Protein AF-0000000078818912 (afdb_homodimer)

Secondary structure (DSSP, 8-state):
---SS--HHHHHHHHHHHHHIIIIIS---HHHHHHHHHHHHHHHTT-HHHHHHHHHHHHHHHHHHHHHHHHHHHHHHHHHHHHTHHHHHHHHHHHH-SSHHHHHHHHHHHHHTTTT-HHHHHHHHHHHHHHHHHHHT--HHHHHHHHHHHHHHHHHHSTTSHHHHHHHHHTT--HHHHHHHHHHHHHHHHHHHHHHHHHHHHHHHHHHHHHHH--------------------------------------------------S-----------SS----HHHHHHHHHHHHHHHHHHHH-SS--HHHHHHHSHHHHHHHHHHHHHHHGGGG-HHHHHHHHHHHHHHHHHHHHHHHHHHHHHHHHHHHTHHHHHHHHHHHTT--TTHHHHHHHHHHHHHH--HHHHHHHHHHHHGGGHHHHT--HHHHHHHHHHHTTTT--TTSHHHHHHHHHHT--HHHHIIIIIHHHHHHHHHHHHHHHHHHHHH-/---SS--HHHHHHHHHHHHHIIIIIS---HHHHHHHHHHHHHHHTT-HHHHHHHHHHHHHHHHHHHHHHHHHHHHHHHHHHHHTHHHHHHHHHHHH-SSHHHHHHHHHHHHHTTTT-HHHHHHHHHHHHHHHHHHHT--HHHHHHHHHHHHHHHHHHSTTSHHHHHHHHHTT--HHHHHHHHHHHHHHHHHHHHHHHHHHHHHHHHHHHHHHH--------------------------------------------------S-----------SS----HHHHHHHHHHHHHHHHHHHH-SS--HHHHHHHSHHHHHHHHHHHHHHHGGGG-HHHHHHHHHHHHHHHHHHHHHHHHHHHHHHHHHHHTHHHHHHHHHHHTT--TTHHHHHHHHHHHHHH--HHHHHHHHHHHHGGGHHHHT--HHHHHHHHHHHTTS---TTSHHHHHHHHHHT--HHHHIIIIIHHHHHHHHHHHHHHHHHHHHH-

Radius of gyration: 31.24 Å; Cα contacts (8 Å, |Δi|>4): 1522; chains: 2; bounding box: 73×110×70 Å

pLDDT: mean 78.27, std 23.04, range [18.28, 98.12]

Organism: Methanosarcina acetivorans (strain ATCC 35395 / DSM 2834 / JCM 12185 / C2A) (NCBI:txid188937)

InterPro domains:
  IPR003474 Gluconate transporter [PF02447] (10-207)
  IPR003474 Gluconate transporter [PF02447] (292-481)
  IPR003474 Gluconate transporter [PTHR30354] (4-488)

Structure (mmCIF, N/CA/C/O backbone):
data_AF-0000000078818912-model_v1
#
loop_
_entity.id
_entity.type
_entity.pdbx_description
1 polymer 'High-affinity gluconate transporter (Gluconate permease)'
#
loop_
_atom_site.group_PDB
_atom_site.id
_atom_site.type_symbol
_atom_site.label_atom_id
_atom_site.label_alt_id
_atom_site.label_comp_id
_atom_site.label_asym_id
_atom_site.label_entity_id
_atom_site.label_seq_id
_atom_site.pdbx_PDB_ins_code
_atom_site.Cartn_x
_atom_site.Cartn_y
_atom_site.Cartn_z
_atom_site.occupancy
_atom_site.B_iso_or_equiv
_atom_site.auth_seq_id
_atom_site.auth_comp_id
_atom_site.auth_asym_id
_atom_site.auth_atom_id
_atom_site.pdbx_PDB_model_num
ATOM 1 N N . MET A 1 1 ? 27.953 19.562 -25.141 1 25.42 1 MET A N 1
ATOM 2 C CA . MET A 1 1 ? 26.984 19.031 -26.078 1 25.42 1 MET A CA 1
ATOM 3 C C . MET A 1 1 ? 25.578 19.016 -25.453 1 25.42 1 MET A C 1
ATOM 5 O O . MET A 1 1 ? 25.359 18.391 -24.422 1 25.42 1 MET A O 1
ATOM 9 N N . GLU A 1 2 ? 24.812 20.047 -25.438 1 39.47 2 GLU A N 1
ATOM 10 C CA . GLU A 1 2 ? 23.547 20.531 -24.859 1 39.47 2 GLU A CA 1
ATOM 11 C C . GLU A 1 2 ? 22.422 19.516 -25.094 1 39.47 2 GLU A C 1
ATOM 13 O O . GLU A 1 2 ? 21.969 19.328 -26.219 1 39.47 2 GLU A O 1
ATOM 18 N N . SER A 1 3 ? 22.422 18.234 -24.75 1 43.75 3 SER A N 1
ATOM 19 C CA . SER A 1 3 ? 21.688 17.062 -25.188 1 43.75 3 SER A CA 1
ATOM 20 C C . SER A 1 3 ? 20.203 17.359 -25.344 1 43.75 3 SER A C 1
ATOM 22 O O . SER A 1 3 ? 19.688 18.297 -24.75 1 43.75 3 SER A O 1
ATOM 24 N N . GLY A 1 4 ? 19.594 17.141 -26.625 1 53.41 4 GLY A N 1
ATOM 25 C CA . GLY A 1 4 ? 18.297 17.266 -27.25 1 53.41 4 GLY A CA 1
ATOM 26 C C . GLY A 1 4 ? 17.141 17.062 -26.281 1 53.41 4 GLY A C 1
ATOM 27 O O . GLY A 1 4 ? 15.977 17 -26.688 1 53.41 4 GLY A O 1
ATOM 28 N N . TYR A 1 5 ? 17.453 16.766 -25.094 1 64.75 5 TYR A N 1
ATOM 29 C CA . TYR A 1 5 ? 16.297 16.484 -24.25 1 64.75 5 TYR A CA 1
ATOM 30 C C . TYR A 1 5 ? 15.75 17.781 -23.641 1 64.75 5 TYR A C 1
ATOM 32 O O . TYR A 1 5 ? 16.438 18.797 -23.625 1 64.75 5 TYR A O 1
ATOM 40 N N . MET A 1 6 ? 14.461 17.938 -23.5 1 69.06 6 MET A N 1
ATOM 41 C CA . MET A 1 6 ? 13.68 19.047 -22.969 1 69.06 6 MET A CA 1
ATOM 42 C C . MET A 1 6 ? 14.344 19.625 -21.719 1 69.06 6 MET A C 1
ATOM 44 O O . MET A 1 6 ? 14.945 18.891 -20.938 1 69.06 6 MET A O 1
ATOM 48 N N . HIS A 1 7 ? 14.531 20.969 -21.672 1 81.81 7 HIS A N 1
ATOM 49 C CA . HIS A 1 7 ? 15.031 21.656 -20.5 1 81.81 7 HIS A CA 1
ATOM 50 C C . HIS A 1 7 ? 14.328 21.172 -19.234 1 81.81 7 HIS A C 1
ATOM 52 O O . HIS A 1 7 ? 13.109 21 -19.234 1 81.81 7 HIS A O 1
ATOM 58 N N . PRO A 1 8 ? 15.094 20.891 -18.188 1 81.94 8 PRO A N 1
ATOM 59 C CA . PRO A 1 8 ? 14.523 20.312 -16.969 1 81.94 8 PRO A CA 1
ATOM 60 C C . PRO A 1 8 ? 13.391 21.156 -16.391 1 81.94 8 PRO A C 1
ATOM 62 O O . PRO A 1 8 ? 12.43 20.609 -15.844 1 81.94 8 PRO A O 1
ATOM 65 N N . ALA A 1 9 ? 13.469 22.438 -16.531 1 81 9 ALA A N 1
ATOM 66 C CA . ALA A 1 9 ? 12.398 23.297 -16.047 1 81 9 ALA A CA 1
ATOM 67 C C . ALA A 1 9 ? 11.109 23.062 -16.844 1 81 9 ALA A C 1
ATOM 69 O O . ALA A 1 9 ? 10.016 23.125 -16.281 1 81 9 ALA A O 1
ATOM 70 N N . LEU A 1 10 ? 11.242 22.812 -18.094 1 85.62 10 LEU A N 1
ATOM 71 C CA . LEU A 1 10 ? 10.094 22.531 -18.938 1 85.62 10 LEU A CA 1
ATOM 72 C C . LEU A 1 10 ? 9.492 21.172 -18.594 1 85.62 10 LEU A C 1
ATOM 74 O 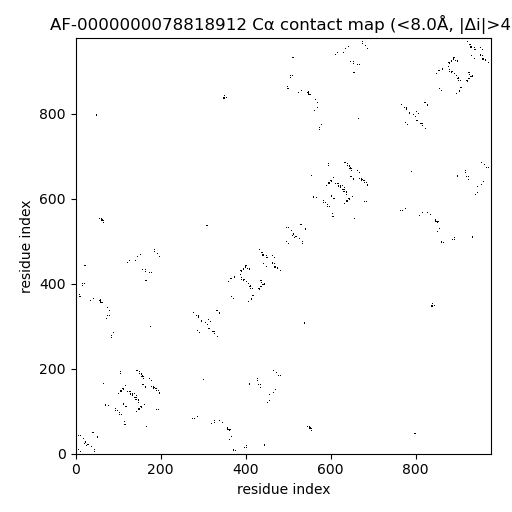O . LEU A 1 10 ? 8.273 20.984 -18.688 1 85.62 10 LEU A O 1
ATOM 78 N N . ILE A 1 11 ? 10.406 20.328 -18.266 1 86.38 11 ILE A N 1
ATOM 79 C CA . ILE A 1 11 ? 9.945 19 -17.859 1 86.38 11 ILE A CA 1
ATOM 80 C C . ILE A 1 11 ? 9.125 19.094 -16.578 1 86.38 11 ILE A C 1
ATOM 82 O O . ILE A 1 11 ? 8.102 18.406 -16.438 1 86.38 11 ILE A O 1
ATOM 86 N N . PHE A 1 12 ? 9.625 19.953 -15.742 1 84.44 12 PHE A N 1
ATOM 87 C CA . PHE A 1 12 ? 8.914 20.172 -14.492 1 84.44 12 PHE A CA 1
ATOM 88 C C . PHE A 1 12 ? 7.523 20.734 -14.75 1 84.44 12 PHE A C 1
ATOM 90 O O . PHE A 1 12 ? 6.531 20.25 -14.203 1 84.44 12 PHE A O 1
ATOM 97 N N . LEU A 1 13 ? 7.449 21.719 -15.539 1 85.94 13 LEU A N 1
ATOM 98 C CA . LEU A 1 13 ? 6.176 22.328 -15.875 1 85.94 13 LEU A CA 1
ATOM 99 C C . LEU A 1 13 ? 5.254 21.344 -16.578 1 85.94 13 LEU A C 1
ATOM 101 O O . LEU A 1 13 ? 4.051 21.312 -16.312 1 85.94 13 LEU A O 1
ATOM 105 N N . PHE A 1 14 ? 5.801 20.594 -17.453 1 88.44 14 PHE A N 1
ATOM 106 C CA . PHE A 1 14 ? 5.043 19.547 -18.141 1 88.44 14 PHE A CA 1
ATOM 107 C C . PHE A 1 14 ? 4.441 18.562 -17.141 1 88.44 14 PHE A C 1
ATOM 109 O O . PHE A 1 14 ? 3.275 18.188 -17.266 1 88.44 14 PHE A O 1
ATOM 116 N N . ALA A 1 15 ? 5.281 18.156 -16.219 1 88.81 15 ALA A N 1
ATOM 117 C CA . ALA A 1 15 ? 4.812 17.203 -15.219 1 88.81 15 ALA A CA 1
ATOM 118 C C . ALA A 1 15 ? 3.643 17.766 -14.422 1 88.81 15 ALA A C 1
ATOM 120 O O . ALA A 1 15 ? 2.637 17.078 -14.219 1 88.81 15 ALA A O 1
ATOM 121 N N . LEU A 1 16 ? 3.773 19 -14.039 1 84.88 16 LEU A N 1
ATOM 122 C CA . LEU A 1 16 ? 2.74 19.641 -13.227 1 84.88 16 LEU A CA 1
ATOM 123 C C . LEU A 1 16 ? 1.445 19.781 -14.023 1 84.88 16 LEU A C 1
ATOM 125 O O . LEU A 1 16 ? 0.364 19.484 -13.508 1 84.88 16 LEU A O 1
ATOM 129 N N . ILE A 1 17 ? 1.537 20.203 -15.195 1 89.19 17 ILE A N 1
ATOM 130 C CA . ILE A 1 17 ? 0.368 20.422 -16.047 1 89.19 17 ILE A CA 1
ATOM 131 C C . ILE A 1 17 ? -0.291 19.078 -16.375 1 89.19 17 ILE A C 1
ATOM 133 O O . ILE A 1 17 ? -1.52 18.969 -16.391 1 89.19 17 ILE A O 1
ATOM 137 N N . SER A 1 18 ? 0.55 18.125 -16.625 1 91.12 18 SER A N 1
ATOM 138 C CA . SER A 1 18 ? 0.023 16.812 -16.953 1 91.12 18 SER A CA 1
ATOM 139 C C . SER A 1 18 ? -0.76 16.219 -15.789 1 91.12 18 SER A C 1
ATOM 141 O O . SER A 1 18 ? -1.815 15.617 -15.984 1 91.12 18 SER A O 1
ATOM 143 N N . ILE A 1 19 ? -0.259 16.391 -14.602 1 86.44 19 ILE A N 1
ATOM 144 C CA . ILE A 1 19 ? -0.957 15.883 -13.422 1 86.44 19 ILE A CA 1
ATOM 145 C C . ILE A 1 19 ? -2.301 16.594 -13.273 1 86.44 19 ILE A C 1
ATOM 147 O O . ILE A 1 19 ? -3.32 15.953 -13.008 1 86.44 19 ILE A O 1
ATOM 151 N N . LEU A 1 20 ? -2.277 17.875 -13.438 1 83.81 20 LEU A N 1
ATOM 152 C CA . LEU A 1 20 ? -3.498 18.656 -13.32 1 83.81 20 LEU A CA 1
ATOM 153 C C . LEU A 1 20 ? -4.523 18.219 -14.367 1 83.81 20 LEU A C 1
ATOM 155 O O . LEU A 1 20 ? -5.703 18.062 -14.047 1 83.81 20 LEU A O 1
ATOM 159 N N . LEU A 1 21 ? -4.078 18 -15.57 1 87.94 21 LEU A N 1
ATOM 160 C CA . LEU A 1 21 ? -4.969 17.625 -16.656 1 87.94 21 LEU A CA 1
ATOM 161 C C . LEU A 1 21 ? -5.543 16.219 -16.422 1 87.94 21 LEU A C 1
ATOM 163 O O . LEU A 1 21 ? -6.742 16 -16.609 1 87.94 21 LEU A O 1
ATOM 167 N N . LEU A 1 22 ? -4.711 15.336 -16.031 1 87.19 22 LEU A N 1
ATOM 168 C CA . LEU A 1 22 ? -5.145 13.953 -15.867 1 87.19 22 LEU A CA 1
ATOM 169 C C . LEU A 1 22 ? -6.086 13.812 -14.68 1 87.19 22 LEU A C 1
ATOM 171 O O . LEU A 1 22 ? -7.039 13.031 -14.719 1 87.19 22 LEU A O 1
ATOM 175 N N . THR A 1 23 ? -5.836 14.555 -13.656 1 79.81 23 THR A N 1
ATOM 176 C CA . THR A 1 23 ? -6.633 14.406 -12.445 1 79.81 23 THR A CA 1
ATOM 177 C C . THR A 1 23 ? -7.887 15.281 -12.508 1 79.81 23 THR A C 1
ATOM 179 O O . THR A 1 23 ? -8.969 14.852 -12.102 1 79.81 23 THR A O 1
ATOM 182 N N . ALA A 1 24 ? -7.766 16.453 -12.992 1 77.5 24 ALA A N 1
ATOM 183 C CA . ALA A 1 24 ? -8.883 17.406 -12.969 1 77.5 24 ALA A CA 1
ATOM 184 C C . ALA A 1 24 ? -9.758 17.25 -14.211 1 77.5 24 ALA A C 1
ATOM 186 O O . ALA A 1 24 ? -10.984 17.25 -14.109 1 77.5 24 ALA A O 1
ATOM 187 N N . LYS A 1 25 ? -9.195 17.141 -15.359 1 80.81 25 LYS A N 1
ATOM 188 C CA . LYS A 1 25 ? -9.961 17.094 -16.609 1 80.81 25 LYS A CA 1
ATOM 189 C C . LYS A 1 25 ? -10.414 15.672 -16.922 1 80.81 25 LYS A C 1
ATOM 191 O O . LYS A 1 25 ? -11.609 15.422 -17.125 1 80.81 25 LYS A O 1
ATOM 196 N N . PHE A 1 26 ? -9.461 14.773 -16.828 1 83.81 26 PHE A N 1
ATOM 197 C CA . PHE A 1 26 ? -9.781 13.406 -17.203 1 83.81 26 PHE A CA 1
ATOM 198 C C . PHE A 1 26 ? -10.219 12.594 -16 1 83.81 26 PHE A C 1
ATOM 200 O O . PHE A 1 26 ? -10.734 11.484 -16.141 1 83.81 26 PHE A O 1
ATOM 207 N N . ARG A 1 27 ? -9.984 13.086 -14.789 1 82.38 27 ARG A N 1
ATOM 208 C CA . ARG A 1 27 ? -10.414 12.492 -13.531 1 82.38 27 ARG A CA 1
ATOM 209 C C . ARG A 1 27 ? -9.859 11.078 -13.375 1 82.38 27 ARG A C 1
ATOM 211 O O . ARG A 1 27 ? -10.578 10.172 -12.953 1 82.38 27 ARG A O 1
ATOM 218 N N . LEU A 1 28 ? -8.727 10.922 -13.875 1 86.88 28 LEU A N 1
ATOM 219 C CA . LEU A 1 28 ? -8.016 9.672 -13.648 1 86.88 28 LEU A CA 1
ATOM 220 C C . LEU A 1 28 ? -7.605 9.539 -12.188 1 86.88 28 LEU A C 1
ATOM 222 O O . LEU A 1 28 ? -7.355 10.547 -11.516 1 86.88 28 LEU A O 1
ATOM 226 N N . HIS A 1 29 ? -7.605 8.336 -11.742 1 87.94 29 HIS A N 1
ATOM 227 C CA . HIS A 1 29 ? -7.191 8.094 -10.367 1 87.94 29 HIS A CA 1
ATOM 228 C C . HIS A 1 29 ? -5.812 8.68 -10.094 1 87.94 29 HIS A C 1
ATOM 230 O O . HIS A 1 29 ? -4.914 8.594 -10.93 1 87.94 29 HIS A O 1
ATOM 236 N N . PRO A 1 30 ? -5.637 9.289 -8.93 1 84.5 30 PRO A N 1
ATOM 237 C CA . PRO A 1 30 ? -4.391 9.992 -8.617 1 84.5 30 PRO A CA 1
ATOM 238 C C . PRO A 1 30 ? -3.164 9.086 -8.719 1 84.5 30 PRO A C 1
ATOM 240 O O . PRO A 1 30 ? -2.129 9.492 -9.25 1 84.5 30 PRO A O 1
ATOM 243 N N . PHE A 1 31 ? -3.25 7.863 -8.219 1 91.5 31 PHE A N 1
ATOM 244 C CA . PHE A 1 31 ? -2.107 6.957 -8.266 1 91.5 31 PHE A CA 1
ATOM 245 C C . PHE A 1 31 ? -1.676 6.699 -9.703 1 91.5 31 PHE A C 1
ATOM 247 O O . PHE A 1 31 ? -0.488 6.77 -10.023 1 91.5 31 PHE A O 1
ATOM 254 N N . LEU A 1 32 ? -2.58 6.414 -10.57 1 92.44 32 LEU A N 1
ATOM 255 C CA . LEU A 1 32 ? -2.285 6.156 -11.969 1 92.44 32 LEU A CA 1
ATOM 256 C C . LEU A 1 32 ? -1.706 7.398 -12.641 1 92.44 32 LEU A C 1
ATOM 258 O O . LEU A 1 32 ? -0.75 7.301 -13.414 1 92.44 32 LEU A O 1
ATOM 262 N N . SER A 1 33 ? -2.314 8.523 -12.375 1 91.44 33 SER A N 1
ATOM 263 C CA . SER A 1 33 ? -1.855 9.781 -12.953 1 91.44 33 SER A CA 1
ATOM 264 C C . SER A 1 33 ? -0.411 10.078 -12.562 1 91.44 33 SER A C 1
ATOM 266 O O . SER A 1 33 ? 0.404 10.445 -13.414 1 91.44 33 SER A O 1
ATOM 268 N N . LEU A 1 34 ? -0.089 9.859 -11.312 1 89.81 34 LEU A N 1
ATOM 269 C CA . LEU A 1 34 ? 1.242 10.172 -10.805 1 89.81 34 LEU A CA 1
ATOM 270 C C . LEU A 1 34 ? 2.283 9.219 -11.391 1 89.81 34 LEU A C 1
ATOM 272 O O . LEU A 1 34 ? 3.363 9.656 -11.797 1 89.81 34 LEU A O 1
ATOM 276 N N . VAL A 1 35 ? 1.958 7.969 -11.477 1 94.12 35 VAL A N 1
ATOM 277 C CA . VAL A 1 35 ? 2.887 6.977 -12 1 94.12 35 VAL A CA 1
ATOM 278 C C . VAL A 1 35 ? 3.084 7.199 -13.5 1 94.12 35 VAL A C 1
ATOM 280 O O . VAL A 1 35 ? 4.215 7.184 -13.992 1 94.12 35 VAL A O 1
ATOM 283 N N . LEU A 1 36 ? 2.025 7.43 -14.203 1 94.75 36 LEU A N 1
ATOM 284 C CA . LEU A 1 36 ? 2.094 7.641 -15.641 1 94.75 36 LEU A CA 1
ATOM 285 C C . LEU A 1 36 ? 2.906 8.891 -15.969 1 94.75 36 LEU A C 1
ATOM 287 O O . LEU A 1 36 ? 3.771 8.859 -16.844 1 94.75 36 LEU A O 1
ATOM 291 N N . VAL A 1 37 ? 2.627 9.961 -15.297 1 93.06 37 VAL A N 1
ATOM 292 C CA . VAL A 1 37 ? 3.336 11.211 -15.539 1 93.06 37 VAL A CA 1
ATOM 293 C C . VAL A 1 37 ? 4.812 11.047 -15.18 1 93.06 37 VAL A C 1
ATOM 295 O O . VAL A 1 37 ? 5.684 11.602 -15.852 1 93.06 37 VAL A O 1
ATOM 298 N N . SER A 1 38 ? 5.07 10.281 -14.117 1 93.5 38 SER A N 1
ATOM 299 C CA . SER A 1 38 ? 6.453 10.023 -13.727 1 93.5 38 SER A CA 1
ATOM 300 C C . SER A 1 38 ? 7.207 9.297 -14.836 1 93.5 38 SER A C 1
ATOM 302 O O . SER A 1 38 ? 8.336 9.664 -15.172 1 93.5 38 SER A O 1
ATOM 304 N N . LEU A 1 39 ? 6.59 8.312 -15.391 1 94.38 39 LEU A N 1
ATOM 305 C CA . LEU A 1 39 ? 7.227 7.555 -16.453 1 94.38 39 LEU A CA 1
ATOM 306 C C . LEU A 1 39 ? 7.418 8.422 -17.703 1 94.38 39 LEU A C 1
ATOM 308 O O . LEU A 1 39 ? 8.477 8.391 -18.328 1 94.38 39 LEU A O 1
ATOM 312 N N . LEU A 1 40 ? 6.438 9.172 -18.031 1 93.19 40 LEU A N 1
ATOM 313 C CA . LEU A 1 40 ? 6.516 10.047 -19.203 1 93.19 40 LEU A CA 1
ATOM 314 C C . LEU A 1 40 ? 7.598 11.109 -19 1 93.19 40 LEU A C 1
ATOM 316 O O . LEU A 1 40 ? 8.297 11.461 -19.953 1 93.19 40 LEU A O 1
ATOM 320 N N . THR A 1 41 ? 7.656 11.602 -17.828 1 91.12 41 THR A N 1
ATOM 321 C CA . THR A 1 41 ? 8.68 12.586 -17.5 1 91.12 41 THR A CA 1
ATOM 322 C C . THR A 1 41 ? 10.078 12 -17.703 1 91.12 41 THR A C 1
ATOM 324 O O . THR A 1 41 ? 10.969 12.672 -18.234 1 91.12 41 THR A O 1
ATOM 327 N N . GLY A 1 42 ? 10.266 10.805 -17.281 1 90.62 42 GLY A N 1
ATOM 328 C CA . GLY A 1 42 ? 11.547 10.141 -17.469 1 90.62 42 GLY A CA 1
ATOM 329 C C . GLY A 1 42 ? 11.867 9.891 -18.922 1 90.62 42 GLY A C 1
ATOM 330 O O . GLY A 1 42 ? 13.023 10.016 -19.344 1 90.62 42 GLY A O 1
ATOM 331 N N . VAL A 1 43 ? 10.883 9.578 -19.719 1 90.81 43 VAL A N 1
ATOM 332 C CA . VAL A 1 43 ? 11.07 9.352 -21.141 1 90.81 43 VAL A CA 1
ATOM 333 C C . VAL A 1 43 ? 11.445 10.664 -21.828 1 90.81 43 VAL A C 1
ATOM 335 O O . VAL A 1 43 ? 12.336 10.688 -22.688 1 90.81 43 VAL A O 1
ATOM 338 N N . LEU A 1 44 ? 10.828 11.727 -21.438 1 90.31 44 LEU A N 1
ATOM 339 C CA . LEU A 1 44 ? 11.109 13.031 -22.031 1 90.31 44 LEU A CA 1
ATOM 340 C C . LEU A 1 44 ? 12.508 13.5 -21.656 1 90.31 44 LEU A C 1
ATOM 342 O O . LEU A 1 44 ? 13.133 14.258 -22.406 1 90.31 44 LEU A O 1
ATOM 346 N N . ALA A 1 45 ? 12.984 13.023 -20.516 1 90 45 ALA A N 1
ATOM 347 C CA . ALA A 1 45 ? 14.336 13.367 -20.078 1 90 45 ALA A CA 1
ATOM 348 C C . ALA A 1 45 ? 15.375 12.484 -20.766 1 90 45 ALA A C 1
ATOM 350 O O . ALA A 1 45 ? 16.578 12.68 -20.578 1 90 45 ALA A O 1
ATOM 351 N N . GLY A 1 46 ? 14.914 11.477 -21.516 1 87.56 46 GLY A N 1
ATOM 352 C CA . GLY A 1 46 ? 15.812 10.617 -22.281 1 87.56 46 GLY A CA 1
ATOM 353 C C . GLY A 1 46 ? 16.281 9.406 -21.5 1 87.56 46 GLY A C 1
ATOM 354 O O . GLY A 1 46 ? 17.266 8.773 -21.859 1 87.56 46 GLY A O 1
ATOM 355 N N . GLU A 1 47 ? 15.648 9.141 -20.406 1 90.44 47 GLU A N 1
ATOM 356 C CA . GLU A 1 47 ? 16.047 8.023 -19.562 1 90.44 47 GLU A CA 1
ATOM 357 C C . GLU A 1 47 ? 14.867 7.113 -19.25 1 90.44 47 GLU A C 1
ATOM 359 O O . GLU A 1 47 ? 14.469 6.984 -18.094 1 90.44 47 GLU A O 1
ATOM 364 N N . PRO A 1 48 ? 14.477 6.383 -20.219 1 90.19 48 PRO A N 1
ATOM 365 C CA . PRO A 1 48 ? 13.289 5.551 -19.984 1 90.19 48 PRO A CA 1
ATOM 366 C C . PRO A 1 48 ? 13.516 4.465 -18.938 1 90.19 48 PRO A C 1
ATOM 368 O O . PRO A 1 48 ? 12.664 4.238 -18.078 1 90.19 48 PRO A O 1
ATOM 371 N N . ILE A 1 49 ? 14.648 3.809 -19.016 1 88.44 49 ILE A N 1
ATOM 372 C CA . ILE A 1 49 ? 14.93 2.748 -18.047 1 88.44 49 ILE A CA 1
ATOM 373 C C . ILE A 1 49 ? 15.156 3.355 -16.672 1 88.44 49 ILE A C 1
ATOM 375 O O . ILE A 1 49 ? 14.695 2.818 -15.656 1 88.44 49 ILE A O 1
ATOM 379 N N . GLY A 1 50 ? 15.852 4.461 -16.641 1 91.5 50 GLY A N 1
ATOM 380 C CA . GLY A 1 50 ? 16.047 5.184 -15.391 1 91.5 50 GLY A CA 1
ATOM 381 C C . GLY A 1 50 ? 14.75 5.641 -14.758 1 91.5 50 GLY A C 1
ATOM 382 O O . GLY A 1 50 ? 14.641 5.707 -13.531 1 91.5 50 GLY A O 1
ATOM 383 N N . ALA A 1 51 ? 13.812 5.883 -15.633 1 92.75 51 ALA A N 1
ATOM 384 C CA . ALA A 1 51 ? 12.508 6.328 -15.148 1 92.75 51 ALA A CA 1
ATOM 385 C C . ALA A 1 51 ? 11.805 5.223 -14.367 1 92.75 51 ALA A C 1
ATOM 387 O O . ALA A 1 51 ? 11.211 5.48 -13.312 1 92.75 51 ALA A O 1
ATOM 388 N N . VAL A 1 52 ? 11.883 4.047 -14.867 1 92.69 52 VAL A N 1
ATOM 389 C CA . VAL A 1 52 ? 11.234 2.922 -14.195 1 92.69 52 VAL A CA 1
ATOM 390 C C . VAL A 1 52 ? 11.891 2.691 -12.836 1 92.69 52 VAL A C 1
ATOM 392 O O . VAL A 1 52 ? 11.203 2.461 -11.836 1 92.69 52 VAL A O 1
ATOM 395 N N . GLU A 1 53 ? 13.172 2.805 -12.828 1 90.94 53 GLU A N 1
ATOM 396 C CA . GLU A 1 53 ? 13.914 2.615 -11.586 1 90.94 53 GLU A CA 1
ATOM 397 C C . GLU A 1 53 ? 13.594 3.719 -10.578 1 90.94 53 GLU A C 1
ATOM 399 O O . GLU A 1 53 ? 13.422 3.447 -9.391 1 90.94 53 GLU A O 1
ATOM 404 N N . ALA A 1 54 ? 13.539 4.902 -11.07 1 91.5 54 ALA A N 1
ATOM 405 C CA . ALA A 1 54 ? 13.219 6.031 -10.203 1 91.5 54 ALA A CA 1
ATOM 406 C C . ALA A 1 54 ? 11.812 5.898 -9.625 1 91.5 54 ALA A C 1
ATOM 408 O O . ALA A 1 54 ? 11.594 6.148 -8.438 1 91.5 54 ALA A O 1
ATOM 409 N N . VAL A 1 55 ? 10.93 5.512 -10.43 1 94.25 55 VAL A N 1
ATOM 410 C CA . VAL A 1 55 ? 9.531 5.363 -10.023 1 94.25 55 VAL A CA 1
ATOM 411 C C . VAL A 1 55 ? 9.422 4.285 -8.945 1 94.25 55 VAL A C 1
ATOM 413 O O . VAL A 1 55 ? 8.82 4.516 -7.895 1 94.25 55 VAL A O 1
ATOM 416 N N . THR A 1 56 ? 9.984 3.188 -9.172 1 92.31 56 THR A N 1
ATOM 417 C CA . THR A 1 56 ? 9.859 2.08 -8.234 1 92.31 56 THR A CA 1
ATOM 418 C C . THR A 1 56 ? 10.602 2.389 -6.934 1 92.31 56 THR A C 1
ATOM 420 O O . THR A 1 56 ? 10.125 2.045 -5.848 1 92.31 56 THR A O 1
ATOM 423 N N . ARG A 1 57 ? 11.742 3.004 -7.043 1 89.5 57 ARG A N 1
ATOM 424 C CA . ARG A 1 57 ? 12.484 3.412 -5.855 1 89.5 57 ARG A CA 1
ATOM 425 C C . ARG A 1 57 ? 11.688 4.426 -5.035 1 89.5 57 ARG A C 1
ATOM 427 O O . ARG A 1 57 ? 11.648 4.344 -3.807 1 89.5 57 ARG A O 1
ATOM 434 N N . GLY A 1 58 ? 11.133 5.371 -5.746 1 90.31 58 GLY A N 1
ATOM 435 C CA . GLY A 1 58 ? 10.305 6.359 -5.07 1 90.31 58 GLY A CA 1
ATOM 436 C C . GLY A 1 58 ? 9.094 5.754 -4.379 1 90.31 58 GLY A C 1
ATOM 437 O O . GLY A 1 58 ? 8.781 6.109 -3.24 1 90.31 58 GLY A O 1
ATOM 438 N N . LEU A 1 59 ? 8.453 4.828 -5.074 1 92.75 59 LEU A N 1
ATOM 439 C CA . LEU A 1 59 ? 7.312 4.121 -4.496 1 92.75 59 LEU A CA 1
ATOM 440 C C . LEU A 1 59 ? 7.719 3.393 -3.219 1 92.75 59 LEU A C 1
ATOM 442 O O . LEU A 1 59 ? 7.066 3.537 -2.184 1 92.75 59 LEU A O 1
ATOM 446 N N . GLY A 1 60 ? 8.727 2.691 -3.268 1 91.69 60 GLY A N 1
ATOM 447 C CA . GLY A 1 60 ? 9.18 1.886 -2.145 1 91.69 60 GLY A CA 1
ATOM 448 C C . GLY A 1 60 ? 9.633 2.717 -0.96 1 91.69 60 GLY A C 1
ATOM 449 O O . GLY A 1 60 ? 9.359 2.369 0.19 1 91.69 60 GLY A O 1
ATOM 450 N N . SER A 1 61 ? 10.359 3.752 -1.244 1 88.75 61 SER A N 1
ATOM 451 C CA . SER A 1 61 ? 10.891 4.598 -0.179 1 88.75 61 SER A CA 1
ATOM 452 C C . SER A 1 61 ? 9.766 5.207 0.652 1 88.75 61 SER A C 1
ATOM 454 O O . SER A 1 61 ? 9.844 5.238 1.882 1 88.75 61 SER A O 1
ATOM 456 N N . VAL A 1 62 ? 8.781 5.691 -0.02 1 86.56 62 VAL A N 1
ATOM 457 C CA . VAL A 1 62 ? 7.664 6.316 0.675 1 86.56 62 VAL A CA 1
ATOM 458 C C . VAL A 1 62 ? 6.879 5.262 1.452 1 86.56 62 VAL A C 1
ATOM 460 O O . VAL A 1 62 ? 6.469 5.496 2.59 1 86.56 62 VAL A O 1
ATOM 463 N N . PHE A 1 63 ? 6.684 4.137 0.862 1 91.56 63 PHE A N 1
ATOM 464 C CA . PHE A 1 63 ? 5.938 3.084 1.539 1 91.56 63 PHE A CA 1
ATOM 465 C C . PHE A 1 63 ? 6.672 2.623 2.795 1 91.56 63 PHE A C 1
ATOM 467 O O . PHE A 1 63 ? 6.043 2.363 3.824 1 91.56 63 PHE A O 1
ATOM 474 N N . SER A 1 64 ? 7.941 2.486 2.719 1 89.88 64 SER A N 1
ATOM 475 C CA . SER A 1 64 ? 8.758 2.076 3.857 1 89.88 64 SER A CA 1
ATOM 476 C C . SER A 1 64 ? 8.562 3.012 5.043 1 89.88 64 SER A C 1
ATOM 478 O O . SER A 1 64 ? 8.523 2.566 6.191 1 89.88 64 SER A O 1
ATOM 480 N N . ARG A 1 65 ? 8.336 4.234 4.762 1 83.44 65 ARG A N 1
ATOM 481 C CA . ARG A 1 65 ? 8.281 5.254 5.801 1 83.44 65 ARG A CA 1
ATOM 482 C C . ARG A 1 65 ? 6.879 5.363 6.387 1 83.44 65 ARG A C 1
ATOM 484 O O . ARG A 1 65 ? 6.715 5.66 7.574 1 83.44 65 ARG A O 1
ATOM 491 N N . PHE A 1 66 ? 5.879 5.016 5.543 1 88.44 66 PHE A N 1
ATOM 492 C CA . PHE A 1 66 ? 4.555 5.473 5.949 1 88.44 66 PHE A CA 1
ATOM 493 C C . PHE A 1 66 ? 3.605 4.297 6.137 1 88.44 66 PHE A C 1
ATOM 495 O O . PHE A 1 66 ? 2.533 4.441 6.723 1 88.44 66 PHE A O 1
ATOM 502 N N . ALA A 1 67 ? 3.967 3.164 5.68 1 91.69 67 ALA A N 1
ATOM 503 C CA . ALA A 1 67 ? 3.031 2.041 5.652 1 91.69 67 ALA A CA 1
ATOM 504 C C . ALA A 1 67 ? 2.461 1.771 7.039 1 91.69 67 ALA A C 1
ATOM 506 O O . ALA A 1 67 ? 1.241 1.705 7.215 1 91.69 67 ALA A O 1
ATOM 507 N N . ILE A 1 68 ? 3.332 1.65 8.039 1 91.81 68 ILE A N 1
ATOM 508 C CA . ILE A 1 68 ? 2.9 1.308 9.391 1 91.81 68 ILE A CA 1
ATOM 509 C C . ILE A 1 68 ? 2.18 2.498 10.023 1 91.81 68 ILE A C 1
ATOM 511 O O . ILE A 1 68 ? 1.085 2.35 10.57 1 91.81 68 ILE A O 1
ATOM 515 N N . ILE A 1 69 ? 2.721 3.67 9.852 1 87.69 69 ILE A N 1
ATOM 516 C CA . ILE A 1 69 ? 2.225 4.871 10.508 1 87.69 69 ILE A CA 1
ATOM 517 C C . ILE A 1 69 ? 0.814 5.188 10.016 1 87.69 69 ILE A C 1
ATOM 519 O O . ILE A 1 69 ? -0.092 5.426 10.812 1 87.69 69 ILE A O 1
ATOM 523 N N . ILE A 1 70 ? 0.596 5.168 8.727 1 87 70 ILE A N 1
ATOM 524 C CA . ILE A 1 70 ? -0.692 5.527 8.148 1 87 70 ILE A CA 1
ATOM 525 C C . ILE A 1 70 ? -1.727 4.457 8.484 1 87 70 ILE A C 1
ATOM 527 O O . ILE A 1 70 ? -2.873 4.77 8.812 1 87 70 ILE A O 1
ATOM 531 N N . THR A 1 71 ? -1.352 3.203 8.359 1 91 71 THR A N 1
ATOM 532 C CA . THR A 1 71 ? -2.273 2.113 8.664 1 91 71 THR A CA 1
ATOM 533 C C . THR A 1 71 ? -2.686 2.143 10.133 1 91 71 THR A C 1
ATOM 535 O O . THR A 1 71 ? -3.865 1.991 10.453 1 91 71 THR A O 1
ATOM 538 N N . CYS A 1 72 ? -1.737 2.334 11.023 1 91.5 72 CYS A N 1
ATOM 539 C CA . CYS A 1 72 ? -2.025 2.396 12.453 1 91.5 72 CYS A CA 1
ATOM 540 C C . CYS A 1 72 ? -2.922 3.586 12.773 1 91.5 72 CYS A C 1
ATOM 542 O O . CYS A 1 72 ? -3.867 3.463 13.555 1 91.5 72 CYS A O 1
ATOM 544 N N . GLY A 1 73 ? -2.594 4.727 12.195 1 86.38 73 GLY A N 1
ATOM 545 C CA . GLY A 1 73 ? -3.439 5.887 12.406 1 86.38 73 GLY A CA 1
ATOM 546 C C . GLY A 1 73 ? -4.887 5.652 12.016 1 86.38 73 GLY A C 1
ATOM 547 O O . GLY A 1 73 ? -5.801 6.078 12.727 1 86.38 73 GLY A O 1
ATOM 548 N N . SER A 1 74 ? -5.051 4.992 10.898 1 87.81 74 SER A N 1
ATOM 549 C CA . SER A 1 74 ? -6.398 4.699 10.414 1 87.81 74 SER A CA 1
ATOM 550 C C . SER A 1 74 ? -7.133 3.76 11.367 1 87.81 74 SER A C 1
ATOM 552 O O . SER A 1 74 ? -8.32 3.945 11.633 1 87.81 74 SER A O 1
ATOM 554 N N . ILE A 1 75 ? -6.465 2.77 11.891 1 91.06 75 ILE A N 1
ATOM 555 C CA . ILE A 1 75 ? -7.066 1.797 12.797 1 91.06 75 ILE A CA 1
ATOM 556 C C . ILE A 1 75 ? -7.434 2.477 14.109 1 91.06 75 ILE A C 1
ATOM 558 O O . ILE A 1 75 ? -8.547 2.307 14.617 1 91.06 75 ILE A O 1
ATOM 562 N N . ILE A 1 76 ? -6.492 3.238 14.648 1 89.38 76 ILE A N 1
ATOM 563 C CA . ILE A 1 76 ? -6.742 3.955 15.898 1 89.38 76 ILE A CA 1
ATOM 564 C C . ILE A 1 76 ? -7.953 4.867 15.734 1 89.38 76 ILE A C 1
ATOM 566 O O . ILE A 1 76 ? -8.852 4.875 16.578 1 89.38 76 ILE A O 1
ATOM 570 N N . GLY A 1 77 ? -8.016 5.594 14.641 1 84.12 77 GLY A N 1
ATOM 571 C CA . GLY A 1 77 ? -9.102 6.527 14.398 1 84.12 77 GLY A CA 1
ATOM 572 C C . GLY A 1 77 ? -10.461 5.855 14.352 1 84.12 77 GLY A C 1
ATOM 573 O O . GLY A 1 77 ? -11.398 6.297 15.023 1 84.12 77 GLY A O 1
ATOM 574 N N . ILE A 1 78 ? -10.523 4.777 13.617 1 86.5 78 ILE A N 1
ATOM 575 C CA . ILE A 1 78 ? -11.812 4.141 13.406 1 86.5 78 ILE A CA 1
ATOM 576 C C . ILE A 1 78 ? -12.266 3.443 14.688 1 86.5 78 ILE A C 1
ATOM 578 O O . ILE A 1 78 ? -13.453 3.436 15.016 1 86.5 78 ILE A O 1
ATOM 582 N N . LEU A 1 79 ? -11.391 2.814 15.414 1 89.81 79 LEU A N 1
ATOM 583 C CA . LEU A 1 79 ? -11.758 2.129 16.656 1 89.81 79 LEU A CA 1
ATOM 584 C C . LEU A 1 79 ? -12.164 3.129 17.734 1 89.81 79 LEU A C 1
ATOM 586 O O . LEU A 1 79 ? -13.125 2.896 18.469 1 89.81 79 LEU A O 1
ATOM 590 N N . LEU A 1 80 ? -11.461 4.168 17.844 1 86.38 80 LEU A N 1
ATOM 591 C CA . LEU A 1 80 ? -11.805 5.195 18.812 1 86.38 80 LEU A CA 1
ATOM 592 C C . LEU A 1 80 ? -13.164 5.816 18.5 1 86.38 80 LEU A C 1
ATOM 594 O O . LEU A 1 80 ? -13.898 6.195 19.406 1 86.38 80 LEU A O 1
ATOM 598 N N . GLN A 1 81 ? -13.414 5.965 17.266 1 83.25 81 GLN A N 1
ATOM 599 C CA . GLN A 1 81 ? -14.703 6.5 16.828 1 83.25 81 GLN A CA 1
ATOM 600 C C . GLN A 1 81 ? -15.844 5.566 17.219 1 83.25 81 GLN A C 1
ATOM 602 O O . GLN A 1 81 ? -16.844 6.004 17.781 1 83.25 81 GLN A O 1
ATOM 607 N N . LYS A 1 82 ? -15.648 4.32 17.016 1 85.62 82 LYS A N 1
ATOM 608 C CA . LYS A 1 82 ? -16.719 3.355 17.219 1 85.62 82 LYS A CA 1
ATOM 609 C C . LYS A 1 82 ? -16.891 3.023 18.703 1 85.62 82 LYS A C 1
ATOM 611 O O . LYS A 1 82 ? -17.984 2.691 19.141 1 85.62 82 LYS A O 1
ATOM 616 N N . THR A 1 83 ? -15.844 3.139 19.516 1 88.5 83 THR A N 1
ATOM 617 C CA . THR A 1 83 ? -15.906 2.857 20.953 1 88.5 83 THR A CA 1
ATOM 618 C C . THR A 1 83 ? -16.5 4.047 21.703 1 88.5 83 THR A C 1
ATOM 620 O O . THR A 1 83 ? -16.844 3.928 22.875 1 88.5 83 THR A O 1
ATOM 623 N N . GLY A 1 84 ? -16.547 5.168 21.016 1 85.06 84 GLY A N 1
ATOM 624 C CA . GLY A 1 84 ? -17.016 6.379 21.656 1 85.06 84 GLY A CA 1
ATOM 625 C C . GLY A 1 84 ? -15.906 7.176 22.312 1 85.06 84 GLY A C 1
ATOM 626 O O . GLY A 1 84 ? -16.156 8.188 22.969 1 85.06 84 GLY A O 1
ATOM 627 N N . GLY A 1 85 ? -14.75 6.68 22.203 1 83.81 85 GLY A N 1
ATOM 628 C CA . GLY A 1 85 ? -13.609 7.375 22.781 1 83.81 85 GLY A CA 1
ATOM 629 C C . GLY A 1 85 ? -13.43 8.781 22.234 1 83.81 85 GLY A C 1
ATOM 630 O O . GLY A 1 85 ? -13.094 9.703 22.984 1 83.81 85 GLY A O 1
ATOM 631 N N . MET A 1 86 ? -13.656 9 21.031 1 80.19 86 MET A N 1
ATOM 632 C CA . MET A 1 86 ? -13.508 10.312 20.406 1 80.19 86 MET A CA 1
ATOM 633 C C . MET A 1 86 ? -14.508 11.305 20.984 1 80.19 86 MET A C 1
ATOM 635 O O . MET A 1 86 ? -14.172 12.469 21.203 1 80.19 86 MET A O 1
ATOM 639 N N . SER A 1 87 ? -15.695 10.859 21.141 1 80.62 87 SER A N 1
ATOM 640 C CA . SER A 1 87 ? -16.734 11.711 21.688 1 80.62 87 SER A CA 1
ATOM 641 C C . SER A 1 87 ? -16.438 12.109 23.141 1 80.62 87 SER A C 1
ATOM 643 O O . SER A 1 87 ? -16.703 13.234 23.547 1 80.62 87 SER A O 1
ATOM 645 N N . LEU A 1 88 ? -15.906 11.172 23.812 1 85 88 LEU A N 1
ATOM 646 C CA . LEU A 1 88 ? -15.523 11.453 25.188 1 85 88 LEU A CA 1
ATOM 647 C C . LEU A 1 88 ? -14.43 12.508 25.25 1 85 88 LEU A C 1
ATOM 649 O O . LEU A 1 88 ? -14.516 13.453 26.047 1 85 88 LEU A O 1
ATOM 653 N N . ILE A 1 89 ? -13.453 12.398 24.5 1 83.38 89 ILE A N 1
ATOM 654 C CA . ILE A 1 89 ? -12.352 13.344 24.484 1 83.38 89 ILE A CA 1
ATOM 655 C C . ILE A 1 89 ? -12.852 14.711 24.016 1 83.38 89 ILE A C 1
ATOM 657 O O . ILE A 1 89 ? -12.469 15.742 24.578 1 83.38 89 ILE A O 1
ATOM 661 N N . ALA A 1 90 ? -13.688 14.719 23.047 1 80.69 90 ALA A N 1
ATOM 662 C CA . ALA A 1 90 ? -14.266 15.969 22.547 1 80.69 90 ALA A CA 1
ATOM 663 C C . ALA A 1 90 ? -15.047 16.688 23.641 1 80.69 90 ALA A C 1
ATOM 665 O O . ALA A 1 90 ? -14.953 17.906 23.781 1 80.69 90 ALA A O 1
ATOM 666 N N . SER A 1 91 ? -15.781 15.891 24.375 1 82.06 91 SER A N 1
ATOM 667 C CA . SER A 1 91 ? -16.562 16.453 25.469 1 82.06 91 SER A CA 1
ATOM 668 C C . SER A 1 91 ? -15.648 17.062 26.531 1 82.06 91 SER A C 1
ATOM 670 O O . SER A 1 91 ? -15.953 18.109 27.109 1 82.06 91 SER A O 1
ATOM 672 N N . ASP A 1 92 ? -14.602 16.375 26.797 1 85.19 92 ASP A N 1
ATOM 673 C CA . ASP A 1 92 ? -13.641 16.891 27.766 1 85.19 92 ASP A CA 1
ATOM 674 C C . ASP A 1 92 ? -13.031 18.203 27.312 1 85.19 92 ASP A C 1
ATOM 676 O O . ASP A 1 92 ? -12.867 19.141 28.094 1 85.19 92 ASP A O 1
ATOM 680 N N . ILE A 1 93 ? -12.727 18.312 26.062 1 83.06 93 ILE A N 1
ATOM 681 C CA . ILE A 1 93 ? -12.102 19.516 25.516 1 83.06 93 ILE A CA 1
ATOM 682 C C . ILE A 1 93 ? -13.102 20.672 25.547 1 83.06 93 ILE A C 1
ATOM 684 O O . ILE A 1 93 ? -12.734 21.812 25.844 1 83.06 93 ILE A O 1
ATOM 688 N N . MET A 1 94 ? -14.281 20.344 25.297 1 81.38 94 MET A N 1
ATOM 689 C CA . MET A 1 94 ? -15.328 21.375 25.297 1 81.38 94 MET A CA 1
ATOM 690 C C . MET A 1 94 ? -15.57 21.906 26.703 1 81.38 94 MET A C 1
ATOM 692 O O . MET A 1 94 ? -15.914 23.078 26.875 1 81.38 94 MET A O 1
ATOM 696 N N . HIS A 1 95 ? -15.367 21 27.594 1 82.44 95 HIS A N 1
ATOM 697 C CA . HIS A 1 95 ? -15.547 21.406 28.984 1 82.44 95 HIS A CA 1
ATOM 698 C C . HIS A 1 95 ? -14.398 22.312 29.453 1 82.44 95 HIS A C 1
ATOM 700 O O . HIS A 1 95 ? -14.609 23.234 30.234 1 82.44 95 HIS A O 1
ATOM 706 N N . PHE A 1 96 ? -13.297 21.969 28.984 1 80 96 PHE A N 1
ATOM 707 C CA . PHE A 1 96 ? -12.109 22.719 29.375 1 80 96 PHE A CA 1
ATOM 708 C C . PHE A 1 96 ? -12.086 24.094 28.703 1 80 96 PHE A C 1
ATOM 710 O O . PHE A 1 96 ? -11.578 25.062 29.266 1 80 96 PHE A O 1
ATOM 717 N N . SER A 1 97 ? -12.57 24.094 27.438 1 79.12 97 SER A N 1
ATOM 718 C CA . SER A 1 97 ? -12.547 25.344 26.688 1 79.12 97 SER A CA 1
ATOM 719 C C . SER A 1 97 ? -13.914 26.031 26.719 1 79.12 97 SER A C 1
ATOM 721 O O . SER A 1 97 ? -14.922 25.422 26.359 1 79.12 97 SER A O 1
ATOM 723 N N . ARG A 1 98 ? -13.984 27.203 27.219 1 77.25 98 ARG A N 1
ATOM 724 C CA . ARG A 1 98 ? -15.234 27.938 27.328 1 77.25 98 ARG A CA 1
ATOM 725 C C . ARG A 1 98 ? -15.664 28.469 25.953 1 77.25 98 ARG A C 1
ATOM 727 O O . ARG A 1 98 ? -16.844 28.797 25.75 1 77.25 98 ARG A O 1
ATOM 734 N N . ASN A 1 99 ? -14.688 28.641 25.062 1 87.25 99 ASN A N 1
ATOM 735 C CA . ASN A 1 99 ? -14.977 29.125 23.719 1 87.25 99 ASN A CA 1
ATOM 736 C C . ASN A 1 99 ? -15.07 27.969 22.719 1 87.25 99 ASN A C 1
ATOM 738 O O . ASN A 1 99 ? -14.094 27.25 22.5 1 87.25 99 ASN A O 1
ATOM 742 N N . PRO A 1 100 ? -16.234 27.875 22.125 1 85.81 100 PRO A N 1
ATOM 743 C CA . PRO A 1 100 ? -16.453 26.734 21.234 1 85.81 100 PRO A CA 1
ATOM 744 C C . PRO A 1 100 ? -15.492 26.719 20.047 1 85.81 100 PRO A C 1
ATOM 746 O O . PRO A 1 100 ? -15.023 25.656 19.656 1 85.81 100 PRO A O 1
ATOM 749 N N . LEU A 1 101 ? -15.25 27.859 19.484 1 91.69 101 LEU A N 1
ATOM 750 C CA . LEU A 1 101 ? -14.344 27.922 18.344 1 91.69 101 LEU A CA 1
ATOM 751 C C . LEU A 1 101 ? -12.938 27.484 18.766 1 91.69 101 LEU A C 1
ATOM 753 O O . LEU A 1 101 ? -12.242 26.812 18 1 91.69 101 LEU A O 1
ATOM 757 N N . LEU A 1 102 ? -12.547 27.922 19.922 1 92.12 102 LEU A N 1
ATOM 758 C CA . LEU A 1 102 ? -11.242 27.516 20.438 1 92.12 102 LEU A CA 1
ATOM 759 C C . LEU A 1 102 ? -11.203 26.016 20.703 1 92.12 102 LEU A C 1
ATOM 761 O O . LEU A 1 102 ? -10.188 25.359 20.438 1 92.12 102 LEU A O 1
ATOM 765 N N . ALA A 1 103 ? -12.258 25.547 21.188 1 90.69 103 ALA A N 1
ATOM 766 C CA . ALA A 1 103 ? -12.336 24.109 21.453 1 90.69 103 ALA A CA 1
ATOM 767 C C . ALA A 1 103 ? -12.195 23.312 20.172 1 90.69 103 ALA A C 1
ATOM 769 O O . ALA A 1 103 ? -11.516 22.281 20.141 1 90.69 103 ALA A O 1
ATOM 770 N N . LEU A 1 104 ? -12.812 23.797 19.188 1 91.25 104 LEU A N 1
ATOM 771 C CA . LEU A 1 104 ? -12.828 23.078 17.922 1 91.25 104 LEU A CA 1
ATOM 772 C C . LEU A 1 104 ? -11.453 23.125 17.25 1 91.25 104 LEU A C 1
ATOM 774 O O . LEU A 1 104 ? -11.016 22.141 16.656 1 91.25 104 LEU A O 1
ATOM 778 N N . ILE A 1 105 ? -10.852 24.25 17.281 1 93.88 105 ILE A N 1
ATOM 779 C CA . ILE A 1 105 ? -9.523 24.344 16.672 1 93.88 105 ILE A CA 1
ATOM 780 C C . ILE A 1 105 ? -8.547 23.453 17.438 1 93.88 105 ILE A C 1
ATOM 782 O O . ILE A 1 105 ? -7.656 22.844 16.828 1 93.88 105 ILE A O 1
ATOM 786 N N . ILE A 1 106 ? -8.703 23.375 18.719 1 92.81 106 ILE A N 1
ATOM 787 C CA . ILE A 1 106 ? -7.859 22.516 19.547 1 92.81 106 ILE A CA 1
ATOM 788 C C . ILE A 1 106 ? -8.141 21.047 19.219 1 92.81 106 ILE A C 1
ATOM 790 O O . ILE A 1 106 ? -7.215 20.234 19.125 1 92.81 106 ILE A O 1
ATOM 794 N N . LEU A 1 107 ? -9.352 20.781 19.062 1 89 107 LEU A N 1
ATOM 795 C CA . LEU A 1 107 ? -9.766 19.438 18.734 1 89 107 LEU A CA 1
ATOM 796 C C . LEU A 1 107 ? -9.133 18.984 17.422 1 89 107 LEU A C 1
ATOM 798 O O . LEU A 1 107 ? -8.555 17.891 17.344 1 89 107 LEU A O 1
ATOM 802 N N . GLY A 1 108 ? -9.273 19.781 16.422 1 91.25 108 GLY A N 1
ATOM 803 C CA . GLY A 1 108 ? -8.633 19.484 15.156 1 91.25 108 GLY A CA 1
ATOM 804 C C . GLY A 1 108 ? -7.125 19.375 15.258 1 91.25 108 GLY A C 1
ATOM 805 O O . GLY A 1 108 ? -6.523 18.453 14.719 1 91.25 108 GLY A O 1
ATOM 806 N N . PHE A 1 109 ? -6.598 20.312 15.977 1 93.44 109 PHE A N 1
ATOM 807 C CA . PHE A 1 109 ? -5.152 20.375 16.156 1 93.44 109 PHE A CA 1
ATOM 808 C C . PHE A 1 109 ? -4.637 19.109 16.828 1 93.44 109 PHE A C 1
ATOM 810 O O . PHE A 1 109 ? -3.611 18.547 16.438 1 93.44 109 PHE A O 1
ATOM 817 N N . LEU A 1 110 ? -5.316 18.641 17.703 1 88.19 110 LEU A N 1
ATOM 818 C CA . LEU A 1 110 ? -4.863 17.547 18.562 1 88.19 110 LEU A CA 1
ATOM 819 C C . LEU A 1 110 ? -4.984 16.203 17.828 1 88.19 110 LEU A C 1
ATOM 821 O O . LEU A 1 110 ? -4.117 15.336 17.969 1 88.19 110 LEU A O 1
ATOM 825 N N . PHE A 1 111 ? -5.934 16.031 17 1 86.81 111 PHE A N 1
ATOM 826 C CA . PHE A 1 111 ? -6.258 14.68 16.531 1 86.81 111 PHE A CA 1
ATOM 827 C C . PHE A 1 111 ? -5.707 14.445 15.133 1 86.81 111 PHE A C 1
ATOM 829 O O . PHE A 1 111 ? -5.613 13.305 14.68 1 86.81 111 PHE A O 1
ATOM 836 N N . SER A 1 112 ? -5.355 15.477 14.508 1 89.62 112 SER A N 1
ATOM 837 C CA . SER A 1 112 ? -4.902 15.32 13.125 1 89.62 112 SER A CA 1
ATOM 838 C C . SER A 1 112 ? -3.621 14.5 13.055 1 89.62 112 SER A C 1
ATOM 840 O O . SER A 1 112 ? -3.463 13.664 12.156 1 89.62 112 SER A O 1
ATOM 842 N N . VAL A 1 113 ? -2.771 14.688 13.977 1 87.44 113 VAL A N 1
ATOM 843 C CA . VAL A 1 113 ? -1.462 14.039 13.93 1 87.44 113 VAL A CA 1
ATOM 844 C C . VAL A 1 113 ? -1.588 12.578 14.359 1 87.44 113 VAL A C 1
ATOM 846 O O . VAL A 1 113 ? -1.171 11.68 13.633 1 87.44 113 VAL A O 1
ATOM 849 N N . PRO A 1 114 ? -2.277 12.336 15.469 1 75.25 114 PRO A N 1
ATOM 850 C CA . PRO A 1 114 ? -2.412 10.938 15.875 1 75.25 114 PRO A CA 1
ATOM 851 C C . PRO A 1 114 ? -3.158 10.094 14.844 1 75.25 114 PRO A C 1
ATOM 853 O O . PRO A 1 114 ? -2.879 8.898 14.695 1 75.25 114 PRO A O 1
ATOM 856 N N . MET A 1 115 ? -4.012 10.695 14.141 1 75.06 115 MET A N 1
ATOM 857 C CA . MET A 1 115 ? -4.793 9.969 13.141 1 75.06 115 MET A CA 1
ATOM 858 C C . MET A 1 115 ? -4.047 9.891 11.812 1 75.06 115 MET A C 1
ATOM 860 O O . MET A 1 115 ? -4.469 9.18 10.898 1 75.06 115 MET A O 1
ATOM 864 N N . MET A 1 116 ? -2.994 10.578 11.758 1 82.88 116 MET A N 1
ATOM 865 C CA . MET A 1 116 ? -2.121 10.617 10.586 1 82.88 116 MET A CA 1
ATOM 866 C C . MET A 1 116 ? -2.895 11.039 9.344 1 82.88 116 MET A C 1
ATOM 868 O O . MET A 1 116 ? -2.537 10.664 8.227 1 82.88 116 MET A O 1
ATOM 872 N N . CYS A 1 117 ? -3.986 11.711 9.57 1 80.12 117 CYS A N 1
ATOM 873 C CA . CYS A 1 117 ? -4.828 12.211 8.492 1 80.12 117 CYS A CA 1
ATOM 874 C C . CYS A 1 117 ? -5.727 13.344 8.984 1 80.12 117 CYS A C 1
ATOM 876 O O . CYS A 1 117 ? -6.648 13.109 9.766 1 80.12 117 CYS A O 1
ATOM 878 N N . TYR A 1 118 ? -5.492 14.484 8.414 1 89.38 118 TYR A N 1
ATOM 879 C CA . TYR A 1 118 ? -6.289 15.617 8.875 1 89.38 118 TYR A CA 1
ATOM 880 C C . TYR A 1 118 ? -7.707 15.547 8.32 1 89.38 118 TYR A C 1
ATOM 882 O O . TYR A 1 118 ? -8.648 16.047 8.938 1 89.38 118 TYR A O 1
ATOM 890 N N . ILE A 1 119 ? -7.91 14.953 7.164 1 85.56 119 ILE A N 1
ATOM 891 C CA . ILE A 1 119 ? -9.227 14.805 6.562 1 85.56 119 ILE A CA 1
ATOM 892 C C . ILE A 1 119 ? -10.102 13.922 7.449 1 85.56 119 ILE A C 1
ATOM 894 O O . ILE A 1 119 ? -11.266 14.242 7.707 1 85.56 119 ILE A O 1
ATOM 898 N N . LEU A 1 120 ? -9.477 12.875 7.887 1 77.62 120 LEU A N 1
ATOM 899 C CA . LEU A 1 120 ? -10.219 11.969 8.758 1 77.62 120 LEU A CA 1
ATOM 900 C C . LEU A 1 120 ? -10.609 12.664 10.055 1 77.62 120 LEU A C 1
ATOM 902 O O . LEU A 1 120 ? -11.719 12.477 10.555 1 77.62 120 LEU A O 1
ATOM 906 N N . ALA A 1 121 ? -9.719 13.391 10.594 1 85.38 121 ALA A N 1
ATOM 907 C CA . ALA A 1 121 ? -10.031 14.156 11.805 1 85.38 121 ALA A CA 1
ATOM 908 C C . ALA A 1 121 ? -11.211 15.086 11.578 1 85.38 121 ALA A C 1
ATOM 910 O O . ALA A 1 121 ? -12.133 15.148 12.406 1 85.38 121 ALA A O 1
ATOM 911 N N . TYR A 1 122 ? -11.297 15.75 10.469 1 89.88 122 TYR A N 1
ATOM 912 C CA . TYR A 1 122 ? -12.383 16.656 10.125 1 89.88 122 TYR A CA 1
ATOM 913 C C . TYR A 1 122 ? -13.695 15.891 9.969 1 89.88 122 TYR A C 1
ATOM 915 O O . TYR A 1 122 ? -14.727 16.297 10.5 1 89.88 122 TYR A O 1
ATOM 923 N N . VAL A 1 123 ? -13.672 14.844 9.281 1 80.44 123 VAL A N 1
ATOM 924 C CA . VAL A 1 123 ? -14.867 14.07 8.961 1 80.44 123 VAL A CA 1
ATOM 925 C C . VAL A 1 123 ? -15.492 13.539 10.25 1 80.44 123 VAL A C 1
ATOM 927 O O . VAL A 1 123 ? -16.719 13.523 10.391 1 80.44 123 VAL A O 1
ATOM 930 N N . ILE A 1 124 ? -14.672 13.188 11.125 1 75.38 124 ILE A N 1
ATOM 931 C CA . ILE A 1 124 ? -15.148 12.578 12.367 1 75.38 124 ILE A CA 1
ATOM 932 C C . ILE A 1 124 ? -15.758 13.656 13.266 1 75.38 124 ILE A C 1
ATOM 934 O O . ILE A 1 124 ? -16.797 13.43 13.883 1 75.38 124 ILE A O 1
ATOM 938 N N . PHE A 1 125 ? -15.195 14.82 13.258 1 85.31 125 PHE A N 1
ATOM 939 C CA . PHE A 1 125 ? -15.578 15.789 14.281 1 85.31 125 PHE A CA 1
ATOM 940 C C . PHE A 1 125 ? -16.516 16.844 13.703 1 85.31 125 PHE A C 1
ATOM 942 O O . PHE A 1 125 ? -16.984 17.719 14.43 1 85.31 125 PHE A O 1
ATOM 949 N N . ILE A 1 126 ? -16.812 16.719 12.445 1 86.12 126 ILE A N 1
ATOM 950 C CA . ILE A 1 126 ? -17.688 17.734 11.828 1 86.12 126 ILE A CA 1
ATOM 951 C C . ILE A 1 126 ? -19.078 17.672 12.461 1 86.12 126 ILE A C 1
ATOM 953 O O . ILE A 1 126 ? -19.75 18.688 12.57 1 86.12 126 ILE A O 1
ATOM 957 N N . SER A 1 127 ? -19.547 16.562 12.852 1 76.75 127 SER A N 1
ATOM 958 C CA . SER A 1 127 ? -20.844 16.438 13.508 1 76.75 127 SER A CA 1
ATOM 959 C C . SER A 1 127 ? -20.891 17.203 14.82 1 76.75 127 SER A C 1
ATOM 961 O O . SER A 1 127 ? -21.922 17.781 15.172 1 76.75 127 SER A O 1
ATOM 963 N N . ILE A 1 128 ? -19.766 17.125 15.484 1 78.94 128 ILE A N 1
ATOM 964 C CA . ILE A 1 128 ? -19.672 17.875 16.734 1 78.94 128 ILE A CA 1
ATOM 965 C C . ILE A 1 128 ? -19.688 19.375 16.438 1 78.94 128 ILE A C 1
ATOM 967 O O . ILE A 1 128 ? -20.328 20.141 17.172 1 78.94 128 ILE A O 1
ATOM 971 N N . ALA A 1 129 ? -18.984 19.734 15.43 1 87.12 129 ALA A N 1
ATOM 972 C CA . ALA A 1 129 ? -18.969 21.125 15.031 1 87.12 129 ALA A CA 1
ATOM 973 C C . ALA A 1 129 ? -20.375 21.609 14.68 1 87.12 129 ALA A C 1
ATOM 975 O O . ALA A 1 129 ? -20.766 22.734 15.016 1 87.12 129 ALA A O 1
ATOM 976 N N . LYS A 1 130 ? -21.125 20.828 14.039 1 81.38 130 LYS A N 1
ATOM 977 C CA . LYS A 1 130 ? -22.484 21.172 13.664 1 81.38 130 LYS A CA 1
ATOM 978 C C . LYS A 1 130 ? -23.391 21.297 14.891 1 81.38 130 LYS A C 1
ATOM 980 O O . LYS A 1 130 ? -24.203 22.219 14.977 1 81.38 130 LYS A O 1
ATOM 985 N N . GLU A 1 131 ? -23.234 20.406 15.711 1 75.81 131 GLU A N 1
ATOM 986 C CA . GLU A 1 131 ? -24.031 20.422 16.938 1 75.81 131 GLU A CA 1
ATOM 987 C C . GLU A 1 131 ? -23.734 21.672 17.766 1 75.81 131 GLU A C 1
ATOM 989 O O . GLU A 1 131 ? -24.656 22.297 18.312 1 75.81 131 GLU A O 1
ATOM 994 N N . LEU A 1 132 ? -22.547 21.922 17.859 1 79.56 132 LEU A N 1
ATOM 995 C CA . LEU A 1 132 ? -22.156 23.109 18.625 1 79.56 132 LEU A CA 1
ATOM 996 C C . LEU A 1 132 ? -22.672 24.375 17.969 1 79.56 132 LEU A C 1
ATOM 998 O O . LEU A 1 132 ? -23.062 25.312 18.656 1 79.56 132 LEU A O 1
ATOM 1002 N N . ALA A 1 133 ? -22.578 24.375 16.703 1 83.88 133 ALA A N 1
ATOM 1003 C CA . ALA A 1 133 ? -23.094 25.531 15.961 1 83.88 133 ALA A CA 1
ATOM 1004 C C . ALA A 1 133 ? -24.578 25.719 16.234 1 83.88 133 ALA A C 1
ATOM 1006 O O . ALA A 1 133 ? -25.047 26.844 16.438 1 83.88 133 ALA A O 1
ATOM 1007 N N . ALA A 1 134 ? -25.281 24.703 16.234 1 78.75 134 ALA A N 1
ATOM 1008 C CA . ALA A 1 134 ? -26.719 24.75 16.453 1 78.75 134 ALA A CA 1
ATOM 1009 C C . ALA A 1 134 ? -27.062 25.141 17.891 1 78.75 134 ALA A C 1
ATOM 1011 O O . ALA A 1 134 ? -27.953 25.953 18.125 1 78.75 134 ALA A O 1
ATOM 1012 N N . LYS A 1 135 ? -26.344 24.641 18.75 1 75.25 135 LYS A N 1
ATOM 1013 C CA . LYS A 1 135 ? -26.641 24.828 20.172 1 75.25 135 LYS A CA 1
ATOM 1014 C C . LYS A 1 135 ? -26.281 26.234 20.625 1 75.25 135 LYS A C 1
ATOM 1016 O O . LYS A 1 135 ? -26.938 26.797 21.516 1 75.25 135 LYS A O 1
ATOM 1021 N N . LEU A 1 136 ? -25.203 26.719 20.109 1 79.06 136 LEU A N 1
ATOM 1022 C CA . LEU A 1 136 ? -24.703 27.984 20.594 1 79.06 136 LEU A CA 1
ATOM 1023 C C . LEU A 1 136 ? -25.016 29.109 19.625 1 79.06 136 LEU A C 1
ATOM 1025 O O . LEU A 1 136 ? -24.609 30.25 19.828 1 79.06 136 LEU A O 1
ATOM 1029 N N . ASN A 1 137 ? -25.672 28.781 18.594 1 79.19 137 ASN A N 1
ATOM 1030 C CA . ASN A 1 137 ? -26.094 29.734 17.578 1 79.19 137 ASN A CA 1
ATOM 1031 C C . ASN A 1 137 ? -24.891 30.391 16.891 1 79.19 137 ASN A C 1
ATOM 1033 O O . ASN A 1 137 ? -24.828 31.609 16.781 1 79.19 137 ASN A O 1
ATOM 1037 N N . TYR A 1 138 ? -23.922 29.672 16.594 1 82.38 138 TYR A N 1
ATOM 1038 C CA . TYR A 1 138 ? -22.781 30.078 15.773 1 82.38 138 TYR A CA 1
ATOM 1039 C C . TYR A 1 138 ? -23.016 29.719 14.312 1 82.38 138 TYR A C 1
ATOM 1041 O O . TYR A 1 138 ? -23.734 28.766 14.008 1 82.38 138 TYR A O 1
ATOM 1049 N N . PRO A 1 139 ? -22.516 30.625 13.492 1 87.38 139 PRO A N 1
ATOM 1050 C CA . PRO A 1 139 ? -22.562 30.188 12.094 1 87.38 139 PRO A CA 1
ATOM 1051 C C . PRO A 1 139 ? -21.781 28.906 11.852 1 87.38 139 PRO A C 1
ATOM 1053 O O . PRO A 1 139 ? -20.656 28.75 12.328 1 87.38 139 PRO A O 1
ATOM 1056 N N . PHE A 1 140 ? -22.375 28.109 11.164 1 88 140 PHE A N 1
ATOM 1057 C CA . PHE A 1 140 ? -21.812 26.797 10.922 1 88 140 PHE A CA 1
ATOM 1058 C C . PHE A 1 140 ? -20.5 26.906 10.156 1 88 140 PHE A C 1
ATOM 1060 O O . PHE A 1 140 ? -19.578 26.125 10.383 1 88 140 PHE A O 1
ATOM 1067 N N . ILE A 1 141 ? -20.422 27.859 9.281 1 91.75 141 ILE A N 1
ATOM 1068 C CA . ILE A 1 141 ? -19.219 28.047 8.484 1 91.75 141 ILE A CA 1
ATOM 1069 C C . ILE A 1 141 ? -18.031 28.344 9.398 1 91.75 141 ILE A C 1
ATOM 1071 O O . ILE A 1 141 ? -16.906 27.906 9.141 1 91.75 141 ILE A O 1
ATOM 1075 N N . SER A 1 142 ? -18.281 28.969 10.469 1 93.69 142 SER A N 1
ATOM 1076 C CA . SER A 1 142 ? -17.219 29.344 11.398 1 93.69 142 SER A CA 1
ATOM 1077 C C . SER A 1 142 ? -16.75 28.141 12.203 1 93.69 142 SER A C 1
ATOM 1079 O O . SER A 1 142 ? -15.539 27.953 12.391 1 93.69 142 SER A O 1
ATOM 1081 N N . THR A 1 143 ? -17.703 27.391 12.633 1 91.44 143 THR A N 1
ATOM 1082 C CA . THR A 1 143 ? -17.344 26.219 13.438 1 91.44 143 THR A CA 1
ATOM 1083 C C . THR A 1 143 ? -16.641 25.172 12.586 1 91.44 143 THR A C 1
ATOM 1085 O O . THR A 1 143 ? -15.641 24.578 13.016 1 91.44 143 THR A O 1
ATOM 1088 N N . ALA A 1 144 ? -17.094 24.922 11.438 1 92.88 144 ALA A N 1
ATOM 1089 C CA . ALA A 1 144 ? -16.469 23.969 10.516 1 92.88 144 ALA A CA 1
ATOM 1090 C C . ALA A 1 144 ? -15.062 24.422 10.133 1 92.88 144 ALA A C 1
ATOM 1092 O O . ALA A 1 144 ? -14.148 23.594 10.055 1 92.88 144 ALA A O 1
ATOM 1093 N N . THR A 1 145 ? -14.945 25.672 9.922 1 95.5 145 THR A N 1
ATOM 1094 C CA . THR A 1 145 ? -13.656 26.234 9.516 1 95.5 145 THR A CA 1
ATOM 1095 C C . THR A 1 145 ? -12.648 26.141 10.656 1 95.5 145 THR A C 1
ATOM 1097 O O . THR A 1 145 ? -11.484 25.797 10.43 1 95.5 145 THR A O 1
ATOM 1100 N N . SER A 1 146 ? -13.094 26.438 11.797 1 94.94 146 SER A N 1
ATOM 1101 C CA . SER A 1 146 ? -12.211 26.359 12.961 1 94.94 146 SER A CA 1
ATOM 1102 C C . SER A 1 146 ? -11.656 24.953 13.141 1 94.94 146 SER A C 1
ATOM 1104 O O . SER A 1 146 ? -10.453 24.781 13.375 1 94.94 146 SER A O 1
ATOM 1106 N N . LEU A 1 147 ? -12.492 24.031 13.023 1 93.38 147 LEU A N 1
ATOM 1107 C CA . LEU A 1 147 ? -12.086 22.625 13.125 1 93.38 147 LEU A CA 1
ATOM 1108 C C . LEU A 1 147 ? -11.102 22.266 12.023 1 93.38 147 LEU A C 1
ATOM 1110 O O . LEU A 1 147 ? -10.062 21.656 12.297 1 93.38 147 LEU A O 1
ATOM 1114 N N . ALA A 1 148 ? -11.367 22.625 10.844 1 95.69 148 ALA A N 1
ATOM 1115 C CA . ALA A 1 148 ? -10.547 22.281 9.688 1 95.69 148 ALA A CA 1
ATOM 1116 C C . ALA A 1 148 ? -9.172 22.938 9.781 1 95.69 148 ALA A C 1
ATOM 1118 O O . ALA A 1 148 ? -8.156 22.281 9.531 1 95.69 148 ALA A O 1
ATOM 1119 N N . LEU A 1 149 ? -9.203 24.219 10.086 1 96.69 149 LEU A N 1
ATOM 1120 C CA . LEU A 1 149 ? -7.941 24.953 10.117 1 96.69 149 LEU A CA 1
ATOM 1121 C C . LEU A 1 149 ? -7.043 24.453 11.242 1 96.69 149 LEU A C 1
ATOM 1123 O O . LEU A 1 149 ? -5.82 24.422 11.094 1 96.69 149 LEU A O 1
ATOM 1127 N N . GLY A 1 150 ? -7.629 24.109 12.359 1 95.94 150 GLY A N 1
ATOM 1128 C CA . GLY A 1 150 ? -6.848 23.484 13.414 1 95.94 150 GLY A CA 1
ATOM 1129 C C . GLY A 1 150 ? -6.215 22.172 12.992 1 95.94 150 GLY A C 1
ATOM 1130 O O . GLY A 1 150 ? -5.047 21.922 13.289 1 95.94 150 GLY A O 1
ATOM 1131 N N . ALA A 1 151 ? -6.984 21.422 12.312 1 93.94 151 ALA A N 1
ATOM 1132 C CA . ALA A 1 151 ? -6.508 20.125 11.844 1 93.94 151 ALA A CA 1
ATOM 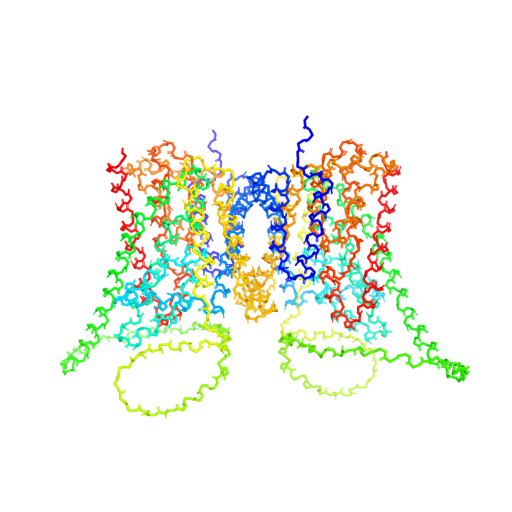1133 C C . ALA A 1 151 ? -5.363 20.281 10.844 1 93.94 151 ALA A C 1
ATOM 1135 O O . ALA A 1 151 ? -4.355 19.578 10.93 1 93.94 151 ALA A O 1
ATOM 1136 N N . VAL A 1 152 ? -5.465 21.219 9.992 1 95.94 152 VAL A N 1
ATOM 1137 C CA . VAL A 1 152 ? -4.461 21.422 8.953 1 95.94 152 VAL A CA 1
ATOM 1138 C C . VAL A 1 152 ? -3.182 21.984 9.57 1 95.94 152 VAL A C 1
ATOM 1140 O O . VAL A 1 152 ? -2.076 21.625 9.148 1 95.94 152 VAL A O 1
ATOM 1143 N N . ALA A 1 153 ? -3.348 22.844 10.539 1 96.69 153 ALA A N 1
ATOM 1144 C CA . ALA A 1 153 ? -2.191 23.484 11.156 1 96.69 153 ALA A CA 1
ATOM 1145 C C . ALA A 1 153 ? -1.245 22.453 11.766 1 96.69 153 ALA A C 1
ATOM 1147 O O . ALA A 1 153 ? -0.038 22.484 11.508 1 96.69 153 ALA A O 1
ATOM 1148 N N . SER A 1 154 ? -1.799 21.609 12.539 1 95 154 SER A N 1
ATOM 1149 C CA . SER A 1 154 ? -0.958 20.594 13.172 1 95 154 SER A CA 1
ATOM 1150 C C . SER A 1 154 ? -0.462 19.578 12.156 1 95 154 SER A C 1
ATOM 1152 O O . SER A 1 154 ? 0.688 19.125 12.219 1 95 154 SER A O 1
ATOM 1154 N N . PHE A 1 155 ? -1.215 19.219 11.227 1 93.81 155 PHE A N 1
ATOM 1155 C CA . PHE A 1 155 ? -0.856 18.219 10.219 1 93.81 155 PHE A CA 1
ATOM 1156 C C . PHE A 1 155 ? 0.302 18.719 9.359 1 93.81 155 PHE A C 1
ATOM 1158 O O . PHE A 1 155 ? 1.164 17.922 8.961 1 93.81 155 PHE A O 1
ATOM 1165 N N . ASN A 1 156 ? 0.306 19.984 9.102 1 95.88 156 ASN A N 1
ATOM 1166 C CA . ASN A 1 156 ? 1.299 20.531 8.188 1 95.88 156 ASN A CA 1
ATOM 1167 C C . ASN A 1 156 ? 2.602 20.875 8.906 1 95.88 156 ASN A C 1
ATOM 1169 O O . ASN A 1 156 ? 3.656 20.969 8.281 1 95.88 156 ASN A O 1
ATOM 1173 N N . LEU A 1 157 ? 2.49 21.062 10.258 1 96.81 157 LEU A N 1
ATOM 1174 C CA . LEU A 1 157 ? 3.656 21.703 10.859 1 96.81 157 LEU A CA 1
ATOM 1175 C C . LEU A 1 157 ? 4.219 20.844 11.984 1 96.81 157 LEU A C 1
ATOM 1177 O O . LEU A 1 157 ? 5.363 21.047 12.406 1 96.81 157 LEU A O 1
ATOM 1181 N N . VAL A 1 158 ? 3.48 19.891 12.453 1 93.81 158 VAL A N 1
ATOM 1182 C CA . VAL A 1 158 ? 3.891 19.219 13.68 1 93.81 158 VAL A CA 1
ATOM 1183 C C . VAL A 1 158 ? 4.398 17.812 13.367 1 93.81 158 VAL A C 1
ATOM 1185 O O . VAL A 1 158 ? 3.721 17.047 12.688 1 93.81 158 VAL A O 1
ATOM 1188 N N . TYR A 1 159 ? 5.578 17.484 13.828 1 90.88 159 TYR A N 1
ATOM 1189 C CA . TYR A 1 159 ? 6.105 16.125 13.805 1 90.88 159 TYR A CA 1
ATOM 1190 C C . TYR A 1 159 ? 5.414 15.258 14.852 1 90.88 159 TYR A C 1
ATOM 1192 O O . TYR A 1 159 ? 5.137 15.719 15.961 1 90.88 159 TYR A O 1
ATOM 1200 N N . PRO A 1 160 ? 4.926 14.062 14.578 1 88.69 160 PRO A N 1
ATOM 1201 C CA . PRO A 1 160 ? 5.316 13.242 13.43 1 88.69 160 PRO A CA 1
ATOM 1202 C C . PRO A 1 160 ? 4.199 13.109 12.391 1 88.69 160 PRO A C 1
ATOM 1204 O O . PRO A 1 160 ? 3.914 12 11.922 1 88.69 160 PRO A O 1
ATOM 1207 N N . SER A 1 161 ? 3.656 14.234 11.93 1 90.06 161 SER A N 1
ATOM 1208 C CA . SER A 1 161 ? 2.684 14.164 10.844 1 90.06 161 SER A CA 1
ATOM 1209 C C . SER A 1 161 ? 3.324 13.656 9.555 1 90.06 161 SER A C 1
ATOM 1211 O O . SER A 1 161 ? 4.527 13.82 9.344 1 90.06 161 SER A O 1
ATOM 1213 N N . PRO A 1 162 ? 2.547 13.047 8.75 1 88.44 162 PRO A N 1
ATOM 1214 C CA . PRO A 1 162 ? 3.082 12.562 7.473 1 88.44 162 PRO A CA 1
ATOM 1215 C C . PRO A 1 162 ? 3.715 13.68 6.641 1 88.44 162 PRO A C 1
ATOM 1217 O O . PRO A 1 162 ? 4.691 13.438 5.926 1 88.44 162 PRO A O 1
ATOM 1220 N N . VAL A 1 163 ? 3.219 14.836 6.738 1 91.94 163 VAL A N 1
ATOM 1221 C CA . VAL A 1 163 ? 3.756 15.977 6 1 91.94 163 VAL A CA 1
ATOM 1222 C C . VAL A 1 163 ? 5.191 16.25 6.449 1 91.94 163 VAL A C 1
ATOM 1224 O O . VAL A 1 163 ? 6.086 16.406 5.617 1 91.94 163 VAL A O 1
ATOM 1227 N N . ILE A 1 164 ? 5.395 16.203 7.676 1 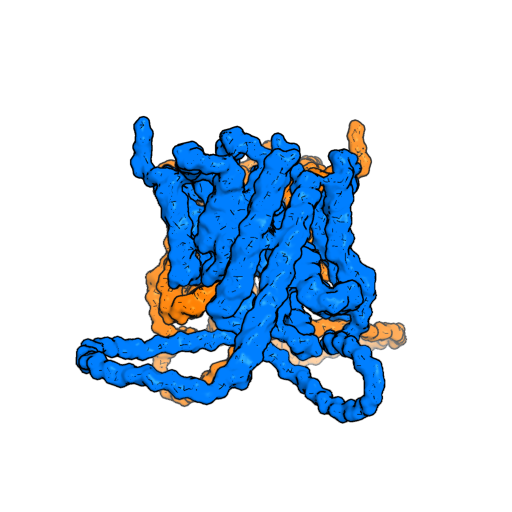92.31 164 ILE A N 1
ATOM 1228 C CA . ILE A 1 164 ? 6.691 16.578 8.227 1 92.31 164 ILE A CA 1
ATOM 1229 C C . ILE A 1 164 ? 7.641 15.391 8.172 1 92.31 164 ILE A C 1
ATOM 1231 O O . ILE A 1 164 ? 8.828 15.547 7.855 1 92.31 164 ILE A O 1
ATOM 1235 N N . ILE A 1 165 ? 7.137 14.203 8.43 1 88.88 165 ILE A N 1
ATOM 1236 C CA . ILE A 1 165 ? 7.961 13 8.391 1 88.88 165 ILE A CA 1
ATOM 1237 C C . ILE A 1 165 ? 8.539 12.812 6.992 1 88.88 165 ILE A C 1
ATOM 1239 O O . ILE A 1 165 ? 9.688 12.391 6.84 1 88.88 165 ILE A O 1
ATOM 1243 N N . SER A 1 166 ? 7.805 13.125 5.984 1 88.38 166 SER A N 1
ATOM 1244 C CA . SER A 1 166 ? 8.219 12.938 4.598 1 88.38 166 SER A CA 1
ATOM 1245 C C . SER A 1 166 ? 9.492 13.711 4.293 1 88.38 166 SER A C 1
ATOM 1247 O O . SER A 1 166 ? 10.445 13.156 3.74 1 88.38 166 SER A O 1
ATOM 1249 N N . ALA A 1 167 ? 9.461 14.93 4.715 1 90.88 167 ALA A N 1
ATOM 1250 C CA . ALA A 1 167 ? 10.602 15.789 4.43 1 90.88 167 ALA A CA 1
ATOM 1251 C C . ALA A 1 167 ? 11.75 15.523 5.395 1 90.88 167 ALA A C 1
ATOM 1253 O O . ALA A 1 167 ? 12.922 15.602 5.016 1 90.88 167 ALA A O 1
ATOM 1254 N N . ALA A 1 168 ? 11.406 15.234 6.629 1 90.69 168 ALA A N 1
ATOM 1255 C CA . ALA A 1 168 ? 12.43 15.008 7.656 1 90.69 168 ALA A CA 1
ATOM 1256 C C . ALA A 1 168 ? 13.312 13.82 7.297 1 90.69 168 ALA A C 1
ATOM 1258 O O . ALA A 1 168 ? 14.531 13.875 7.473 1 90.69 168 ALA A O 1
ATOM 1259 N N . GLU A 1 169 ? 12.727 12.812 6.832 1 83.25 169 GLU A N 1
ATOM 1260 C CA . GLU A 1 169 ? 13.469 11.617 6.457 1 83.25 169 GLU A CA 1
ATOM 1261 C C . GLU A 1 169 ? 14.297 11.844 5.199 1 83.25 169 GLU A C 1
ATOM 1263 O O . GLU A 1 169 ? 15.438 11.391 5.105 1 83.25 169 GLU A O 1
ATOM 1268 N N . GLU A 1 170 ? 13.711 12.531 4.262 1 82.62 170 GLU A N 1
ATOM 1269 C CA . GLU A 1 170 ? 14.391 12.781 2.994 1 82.62 170 GLU A CA 1
ATOM 1270 C C . GLU A 1 170 ? 15.617 13.672 3.191 1 82.62 170 GLU A C 1
ATOM 1272 O O . GLU A 1 170 ? 16.656 13.461 2.549 1 82.62 170 GLU A O 1
ATOM 1277 N N . LEU A 1 171 ? 15.539 14.609 4.117 1 89.81 171 LEU A N 1
ATOM 1278 C CA . LEU A 1 171 ? 16.594 15.594 4.285 1 89.81 171 LEU A CA 1
ATOM 1279 C C . LEU A 1 171 ? 17.422 15.297 5.531 1 89.81 171 LEU A C 1
ATOM 1281 O O . LEU A 1 171 ? 18.312 16.078 5.902 1 89.81 171 LEU A O 1
ATOM 1285 N N . SER A 1 172 ? 17.156 14.156 6.188 1 87.75 172 SER A N 1
ATOM 1286 C CA . SER A 1 172 ? 17.859 13.727 7.391 1 87.75 172 SER A CA 1
ATOM 1287 C C . SER A 1 172 ? 17.891 14.828 8.445 1 87.75 172 SER A C 1
ATOM 1289 O O . SER A 1 172 ? 18.953 15.188 8.953 1 87.75 172 SER A O 1
ATOM 1291 N N . ALA A 1 173 ? 16.766 15.336 8.703 1 90.5 173 ALA A N 1
ATOM 1292 C CA . ALA A 1 173 ? 16.641 16.438 9.648 1 90.5 173 ALA A CA 1
ATOM 1293 C C . ALA A 1 173 ? 16.688 15.945 11.086 1 90.5 173 ALA A C 1
ATOM 1295 O O . ALA A 1 173 ? 16.5 14.75 11.344 1 90.5 173 ALA A O 1
ATOM 1296 N N . ASN A 1 174 ? 17.062 16.844 11.953 1 89.31 174 ASN A N 1
ATOM 1297 C CA . ASN A 1 174 ? 17 16.562 13.383 1 89.31 174 ASN A CA 1
ATOM 1298 C C . ASN A 1 174 ? 15.57 16.578 13.898 1 89.31 174 ASN A C 1
ATOM 1300 O O . ASN A 1 174 ? 14.953 17.641 13.977 1 89.31 174 ASN A O 1
ATOM 1304 N N . THR A 1 175 ? 15.141 15.531 14.328 1 87.38 175 THR A N 1
ATOM 1305 C CA . THR A 1 175 ? 13.742 15.359 14.695 1 87.38 175 THR A CA 1
ATOM 1306 C C . THR A 1 175 ? 13.406 16.141 15.953 1 87.38 175 THR A C 1
ATOM 1308 O O . THR A 1 175 ? 12.305 16.672 16.094 1 87.38 175 THR A O 1
ATOM 1311 N N . ASP A 1 176 ? 14.367 16.203 16.891 1 86.94 176 ASP A N 1
ATOM 1312 C CA . ASP A 1 176 ? 14.125 16.938 18.125 1 86.94 176 ASP A CA 1
ATOM 1313 C C . ASP A 1 176 ? 13.844 18.422 17.844 1 86.94 176 ASP A C 1
ATOM 1315 O O . ASP A 1 176 ? 12.883 18.984 18.359 1 86.94 176 ASP A O 1
ATOM 1319 N N . THR A 1 177 ? 14.703 18.969 17.016 1 89.69 177 THR A N 1
ATOM 1320 C CA . THR A 1 177 ? 14.547 20.375 16.672 1 89.69 177 THR A CA 1
ATOM 1321 C C . THR A 1 177 ? 13.258 20.594 15.883 1 89.69 177 THR A C 1
ATOM 1323 O O . THR A 1 177 ? 12.578 21.609 16.062 1 89.69 177 THR A O 1
ATOM 1326 N N . LEU A 1 178 ? 12.906 19.672 15.109 1 92.38 178 LEU A N 1
ATOM 1327 C CA . LEU A 1 178 ? 11.719 19.797 14.281 1 92.38 178 LEU A CA 1
ATOM 1328 C C . LEU A 1 178 ? 10.453 19.719 15.133 1 92.38 178 LEU A C 1
ATOM 1330 O O . LEU A 1 178 ? 9.461 20.406 14.836 1 92.38 178 LEU A O 1
ATOM 1334 N N . ILE A 1 179 ? 10.453 18.875 16.109 1 90.38 179 ILE A N 1
ATOM 1335 C CA . ILE A 1 179 ? 9.305 18.766 17 1 90.38 179 ILE A CA 1
ATOM 1336 C C . ILE A 1 179 ? 9.086 20.078 17.734 1 90.38 179 ILE A C 1
ATOM 1338 O O . ILE A 1 179 ? 7.969 20.594 17.766 1 90.38 179 ILE A O 1
ATOM 1342 N N . LEU A 1 180 ? 10.125 20.625 18.281 1 91.19 180 LEU A N 1
ATOM 1343 C CA . LEU A 1 180 ? 10.023 21.844 19.078 1 91.19 180 LEU A CA 1
ATOM 1344 C C . LEU A 1 180 ? 9.656 23.031 18.203 1 91.19 180 LEU A C 1
ATOM 1346 O O . LEU A 1 180 ? 8.703 23.75 18.5 1 91.19 180 LEU A O 1
ATOM 1350 N N . LEU A 1 181 ? 10.414 23.219 17.109 1 94 181 LEU A N 1
ATOM 1351 C CA . LEU A 1 181 ? 10.156 24.344 16.219 1 94 181 LEU A CA 1
ATOM 1352 C C . LEU A 1 181 ? 8.797 24.203 15.539 1 94 181 LEU A C 1
ATOM 1354 O O . LEU A 1 181 ? 8.102 25.203 15.336 1 94 181 LEU A O 1
ATOM 1358 N N . GLY A 1 182 ? 8.477 22.969 15.133 1 95.25 182 GLY A N 1
ATOM 1359 C CA . GLY A 1 182 ? 7.184 22.734 14.508 1 95.25 182 GLY A CA 1
ATOM 1360 C C . GLY A 1 182 ? 6.012 23.109 15.391 1 95.25 182 GLY A C 1
ATOM 1361 O O . GLY A 1 182 ? 5.07 23.766 14.938 1 95.25 182 GLY A O 1
ATOM 1362 N N . PHE A 1 183 ? 6.117 22.703 16.609 1 93.94 183 PHE A N 1
ATOM 1363 C CA . PHE A 1 183 ? 5.059 23.016 17.562 1 93.94 183 PHE A CA 1
ATOM 1364 C C . PHE A 1 183 ? 5.012 24.516 17.828 1 93.94 183 PHE A C 1
ATOM 1366 O O . PHE A 1 183 ? 3.932 25.094 17.953 1 93.94 183 PHE A O 1
ATOM 1373 N N . PHE A 1 184 ? 6.137 25.109 17.953 1 95.62 184 PHE A N 1
ATOM 1374 C CA . PHE A 1 184 ? 6.242 26.531 18.234 1 95.62 184 PHE A CA 1
ATOM 1375 C C . PHE A 1 184 ? 5.609 27.359 17.109 1 95.62 184 PHE A C 1
ATOM 1377 O O . PHE A 1 184 ? 5.027 28.422 17.359 1 95.62 184 PHE A O 1
ATOM 1384 N N . ILE A 1 185 ? 5.707 26.922 15.93 1 97.12 185 ILE A N 1
ATOM 1385 C CA . ILE A 1 185 ? 5.16 27.641 14.789 1 97.12 185 ILE A CA 1
ATOM 1386 C C . ILE A 1 185 ? 3.688 27.281 14.602 1 97.12 185 ILE A C 1
ATOM 1388 O O . ILE A 1 185 ? 2.869 28.125 14.242 1 97.12 185 ILE A O 1
ATOM 1392 N N . ALA A 1 186 ? 3.373 26.016 14.891 1 97.44 186 ALA A N 1
ATOM 1393 C CA . ALA A 1 186 ? 2.037 25.484 14.625 1 97.44 186 ALA A CA 1
ATOM 1394 C C . ALA A 1 186 ? 0.997 26.156 15.516 1 97.44 186 ALA A C 1
ATOM 1396 O O . ALA A 1 186 ? -0.121 26.438 15.078 1 97.44 186 ALA A O 1
ATOM 1397 N N . VAL A 1 187 ? 1.315 26.406 16.75 1 96.5 187 VAL A N 1
ATOM 1398 C CA . VAL A 1 187 ? 0.359 26.938 17.719 1 96.5 187 VAL A CA 1
ATOM 1399 C C . VAL A 1 187 ? -0.048 28.359 17.312 1 96.5 187 VAL A C 1
ATOM 1401 O O . VAL A 1 187 ? -1.236 28.641 17.141 1 96.5 187 VAL A O 1
ATOM 1404 N N . PRO A 1 188 ? 0.91 29.25 17.078 1 97 188 PRO A N 1
ATOM 1405 C CA . PRO A 1 188 ? 0.5 30.594 16.625 1 97 188 PRO A CA 1
ATOM 1406 C C . PRO A 1 188 ? -0.204 30.562 15.281 1 97 188 PRO A C 1
ATOM 1408 O O . PRO A 1 188 ? -1.093 31.375 15.023 1 97 188 PRO A O 1
ATOM 1411 N N . THR A 1 189 ? 0.256 29.703 14.398 1 97.69 189 THR A N 1
ATOM 1412 C CA . THR A 1 189 ? -0.404 29.578 13.109 1 97.69 189 THR A CA 1
ATOM 1413 C C . THR A 1 189 ? -1.862 29.156 13.281 1 97.69 189 THR A C 1
ATOM 1415 O O . THR A 1 189 ? -2.752 29.703 12.625 1 97.69 189 THR A O 1
ATOM 1418 N N . SER A 1 190 ? -2.068 28.219 14.18 1 96.94 190 SER A N 1
ATOM 1419 C CA . SER A 1 190 ? -3.43 27.766 14.453 1 96.94 190 SER A CA 1
ATOM 1420 C C . SER A 1 190 ? -4.258 28.875 15.086 1 96.94 190 SER A C 1
ATOM 1422 O O . SER A 1 190 ? -5.473 28.953 14.875 1 96.94 190 SER A O 1
ATOM 1424 N N . THR A 1 191 ? -3.637 29.703 15.875 1 96.38 191 THR A N 1
ATOM 1425 C CA . THR A 1 191 ? -4.324 30.844 16.469 1 96.38 191 THR A CA 1
ATOM 1426 C C . THR A 1 191 ? -4.793 31.828 15.406 1 96.38 191 THR A C 1
ATOM 1428 O O . THR A 1 191 ? -5.867 32.406 15.523 1 96.38 191 THR A O 1
ATOM 1431 N N . ALA A 1 192 ? -3.965 32 14.414 1 96.94 192 ALA A N 1
ATOM 1432 C CA . ALA A 1 192 ? -4.391 32.812 13.281 1 96.94 192 ALA A CA 1
ATOM 1433 C C . ALA A 1 192 ? -5.617 32.219 12.602 1 96.94 192 ALA A C 1
ATOM 1435 O O . ALA A 1 192 ? -6.508 32.938 12.156 1 96.94 192 ALA A O 1
ATOM 1436 N N . GLY A 1 193 ? -5.582 30.891 12.508 1 96.12 193 GLY A N 1
ATOM 1437 C CA . GLY A 1 193 ? -6.75 30.219 11.969 1 96.12 193 GLY A CA 1
ATOM 1438 C C . GLY A 1 193 ? -8 30.422 12.812 1 96.12 193 GLY A C 1
ATOM 1439 O O . GLY A 1 193 ? -9.094 30.578 12.273 1 96.12 193 GLY A O 1
ATOM 1440 N N . TYR A 1 194 ? -7.82 30.406 14.102 1 94.56 194 TYR A N 1
ATOM 1441 C CA . TYR A 1 194 ? -8.914 30.672 15.031 1 94.56 194 TYR A CA 1
ATOM 1442 C C . TYR A 1 194 ? -9.516 32.062 14.797 1 94.56 194 TYR A C 1
ATOM 1444 O O . TYR A 1 194 ? -10.734 32.188 14.711 1 94.56 194 TYR A O 1
ATOM 1452 N N . PHE A 1 195 ? -8.688 33.062 14.664 1 95.75 195 PHE A N 1
ATOM 1453 C CA . PHE A 1 195 ? -9.164 34.406 14.461 1 95.75 195 PHE A CA 1
ATOM 1454 C C . PHE A 1 195 ? -9.844 34.562 13.102 1 95.75 195 PHE A C 1
ATOM 1456 O O . PHE A 1 195 ? -10.805 35.312 12.953 1 95.75 195 PHE A O 1
ATOM 1463 N N . TYR A 1 196 ? -9.305 33.812 12.164 1 96.31 196 TYR A N 1
ATOM 1464 C CA . TYR A 1 196 ? -9.938 33.844 10.852 1 96.31 196 TYR A CA 1
ATOM 1465 C C . TYR A 1 196 ? -11.336 33.219 10.906 1 96.31 196 TYR A C 1
ATOM 1467 O O . TYR A 1 196 ? -12.289 33.781 10.367 1 96.31 196 TYR A O 1
ATOM 1475 N N . ALA A 1 197 ? -11.422 32.094 11.555 1 94.94 197 ALA A N 1
ATOM 1476 C CA . ALA A 1 197 ? -12.711 31.438 11.695 1 94.94 197 ALA A CA 1
ATOM 1477 C C . ALA A 1 197 ? -13.711 32.312 12.445 1 94.94 197 ALA A C 1
ATOM 1479 O O . ALA A 1 197 ? -14.898 32.344 12.109 1 94.94 197 ALA A O 1
ATOM 1480 N N . ARG A 1 198 ? -13.234 33 13.422 1 92 198 ARG A N 1
ATOM 1481 C CA . ARG A 1 198 ? -14.07 33.906 14.195 1 92 198 ARG A CA 1
ATOM 1482 C C . ARG A 1 198 ? -14.562 35.062 13.344 1 92 198 ARG A C 1
ATOM 1484 O O . ARG A 1 198 ? -15.703 35.531 13.477 1 92 198 ARG A O 1
ATOM 1491 N N . SER A 1 199 ? -13.766 35.531 12.461 1 93.5 199 SER A N 1
ATOM 1492 C CA . SER A 1 199 ? -14.109 36.656 11.602 1 93.5 199 SER A CA 1
ATOM 1493 C C . SER A 1 199 ? -15.188 36.25 10.594 1 93.5 199 SER A C 1
ATOM 1495 O O . SER A 1 199 ? -15.984 37.094 10.172 1 93.5 199 SER A O 1
ATOM 1497 N N . LEU A 1 200 ? -15.203 35.031 10.227 1 91 200 LEU A N 1
ATOM 1498 C CA . LEU A 1 200 ? -16.219 34.562 9.297 1 91 200 LEU A CA 1
ATOM 1499 C C . LEU A 1 200 ? -17.594 34.562 9.945 1 91 200 LEU A C 1
ATOM 1501 O O . LEU A 1 200 ? -18.609 34.75 9.258 1 91 200 LEU A O 1
ATOM 1505 N N . GLY A 1 201 ? -17.656 34.25 11.188 1 79.19 201 GLY A N 1
ATOM 1506 C CA . GLY A 1 201 ? -18.906 34.281 11.914 1 79.19 201 GLY A CA 1
ATOM 1507 C C . GLY A 1 201 ? -19.484 35.656 12.062 1 79.19 201 GLY A C 1
ATOM 1508 O O . GLY A 1 201 ? -20.703 35.844 11.977 1 79.19 201 GLY A O 1
ATOM 1509 N N . LYS A 1 202 ? -18.703 36.594 12.203 1 73.12 202 LYS A N 1
ATOM 1510 C CA . LYS A 1 202 ? -19.141 37.969 12.375 1 73.12 202 LYS A CA 1
ATOM 1511 C C . LYS A 1 202 ? -19.688 38.562 11.062 1 73.12 202 LYS A C 1
ATOM 1513 O O . LYS A 1 202 ? -20.672 39.281 11.07 1 73.12 202 LYS A O 1
ATOM 1518 N N . THR A 1 203 ? -19.016 38.125 10.023 1 63.59 203 THR A N 1
ATOM 1519 C CA . THR A 1 203 ? -19.438 38.625 8.719 1 63.59 203 THR A CA 1
ATOM 1520 C C . THR A 1 203 ? -20.797 38.062 8.336 1 63.59 203 THR A C 1
ATOM 1522 O O . THR A 1 203 ? -21.641 38.781 7.777 1 63.59 203 THR A O 1
ATOM 1525 N N . GLU A 1 204 ? -21.031 36.875 8.695 1 60.31 204 GLU A N 1
ATOM 1526 C CA . GLU A 1 204 ? -22.312 36.25 8.344 1 60.31 204 GLU A CA 1
ATOM 1527 C C . GLU A 1 204 ? -23.438 36.781 9.219 1 60.31 204 GLU A C 1
ATOM 1529 O O . GLU A 1 204 ? -24.562 37 8.742 1 60.31 204 GLU A O 1
ATOM 1534 N N . THR A 1 205 ? -23.141 37.031 10.469 1 51.25 205 THR A N 1
ATOM 1535 C CA . THR A 1 205 ? -24.141 37.625 11.344 1 51.25 205 THR A CA 1
ATOM 1536 C C . THR A 1 205 ? -24.438 39.062 10.93 1 51.25 205 THR A C 1
ATOM 1538 O O . THR A 1 205 ? -25.562 39.531 11.031 1 51.25 205 THR A O 1
ATOM 1541 N N . SER A 1 206 ? -23.375 39.719 10.477 1 47 206 SER A N 1
ATOM 1542 C CA . SER A 1 206 ? -23.594 41.094 10.023 1 47 206 SER A CA 1
ATOM 1543 C C . SER A 1 206 ? -24.422 41.125 8.742 1 47 206 SER A C 1
ATOM 1545 O O . SER A 1 206 ? -25.234 42.031 8.547 1 47 206 SER A O 1
ATOM 1547 N N . ILE A 1 207 ? -24.125 40.188 7.934 1 46.66 207 ILE A N 1
ATOM 1548 C CA . ILE A 1 207 ? -24.891 40.125 6.688 1 46.66 207 ILE A CA 1
ATOM 1549 C C . ILE A 1 207 ? -26.344 39.781 6.98 1 46.66 207 ILE A C 1
ATOM 1551 O O . ILE A 1 207 ? -27.266 40.344 6.414 1 46.66 207 ILE A O 1
ATOM 1555 N N . SER A 1 208 ? -26.484 38.875 7.895 1 45.66 208 SER A N 1
ATOM 1556 C CA . SER A 1 208 ? -27.859 38.531 8.242 1 45.66 208 SER A CA 1
ATOM 1557 C C . SER A 1 208 ? -28.562 39.656 8.977 1 45.66 208 SER A C 1
ATOM 1559 O O . SER A 1 208 ? -29.766 39.844 8.797 1 45.66 208 SER A O 1
ATOM 1561 N N . SER A 1 209 ? -27.844 40.406 9.82 1 42.53 209 SER A N 1
ATOM 1562 C CA . SER A 1 209 ? -28.469 41.562 10.5 1 42.53 209 SER A CA 1
ATOM 1563 C C . SER A 1 209 ? -28.703 42.719 9.539 1 42.53 209 SER A C 1
ATOM 1565 O O . SER A 1 209 ? -29.656 43.469 9.711 1 42.53 209 SER A O 1
ATOM 1567 N N . GLU A 1 210 ? -27.781 43 8.633 1 39.22 210 GLU A N 1
ATOM 1568 C CA . GLU A 1 210 ? -28 44.094 7.684 1 39.22 210 GLU A CA 1
ATOM 1569 C C . GLU A 1 210 ? -29.125 43.781 6.715 1 39.22 210 GLU A C 1
ATOM 1571 O O . GLU A 1 210 ? -29.828 44.688 6.238 1 39.22 210 GLU A O 1
ATOM 1576 N N . ASN A 1 211 ? -29.25 42.5 6.336 1 39.03 211 ASN A N 1
ATOM 1577 C CA . ASN A 1 211 ? -30.375 42.156 5.48 1 39.03 211 ASN A CA 1
ATOM 1578 C C . ASN A 1 211 ? -31.703 42.344 6.211 1 39.03 211 ASN A C 1
ATOM 1580 O O . ASN A 1 211 ? -32.781 42.312 5.594 1 39.03 211 ASN A O 1
ATOM 1584 N N . ASP A 1 212 ? -31.719 42.312 7.551 1 35.12 212 ASP A N 1
ATOM 1585 C CA . ASP A 1 212 ? -33 42.688 8.188 1 35.12 212 ASP A CA 1
ATOM 1586 C C . ASP A 1 212 ? -33.25 44.188 8.117 1 35.12 212 ASP A C 1
ATOM 1588 O O . ASP A 1 212 ? -34.406 44.625 8.125 1 35.12 212 ASP A O 1
ATOM 1592 N N . ASN A 1 213 ? -32.312 45.094 8.281 1 33.59 213 ASN A N 1
ATOM 1593 C CA . ASN A 1 213 ? -32.625 46.5 8.297 1 33.59 213 ASN A CA 1
ATOM 1594 C C . ASN A 1 213 ? -32.781 47.062 6.879 1 33.59 213 ASN A C 1
ATOM 1596 O O . ASN A 1 213 ? -33.031 48.25 6.699 1 33.59 213 ASN A O 1
ATOM 1600 N N . LEU A 1 214 ? -32.125 46.625 5.785 1 31.28 214 LEU A N 1
ATOM 1601 C CA . LEU A 1 214 ? -32.312 47.219 4.461 1 31.28 214 LEU A CA 1
ATOM 1602 C C . LEU A 1 214 ? -33.656 46.781 3.863 1 31.28 214 LEU A C 1
ATOM 1604 O O . LEU A 1 214 ? -33.781 45.688 3.322 1 31.28 214 LEU A O 1
ATOM 1608 N N . GLY A 1 215 ? -34.875 47.031 4.512 1 27.08 215 GLY A N 1
ATOM 1609 C CA . GLY A 1 215 ? -36.156 47.062 3.852 1 27.08 215 GLY A CA 1
ATOM 1610 C C . GLY A 1 215 ? -36.156 47.875 2.564 1 27.08 215 GLY A C 1
ATOM 1611 O O . GLY A 1 215 ? -36.531 47.375 1.509 1 27.08 215 GLY A O 1
ATOM 1612 N N . GLN A 1 216 ? -36.594 49.375 2.518 1 25.64 216 GLN A N 1
ATOM 1613 C CA . GLN A 1 216 ? -37.406 50.125 1.567 1 25.64 216 GLN A CA 1
ATOM 1614 C C . GLN A 1 216 ? -36.562 50.719 0.449 1 25.64 216 GLN A C 1
ATOM 1616 O O . GLN A 1 216 ? -37.062 51.438 -0.404 1 25.64 216 GLN A O 1
ATOM 1621 N N . VAL A 1 217 ? -35.281 51 0.425 1 25.44 217 VAL A N 1
ATOM 1622 C CA . VAL A 1 217 ? -34.875 51.969 -0.585 1 25.44 217 VAL A CA 1
ATOM 1623 C C . VAL A 1 217 ? -35 51.375 -1.977 1 25.44 217 VAL A C 1
ATOM 1625 O O . VAL A 1 217 ? -34.531 50.25 -2.229 1 25.44 217 VAL A O 1
ATOM 1628 N N . GLN A 1 218 ? -36.062 51.938 -2.912 1 24.59 218 GLN A N 1
ATOM 1629 C CA . GLN A 1 218 ? -36.5 51.875 -4.293 1 24.59 218 GLN A CA 1
ATOM 1630 C C . GLN A 1 218 ? -35.344 52.062 -5.273 1 24.59 218 GLN A C 1
ATOM 1632 O O . GLN A 1 218 ? -34.812 53.156 -5.398 1 24.59 218 GLN A O 1
ATOM 1637 N N . LEU A 1 219 ? -34.281 51.375 -5.301 1 20.66 219 LEU A N 1
ATOM 1638 C CA . LEU A 1 219 ? -33.281 51.594 -6.336 1 20.66 219 LEU A CA 1
ATOM 1639 C C . LEU A 1 219 ? -33.938 51.594 -7.719 1 20.66 219 LEU A C 1
ATOM 1641 O O . LEU A 1 219 ? -34.469 50.594 -8.172 1 20.66 219 LEU A O 1
ATOM 1645 N N . GLY A 1 220 ? -34.5 52.719 -8.32 1 21.64 220 GLY A N 1
ATOM 1646 C CA . GLY A 1 220 ? -34.938 53.156 -9.625 1 21.64 220 GLY A CA 1
ATOM 1647 C C . GLY A 1 220 ? -33.938 52.938 -10.727 1 21.64 220 GLY A C 1
ATOM 1648 O O . GLY A 1 220 ? -33.125 53.812 -11.023 1 21.64 220 GLY A O 1
ATOM 1649 N N . PHE A 1 221 ? -33.094 51.844 -10.773 1 19.77 221 PHE A N 1
ATOM 1650 C CA . PHE A 1 221 ? -32.219 51.688 -11.938 1 19.77 221 PHE A CA 1
ATOM 1651 C C . PHE A 1 221 ? -33.031 51.719 -13.227 1 19.77 221 PHE A C 1
ATOM 1653 O O . PHE A 1 221 ? -34.062 51.031 -13.352 1 19.77 221 PHE A O 1
ATOM 1660 N N . ALA A 1 222 ? -32.906 52.781 -14.07 1 20.56 222 ALA A N 1
ATOM 1661 C CA . ALA A 1 222 ? -33.312 53.156 -15.414 1 20.56 222 ALA A CA 1
ATOM 1662 C C . ALA A 1 222 ? -33.062 52.031 -16.406 1 20.56 222 ALA A C 1
ATOM 1664 O O . ALA A 1 222 ? -32.062 51.344 -16.344 1 20.56 222 ALA A O 1
ATOM 1665 N N . GLN A 1 223 ? -34.094 51.531 -17.297 1 20.55 223 GLN A N 1
ATOM 1666 C CA . GLN A 1 223 ? -34.438 50.688 -18.438 1 20.55 223 GLN A CA 1
ATOM 1667 C C . GLN A 1 223 ? -33.5 50.969 -19.609 1 20.55 223 GLN A C 1
ATOM 1669 O O . GLN A 1 223 ? -33.844 51.781 -20.484 1 20.55 223 GLN A O 1
ATOM 1674 N N . ALA A 1 224 ? -32.188 51.344 -19.484 1 21.38 224 ALA A N 1
ATOM 1675 C CA . ALA A 1 224 ? -31.719 51.688 -20.828 1 21.38 224 ALA A CA 1
ATOM 1676 C C . ALA A 1 224 ? -31.953 50.531 -21.797 1 21.38 224 ALA A C 1
ATOM 1678 O O . ALA A 1 224 ? -31.891 49.344 -21.406 1 21.38 224 ALA A O 1
ATOM 1679 N N . GLU A 1 225 ? -32.438 50.719 -23.031 1 20.31 225 GLU A N 1
ATOM 1680 C CA . GLU A 1 225 ? -32.906 50.062 -24.266 1 20.31 225 GLU A CA 1
ATOM 1681 C C . GLU A 1 225 ? -31.797 49.156 -24.844 1 20.31 225 GLU A C 1
ATOM 1683 O O . GLU A 1 225 ? -30.891 49.656 -25.516 1 20.31 225 GLU A O 1
ATOM 1688 N N . VAL A 1 226 ? -30.969 48.438 -24.031 1 20.53 226 VAL A N 1
ATOM 1689 C CA . VAL A 1 226 ? -29.969 47.781 -24.859 1 20.53 226 VAL A CA 1
ATOM 1690 C C . VAL A 1 226 ? -30.641 46.875 -25.891 1 20.53 226 VAL A C 1
ATOM 1692 O O . VAL A 1 226 ? -31.578 46.156 -25.562 1 20.53 226 VAL A O 1
ATOM 1695 N N . SER A 1 227 ? -30.469 47.062 -27.141 1 20.97 227 SER A N 1
ATOM 1696 C CA . SER A 1 227 ? -30.859 46.5 -28.422 1 20.97 227 SER A CA 1
ATOM 1697 C C . SER A 1 227 ? -30.656 44.969 -28.453 1 20.97 227 SER A C 1
ATOM 1699 O O . SER A 1 227 ? -29.828 44.438 -27.703 1 20.97 227 SER A O 1
ATOM 1701 N N . GLU A 1 228 ? -31.484 44.125 -29.172 1 19.7 228 GLU A N 1
ATOM 1702 C CA . GLU A 1 228 ? -31.984 42.781 -29.469 1 19.7 228 GLU A CA 1
ATOM 1703 C C . GLU A 1 228 ? -30.891 41.906 -30.031 1 19.7 228 GLU A C 1
ATOM 1705 O O . GLU A 1 228 ? -31.016 41.375 -31.141 1 19.7 228 GLU A O 1
ATOM 1710 N N . ILE A 1 229 ? -29.547 42.156 -29.891 1 21.05 229 ILE A N 1
ATOM 1711 C CA . ILE A 1 229 ? -28.891 41.344 -30.906 1 21.05 229 ILE A CA 1
ATOM 1712 C C . ILE A 1 229 ? -29.172 39.875 -30.656 1 21.05 229 ILE A C 1
ATOM 1714 O O . ILE A 1 229 ? -29.094 39.406 -29.531 1 21.05 229 ILE A O 1
ATOM 1718 N N . GLU A 1 230 ? -29.797 39.062 -31.594 1 19.53 230 GLU A N 1
ATOM 1719 C CA . GLU A 1 230 ? -30.422 37.812 -31.984 1 19.53 230 GLU A CA 1
ATOM 1720 C C . GLU A 1 230 ? -29.484 36.625 -31.766 1 19.53 230 GLU A C 1
ATOM 1722 O O . GLU A 1 230 ? -29.844 35.469 -32 1 19.53 230 GLU A O 1
ATOM 1727 N N . GLU A 1 231 ? -28.141 36.812 -31.391 1 21.83 231 GLU A N 1
ATOM 1728 C CA . GLU A 1 231 ? -27.438 35.656 -31.969 1 21.83 231 GLU A CA 1
ATOM 1729 C C . GLU A 1 231 ? -27.906 34.344 -31.328 1 21.83 231 GLU A C 1
ATOM 1731 O O . GLU A 1 231 ? -28.172 34.281 -30.125 1 21.83 231 GLU A O 1
ATOM 1736 N N . PRO A 1 232 ? -28.219 33.25 -32.031 1 19.8 232 PRO A N 1
ATOM 1737 C CA . PRO A 1 232 ? -28.906 31.969 -31.891 1 19.8 232 PRO A CA 1
ATOM 1738 C C . PRO A 1 232 ? -28.172 31.016 -30.953 1 19.8 232 PRO A C 1
ATOM 1740 O O . PRO A 1 232 ? -27.078 30.562 -31.266 1 19.8 232 PRO A O 1
ATOM 1743 N N . LEU A 1 233 ? -27.812 31.406 -29.703 1 18.62 233 LEU A N 1
ATOM 1744 C CA . LEU A 1 233 ? -26.969 30.516 -28.922 1 18.62 233 LEU A CA 1
ATOM 1745 C C . LEU A 1 233 ? -27.656 29.172 -28.688 1 18.62 233 LEU A C 1
ATOM 1747 O O . LEU A 1 233 ? -28.734 29.109 -28.109 1 18.62 233 LEU A O 1
ATOM 1751 N N . GLN A 1 234 ? -27.531 28.219 -29.609 1 18.78 234 GLN A N 1
ATOM 1752 C CA . GLN A 1 234 ? -28.078 26.875 -29.547 1 18.78 234 GLN A CA 1
ATOM 1753 C C . GLN A 1 234 ? -27.75 26.203 -28.219 1 18.78 234 GLN A C 1
ATOM 1755 O O . GLN A 1 234 ? -26.594 26.141 -27.828 1 18.78 234 GLN A O 1
ATOM 1760 N N . LYS A 1 235 ? -28.641 25.969 -27.281 1 20.25 235 LYS A N 1
ATOM 1761 C CA . LYS A 1 235 ? -28.922 25.562 -25.906 1 20.25 235 LYS A CA 1
ATOM 1762 C C . LYS A 1 235 ? -28.531 24.094 -25.672 1 20.25 235 LYS A C 1
ATOM 1764 O O . LYS A 1 235 ? -29.219 23.375 -24.953 1 20.25 235 LYS A O 1
ATOM 1769 N N . GLY A 1 236 ? -27.422 23.594 -26.281 1 19.27 236 GLY A N 1
ATOM 1770 C CA . GLY A 1 236 ? -27.453 22.141 -26.219 1 19.27 236 GLY A CA 1
ATOM 1771 C C . GLY A 1 236 ? -27.531 21.609 -24.797 1 19.27 236 GLY A C 1
ATOM 1772 O O . GLY A 1 236 ? -26.953 22.188 -23.875 1 19.27 236 GLY A O 1
ATOM 1773 N N . GLU A 1 237 ? -28.5 20.688 -24.359 1 18.41 237 GLU A N 1
ATOM 1774 C CA . GLU A 1 237 ? -29.312 20.125 -23.281 1 18.41 237 GLU A CA 1
ATOM 1775 C C . GLU A 1 237 ? -28.438 19.406 -22.25 1 18.41 237 GLU A C 1
ATOM 1777 O O . GLU A 1 237 ? -28.625 19.578 -21.047 1 18.41 237 GLU A O 1
ATOM 1782 N N . THR A 1 238 ? -27.641 18.328 -22.453 1 19.72 238 THR A N 1
ATOM 1783 C CA . THR A 1 238 ? -28 17.078 -21.797 1 19.72 238 THR A CA 1
ATOM 1784 C C . THR A 1 238 ? -27.281 16.953 -20.453 1 19.72 238 THR A C 1
ATOM 1786 O O . THR A 1 238 ? -26.047 16.844 -20.406 1 19.72 238 THR A O 1
ATOM 1789 N N . GLY A 1 239 ? -27.562 17.641 -19.422 1 18.28 239 GLY A N 1
ATOM 1790 C CA . GLY A 1 239 ? -26.812 17.734 -18.188 1 18.28 239 GLY A CA 1
ATOM 1791 C C . GLY A 1 239 ? -26.906 16.469 -17.344 1 18.28 239 GLY A C 1
ATOM 1792 O O . GLY A 1 239 ? -27.969 16.172 -16.781 1 18.28 239 GLY A O 1
ATOM 1793 N N . VAL A 1 240 ? -26.422 15.266 -17.656 1 20.03 240 VAL A N 1
ATOM 1794 C CA . VAL A 1 240 ? -26.672 13.984 -17 1 20.03 240 VAL A CA 1
ATOM 1795 C C . VAL A 1 240 ? -26.156 14.031 -15.562 1 20.03 240 VAL A C 1
ATOM 1797 O O . VAL A 1 240 ? -24.969 14.289 -15.328 1 20.03 240 VAL A O 1
ATOM 1800 N N . VAL A 1 241 ? -26.953 14.297 -14.484 1 19.98 241 VAL A N 1
ATOM 1801 C CA . VAL A 1 241 ? -26.797 14.445 -13.039 1 19.98 241 VAL A CA 1
ATOM 1802 C C . VAL A 1 241 ? -26.516 13.078 -12.406 1 19.98 241 VAL A C 1
ATOM 1804 O O . VAL A 1 241 ? -27.359 12.18 -12.453 1 19.98 241 VAL A O 1
ATOM 1807 N N . GLN A 1 242 ? -25.406 12.391 -12.516 1 21.09 242 GLN A N 1
ATOM 1808 C CA . GLN A 1 242 ? -25.172 11.023 -12.078 1 21.09 242 GLN A CA 1
ATOM 1809 C C . GLN A 1 242 ? -25.188 10.922 -10.562 1 21.09 242 GLN A C 1
ATOM 1811 O O . GLN A 1 242 ? -24.516 11.688 -9.867 1 21.09 242 GLN A O 1
ATOM 1816 N N . GLU A 1 243 ? -26.203 10.227 -9.914 1 21.62 243 GLU A N 1
ATOM 1817 C CA . GLU A 1 243 ? -26.719 9.914 -8.586 1 21.62 243 GLU A CA 1
ATOM 1818 C C . GLU A 1 243 ? -25.672 9.188 -7.742 1 21.62 243 GLU A C 1
ATOM 1820 O O . GLU A 1 243 ? -25.219 8.102 -8.102 1 21.62 243 GLU A O 1
ATOM 1825 N N . LYS A 1 244 ? -24.812 9.836 -7.012 1 26.02 244 LYS A N 1
ATOM 1826 C CA . LYS A 1 244 ? -23.797 9.383 -6.07 1 26.02 244 LYS A CA 1
ATOM 1827 C C . LYS A 1 244 ? -24.438 8.664 -4.883 1 26.02 244 LYS A C 1
ATOM 1829 O O . LYS A 1 244 ? -25.281 9.234 -4.184 1 26.02 244 LYS A O 1
ATOM 1834 N N . ASP A 1 245 ? -24.797 7.309 -4.82 1 23.84 245 ASP A N 1
ATOM 1835 C CA . ASP A 1 245 ? -25.359 6.367 -3.857 1 23.84 245 ASP A CA 1
ATOM 1836 C C . ASP A 1 245 ? -24.719 6.543 -2.482 1 23.84 245 ASP A C 1
ATOM 1838 O O . ASP A 1 245 ? -23.562 6.172 -2.281 1 23.84 245 ASP A O 1
ATOM 1842 N N . ILE A 1 246 ? -25.094 7.59 -1.741 1 22.61 246 ILE A N 1
ATOM 1843 C CA . ILE A 1 246 ? -24.891 7.914 -0.333 1 22.61 246 ILE A CA 1
ATOM 1844 C C . ILE A 1 246 ? -25.625 6.902 0.54 1 22.61 246 ILE A C 1
ATOM 1846 O O . ILE A 1 246 ? -26.859 6.891 0.586 1 22.61 246 ILE A O 1
ATOM 1850 N N . GLY A 1 247 ? -25.281 5.629 0.725 1 23.38 247 GLY A N 1
ATOM 1851 C CA . GLY A 1 247 ? -25.969 4.629 1.523 1 23.38 247 GLY A CA 1
ATOM 1852 C C . GLY A 1 247 ? -26.062 4.996 2.992 1 23.38 247 GLY A C 1
ATOM 1853 O O . GLY A 1 247 ? -25.094 4.828 3.74 1 23.38 247 GLY A O 1
ATOM 1854 N N . VAL A 1 248 ? -26.609 6.109 3.48 1 21.77 248 VAL A N 1
ATOM 1855 C CA . VAL A 1 248 ? -26.906 6.32 4.895 1 21.77 248 VAL A CA 1
ATOM 1856 C C . VAL A 1 248 ? -28.047 5.406 5.328 1 21.77 248 VAL A C 1
ATOM 1858 O O . VAL A 1 248 ? -29.172 5.543 4.855 1 21.77 248 VAL A O 1
ATOM 1861 N N . LYS A 1 249 ? -27.984 4.207 5.91 1 23.91 249 LYS A N 1
ATOM 1862 C CA . LYS A 1 249 ? -29.016 3.408 6.578 1 23.91 249 LYS A CA 1
ATOM 1863 C C . LYS A 1 249 ? -29.547 4.129 7.809 1 23.91 249 LYS A C 1
ATOM 1865 O O . LYS A 1 249 ? -28.844 4.277 8.812 1 23.91 249 LYS A O 1
ATOM 1870 N N . GLU A 1 250 ? -30.5 5.07 7.789 1 19.41 250 GLU A N 1
ATOM 1871 C CA . GLU A 1 250 ? -31.188 5.746 8.875 1 19.41 250 GLU A CA 1
ATOM 1872 C C . GLU A 1 250 ? -32.188 4.809 9.57 1 19.41 250 GLU A C 1
ATOM 1874 O O . GLU A 1 250 ? -33.344 4.715 9.164 1 19.41 250 GLU A O 1
ATOM 1879 N N . LYS A 1 251 ? -32.031 3.492 9.828 1 24.25 251 LYS A N 1
ATOM 1880 C CA . LYS A 1 251 ? -33.219 2.844 10.367 1 24.25 251 LYS A CA 1
ATOM 1881 C C . LYS A 1 251 ? -33.625 3.465 11.695 1 24.25 251 LYS A C 1
ATOM 1883 O O . LYS A 1 251 ? -34.719 3.197 12.203 1 24.25 251 LYS A O 1
ATOM 1888 N N . ASP A 1 252 ? -32.688 3.869 12.633 1 23.61 252 ASP A N 1
ATOM 1889 C CA . ASP A 1 252 ? -33.125 3.734 14.016 1 23.61 252 ASP A CA 1
ATOM 1890 C C . ASP A 1 252 ? -34.125 4.82 14.383 1 23.61 252 ASP A C 1
ATOM 1892 O O . ASP A 1 252 ? -33.906 6 14.102 1 23.61 252 ASP A O 1
ATOM 1896 N N . GLY A 1 253 ? -35.406 4.566 14.336 1 24.31 253 GLY A N 1
ATOM 1897 C CA . GLY A 1 253 ? -36.625 5.27 14.734 1 24.31 253 GLY A CA 1
ATOM 1898 C C . GLY A 1 253 ? -36.5 5.91 16.109 1 24.31 253 GLY A C 1
ATOM 1899 O O . GLY A 1 253 ? -36.344 5.215 17.109 1 24.31 253 GLY A O 1
ATOM 1900 N N . VAL A 1 254 ? -35.75 7 16.203 1 24.36 254 VAL A N 1
ATOM 1901 C CA . VAL A 1 254 ? -35.812 7.816 17.406 1 24.36 254 VAL A CA 1
ATOM 1902 C C . VAL A 1 254 ? -37.25 8.195 17.719 1 24.36 254 VAL A C 1
ATOM 1904 O O . VAL A 1 254 ? -37.906 8.875 16.938 1 24.36 254 VAL A O 1
ATOM 1907 N N . HIS A 1 255 ? -38 7.246 18.203 1 25.02 255 HIS A N 1
ATOM 1908 C CA . HIS A 1 255 ? -39.25 7.707 18.797 1 25.02 255 HIS A CA 1
ATOM 1909 C C . HIS A 1 255 ? -38.969 8.75 19.891 1 25.02 255 HIS A C 1
ATOM 1911 O O . HIS A 1 255 ? -38.281 8.484 20.859 1 25.02 255 HIS A O 1
ATOM 1917 N N . ARG A 1 256 ? -38.938 9.992 19.516 1 23.73 256 ARG A N 1
ATOM 1918 C CA . ARG A 1 256 ? -38.906 11.18 20.359 1 23.73 256 ARG A CA 1
ATOM 1919 C C . ARG A 1 256 ? -40.062 11.188 21.344 1 23.73 256 ARG A C 1
ATOM 1921 O O . ARG A 1 256 ? -41.219 11.422 20.938 1 23.73 256 ARG A O 1
ATOM 1928 N N . GLU A 1 257 ? -40.156 10.25 22.297 1 25.97 257 GLU A N 1
ATOM 1929 C CA . GLU A 1 257 ? -41.188 10.617 23.25 1 25.97 257 GLU A CA 1
ATOM 1930 C C . GLU A 1 257 ? -40.844 11.914 23.984 1 25.97 257 GLU A C 1
ATOM 1932 O O . GLU A 1 257 ? -39.719 12.07 24.469 1 25.97 257 GLU A O 1
ATOM 1937 N N . GLU A 1 258 ? -41.469 13 23.672 1 23.91 258 GLU A N 1
ATOM 1938 C CA . GLU A 1 258 ? -41.5 14.375 24.156 1 23.91 258 GLU A CA 1
ATOM 1939 C C . GLU A 1 258 ? -41.781 14.422 25.656 1 23.91 258 GLU A C 1
ATOM 1941 O O . GLU A 1 258 ? -42.906 14.266 26.109 1 23.91 258 GLU A O 1
ATOM 1946 N N . VAL A 1 259 ? -41.094 13.695 26.547 1 27.17 259 VAL A N 1
ATOM 1947 C CA . VAL A 1 259 ? -41.594 13.984 27.891 1 27.17 259 VAL A CA 1
ATOM 1948 C C . VAL A 1 259 ? -41.219 15.406 28.297 1 27.17 259 VAL A C 1
ATOM 1950 O O . VAL A 1 259 ? -40.031 15.75 28.281 1 27.17 259 VAL A O 1
ATOM 1953 N N . VAL A 1 260 ? -42.031 16.391 28.297 1 24.7 260 VAL A N 1
ATOM 1954 C CA . VAL A 1 260 ? -42.094 17.828 28.609 1 24.7 260 VAL A CA 1
ATOM 1955 C C . VAL A 1 260 ? -41.594 18.078 30.016 1 24.7 260 VAL A C 1
ATOM 1957 O O . VAL A 1 260 ? -41.812 19.156 30.578 1 24.7 260 VAL A O 1
ATOM 1960 N N . GLN A 1 261 ? -40.719 17.312 30.703 1 26.11 261 GLN A N 1
ATOM 1961 C CA . GLN A 1 261 ? -40.75 17.797 32.062 1 26.11 261 GLN A CA 1
ATOM 1962 C C . GLN A 1 261 ? -40.125 19.188 32.188 1 26.11 261 GLN A C 1
ATOM 1964 O O . GLN A 1 261 ? -39.25 19.547 31.375 1 26.11 261 GLN A O 1
ATOM 1969 N N . ARG A 1 262 ? -40.344 20.125 33.125 1 25.58 262 ARG A N 1
ATOM 1970 C CA . ARG A 1 262 ? -40.281 21.531 33.531 1 25.58 262 ARG A CA 1
ATOM 1971 C C . ARG A 1 262 ? -38.844 22.016 33.594 1 25.58 262 ARG A C 1
ATOM 1973 O O . ARG A 1 262 ? -38.5 23.047 33 1 25.58 262 ARG A O 1
ATOM 1980 N N . LYS A 1 263 ? -38.25 22.422 34.781 1 27.48 263 LYS A N 1
ATOM 1981 C CA . LYS A 1 263 ? -37.594 23.641 35.25 1 27.48 263 LYS A CA 1
ATOM 1982 C C . LYS A 1 263 ? -36.156 23.734 34.75 1 27.48 263 LYS A C 1
ATOM 1984 O O . LYS A 1 263 ? -35.75 24.75 34.188 1 27.48 263 LYS A O 1
ATOM 1989 N N . GLY A 1 264 ? -35.062 23.641 35.688 1 24.94 264 GLY A N 1
ATOM 1990 C CA . GLY A 1 264 ? -33.844 24.406 35.906 1 24.94 264 GLY A CA 1
ATOM 1991 C C . GLY A 1 264 ? -32.75 24.078 34.906 1 24.94 264 GLY A C 1
ATOM 1992 O O . GLY A 1 264 ? -33 23.609 33.812 1 24.94 264 GLY A O 1
ATOM 1993 N N . GLU A 1 265 ? -31.406 23.781 35.438 1 26.75 265 GLU A N 1
ATOM 1994 C CA . GLU A 1 265 ? -30.031 23.828 34.969 1 26.75 265 GLU A CA 1
ATOM 1995 C C . GLU A 1 265 ? -29.812 22.875 33.812 1 26.75 265 GLU A C 1
ATOM 1997 O O . GLU A 1 265 ? -30.016 21.672 33.938 1 26.75 265 GLU A O 1
ATOM 2002 N N . VAL A 1 266 ? -30.109 23.312 32.625 1 26.41 266 VAL A N 1
ATOM 2003 C CA . VAL A 1 266 ? -30.094 22.453 31.453 1 26.41 266 VAL A CA 1
ATOM 2004 C C . VAL A 1 266 ? -28.703 21.875 31.25 1 26.41 266 VAL A C 1
ATOM 2006 O O . VAL A 1 266 ? -27.766 22.609 30.906 1 26.41 266 VAL A O 1
ATOM 2009 N N . LYS A 1 267 ? -28.141 21.062 32.219 1 28.36 267 LYS A N 1
ATOM 2010 C CA . LYS A 1 267 ? -26.953 20.297 31.891 1 28.36 267 LYS A CA 1
ATOM 2011 C C . LYS A 1 267 ? -27.062 19.672 30.5 1 28.36 267 LYS A C 1
ATOM 2013 O O . LYS A 1 267 ? -27.922 18.812 30.266 1 28.36 267 LYS A O 1
ATOM 2018 N N . VAL A 1 268 ? -26.797 20.469 29.562 1 28.19 268 VAL A N 1
ATOM 2019 C CA . VAL A 1 268 ? -26.75 19.953 28.188 1 28.19 268 VAL A CA 1
ATOM 2020 C C . VAL A 1 268 ? -25.922 18.672 28.141 1 28.19 268 VAL A C 1
ATOM 2022 O O . VAL A 1 268 ? -24.703 18.703 28.297 1 28.19 268 VAL A O 1
ATOM 2025 N N . ARG A 1 269 ? -26.391 17.656 28.844 1 29.05 269 ARG A N 1
ATOM 2026 C CA . ARG A 1 269 ? -25.797 16.344 28.562 1 29.05 269 ARG A CA 1
ATOM 2027 C C . ARG A 1 269 ? -25.859 16.031 27.078 1 29.05 269 ARG A C 1
ATOM 2029 O O . ARG A 1 269 ? -26.938 15.781 26.531 1 29.05 269 ARG A O 1
ATOM 2036 N N . CYS A 1 270 ? -25.125 16.703 26.344 1 28.52 270 CYS A N 1
ATOM 2037 C CA . CYS A 1 270 ? -25.016 16.219 24.969 1 28.52 270 CYS A CA 1
ATOM 2038 C C . CYS A 1 270 ? -24.875 14.703 24.938 1 28.52 270 CYS A C 1
ATOM 2040 O O . CYS A 1 270 ? -23.812 14.164 25.234 1 28.52 270 CYS A O 1
ATOM 2042 N N . ARG A 1 271 ? -25.891 13.977 25.359 1 29.8 271 ARG A N 1
ATOM 2043 C CA . ARG A 1 271 ? -25.938 12.531 25.172 1 29.8 271 ARG A CA 1
ATOM 2044 C C . ARG A 1 271 ? -25.734 12.172 23.703 1 29.8 271 ARG A C 1
ATOM 2046 O O . ARG A 1 271 ? -26.672 12.297 22.891 1 29.8 271 ARG A O 1
ATOM 2053 N N . ILE A 1 272 ? -24.703 12.516 23.141 1 32.53 272 ILE A N 1
ATOM 2054 C CA . ILE A 1 272 ? -24.484 11.852 21.859 1 32.53 272 ILE A CA 1
ATOM 2055 C C . ILE A 1 272 ? -24.844 10.375 21.969 1 32.53 272 ILE A C 1
ATOM 2057 O O . ILE A 1 272 ? -24.328 9.672 22.844 1 32.53 272 ILE A O 1
ATOM 2061 N N . HIS A 1 273 ? -26.062 10.039 21.734 1 33.19 273 HIS A N 1
ATOM 2062 C CA . HIS A 1 273 ? -26.641 8.711 21.781 1 33.19 273 HIS A CA 1
ATOM 2063 C C . HIS A 1 273 ? -25.688 7.664 21.219 1 33.19 273 HIS A C 1
ATOM 2065 O O . HIS A 1 273 ? -25.688 7.418 20 1 33.19 273 HIS A O 1
ATOM 2071 N N . GLY A 1 274 ? -24.422 7.68 21.422 1 34.91 274 GLY A N 1
ATOM 2072 C CA . GLY A 1 274 ? -23.734 6.461 21.031 1 34.91 274 GLY A CA 1
ATOM 2073 C C . GLY A 1 274 ? -24.391 5.203 21.562 1 34.91 274 GLY A C 1
ATOM 2074 O O . GLY A 1 274 ? -25.188 5.266 22.5 1 34.91 274 GLY A O 1
ATOM 2075 N N . ASN A 1 275 ? -24.484 4.172 20.719 1 38.56 275 ASN A N 1
ATOM 2076 C CA . ASN A 1 275 ? -24.984 2.861 21.109 1 38.56 275 ASN A CA 1
ATOM 2077 C C . ASN A 1 275 ? -24.609 2.529 22.547 1 38.56 275 ASN A C 1
ATOM 2079 O O . ASN A 1 275 ? -23.688 3.111 23.109 1 38.56 275 ASN A O 1
ATOM 2083 N N . ASP A 1 276 ? -25.578 1.781 23.234 1 41.19 276 ASP A N 1
ATOM 2084 C CA . ASP A 1 276 ? -25.625 1.171 24.562 1 41.19 276 ASP A CA 1
ATOM 2085 C C . ASP A 1 276 ? -24.25 0.669 24.984 1 41.19 276 ASP A C 1
ATOM 2087 O O . ASP A 1 276 ? -24.141 -0.212 25.844 1 41.19 276 ASP A O 1
ATOM 2091 N N . THR A 1 277 ? -23.234 0.847 24.125 1 49.06 277 THR A N 1
ATOM 2092 C CA . THR A 1 277 ? -22.031 0.325 24.781 1 49.06 277 THR A CA 1
ATOM 2093 C C . THR A 1 277 ? -21.609 1.229 25.938 1 49.06 277 THR A C 1
ATOM 2095 O O . THR A 1 277 ? -21.938 2.418 25.953 1 49.06 277 THR A O 1
ATOM 2098 N N . GLY A 1 278 ? -21.484 0.773 27.109 1 53.62 278 GLY A N 1
ATOM 2099 C CA . GLY A 1 278 ? -21.016 1.421 28.328 1 53.62 278 GLY A CA 1
ATOM 2100 C C . GLY A 1 278 ? -20.031 2.549 28.062 1 53.62 278 GLY A C 1
ATOM 2101 O O . GLY A 1 278 ? -19.469 2.639 26.969 1 53.62 278 GLY A O 1
ATOM 2102 N N . GLU A 1 279 ? -20.141 3.717 28.609 1 61.88 279 GLU A N 1
ATOM 2103 C CA . GLU A 1 279 ? -19.219 4.852 28.531 1 61.88 279 GLU A CA 1
ATOM 2104 C C . GLU A 1 279 ? -17.766 4.395 28.594 1 61.88 279 GLU A C 1
ATOM 2106 O O . GLU A 1 279 ? -17.391 3.639 29.484 1 61.88 279 GLU A O 1
ATOM 2111 N N . PRO A 1 280 ? -17.062 4.652 27.438 1 71.31 280 PRO A N 1
ATOM 2112 C CA . PRO A 1 280 ? -15.664 4.207 27.484 1 71.31 280 PRO A CA 1
ATOM 2113 C C . PRO A 1 280 ? -14.898 4.793 28.672 1 71.31 280 PRO A C 1
ATOM 2115 O O . PRO A 1 280 ? -15.258 5.863 29.172 1 71.31 280 PRO A O 1
ATOM 2118 N N . ASN A 1 281 ? -14.133 4.039 29.297 1 85.25 281 ASN A N 1
ATOM 2119 C CA . ASN A 1 281 ? -13.211 4.492 30.328 1 85.25 281 ASN A CA 1
ATOM 2120 C C . ASN A 1 281 ? -12.219 5.512 29.781 1 85.25 281 ASN A C 1
ATOM 2122 O O . ASN A 1 281 ? -11.75 5.387 28.641 1 85.25 281 ASN A O 1
ATOM 2126 N N . ARG A 1 282 ? -12.078 6.641 30.484 1 88.25 282 ARG A N 1
ATOM 2127 C CA . ARG A 1 282 ? -11.219 7.738 30.047 1 88.25 282 ARG A CA 1
ATOM 2128 C C . ARG A 1 282 ? -9.82 7.238 29.719 1 88.25 282 ARG A C 1
ATOM 2130 O O . ARG A 1 282 ? -9.227 7.648 28.719 1 88.25 282 ARG A O 1
ATOM 2137 N N . LEU A 1 283 ? -9.344 6.375 30.469 1 89.06 283 LEU A N 1
ATOM 2138 C CA . LEU A 1 283 ? -8 5.859 30.219 1 89.06 283 LEU A CA 1
ATOM 2139 C C . LEU A 1 283 ? -7.949 5.082 28.906 1 89.06 283 LEU A C 1
ATOM 2141 O O . LEU A 1 283 ? -6.953 5.145 28.188 1 89.06 283 LEU A O 1
ATOM 2145 N N . GLU A 1 284 ? -9 4.438 28.688 1 89.94 284 GLU A N 1
ATOM 2146 C CA . GLU A 1 284 ? -9.047 3.633 27.469 1 89.94 284 GLU A CA 1
ATOM 2147 C C . GLU A 1 284 ? -9.234 4.504 26.234 1 89.94 284 GLU A C 1
ATOM 2149 O O . GLU A 1 284 ? -8.781 4.152 25.141 1 89.94 284 GLU A O 1
ATOM 2154 N N . ALA A 1 285 ? -9.844 5.582 26.453 1 88.06 285 ALA A N 1
ATOM 2155 C CA . ALA A 1 285 ? -10.07 6.504 25.344 1 88.06 285 ALA A CA 1
ATOM 2156 C C . ALA A 1 285 ? -8.812 7.305 25.031 1 88.06 285 ALA A C 1
ATOM 2158 O O . ALA A 1 285 ? -8.477 7.531 23.875 1 88.06 285 ALA A O 1
ATOM 2159 N N . TYR A 1 286 ? -8.102 7.688 26.047 1 89.56 286 TYR A N 1
ATOM 2160 C CA . TYR A 1 286 ? -6.957 8.578 25.891 1 89.56 286 TYR A CA 1
ATOM 2161 C C . TYR A 1 286 ? -5.691 7.785 25.578 1 89.56 286 TYR A C 1
ATOM 2163 O O . TYR A 1 286 ? -4.801 8.281 24.875 1 89.56 286 TYR A O 1
ATOM 2171 N N . ALA A 1 287 ? -5.543 6.645 26 1 92.31 287 ALA A N 1
ATOM 2172 C CA . ALA A 1 287 ? -4.293 5.891 25.984 1 92.31 287 ALA A CA 1
ATOM 2173 C C . ALA A 1 287 ? -3.83 5.625 24.547 1 92.31 287 ALA A C 1
ATOM 2175 O O . ALA A 1 287 ? -2.65 5.793 24.234 1 92.31 287 ALA A O 1
ATOM 2176 N N . PRO A 1 288 ? -4.723 5.215 23.672 1 90.94 288 PRO A N 1
ATOM 2177 C CA . PRO A 1 288 ? -4.27 4.879 22.312 1 90.94 288 PRO A CA 1
ATOM 2178 C C . PRO A 1 288 ? -3.689 6.082 21.578 1 90.94 288 PRO A C 1
ATOM 2180 O O . PRO A 1 288 ? -2.883 5.914 20.656 1 90.94 288 PRO A O 1
ATOM 2183 N N . ILE A 1 289 ? -4.039 7.25 21.953 1 86.38 289 ILE A N 1
ATOM 2184 C CA . ILE A 1 289 ? -3.586 8.453 21.266 1 86.38 289 ILE A CA 1
ATOM 2185 C C . ILE A 1 289 ? -2.402 9.062 22.016 1 86.38 289 ILE A C 1
ATOM 2187 O O . ILE A 1 289 ? -1.368 9.359 21.406 1 86.38 289 ILE A O 1
ATOM 2191 N N . PHE A 1 290 ? -2.463 9.156 23.281 1 88.25 290 PHE A N 1
ATOM 2192 C CA . PHE A 1 290 ? -1.511 9.922 24.078 1 88.25 290 PHE A CA 1
ATOM 2193 C C . PHE A 1 290 ? -0.256 9.102 24.359 1 88.25 290 PHE A C 1
ATOM 2195 O O . PHE A 1 290 ? 0.85 9.648 24.406 1 88.25 290 PHE A O 1
ATOM 2202 N N . LEU A 1 291 ? -0.421 7.867 24.578 1 90.31 291 LEU A N 1
ATOM 2203 C CA . LEU A 1 291 ? 0.749 7.066 24.906 1 90.31 291 LEU A CA 1
ATOM 2204 C C . LEU A 1 291 ? 1.744 7.043 23.766 1 90.31 291 LEU A C 1
ATOM 2206 O O . LEU A 1 291 ? 2.938 7.285 23.953 1 90.31 291 LEU A O 1
ATOM 2210 N N . PRO A 1 292 ? 1.299 6.734 22.578 1 89.31 292 PRO A N 1
ATOM 2211 C CA . PRO A 1 292 ? 2.25 6.785 21.469 1 89.31 292 PRO A CA 1
ATOM 2212 C C . PRO A 1 292 ? 2.918 8.148 21.312 1 89.31 292 PRO A C 1
ATOM 2214 O O . PRO A 1 292 ? 4.125 8.227 21.078 1 89.31 292 PRO A O 1
ATOM 2217 N N . LEU A 1 293 ? 2.141 9.148 21.469 1 83.5 293 LEU A N 1
ATOM 2218 C CA . LEU A 1 293 ? 2.686 10.5 21.359 1 83.5 293 LEU A CA 1
ATOM 2219 C C . LEU A 1 293 ? 3.738 10.75 22.422 1 83.5 293 LEU A C 1
ATOM 2221 O O . LEU A 1 293 ? 4.777 11.359 22.156 1 83.5 293 LEU A O 1
ATOM 2225 N N . LEU A 1 294 ? 3.482 10.328 23.594 1 86.31 294 LEU A N 1
ATOM 2226 C CA . LEU A 1 294 ? 4.422 10.492 24.703 1 86.31 294 LEU A CA 1
ATOM 2227 C C . LEU A 1 294 ? 5.707 9.711 24.438 1 86.31 294 LEU A C 1
ATOM 2229 O O . LEU A 1 294 ? 6.801 10.188 24.734 1 86.31 294 LEU A O 1
ATOM 2233 N N . LEU A 1 295 ? 5.555 8.531 23.953 1 87.81 295 LEU A N 1
ATOM 2234 C CA . LEU A 1 295 ? 6.723 7.707 23.656 1 87.81 295 LEU A CA 1
ATOM 2235 C C . LEU A 1 295 ? 7.609 8.375 22.609 1 87.81 295 LEU A C 1
ATOM 2237 O O . LEU A 1 295 ? 8.836 8.383 22.734 1 87.81 295 LEU A O 1
ATOM 2241 N N . ILE A 1 296 ? 7.008 8.938 21.594 1 81.69 296 ILE A N 1
ATOM 2242 C CA . ILE A 1 296 ? 7.742 9.609 20.531 1 81.69 296 ILE A CA 1
ATOM 2243 C C . ILE A 1 296 ? 8.445 10.844 21.094 1 81.69 296 ILE A C 1
ATOM 2245 O O . ILE A 1 296 ? 9.625 11.078 20.797 1 81.69 296 ILE A O 1
ATOM 2249 N N . LEU A 1 297 ? 7.758 11.562 21.938 1 78.81 297 LEU A N 1
ATOM 2250 C CA . LEU A 1 297 ? 8.305 12.781 22.516 1 78.81 297 LEU A CA 1
ATOM 2251 C C . LEU A 1 297 ? 9.445 12.453 23.484 1 78.81 297 LEU A C 1
ATOM 2253 O O . LEU A 1 297 ? 10.422 13.195 23.562 1 78.81 297 LEU A O 1
ATOM 2257 N N . PHE A 1 298 ? 9.227 11.414 24.203 1 80.88 298 PHE A N 1
ATOM 2258 C CA . PHE A 1 298 ? 10.242 11.023 25.172 1 80.88 298 PHE A CA 1
ATOM 2259 C C . PHE A 1 298 ? 11.531 10.617 24.469 1 80.88 298 PHE A C 1
ATOM 2261 O O . PHE A 1 298 ? 12.625 10.891 24.969 1 80.88 298 PHE A O 1
ATOM 2268 N N . GLN A 1 299 ? 11.375 9.969 23.391 1 78.19 299 GLN A N 1
ATOM 2269 C CA . GLN A 1 299 ? 12.555 9.594 22.625 1 78.19 299 GLN A CA 1
ATOM 2270 C C . GLN A 1 299 ? 13.273 10.828 22.094 1 78.19 299 GLN A C 1
ATOM 2272 O O . GLN A 1 299 ? 14.508 10.875 22.062 1 78.19 299 GLN A O 1
ATOM 2277 N N . ALA A 1 300 ? 12.547 11.789 21.75 1 67.44 300 ALA A N 1
ATOM 2278 C CA . ALA A 1 300 ? 13.109 13.016 21.188 1 67.44 300 ALA A CA 1
ATOM 2279 C C . ALA A 1 300 ? 13.773 13.859 22.266 1 67.44 300 ALA A C 1
ATOM 2281 O O . ALA A 1 300 ? 14.703 14.617 21.984 1 67.44 300 ALA A O 1
ATOM 2282 N N . GLY A 1 301 ? 13.375 13.664 23.438 1 68.25 301 GLY A N 1
ATOM 2283 C CA . GLY A 1 301 ? 13.875 14.492 24.531 1 68.25 301 GLY A CA 1
ATOM 2284 C C . GLY A 1 301 ? 15.234 14.047 25.031 1 68.25 301 GLY A C 1
ATOM 2285 O O . GLY A 1 301 ? 15.969 14.836 25.641 1 68.25 301 GLY A O 1
ATOM 2286 N N . PHE A 1 302 ? 15.516 12.828 24.688 1 69.62 302 PHE A N 1
ATOM 2287 C CA . PHE A 1 302 ? 16.797 12.336 25.188 1 69.62 302 PHE A CA 1
ATOM 2288 C C . PHE A 1 302 ? 17.844 12.328 24.094 1 69.62 302 PHE A C 1
ATOM 2290 O O . PHE A 1 302 ? 17.562 11.883 22.969 1 69.62 302 PHE A O 1
ATOM 2297 N N . GLU A 1 303 ? 18.844 13.055 24.219 1 62.66 303 GLU A N 1
ATOM 2298 C CA . GLU A 1 303 ? 19.922 13.102 23.234 1 62.66 303 GLU A CA 1
ATOM 2299 C C . GLU A 1 303 ? 20.438 11.695 22.906 1 62.66 303 GLU A C 1
ATOM 2301 O O . GLU A 1 303 ? 20.703 11.383 21.75 1 62.66 303 GLU A O 1
ATOM 2306 N N . HIS A 1 304 ? 20.562 10.859 24 1 70.94 304 HIS A N 1
ATOM 2307 C CA . HIS A 1 304 ? 21.016 9.492 23.797 1 70.94 304 HIS A CA 1
ATOM 2308 C C . HIS A 1 304 ? 20.078 8.492 24.469 1 70.94 304 HIS A C 1
ATOM 2310 O O . HIS A 1 304 ? 20.391 7.973 25.547 1 70.94 304 HIS A O 1
ATOM 2316 N N . PRO A 1 305 ? 19.031 8.289 23.844 1 72.94 305 PRO A N 1
ATOM 2317 C CA . PRO A 1 305 ? 18.078 7.387 24.469 1 72.94 305 PRO A CA 1
ATOM 2318 C C . PRO A 1 305 ? 18.562 5.941 24.516 1 72.94 305 PRO A C 1
ATOM 2320 O O . PRO A 1 305 ? 19.344 5.52 23.656 1 72.94 305 PRO A O 1
ATOM 2323 N N . SER A 1 306 ? 18.266 5.254 25.594 1 81.94 306 SER A N 1
ATOM 2324 C CA . SER A 1 306 ? 18.516 3.82 25.672 1 81.94 306 SER A CA 1
ATOM 2325 C C . SER A 1 306 ? 17.891 3.078 24.5 1 81.94 306 SER A C 1
ATOM 2327 O O . SER A 1 306 ? 16.938 3.57 23.891 1 81.94 306 SER A O 1
ATOM 2329 N N . PRO A 1 307 ? 18.469 2.016 24.094 1 81.94 307 PRO A N 1
ATOM 2330 C CA . PRO A 1 307 ? 17.938 1.247 22.969 1 81.94 307 PRO A CA 1
ATOM 2331 C C . PRO A 1 307 ? 16.453 0.909 23.125 1 81.94 307 PRO A C 1
ATOM 2333 O O . PRO A 1 307 ? 15.711 0.896 22.141 1 81.94 307 PRO A O 1
ATOM 2336 N N . LEU A 1 308 ? 16.078 0.754 24.328 1 84.81 308 LEU A N 1
ATOM 2337 C CA . LEU A 1 308 ? 14.672 0.435 24.562 1 84.81 308 LEU A CA 1
ATOM 2338 C C . LEU A 1 308 ? 13.781 1.641 24.281 1 84.81 308 LEU A C 1
ATOM 2340 O O . LEU A 1 308 ? 12.727 1.506 23.656 1 84.81 308 LEU A O 1
ATOM 2344 N N . PHE A 1 309 ? 14.242 2.711 24.766 1 84.31 309 PHE A N 1
ATOM 2345 C CA . PHE A 1 309 ? 13.453 3.918 24.578 1 84.31 309 PHE A CA 1
ATOM 2346 C C . PHE A 1 309 ? 13.469 4.344 23.109 1 84.31 309 PHE A C 1
ATOM 2348 O O . PHE A 1 309 ? 12.484 4.883 22.609 1 84.31 309 PHE A O 1
ATOM 2355 N N . ALA A 1 310 ? 14.617 4.066 22.547 1 84.88 310 ALA A N 1
ATOM 2356 C CA . ALA A 1 310 ? 14.703 4.363 21.109 1 84.88 310 ALA A CA 1
ATOM 2357 C C . ALA A 1 310 ? 13.758 3.475 20.312 1 84.88 310 ALA A C 1
ATOM 2359 O O . ALA A 1 310 ? 13.148 3.924 19.344 1 84.88 310 ALA A O 1
ATOM 2360 N N . PHE A 1 311 ? 13.68 2.254 20.797 1 91.25 311 PHE A N 1
ATOM 2361 C CA . PHE A 1 311 ? 12.805 1.301 20.125 1 91.25 311 PHE A CA 1
ATOM 2362 C C . PHE A 1 311 ? 11.336 1.662 20.359 1 91.25 311 PHE A C 1
ATOM 2364 O O . PHE A 1 311 ? 10.555 1.738 19.406 1 91.25 311 PHE A O 1
ATOM 2371 N N . LEU A 1 312 ? 10.984 1.992 21.516 1 89.88 312 LEU A N 1
ATOM 2372 C CA . LEU A 1 312 ? 9.602 2.297 21.875 1 89.88 312 LEU A CA 1
ATOM 2373 C C . LEU A 1 312 ? 9.195 3.668 21.344 1 89.88 312 LEU A C 1
ATOM 2375 O O . LEU A 1 312 ? 8.016 3.912 21.078 1 89.88 312 LEU A O 1
ATOM 2379 N N . GLY A 1 313 ? 10.141 4.527 21.219 1 85.81 313 GLY A N 1
ATOM 2380 C CA . GLY A 1 313 ? 9.867 5.887 20.766 1 85.81 313 GLY A CA 1
ATOM 2381 C C . GLY A 1 313 ? 9.82 6.023 19.266 1 85.81 313 GLY A C 1
ATOM 2382 O O . GLY A 1 313 ? 9.43 7.07 18.734 1 85.81 313 GLY A O 1
ATOM 2383 N N . ASN A 1 314 ? 10.227 4.957 18.594 1 87.38 314 ASN A N 1
ATOM 2384 C CA . ASN A 1 314 ? 10.07 4.953 17.141 1 87.38 314 ASN A CA 1
ATOM 2385 C C . ASN A 1 314 ? 8.609 5.074 16.734 1 87.38 314 ASN A C 1
ATOM 2387 O O . ASN A 1 314 ? 7.75 4.363 17.25 1 87.38 314 ASN A O 1
ATOM 2391 N N . PRO A 1 315 ? 8.375 6.02 15.875 1 85.31 315 PRO A N 1
ATOM 2392 C CA . PRO A 1 315 ? 6.977 6.258 15.516 1 85.31 315 PRO A CA 1
ATOM 2393 C C . PRO A 1 315 ? 6.258 4.988 15.062 1 85.31 315 PRO A C 1
ATOM 2395 O O . PRO A 1 315 ? 5.07 4.812 15.344 1 85.31 315 PRO A O 1
ATOM 2398 N N . ASN A 1 316 ? 6.914 4.113 14.336 1 90.75 316 ASN A N 1
ATOM 2399 C CA . ASN A 1 316 ? 6.309 2.865 13.891 1 90.75 316 ASN A CA 1
ATOM 2400 C C . ASN A 1 316 ? 5.887 1.995 15.07 1 90.75 316 ASN A C 1
ATOM 2402 O O . ASN A 1 316 ? 4.766 1.48 15.102 1 90.75 316 ASN A O 1
ATOM 2406 N N . VAL A 1 317 ? 6.746 1.873 16.016 1 93.25 317 VAL A N 1
ATOM 2407 C CA . VAL A 1 317 ? 6.492 1.028 17.172 1 93.25 317 VAL A CA 1
ATOM 2408 C C . VAL A 1 317 ? 5.461 1.694 18.094 1 93.25 317 VAL A C 1
ATOM 2410 O O . VAL A 1 317 ? 4.543 1.035 18.578 1 93.25 317 VAL A O 1
ATOM 2413 N N . ALA A 1 318 ? 5.676 2.959 18.297 1 90.62 318 ALA A N 1
ATOM 2414 C CA . ALA A 1 318 ? 4.777 3.705 19.172 1 90.62 318 ALA A CA 1
ATOM 2415 C C . ALA A 1 318 ? 3.332 3.604 18.688 1 90.62 318 ALA A C 1
ATOM 2417 O O . ALA A 1 318 ? 2.42 3.359 19.484 1 90.62 318 ALA A O 1
ATOM 2418 N N . LEU A 1 319 ? 3.145 3.752 17.469 1 89.62 319 LEU A N 1
ATOM 2419 C CA . LEU A 1 319 ? 1.785 3.732 16.938 1 89.62 319 LEU A CA 1
ATOM 2420 C C . LEU A 1 319 ? 1.22 2.316 16.938 1 89.62 319 LEU A C 1
ATOM 2422 O O . LEU A 1 319 ? 0.013 2.125 17.109 1 89.62 319 LEU A O 1
ATOM 2426 N N . LEU A 1 320 ? 2.047 1.351 16.703 1 93.81 320 LEU A N 1
ATOM 2427 C CA . LEU A 1 320 ? 1.595 -0.031 16.828 1 93.81 320 LEU A CA 1
ATOM 2428 C C . LEU A 1 320 ? 1.074 -0.311 18.234 1 93.81 320 LEU A C 1
ATOM 2430 O O . LEU A 1 320 ? 0.087 -1.03 18.406 1 93.81 320 LEU A O 1
ATOM 2434 N N . ILE A 1 321 ? 1.764 0.215 19.203 1 93.75 321 ILE A N 1
ATOM 2435 C CA . ILE A 1 321 ? 1.295 0.106 20.578 1 93.75 321 ILE A CA 1
ATOM 2436 C C . ILE A 1 321 ? -0.073 0.771 20.719 1 93.75 321 ILE A C 1
ATOM 2438 O O . ILE A 1 321 ? -0.963 0.245 21.391 1 93.75 321 ILE A O 1
ATOM 2442 N N . GLY A 1 322 ? -0.189 1.894 20.078 1 92.62 322 GLY A N 1
ATOM 2443 C CA . GLY A 1 322 ? -1.485 2.551 20.062 1 92.62 322 GLY A CA 1
ATOM 2444 C C . GLY A 1 322 ? -2.59 1.677 19.5 1 92.62 322 GLY A C 1
ATOM 2445 O O . GLY A 1 322 ? -3.709 1.672 20.016 1 92.62 322 GLY A O 1
ATOM 2446 N N . VAL A 1 323 ? -2.289 0.943 18.453 1 93.56 323 VAL A N 1
ATOM 2447 C CA . VAL A 1 323 ? -3.258 0.051 17.828 1 93.56 323 VAL A CA 1
ATOM 2448 C C . VAL A 1 323 ? -3.639 -1.063 18.797 1 93.56 323 VAL A C 1
ATOM 2450 O O . VAL A 1 323 ? -4.816 -1.398 18.938 1 93.56 323 VAL A O 1
ATOM 2453 N N . LEU A 1 324 ? -2.682 -1.636 19.453 1 94.5 324 LEU A N 1
ATOM 2454 C CA . LEU A 1 324 ? -2.951 -2.705 20.406 1 94.5 324 LEU A CA 1
ATOM 2455 C C . LEU A 1 324 ? -3.84 -2.209 21.547 1 94.5 324 LEU A C 1
ATOM 2457 O O . LEU A 1 324 ? -4.758 -2.912 21.969 1 94.5 324 LEU A O 1
ATOM 2461 N N . LEU A 1 325 ? -3.572 -1.05 21.984 1 93.5 325 LEU A N 1
ATOM 2462 C CA . LEU A 1 325 ? -4.402 -0.456 23.031 1 93.5 325 LEU A CA 1
ATOM 2463 C C . LEU A 1 325 ? -5.812 -0.191 22.516 1 93.5 325 LEU A C 1
ATOM 2465 O O . LEU A 1 325 ? -6.785 -0.357 23.25 1 93.5 325 LEU A O 1
ATOM 2469 N N . SER A 1 326 ? -5.879 0.253 21.281 1 92.56 326 SER A N 1
ATOM 2470 C CA . SER A 1 326 ? -7.188 0.518 20.688 1 92.56 326 SER A CA 1
ATOM 2471 C C . SER A 1 326 ? -7.992 -0.768 20.531 1 92.56 326 SER A C 1
ATOM 2473 O O . SER A 1 326 ? -9.211 -0.771 20.703 1 92.56 326 SER A O 1
ATOM 2475 N N . ILE A 1 327 ? -7.301 -1.796 20.125 1 92.44 327 ILE A N 1
ATOM 2476 C CA . ILE A 1 327 ? -7.961 -3.088 20 1 92.44 327 ILE A CA 1
ATOM 2477 C C . ILE A 1 327 ? -8.438 -3.562 21.375 1 92.44 327 ILE A C 1
ATOM 2479 O O . ILE A 1 327 ? -9.547 -4.09 21.5 1 92.44 327 ILE A O 1
ATOM 2483 N N . PHE A 1 328 ? -7.59 -3.346 22.328 1 91.75 328 PHE A N 1
ATOM 2484 C CA . PHE A 1 328 ? -7.961 -3.705 23.688 1 91.75 328 PHE A CA 1
ATOM 2485 C C . PHE A 1 328 ? -9.172 -2.906 24.156 1 91.75 328 PHE A C 1
ATOM 2487 O O . PHE A 1 328 ? -10.094 -3.457 24.766 1 91.75 328 PHE A O 1
ATOM 2494 N N . SER A 1 329 ? -9.156 -1.669 23.906 1 89.31 329 SER A N 1
ATOM 2495 C CA . SER A 1 329 ? -10.281 -0.812 24.281 1 89.31 329 SER A CA 1
ATOM 2496 C C . SER A 1 329 ? -11.547 -1.199 23.531 1 89.31 329 SER A C 1
ATOM 2498 O O . SER A 1 329 ? -12.656 -0.996 24.031 1 89.31 329 SER A O 1
ATOM 2500 N N . GLY A 1 330 ? -11.398 -1.686 22.328 1 89.62 330 GLY A N 1
ATOM 2501 C CA . GLY A 1 330 ? -12.523 -2.049 21.484 1 89.62 330 GLY A CA 1
ATOM 2502 C C . GLY A 1 330 ? -13.102 -3.414 21.812 1 89.62 330 GLY A C 1
ATOM 2503 O O . GLY A 1 330 ? -14.055 -3.861 21.172 1 89.62 330 GLY A O 1
ATOM 2504 N N . ARG A 1 331 ? -12.602 -4.043 22.828 1 87 331 ARG A N 1
ATOM 2505 C CA . ARG A 1 331 ? -13.07 -5.371 23.203 1 87 331 ARG A CA 1
ATOM 2506 C C . ARG A 1 331 ? -14.555 -5.348 23.562 1 87 331 ARG A C 1
ATOM 2508 O O . ARG A 1 331 ? -15.25 -6.359 23.422 1 87 331 ARG A O 1
ATOM 2515 N N . THR A 1 332 ? -14.945 -4.219 23.938 1 84 332 THR A N 1
ATOM 2516 C CA . THR A 1 332 ? -16.344 -4.074 24.328 1 84 332 THR A CA 1
ATOM 2517 C C . THR A 1 332 ? -17.266 -4.199 23.109 1 84 332 THR A C 1
ATOM 2519 O O . THR A 1 332 ? -18.453 -4.504 23.266 1 84 332 THR A O 1
ATOM 2522 N N . LEU A 1 333 ? -16.75 -3.998 21.953 1 88.88 333 LEU A N 1
ATOM 2523 C CA . LEU A 1 333 ? -17.516 -4.07 20.719 1 88.88 333 LEU A CA 1
ATOM 2524 C C . LEU A 1 333 ? -17.641 -5.516 20.25 1 88.88 333 LEU A C 1
ATOM 2526 O O . LEU A 1 333 ? -18.516 -5.832 19.438 1 88.88 333 LEU A O 1
ATOM 2530 N N . GLY A 1 334 ? -16.828 -6.41 20.781 1 87.94 334 GLY A N 1
ATOM 2531 C CA . GLY A 1 334 ? -16.75 -7.77 20.266 1 87.94 334 GLY A CA 1
ATOM 2532 C C . GLY A 1 334 ? -15.617 -7.965 19.281 1 87.94 334 GLY A C 1
ATOM 2533 O O . GLY A 1 334 ? -15.312 -7.062 18.5 1 87.94 334 GLY A O 1
ATOM 2534 N N . PHE A 1 335 ? -15.094 -9.078 19.266 1 86.25 335 PHE A N 1
ATOM 2535 C CA . PHE A 1 335 ? -13.914 -9.352 18.453 1 86.25 335 PHE A CA 1
ATOM 2536 C C . PHE A 1 335 ? -14.242 -9.344 16.969 1 86.25 335 PHE A C 1
ATOM 2538 O O . PHE A 1 335 ? -13.43 -8.93 16.156 1 86.25 335 PHE A O 1
ATOM 2545 N N . GLU A 1 336 ? -15.391 -9.711 16.641 1 87.94 336 GLU A N 1
ATOM 2546 C CA . GLU A 1 336 ? -15.789 -9.727 15.234 1 87.94 336 GLU A CA 1
ATOM 2547 C C . GLU A 1 336 ? -15.945 -8.312 14.688 1 87.94 336 GLU A C 1
ATOM 2549 O O . GLU A 1 336 ? -15.547 -8.031 13.555 1 87.94 336 GLU A O 1
ATOM 2554 N N . MET A 1 337 ? -16.516 -7.551 15.5 1 89.44 337 MET A N 1
ATOM 2555 C CA . MET A 1 337 ? -16.688 -6.156 15.102 1 89.44 337 MET A CA 1
ATOM 2556 C C . MET A 1 337 ? -15.344 -5.453 14.984 1 89.44 337 MET A C 1
ATOM 2558 O O . MET A 1 337 ? -15.117 -4.672 14.062 1 89.44 337 MET A O 1
ATOM 2562 N N . VAL A 1 338 ? -14.531 -5.727 15.898 1 92.31 338 VAL A N 1
ATOM 2563 C CA . VAL A 1 338 ? -13.195 -5.133 15.867 1 92.31 338 VAL A CA 1
ATOM 2564 C C . VAL A 1 338 ? -12.477 -5.555 14.586 1 92.31 338 VAL A C 1
ATOM 2566 O O . VAL A 1 338 ? -11.836 -4.73 13.93 1 92.31 338 VAL A O 1
ATOM 2569 N N . ARG A 1 339 ? -12.625 -6.75 14.227 1 90.38 339 ARG A N 1
ATOM 2570 C CA . ARG A 1 339 ? -11.984 -7.258 13.023 1 90.38 339 ARG A CA 1
ATOM 2571 C C . ARG A 1 339 ? -12.516 -6.551 11.781 1 90.38 339 ARG A C 1
ATOM 2573 O O . ARG A 1 339 ? -11.742 -6.164 10.898 1 90.38 339 ARG A O 1
ATOM 2580 N N . THR A 1 340 ? -13.758 -6.375 11.742 1 90.38 340 THR A N 1
ATOM 2581 C CA . THR A 1 340 ? -14.391 -5.715 10.609 1 90.38 340 THR A CA 1
ATOM 2582 C C . THR A 1 340 ? -13.938 -4.262 10.508 1 90.38 340 THR A C 1
ATOM 2584 O O . THR A 1 340 ? -13.688 -3.764 9.406 1 90.38 340 THR A O 1
ATOM 2587 N N . LEU A 1 341 ? -13.859 -3.699 11.641 1 90.88 341 LEU A N 1
ATOM 2588 C CA . LEU A 1 341 ? -13.438 -2.301 11.664 1 90.88 341 LEU A CA 1
ATOM 2589 C C . LEU A 1 341 ? -11.977 -2.164 11.242 1 90.88 341 LEU A C 1
ATOM 2591 O O . LEU A 1 341 ? -11.625 -1.235 10.516 1 90.88 341 LEU A O 1
ATOM 2595 N N . VAL A 1 342 ? -11.227 -3.072 11.703 1 92.5 342 VAL A N 1
ATOM 2596 C CA . VAL A 1 342 ? -9.82 -3.061 11.344 1 92.5 342 VAL A CA 1
ATOM 2597 C C . VAL A 1 342 ? -9.672 -3.277 9.836 1 92.5 342 VAL A C 1
ATOM 2599 O O . VAL A 1 342 ? -8.859 -2.613 9.18 1 92.5 342 VAL A O 1
ATOM 2602 N N . GLU A 1 343 ? -10.398 -4.113 9.289 1 89.69 343 GLU A N 1
ATOM 2603 C CA . GLU A 1 343 ? -10.367 -4.363 7.852 1 89.69 343 GLU A CA 1
ATOM 2604 C C . GLU A 1 343 ? -10.75 -3.109 7.066 1 89.69 343 GLU A C 1
ATOM 2606 O O . GLU A 1 343 ? -10.148 -2.805 6.039 1 89.69 343 GLU A O 1
ATOM 2611 N N . LYS A 1 344 ? -11.75 -2.467 7.543 1 89 344 LYS A N 1
ATOM 2612 C CA . LYS A 1 344 ? -12.18 -1.222 6.914 1 89 344 LYS A CA 1
ATOM 2613 C C . LYS A 1 344 ? -11.07 -0.172 6.957 1 89 344 LYS A C 1
ATOM 2615 O O . LYS A 1 344 ? -10.844 0.541 5.977 1 89 344 LYS A O 1
ATOM 2620 N N . ALA A 1 345 ? -10.445 -0.099 8.086 1 89.25 345 ALA A N 1
ATOM 2621 C CA . ALA A 1 345 ? -9.352 0.858 8.258 1 89.25 345 ALA A CA 1
ATOM 2622 C C . ALA A 1 345 ? -8.18 0.526 7.344 1 89.25 345 ALA A C 1
ATOM 2624 O O . ALA A 1 345 ? -7.551 1.425 6.781 1 89.25 345 ALA A O 1
ATOM 2625 N N . VAL A 1 346 ? -7.926 -0.696 7.207 1 90.12 346 VAL A N 1
ATOM 2626 C CA . VAL A 1 346 ? -6.816 -1.149 6.375 1 90.12 346 VAL A CA 1
ATOM 2627 C C . VAL A 1 346 ? -7.113 -0.847 4.91 1 90.12 346 VAL A C 1
ATOM 2629 O O . VAL A 1 346 ? -6.234 -0.394 4.172 1 90.12 346 VAL A O 1
ATOM 2632 N N . LYS A 1 347 ? -8.312 -1.067 4.484 1 88 347 LYS A N 1
ATOM 2633 C CA . LYS A 1 347 ? -8.719 -0.749 3.119 1 88 347 LYS A CA 1
ATOM 2634 C C . LYS A 1 347 ? -8.531 0.736 2.82 1 88 347 LYS A C 1
ATOM 2636 O O . LYS A 1 347 ? -7.992 1.1 1.774 1 88 347 LYS A O 1
ATOM 2641 N N . ARG A 1 348 ? -8.898 1.502 3.736 1 83.81 348 ARG A N 1
ATOM 2642 C CA . ARG A 1 348 ? -8.758 2.945 3.576 1 83.81 348 ARG A CA 1
ATOM 2643 C C . ARG A 1 348 ? -7.285 3.348 3.504 1 83.81 348 ARG A C 1
ATOM 2645 O O . ARG A 1 348 ? -6.906 4.199 2.697 1 83.81 348 ARG A O 1
ATOM 2652 N N . SER A 1 349 ? -6.547 2.771 4.348 1 89.31 349 SER A N 1
ATOM 2653 C CA . SER A 1 349 ? -5.125 3.094 4.387 1 89.31 349 SER A CA 1
ATOM 2654 C C . SER A 1 349 ? -4.434 2.705 3.084 1 89.31 349 SER A C 1
ATOM 2656 O O . SER A 1 349 ? -3.504 3.385 2.641 1 89.31 349 SER A O 1
ATOM 2658 N N . GLY A 1 350 ? -4.887 1.606 2.523 1 89.56 350 GLY A N 1
ATOM 2659 C CA . GLY A 1 350 ? -4.305 1.168 1.265 1 89.56 350 GLY A CA 1
ATOM 2660 C C . GLY A 1 350 ? -4.406 2.209 0.165 1 89.56 350 GLY A C 1
ATOM 2661 O O . GLY A 1 350 ? -3.436 2.461 -0.551 1 89.56 350 GLY A O 1
ATOM 2662 N N . VAL A 1 351 ? -5.504 2.836 0.046 1 85.31 351 VAL A N 1
ATOM 2663 C CA . VAL A 1 351 ? -5.742 3.842 -0.983 1 85.31 351 VAL A CA 1
ATOM 2664 C C . VAL A 1 351 ? -4.852 5.055 -0.734 1 85.31 351 VAL A C 1
ATOM 2666 O O . VAL A 1 351 ? -4.211 5.566 -1.659 1 85.31 351 VAL A O 1
ATOM 2669 N N . VAL A 1 352 ? -4.809 5.445 0.529 1 82.94 352 VAL A N 1
ATOM 2670 C CA . VAL A 1 352 ? -4.023 6.613 0.911 1 82.94 352 VAL A CA 1
ATOM 2671 C C . VAL A 1 352 ? -2.543 6.355 0.627 1 82.94 352 VAL A C 1
ATOM 2673 O O . VAL A 1 352 ? -1.847 7.223 0.096 1 82.94 352 VAL A O 1
ATOM 2676 N N . LEU A 1 353 ? -2.125 5.203 0.947 1 90.44 353 LEU A N 1
ATOM 2677 C CA . LEU A 1 353 ? -0.718 4.855 0.781 1 90.44 353 LEU A CA 1
ATOM 2678 C C . LEU A 1 353 ? -0.338 4.816 -0.696 1 90.44 353 LEU A C 1
ATOM 2680 O O . LEU A 1 353 ? 0.742 5.273 -1.075 1 90.44 353 LEU A O 1
ATOM 2684 N N . LEU A 1 354 ? -1.173 4.234 -1.503 1 90.31 354 LEU A N 1
ATOM 2685 C CA . LEU A 1 354 ? -0.884 4.188 -2.932 1 90.31 354 LEU A CA 1
ATOM 2686 C C . LEU A 1 354 ? -0.721 5.594 -3.498 1 90.31 354 LEU A C 1
ATOM 2688 O O . LEU A 1 354 ? 0.224 5.863 -4.242 1 90.31 354 LEU A O 1
ATOM 2692 N N . ASP A 1 355 ? -1.528 6.512 -3.098 1 85 355 ASP A N 1
ATOM 2693 C CA . ASP A 1 355 ? -1.452 7.895 -3.566 1 85 355 ASP A CA 1
ATOM 2694 C C . ASP A 1 355 ? -0.164 8.562 -3.094 1 85 355 ASP A C 1
ATOM 2696 O O . ASP A 1 355 ? 0.503 9.25 -3.867 1 85 355 ASP A O 1
ATOM 2700 N N . LEU A 1 356 ? 0.107 8.359 -1.837 1 84.75 356 LEU A N 1
ATOM 2701 C CA . LEU A 1 356 ? 1.321 8.945 -1.28 1 84.75 356 LEU A CA 1
ATOM 2702 C C . LEU A 1 356 ? 2.559 8.422 -2.004 1 84.75 356 LEU A C 1
ATOM 2704 O O . LEU A 1 356 ? 3.479 9.188 -2.301 1 84.75 356 LEU A O 1
ATOM 2708 N N . CYS A 1 357 ? 2.533 7.156 -2.244 1 91.56 357 CYS A N 1
ATOM 2709 C CA . CYS A 1 357 ? 3.674 6.531 -2.906 1 91.56 357 CYS A CA 1
ATOM 2710 C C . CYS A 1 357 ? 3.803 7.02 -4.344 1 91.56 357 CYS A C 1
ATOM 2712 O O . CYS A 1 357 ? 4.91 7.133 -4.871 1 91.56 357 CYS A O 1
ATOM 2714 N N . GLY A 1 358 ? 2.707 7.285 -5.016 1 91.31 358 GLY A N 1
ATOM 2715 C CA . GLY A 1 358 ? 2.766 7.945 -6.312 1 91.31 358 GLY A CA 1
ATOM 2716 C C . GLY A 1 358 ? 3.518 9.258 -6.277 1 91.31 358 GLY A C 1
ATOM 2717 O O . GLY A 1 358 ? 4.246 9.594 -7.215 1 91.31 358 GLY A O 1
ATOM 2718 N N . GLY A 1 359 ? 3.273 10.039 -5.207 1 85.19 359 GLY A N 1
ATOM 2719 C CA . GLY A 1 359 ? 4.039 11.266 -5.023 1 85.19 359 GLY A CA 1
ATOM 2720 C C . GLY A 1 359 ? 5.531 11.031 -4.918 1 85.19 359 GLY A C 1
ATOM 2721 O O . GLY A 1 359 ? 6.328 11.82 -5.422 1 85.19 359 GLY A O 1
ATOM 2722 N N . GLY A 1 360 ? 5.891 9.984 -4.199 1 87.94 360 GLY A N 1
ATOM 2723 C CA . GLY A 1 360 ? 7.289 9.602 -4.121 1 87.94 360 GLY A CA 1
ATOM 2724 C C . GLY A 1 360 ? 7.891 9.258 -5.469 1 87.94 360 GLY A C 1
ATOM 2725 O O . GLY A 1 360 ? 9.047 9.594 -5.746 1 87.94 360 GLY A O 1
ATOM 2726 N N . ALA A 1 361 ? 7.121 8.547 -6.25 1 92.69 361 ALA A N 1
ATOM 2727 C CA . ALA A 1 361 ? 7.559 8.219 -7.605 1 92.69 361 ALA A CA 1
ATOM 2728 C C . ALA A 1 361 ? 7.836 9.484 -8.414 1 92.69 361 ALA A C 1
ATOM 2730 O O . ALA A 1 361 ? 8.859 9.586 -9.094 1 92.69 361 ALA A O 1
ATOM 2731 N N . LEU A 1 362 ? 6.949 10.43 -8.328 1 89.44 362 LEU A N 1
ATOM 2732 C CA . LEU A 1 362 ? 7.109 11.68 -9.062 1 89.44 362 LEU A CA 1
ATOM 2733 C C . LEU A 1 362 ? 8.32 12.453 -8.547 1 89.44 362 LEU A C 1
ATOM 2735 O O . LEU A 1 362 ? 9.117 12.961 -9.344 1 89.44 362 LEU A O 1
ATOM 2739 N N . GLY A 1 363 ? 8.453 12.562 -7.258 1 85.69 363 GLY A N 1
ATOM 2740 C CA . GLY A 1 363 ? 9.594 13.25 -6.676 1 85.69 363 GLY A CA 1
ATOM 2741 C C . GLY A 1 363 ? 10.93 12.656 -7.102 1 85.69 363 GLY A C 1
ATOM 2742 O O . GLY A 1 363 ? 11.852 13.383 -7.473 1 85.69 363 GLY A O 1
ATOM 2743 N N . ALA A 1 364 ? 11.016 11.328 -7.055 1 87.75 364 ALA A N 1
ATOM 2744 C CA . ALA A 1 364 ? 12.25 10.633 -7.43 1 87.75 364 ALA A CA 1
ATOM 2745 C C . ALA A 1 364 ? 12.562 10.828 -8.906 1 87.75 364 ALA A C 1
ATOM 2747 O O . ALA A 1 364 ? 13.727 10.977 -9.289 1 87.75 364 ALA A O 1
ATOM 2748 N N . THR A 1 365 ? 11.531 10.828 -9.734 1 91.31 365 THR A N 1
ATOM 2749 C CA . THR A 1 365 ? 11.742 10.977 -11.172 1 91.31 365 THR A CA 1
ATOM 2750 C C . THR A 1 365 ? 12.148 12.414 -11.508 1 91.31 365 THR A C 1
ATOM 2752 O O . THR A 1 365 ? 13.023 12.633 -12.344 1 91.31 365 THR A O 1
ATOM 2755 N N . LEU A 1 366 ? 11.531 13.344 -10.93 1 86.56 366 LEU A N 1
ATOM 2756 C CA . LEU A 1 366 ? 11.891 14.734 -11.172 1 86.56 366 LEU A CA 1
ATOM 2757 C C . LEU A 1 366 ? 13.312 15.023 -10.711 1 86.56 366 LEU A C 1
ATOM 2759 O O . LEU A 1 366 ? 14.039 15.789 -11.352 1 86.56 366 LEU A O 1
ATOM 2763 N N . ALA A 1 367 ? 13.672 14.43 -9.625 1 83.38 367 ALA A N 1
ATOM 2764 C CA . ALA A 1 367 ? 15.039 14.586 -9.125 1 83.38 367 ALA A CA 1
ATOM 2765 C C . ALA A 1 367 ? 16.047 14.039 -10.125 1 83.38 367 ALA A C 1
ATOM 2767 O O . ALA A 1 367 ? 17.125 14.625 -10.312 1 83.38 367 ALA A O 1
ATOM 2768 N N . MET A 1 368 ? 15.703 12.977 -10.719 1 85.88 368 MET A N 1
ATOM 2769 C CA . MET A 1 368 ? 16.609 12.344 -11.672 1 85.88 368 MET A CA 1
ATOM 2770 C C . MET A 1 368 ? 16.781 13.203 -12.914 1 85.88 368 MET A C 1
ATOM 2772 O O . MET A 1 368 ? 17.797 13.109 -13.602 1 85.88 368 MET A O 1
ATOM 2776 N N . THR A 1 369 ? 15.75 14.023 -13.281 1 87.12 369 THR A N 1
ATOM 2777 C CA . THR A 1 369 ? 15.789 14.828 -14.5 1 87.12 369 THR A CA 1
ATOM 2778 C C . THR A 1 369 ? 16.656 16.078 -14.297 1 87.12 369 THR A C 1
ATOM 2780 O O . THR A 1 369 ? 17.031 16.734 -15.258 1 87.12 369 THR A O 1
ATOM 2783 N N . GLY A 1 370 ? 16.906 16.375 -13.055 1 81 370 GLY A N 1
ATOM 2784 C CA . GLY A 1 370 ? 17.641 17.594 -12.766 1 81 370 GLY A CA 1
ATOM 2785 C C . GLY A 1 370 ? 16.75 18.812 -12.656 1 81 370 GLY A C 1
ATOM 2786 O O . GLY A 1 370 ? 17.219 19.953 -12.68 1 81 370 GLY A O 1
ATOM 2787 N N . ALA A 1 371 ? 15.555 18.609 -12.609 1 80.69 371 ALA A N 1
ATOM 2788 C CA . ALA A 1 371 ? 14.586 19.703 -12.516 1 80.69 371 ALA A CA 1
ATOM 2789 C C . ALA A 1 371 ? 14.875 20.578 -11.297 1 80.69 371 ALA A C 1
ATOM 2791 O O . ALA A 1 371 ? 14.711 21.797 -11.359 1 80.69 371 ALA A O 1
ATOM 2792 N N . GLY A 1 372 ? 15.219 20.016 -10.227 1 75 372 GLY A N 1
ATOM 2793 C CA . GLY A 1 372 ? 15.539 20.766 -9.023 1 75 372 GLY A CA 1
ATOM 2794 C C . GLY A 1 372 ? 16.688 21.734 -9.211 1 75 372 GLY A C 1
ATOM 2795 O O . GLY A 1 372 ? 16.594 22.906 -8.812 1 75 372 GLY A O 1
ATOM 2796 N N . GLU A 1 373 ? 17.688 21.266 -9.781 1 76.94 373 GLU A N 1
ATOM 2797 C CA . GLU A 1 373 ? 18.844 22.109 -10.047 1 76.94 373 GLU A CA 1
ATOM 2798 C C . GLU A 1 373 ? 18.5 23.266 -10.992 1 76.94 373 GLU A C 1
ATOM 2800 O O . GLU A 1 373 ? 18.953 24.391 -10.805 1 76.94 373 GLU A O 1
ATOM 2805 N N . ALA A 1 374 ? 17.703 22.875 -11.984 1 79.06 374 ALA A N 1
ATOM 2806 C CA . ALA A 1 374 ? 17.297 23.891 -12.953 1 79.06 374 ALA A CA 1
ATOM 2807 C C . ALA A 1 374 ? 16.453 24.969 -12.281 1 79.06 374 ALA A C 1
ATOM 2809 O O . ALA A 1 374 ? 16.609 26.156 -12.562 1 79.06 374 ALA A O 1
ATOM 2810 N N . LEU A 1 375 ? 15.594 24.578 -11.414 1 75.19 375 LEU A N 1
ATOM 2811 C CA . LEU A 1 375 ? 14.758 25.516 -10.68 1 75.19 375 LEU A CA 1
ATOM 2812 C C . LEU A 1 375 ? 15.586 26.359 -9.719 1 75.19 375 LEU A C 1
ATOM 2814 O O . LEU A 1 375 ? 15.352 27.547 -9.578 1 75.19 375 LEU A O 1
ATOM 2818 N N . GLY A 1 376 ? 16.438 25.688 -9 1 71.94 376 GLY A N 1
ATOM 2819 C CA . GLY A 1 376 ? 17.328 26.406 -8.109 1 71.94 376 GLY A CA 1
ATOM 2820 C C . GLY A 1 376 ? 18.125 27.5 -8.805 1 71.94 376 GLY A C 1
ATOM 2821 O O . GLY A 1 376 ? 18.219 28.625 -8.297 1 71.94 376 GLY A O 1
ATOM 2822 N N . ARG A 1 377 ? 18.656 27.125 -9.922 1 73.06 377 ARG A N 1
ATOM 2823 C CA . ARG A 1 377 ? 19.438 28.094 -10.695 1 73.06 377 ARG A CA 1
ATOM 2824 C C . ARG A 1 377 ? 18.562 29.266 -11.133 1 73.06 377 ARG A C 1
ATOM 2826 O O . ARG A 1 377 ? 19 30.406 -11.148 1 73.06 377 ARG A O 1
ATOM 2833 N N . PHE A 1 378 ? 17.375 28.891 -11.445 1 76.38 378 PHE A N 1
ATOM 2834 C CA . PHE A 1 378 ? 16.422 29.938 -11.852 1 76.38 378 PHE A CA 1
ATOM 2835 C C . PHE A 1 378 ? 16.172 30.906 -10.711 1 76.38 378 PHE A C 1
ATOM 2837 O O . PHE A 1 378 ? 16.203 32.125 -10.906 1 76.38 378 PHE A O 1
ATOM 2844 N N . PHE A 1 379 ? 15.992 30.422 -9.492 1 75 379 PHE A N 1
ATOM 2845 C CA . PHE A 1 379 ? 15.664 31.25 -8.352 1 75 379 PHE A CA 1
ATOM 2846 C C . PHE A 1 379 ? 16.875 32.031 -7.879 1 75 379 PHE A C 1
ATOM 2848 O O . PHE A 1 379 ? 16.75 33.156 -7.398 1 75 379 PHE A O 1
ATOM 2855 N N . LEU A 1 380 ? 17.984 31.453 -8.008 1 71.06 380 LEU A N 1
ATOM 2856 C CA . LEU A 1 380 ? 19.219 32.156 -7.648 1 71.06 380 LEU A CA 1
ATOM 2857 C C . LEU A 1 380 ? 19.5 33.312 -8.609 1 71.06 380 LEU A C 1
ATOM 2859 O O . LEU A 1 380 ? 20.031 34.344 -8.203 1 71.06 380 LEU A O 1
ATOM 2863 N N . GLN A 1 381 ? 19.078 33.094 -9.742 1 76.44 381 GLN A N 1
ATOM 2864 C CA . GLN A 1 381 ? 19.297 34.125 -10.742 1 76.44 381 GLN A CA 1
ATOM 2865 C C . GLN A 1 381 ? 18.422 35.344 -10.477 1 76.44 381 GLN A C 1
ATOM 2867 O O . GLN A 1 381 ? 18.812 36.469 -10.789 1 76.44 381 GLN A O 1
ATOM 2872 N N . ILE A 1 382 ? 17.281 35.156 -9.844 1 81.19 382 ILE A N 1
ATOM 2873 C CA . ILE A 1 382 ? 16.375 36.281 -9.641 1 81.19 382 ILE A CA 1
ATOM 2874 C C . ILE A 1 382 ? 16.578 36.844 -8.242 1 81.19 382 ILE A C 1
ATOM 2876 O O . ILE A 1 382 ? 15.781 37.656 -7.77 1 81.19 382 ILE A O 1
ATOM 2880 N N . ASN A 1 383 ? 17.547 36.688 -7.559 1 81.81 383 ASN A N 1
ATOM 2881 C CA . ASN A 1 383 ? 17.984 37.219 -6.27 1 81.81 383 ASN A CA 1
ATOM 2882 C C . ASN A 1 383 ? 16.875 37.125 -5.227 1 81.81 383 ASN A C 1
ATOM 2884 O O . ASN A 1 383 ? 16.578 38.094 -4.531 1 81.81 383 ASN A O 1
ATOM 2888 N N . LEU A 1 384 ? 16.188 36.156 -5.133 1 84.19 384 LEU A N 1
ATOM 2889 C CA . LEU A 1 384 ? 15.188 35.906 -4.094 1 84.19 384 LEU A CA 1
ATOM 2890 C C . LEU A 1 384 ? 15.859 35.469 -2.793 1 84.19 384 LEU A C 1
ATOM 2892 O O . LEU A 1 384 ? 16.875 34.781 -2.816 1 84.19 384 LEU A O 1
ATOM 2896 N N . PRO A 1 385 ? 15.25 36.094 -1.677 1 88.19 385 PRO A N 1
ATOM 2897 C CA . PRO A 1 385 ? 15.766 35.531 -0.426 1 88.19 385 PRO A CA 1
ATOM 2898 C C . PRO A 1 385 ? 15.719 34 -0.41 1 88.19 385 PRO A C 1
ATOM 2900 O O . PRO A 1 385 ? 14.727 33.406 -0.842 1 88.19 385 PRO A O 1
ATOM 2903 N N . HIS A 1 386 ? 16.75 33.375 0.039 1 89.81 386 HIS A N 1
ATOM 2904 C CA . HIS A 1 386 ? 16.922 31.938 -0.035 1 89.81 386 HIS A CA 1
ATOM 2905 C C . HIS A 1 386 ? 15.773 31.203 0.652 1 89.81 386 HIS A C 1
ATOM 2907 O O . HIS A 1 386 ? 15.359 30.125 0.207 1 89.81 386 HIS A O 1
ATOM 2913 N N . ILE A 1 387 ? 15.188 31.797 1.689 1 92.94 387 ILE A N 1
ATOM 2914 C CA . ILE A 1 387 ? 14.148 31.125 2.471 1 92.94 387 ILE A CA 1
ATOM 2915 C C . ILE A 1 387 ? 12.852 31.078 1.673 1 92.94 387 ILE A C 1
ATOM 2917 O O . ILE A 1 387 ? 11.977 30.25 1.935 1 92.94 387 ILE A O 1
ATOM 2921 N N . LEU A 1 388 ? 12.727 31.922 0.647 1 92.81 388 LEU A N 1
ATOM 2922 C CA . LEU A 1 388 ? 11.516 31.984 -0.164 1 92.81 388 LEU A CA 1
ATOM 2923 C C . LEU A 1 388 ? 11.469 30.859 -1.183 1 92.81 388 LEU A C 1
ATOM 2925 O O . LEU A 1 388 ? 10.398 30.5 -1.672 1 92.81 388 LEU A O 1
ATOM 2929 N N . VAL A 1 389 ? 12.57 30.328 -1.495 1 89.81 389 VAL A N 1
ATOM 2930 C CA . VAL A 1 389 ? 12.672 29.328 -2.559 1 89.81 389 VAL A CA 1
ATOM 2931 C C . VAL A 1 389 ? 11.906 28.078 -2.16 1 89.81 389 VAL A C 1
ATOM 2933 O O . VAL A 1 389 ? 11.008 27.641 -2.877 1 89.81 389 VAL A O 1
ATOM 2936 N N . PRO A 1 390 ? 12.266 27.453 -0.978 1 92.5 390 PRO A N 1
ATOM 2937 C CA . PRO A 1 390 ? 11.5 26.266 -0.597 1 92.5 390 PRO A CA 1
ATOM 2938 C C . PRO A 1 390 ? 10.016 26.562 -0.407 1 92.5 390 PRO A C 1
ATOM 2940 O O . PRO A 1 390 ? 9.172 25.719 -0.73 1 92.5 390 PRO A O 1
ATOM 2943 N N . PHE A 1 391 ? 9.672 27.703 0.057 1 94.75 391 PHE A N 1
ATOM 2944 C CA . PHE A 1 391 ? 8.281 28.109 0.25 1 94.75 391 PHE A CA 1
ATOM 2945 C C . PHE A 1 391 ? 7.547 28.172 -1.083 1 94.75 391 PHE A C 1
ATOM 2947 O O . PHE A 1 391 ? 6.473 27.578 -1.232 1 94.75 391 PHE A O 1
ATOM 2954 N N . LEU A 1 392 ? 8.117 28.766 -2.072 1 90.56 392 LEU A N 1
ATOM 2955 C CA . LEU A 1 392 ? 7.473 28.984 -3.363 1 90.56 392 LEU A CA 1
ATOM 2956 C C . LEU A 1 392 ? 7.391 27.672 -4.152 1 90.56 392 LEU A C 1
ATOM 2958 O O . LEU A 1 392 ? 6.426 27.453 -4.891 1 90.56 392 LEU A O 1
ATOM 2962 N N . VAL A 1 393 ? 8.43 26.891 -4.035 1 88.06 393 VAL A N 1
ATOM 2963 C CA . VAL A 1 393 ? 8.398 25.594 -4.699 1 88.06 393 VAL A CA 1
ATOM 2964 C C . VAL A 1 393 ? 7.242 24.766 -4.16 1 88.06 393 VAL A C 1
ATOM 2966 O O . VAL A 1 393 ? 6.504 24.141 -4.926 1 88.06 393 VAL A O 1
ATOM 2969 N N . ALA A 1 394 ? 7.098 24.75 -2.848 1 92.62 394 ALA A N 1
ATOM 2970 C CA . ALA A 1 394 ? 6.012 24 -2.221 1 92.62 394 ALA A CA 1
ATOM 2971 C C . ALA A 1 394 ? 4.652 24.578 -2.607 1 92.62 394 ALA A C 1
ATOM 2973 O O . ALA A 1 394 ? 3.695 23.828 -2.836 1 92.62 394 ALA A O 1
ATOM 2974 N N . VAL A 1 395 ? 4.57 25.906 -2.699 1 92.25 395 VAL A N 1
ATOM 2975 C CA . VAL A 1 395 ? 3.326 26.562 -3.098 1 92.25 395 VAL A CA 1
ATOM 2976 C C . VAL A 1 395 ? 2.947 26.125 -4.512 1 92.25 395 VAL A C 1
ATOM 2978 O O . VAL A 1 395 ? 1.789 25.797 -4.777 1 92.25 395 VAL A O 1
ATOM 2981 N N . ALA A 1 396 ? 3.887 26.172 -5.355 1 85.56 396 ALA A N 1
ATOM 2982 C CA . ALA A 1 396 ? 3.643 25.812 -6.75 1 85.56 396 ALA A CA 1
ATOM 2983 C C . ALA A 1 396 ? 3.17 24.359 -6.867 1 85.56 396 ALA A C 1
ATOM 2985 O O . ALA A 1 396 ? 2.201 24.078 -7.57 1 85.56 396 ALA A O 1
ATOM 2986 N N . LEU A 1 397 ? 3.854 23.547 -6.156 1 86.62 397 LEU A N 1
ATOM 2987 C CA . LEU A 1 397 ? 3.516 22.125 -6.203 1 86.62 397 LEU A CA 1
ATOM 2988 C C . LEU A 1 397 ? 2.148 21.875 -5.582 1 86.62 397 LEU A C 1
ATOM 2990 O O . LEU A 1 397 ? 1.339 21.125 -6.133 1 86.62 397 LEU A O 1
ATOM 2994 N N . GLN A 1 398 ? 1.904 22.453 -4.465 1 90.62 398 GLN A N 1
ATOM 2995 C CA . GLN A 1 398 ? 0.646 22.266 -3.748 1 90.62 398 GLN A CA 1
ATOM 2996 C C . GLN A 1 398 ? -0.534 22.781 -4.57 1 90.62 398 GLN A C 1
ATOM 2998 O O . GLN A 1 398 ? -1.604 22.172 -4.582 1 90.62 398 GLN A O 1
ATOM 3003 N N . THR A 1 399 ? -0.395 23.844 -5.211 1 86.19 399 THR A N 1
ATOM 3004 C CA . THR A 1 399 ? -1.461 24.453 -5.996 1 86.19 399 THR A CA 1
ATOM 3005 C C . THR A 1 399 ? -1.86 23.562 -7.16 1 86.19 399 THR A C 1
ATOM 3007 O O . THR A 1 399 ? -3.039 23.469 -7.512 1 86.19 399 THR A O 1
ATOM 3010 N N . VAL A 1 400 ? -0.896 22.891 -7.629 1 79.44 400 VAL A N 1
ATOM 3011 C CA . VAL A 1 400 ? -1.157 22.078 -8.812 1 79.44 400 VAL A CA 1
ATOM 3012 C C . VAL A 1 400 ? -1.575 20.672 -8.398 1 79.44 400 VAL A C 1
ATOM 3014 O O . VAL A 1 400 ? -2.488 20.094 -8.984 1 79.44 400 VAL A O 1
ATOM 3017 N N . GLN A 1 401 ? -0.957 20.172 -7.461 1 78.69 401 GLN A N 1
ATOM 3018 C CA . GLN A 1 401 ? -1.152 18.766 -7.09 1 78.69 401 GLN A CA 1
ATOM 3019 C C . GLN A 1 401 ? -2.332 18.609 -6.137 1 78.69 401 GLN A C 1
ATOM 3021 O O . GLN A 1 401 ? -3.092 17.641 -6.23 1 78.69 401 GLN A O 1
ATOM 3026 N N . GLY A 1 402 ? -2.449 19.547 -5.152 1 81.06 402 GLY A N 1
ATOM 3027 C CA . GLY A 1 402 ? -3.574 19.562 -4.23 1 81.06 402 GLY A CA 1
ATOM 3028 C C . GLY A 1 402 ? -3.436 18.547 -3.111 1 81.06 402 GLY A C 1
ATOM 3029 O O . GLY A 1 402 ? -4.434 18.094 -2.545 1 81.06 402 GLY A O 1
ATOM 3030 N N . SER A 1 403 ? -2.277 18.016 -2.887 1 86.56 403 SER A N 1
ATOM 3031 C CA . SER A 1 403 ? -1.99 17.094 -1.788 1 86.56 403 SER A CA 1
ATOM 3032 C C . SER A 1 403 ? -0.769 17.547 -0.995 1 86.56 403 SER A C 1
ATOM 3034 O O . SER A 1 403 ? 0.347 17.562 -1.519 1 86.56 403 SER A O 1
ATOM 3036 N N . ARG A 1 404 ? -0.992 17.859 0.234 1 91.31 404 ARG A N 1
ATOM 3037 C CA . ARG A 1 404 ? 0.053 18.406 1.096 1 91.31 404 ARG A CA 1
ATOM 3038 C C . ARG A 1 404 ? 1.17 17.391 1.309 1 91.31 404 ARG A C 1
ATOM 3040 O O . ARG A 1 404 ? 2.352 17.734 1.259 1 91.31 404 ARG A O 1
ATOM 3047 N N . VAL A 1 405 ? 0.761 16.188 1.44 1 88.94 405 VAL A N 1
ATOM 3048 C CA . VAL A 1 405 ? 1.754 15.141 1.698 1 88.94 405 VAL A CA 1
ATOM 3049 C C . VAL A 1 405 ? 2.568 14.883 0.433 1 88.94 405 VAL A C 1
ATOM 3051 O O . VAL A 1 405 ? 3.795 14.773 0.488 1 88.94 405 VAL A O 1
ATOM 3054 N N . VAL A 1 406 ? 1.894 14.812 -0.707 1 87.25 406 VAL A N 1
ATOM 3055 C CA . VAL A 1 406 ? 2.6 14.578 -1.963 1 87.25 406 VAL A CA 1
ATOM 3056 C C . VAL A 1 406 ? 3.561 15.734 -2.236 1 87.25 406 VAL A C 1
ATOM 3058 O O . VAL A 1 406 ? 4.684 15.516 -2.697 1 87.25 406 VAL A O 1
ATOM 3061 N N . THR A 1 407 ? 3.115 16.906 -1.949 1 90.5 407 THR A N 1
ATOM 3062 C CA . THR A 1 407 ? 3.979 18.078 -2.113 1 90.5 407 THR A CA 1
ATOM 3063 C C . THR A 1 407 ? 5.246 17.938 -1.274 1 90.5 407 THR A C 1
ATOM 3065 O O . THR A 1 407 ? 6.348 18.203 -1.752 1 90.5 407 THR A O 1
ATOM 3068 N N . MET A 1 408 ? 5.062 17.438 -0.103 1 93.38 408 MET A N 1
ATOM 3069 C CA . MET A 1 408 ? 6.191 17.344 0.821 1 93.38 408 MET A CA 1
ATOM 3070 C C . MET A 1 408 ? 7.016 16.094 0.557 1 93.38 408 MET A C 1
ATOM 3072 O O . MET A 1 408 ? 8.078 15.906 1.153 1 93.38 408 MET A O 1
ATOM 3076 N N . LEU A 1 409 ? 6.582 15.32 -0.309 1 88.88 409 LEU A N 1
ATOM 3077 C CA . LEU A 1 409 ? 7.391 14.203 -0.788 1 88.88 409 LEU A CA 1
ATOM 3078 C C . LEU A 1 409 ? 8.219 14.609 -2.006 1 88.88 409 LEU A C 1
ATOM 3080 O O . LEU A 1 409 ? 9.359 14.18 -2.16 1 88.88 409 LEU A O 1
ATOM 3084 N N . VAL A 1 410 ? 7.656 15.492 -2.812 1 86.62 410 VAL A N 1
ATOM 3085 C CA . VAL A 1 410 ? 8.273 15.859 -4.082 1 86.62 410 VAL A CA 1
ATOM 3086 C C . VAL A 1 410 ? 9.242 17.016 -3.869 1 86.62 410 VAL A C 1
ATOM 3088 O O . VAL A 1 410 ? 10.375 17 -4.363 1 86.62 410 VAL A O 1
ATOM 3091 N N . ALA A 1 411 ? 8.852 17.953 -3.107 1 90.5 411 ALA A N 1
ATOM 3092 C CA . ALA A 1 411 ? 9.602 19.203 -2.969 1 90.5 411 ALA A CA 1
ATOM 3093 C C . ALA A 1 411 ? 11 18.938 -2.402 1 90.5 411 ALA A C 1
ATOM 3095 O O . ALA A 1 411 ? 11.992 19.438 -2.93 1 90.5 411 ALA A O 1
ATOM 3096 N N . PRO A 1 412 ? 11.102 18.172 -1.351 1 91.06 412 PRO A N 1
ATOM 3097 C CA . PRO A 1 412 ? 12.445 17.922 -0.82 1 91.06 412 PRO A CA 1
ATOM 3098 C C . PRO A 1 412 ? 13.359 17.234 -1.828 1 91.06 412 PRO A C 1
ATOM 3100 O O . PRO A 1 412 ? 14.562 17.516 -1.879 1 91.06 412 PRO A O 1
ATOM 3103 N N . SER A 1 413 ? 12.781 16.359 -2.557 1 85.12 413 SER A N 1
ATOM 3104 C CA . SER A 1 413 ? 13.57 15.656 -3.568 1 85.12 413 SER A CA 1
ATOM 3105 C C . SER A 1 413 ? 14.094 16.625 -4.621 1 85.12 413 SER A C 1
ATOM 3107 O O . SER A 1 413 ? 15.195 16.453 -5.148 1 85.12 413 SER A O 1
ATOM 3109 N N . LEU A 1 414 ? 13.344 17.625 -4.898 1 84.44 414 LEU A N 1
ATOM 3110 C CA . LEU A 1 414 ? 13.703 18.625 -5.891 1 84.44 414 LEU A CA 1
ATOM 3111 C C . LEU A 1 414 ? 14.75 19.594 -5.332 1 84.44 414 LEU A C 1
ATOM 3113 O O . LEU A 1 414 ? 15.602 20.094 -6.074 1 84.44 414 LEU A O 1
ATOM 3117 N N . LEU A 1 415 ? 14.719 19.828 -4.086 1 87.38 415 LEU A N 1
ATOM 3118 C CA . LEU A 1 415 ? 15.531 20.875 -3.494 1 87.38 415 LEU A CA 1
ATOM 3119 C C . LEU A 1 415 ? 16.828 20.312 -2.91 1 87.38 415 LEU A C 1
ATOM 3121 O O . LEU A 1 415 ? 17.75 21.078 -2.605 1 87.38 415 LEU A O 1
ATOM 3125 N N . LEU A 1 416 ? 16.875 19.047 -2.787 1 85.94 416 LEU A N 1
ATOM 3126 C CA . LEU A 1 416 ? 18.016 18.391 -2.135 1 85.94 416 LEU A CA 1
ATOM 3127 C C . LEU A 1 416 ? 19.328 18.875 -2.713 1 85.94 416 LEU A C 1
ATOM 3129 O O . LEU A 1 416 ? 20.25 19.234 -1.966 1 85.94 416 LEU A O 1
ATOM 3133 N N . PRO A 1 417 ? 19.469 18.969 -4.016 1 81.5 417 PRO A N 1
ATOM 3134 C CA . PRO A 1 417 ? 20.734 19.438 -4.578 1 81.5 417 PRO A CA 1
ATOM 3135 C C . PRO A 1 417 ? 21.016 20.906 -4.297 1 81.5 417 PRO A C 1
ATOM 3137 O O . PRO A 1 417 ? 22.156 21.359 -4.398 1 81.5 417 PRO A O 1
ATOM 3140 N N . LEU A 1 418 ? 20.031 21.609 -3.898 1 84.5 418 LEU A N 1
ATOM 3141 C CA . LEU A 1 418 ? 20.156 23.047 -3.711 1 84.5 418 LEU A CA 1
ATOM 3142 C C . LEU A 1 418 ? 20.391 23.391 -2.242 1 84.5 418 LEU A C 1
ATOM 3144 O O . LEU A 1 418 ? 20.766 24.516 -1.914 1 84.5 418 LEU A O 1
ATOM 3148 N N . VAL A 1 419 ? 20.234 22.453 -1.396 1 86.88 419 VAL A N 1
ATOM 3149 C CA . VAL A 1 419 ? 20.266 22.672 0.045 1 86.88 419 VAL A CA 1
ATOM 3150 C C . VAL A 1 419 ? 21.578 23.344 0.44 1 86.88 419 VAL A C 1
ATOM 3152 O O . VAL A 1 419 ? 21.578 24.328 1.171 1 86.88 419 VAL A O 1
ATOM 3155 N N . PRO A 1 420 ? 22.75 22.859 -0.107 1 84.62 420 PRO A N 1
ATOM 3156 C CA . PRO A 1 420 ? 24.016 23.516 0.274 1 84.62 420 PRO A CA 1
ATOM 3157 C C . PRO A 1 420 ? 24.109 24.953 -0.222 1 84.62 420 PRO A C 1
ATOM 3159 O O . PRO A 1 420 ? 24.656 25.812 0.469 1 84.62 420 PRO A O 1
ATOM 3162 N N . GLU A 1 421 ? 23.547 25.188 -1.313 1 83.44 421 GLU A N 1
ATOM 3163 C CA . GLU A 1 421 ? 23.609 26.531 -1.896 1 83.44 421 GLU A CA 1
ATOM 3164 C C . GLU A 1 421 ? 22.688 27.5 -1.163 1 83.44 421 GLU A C 1
ATOM 3166 O O . GLU A 1 421 ? 22.969 28.688 -1.062 1 83.44 421 GLU A O 1
ATOM 3171 N N . LEU A 1 422 ? 21.609 26.984 -0.713 1 87.06 422 LEU A N 1
ATOM 3172 C CA . LEU A 1 422 ? 20.641 27.812 -0.002 1 87.06 422 LEU A CA 1
ATOM 3173 C C . LEU A 1 422 ? 21.172 28.203 1.376 1 87.06 422 LEU A C 1
ATOM 3175 O O . LEU A 1 422 ? 20.828 29.25 1.907 1 87.06 422 LEU A O 1
ATOM 3179 N N . GLY A 1 423 ? 21.938 27.344 1.966 1 87.62 423 GLY A N 1
ATOM 3180 C CA . GLY A 1 423 ? 22.562 27.625 3.246 1 87.62 423 GLY A CA 1
ATOM 3181 C C . GLY A 1 423 ? 21.562 27.719 4.391 1 87.62 423 GLY A C 1
ATOM 3182 O O . GLY A 1 423 ? 21.812 28.406 5.375 1 87.62 423 GLY A O 1
ATOM 3183 N N . LEU A 1 424 ? 20.469 27.203 4.285 1 92.69 424 LEU A N 1
ATOM 3184 C CA . LEU A 1 424 ? 19.438 27.203 5.32 1 92.69 424 LEU A CA 1
ATOM 3185 C C . LEU A 1 424 ? 19.547 25.938 6.18 1 92.69 424 LEU A C 1
ATOM 3187 O O . LEU A 1 424 ? 19.875 24.859 5.676 1 92.69 424 LEU A O 1
ATOM 3191 N N . PRO A 1 425 ? 19.344 26.188 7.5 1 94.94 425 PRO A N 1
ATOM 3192 C CA . PRO A 1 425 ? 19.172 24.953 8.281 1 94.94 425 PRO A CA 1
ATOM 3193 C C . PRO A 1 425 ? 18.062 24.062 7.746 1 94.94 425 PRO A C 1
ATOM 3195 O O . PRO A 1 425 ? 17.016 24.562 7.328 1 94.94 425 PRO A O 1
ATOM 3198 N N . VAL A 1 426 ? 18.266 22.812 7.793 1 95 426 VAL A N 1
ATOM 3199 C CA . VAL A 1 426 ? 17.359 21.828 7.188 1 95 426 VAL A CA 1
ATOM 3200 C C . VAL A 1 426 ? 15.969 21.969 7.809 1 95 426 VAL A C 1
ATOM 3202 O O . VAL A 1 426 ? 14.961 21.844 7.113 1 95 426 VAL A O 1
ATOM 3205 N N . GLU A 1 427 ? 15.914 22.172 9.133 1 95.81 427 GLU A N 1
ATOM 3206 C CA . GLU A 1 427 ? 14.641 22.281 9.828 1 95.81 427 GLU A CA 1
ATOM 3207 C C . GLU A 1 427 ? 13.859 23.516 9.352 1 95.81 427 GLU A C 1
ATOM 3209 O O . GLU A 1 427 ? 12.633 23.469 9.227 1 95.81 427 GLU A O 1
ATOM 3214 N N . ILE A 1 428 ? 14.586 24.578 9.086 1 96 428 ILE A N 1
ATOM 3215 C CA . ILE A 1 428 ? 13.977 25.812 8.586 1 96 428 ILE A CA 1
ATOM 3216 C C . ILE A 1 428 ? 13.484 25.594 7.152 1 96 428 ILE A C 1
ATOM 3218 O O . ILE A 1 428 ? 12.398 26.047 6.789 1 96 428 ILE A O 1
ATOM 3222 N N . LEU A 1 429 ? 14.305 24.938 6.406 1 95.88 429 LEU A N 1
ATOM 3223 C CA . LEU A 1 429 ? 13.938 24.609 5.031 1 95.88 429 LEU A CA 1
ATOM 3224 C C . LEU A 1 429 ? 12.648 23.797 4.996 1 95.88 429 LEU A C 1
ATOM 3226 O O . LEU A 1 429 ? 11.75 24.078 4.203 1 95.88 429 LEU A O 1
ATOM 3230 N N . ILE A 1 430 ? 12.508 22.828 5.859 1 96.56 430 ILE A N 1
ATOM 3231 C CA . ILE A 1 430 ? 11.352 21.938 5.922 1 96.56 430 ILE A CA 1
ATOM 3232 C C . ILE A 1 430 ? 10.109 22.734 6.328 1 96.56 430 ILE A C 1
ATOM 3234 O O . ILE A 1 430 ? 9.055 22.594 5.715 1 96.56 430 ILE A O 1
ATOM 3238 N N . LEU A 1 431 ? 10.258 23.562 7.309 1 97.44 431 LEU A N 1
ATOM 3239 C CA . LEU A 1 431 ? 9.117 24.312 7.812 1 97.44 431 LEU A CA 1
ATOM 3240 C C . LEU A 1 431 ? 8.695 25.391 6.812 1 97.44 431 LEU A C 1
ATOM 3242 O O . LEU A 1 431 ? 7.508 25.703 6.703 1 97.44 431 LEU A O 1
ATOM 3246 N N . ALA A 1 432 ? 9.648 25.922 6.055 1 96.44 432 ALA A N 1
ATOM 3247 C CA . ALA A 1 432 ? 9.312 26.844 4.977 1 96.44 432 ALA A CA 1
ATOM 3248 C C . ALA A 1 432 ? 8.5 26.141 3.889 1 96.44 432 ALA A C 1
ATOM 3250 O O . ALA A 1 432 ? 7.504 26.688 3.402 1 96.44 432 ALA A O 1
ATOM 3251 N N . MET A 1 433 ? 8.922 24.984 3.521 1 95.81 433 MET A N 1
ATOM 3252 C CA . MET A 1 433 ? 8.164 24.188 2.553 1 95.81 433 MET A CA 1
ATOM 3253 C C . MET A 1 433 ? 6.781 23.844 3.092 1 95.81 433 MET A C 1
ATOM 3255 O O . MET A 1 433 ? 5.785 23.969 2.379 1 95.81 433 MET A O 1
ATOM 3259 N N . ALA A 1 434 ? 6.781 23.391 4.332 1 97.44 434 ALA A N 1
ATOM 3260 C CA . ALA A 1 434 ? 5.52 23.031 4.969 1 97.44 434 ALA A CA 1
ATOM 3261 C C . ALA A 1 434 ? 4.543 24.203 4.969 1 97.44 434 ALA A C 1
ATOM 3263 O O . ALA A 1 434 ? 3.338 24 4.781 1 97.44 434 ALA A O 1
ATOM 3264 N N . SER A 1 435 ? 5.059 25.359 5.215 1 97.69 435 SER A N 1
ATOM 3265 C CA . SER A 1 435 ? 4.234 26.562 5.18 1 97.69 435 SER A CA 1
ATOM 3266 C C . SER A 1 435 ? 3.633 26.781 3.793 1 97.69 435 SER A C 1
ATOM 3268 O O . SER A 1 435 ? 2.512 27.281 3.668 1 97.69 435 SER A O 1
ATOM 3270 N N . GLY A 1 436 ? 4.359 26.438 2.811 1 95.88 436 GLY A N 1
ATOM 3271 C CA . GLY A 1 436 ? 3.877 26.578 1.444 1 95.88 436 GLY A CA 1
ATOM 3272 C C . GLY A 1 436 ? 2.738 25.625 1.113 1 95.88 436 GLY A C 1
ATOM 3273 O O . GLY A 1 436 ? 1.92 25.922 0.237 1 95.88 436 GLY A O 1
ATOM 3274 N N . THR A 1 437 ? 2.633 24.5 1.824 1 95.12 437 THR A N 1
ATOM 3275 C CA . THR A 1 437 ? 1.627 23.484 1.524 1 95.12 437 THR A CA 1
ATOM 3276 C C . THR A 1 437 ? 0.238 23.969 1.938 1 95.12 437 THR A C 1
ATOM 3278 O O . THR A 1 437 ? -0.771 23.391 1.521 1 95.12 437 THR A O 1
ATOM 3281 N N . PHE A 1 438 ? 0.198 25.062 2.701 1 95.56 438 PHE A N 1
ATOM 3282 C CA . PHE A 1 438 ? -1.092 25.641 3.062 1 95.56 438 PHE A CA 1
ATOM 3283 C C . PHE A 1 438 ? -1.74 26.312 1.858 1 95.56 438 PHE A C 1
ATOM 3285 O O . PHE A 1 438 ? -2.965 26.453 1.803 1 95.56 438 PHE A O 1
ATOM 3292 N N . LEU A 1 439 ? -0.828 26.766 0.894 1 91.62 439 LEU A N 1
ATOM 3293 C CA . LEU A 1 439 ? -1.263 27.531 -0.263 1 91.62 439 LEU A CA 1
ATOM 3294 C C . LEU A 1 439 ? -1.158 26.703 -1.541 1 91.62 439 LEU A C 1
ATOM 3296 O O . LEU A 1 439 ? -0.105 26.141 -1.831 1 91.62 439 LEU A O 1
ATOM 3300 N N . PHE A 1 440 ? -2.195 26.609 -2.396 1 87.25 440 PHE A N 1
ATOM 3301 C CA . PHE A 1 440 ? -3.605 26.922 -2.195 1 87.25 440 PHE A CA 1
ATOM 3302 C C . PHE A 1 440 ? -4.449 25.656 -2.242 1 87.25 440 PHE A C 1
ATOM 3304 O O . PHE A 1 440 ? -4.164 24.75 -3.027 1 87.25 440 PHE A O 1
ATOM 3311 N N . SER A 1 441 ? -5.238 25.547 -1.351 1 88.94 441 SER A N 1
ATOM 3312 C CA . SER A 1 441 ? -6.23 24.469 -1.394 1 88.94 441 SER A CA 1
ATOM 3313 C C . SER A 1 441 ? -7.43 24.875 -2.244 1 88.94 441 SER A C 1
ATOM 3315 O O . SER A 1 441 ? -8.188 25.766 -1.877 1 88.94 441 SER A O 1
ATOM 3317 N N . HIS A 1 442 ? -7.625 24.281 -3.396 1 87.44 442 HIS A N 1
ATOM 3318 C CA . HIS A 1 442 ? -8.734 24.594 -4.293 1 87.44 442 HIS A CA 1
ATOM 3319 C C . HIS A 1 442 ? -9.305 23.312 -4.918 1 87.44 442 HIS A C 1
ATOM 3321 O O . HIS A 1 442 ? -9.258 22.25 -4.309 1 87.44 442 HIS A O 1
ATOM 3327 N N . VAL A 1 443 ? -9.93 23.422 -6.004 1 79.19 443 VAL A N 1
ATOM 3328 C CA . VAL A 1 443 ? -10.805 22.406 -6.578 1 79.19 443 VAL A CA 1
ATOM 3329 C C . VAL A 1 443 ? -10.008 21.125 -6.805 1 79.19 443 VAL A C 1
ATOM 3331 O O . VAL A 1 443 ? -10.586 20.031 -6.891 1 79.19 443 VAL A O 1
ATOM 3334 N N . ASN A 1 444 ? -8.688 21.203 -6.91 1 78.5 444 ASN A N 1
ATOM 3335 C CA . ASN A 1 444 ? -7.891 20 -7.125 1 78.5 444 ASN A CA 1
ATOM 3336 C C . ASN A 1 444 ? -7.547 19.312 -5.809 1 78.5 444 ASN A C 1
ATOM 3338 O O . ASN A 1 444 ? -7.02 18.188 -5.801 1 78.5 444 ASN A O 1
ATOM 3342 N N . ASP A 1 445 ? -7.801 19.969 -4.754 1 82.38 445 ASP A N 1
ATOM 3343 C CA . ASP A 1 445 ? -7.609 19.422 -3.414 1 82.38 445 ASP A CA 1
ATOM 3344 C C . ASP A 1 445 ? -8.844 18.656 -2.947 1 82.38 445 ASP A C 1
ATOM 3346 O O . ASP A 1 445 ? -9.93 19.234 -2.816 1 82.38 445 ASP A O 1
ATOM 3350 N N . PRO A 1 446 ? -8.688 17.422 -2.74 1 79.56 446 PRO A N 1
ATOM 3351 C CA . PRO A 1 446 ? -9.836 16.656 -2.275 1 79.56 446 PRO A CA 1
ATOM 3352 C C . PRO A 1 446 ? -10.469 17.234 -1.011 1 79.56 446 PRO A C 1
ATOM 3354 O O . PRO A 1 446 ? -11.68 17.125 -0.815 1 79.56 446 PRO A O 1
ATOM 3357 N N . PHE A 1 447 ? -9.648 17.828 -0.162 1 88.38 447 PHE A N 1
ATOM 3358 C CA . PHE A 1 447 ? -10.18 18.375 1.079 1 88.38 447 PHE A CA 1
ATOM 3359 C C . PHE A 1 447 ? -11.117 19.531 0.796 1 88.38 447 PHE A C 1
ATOM 3361 O O . PHE A 1 447 ? -12.055 19.797 1.562 1 88.38 447 PHE A O 1
ATOM 3368 N N . PHE A 1 448 ? -10.945 20.234 -0.28 1 88.44 448 PHE A N 1
ATOM 3369 C CA . PHE A 1 448 ? -11.828 21.312 -0.703 1 88.44 448 PHE A CA 1
ATOM 3370 C C . PHE A 1 448 ? -13.258 20.828 -0.845 1 88.44 448 PHE A C 1
ATOM 3372 O O . PHE A 1 448 ? -14.188 21.438 -0.309 1 88.44 448 PHE A O 1
ATOM 3379 N N . TRP A 1 449 ? -13.469 19.75 -1.385 1 80.25 449 TRP A N 1
ATOM 3380 C CA . TRP A 1 449 ? -14.789 19.203 -1.649 1 80.25 449 TRP A CA 1
ATOM 3381 C C . TRP A 1 449 ? -15.367 18.531 -0.401 1 80.25 449 TRP A C 1
ATOM 3383 O O . TRP A 1 449 ? -16.547 18.688 -0.101 1 80.25 449 TRP A O 1
ATOM 3393 N N . ILE A 1 450 ? -14.5 17.844 0.272 1 84.38 450 ILE A N 1
ATOM 3394 C CA . ILE A 1 450 ? -14.953 17.156 1.477 1 84.38 450 ILE A CA 1
ATOM 3395 C C . ILE A 1 450 ? -15.398 18.188 2.516 1 84.38 450 ILE A C 1
ATOM 3397 O O . ILE A 1 450 ? -16.438 18.016 3.16 1 84.38 450 ILE A O 1
ATOM 3401 N N . PHE A 1 451 ? -14.594 19.141 2.641 1 91.25 451 PHE A N 1
ATOM 3402 C CA . PHE A 1 451 ? -14.938 20.219 3.547 1 91.25 451 PHE A CA 1
ATOM 3403 C C . PHE A 1 451 ? -16.297 20.812 3.195 1 91.25 451 PHE A C 1
ATOM 3405 O O . PHE A 1 451 ? -17.156 20.969 4.062 1 91.25 451 PHE A O 1
ATOM 3412 N N . GLY A 1 452 ? -16.562 21.141 1.962 1 86.88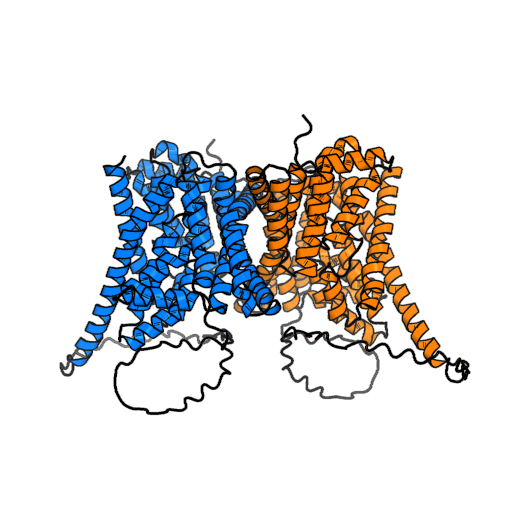 452 GLY A N 1
ATOM 3413 C CA . GLY A 1 452 ? -17.797 21.75 1.505 1 86.88 452 GLY A CA 1
ATOM 3414 C C . GLY A 1 452 ? -19 20.844 1.653 1 86.88 452 GLY A C 1
ATOM 3415 O O . GLY A 1 452 ? -20.062 21.266 2.125 1 86.88 452 GLY A O 1
ATOM 3416 N N . GLU A 1 453 ? -18.797 19.703 1.303 1 80.25 453 GLU A N 1
ATOM 3417 C CA . GLU A 1 453 ? -19.891 18.734 1.327 1 80.25 453 GLU A CA 1
ATOM 3418 C C . GLU A 1 453 ? -20.375 18.484 2.754 1 80.25 453 GLU A C 1
ATOM 3420 O O . GLU A 1 453 ? -21.578 18.5 3.021 1 80.25 453 GLU A O 1
ATOM 3425 N N . LEU A 1 454 ? -19.453 18.281 3.586 1 81.44 454 LEU A N 1
ATOM 3426 C CA . LEU A 1 454 ? -19.828 17.953 4.957 1 81.44 454 LEU A CA 1
ATOM 3427 C C . LEU A 1 454 ? -20.328 19.203 5.688 1 81.44 454 LEU A C 1
ATOM 3429 O O . LEU A 1 454 ? -21.203 19.094 6.559 1 81.44 454 LEU A O 1
ATOM 3433 N N . ALA A 1 455 ? -19.781 20.25 5.336 1 86.56 455 ALA A N 1
ATOM 3434 C CA . ALA A 1 455 ? -20.234 21.5 5.941 1 86.56 455 ALA A CA 1
ATOM 3435 C C . ALA A 1 455 ? -21.438 22.062 5.188 1 86.56 455 ALA A C 1
ATOM 3437 O O . ALA A 1 455 ? -22.031 23.062 5.605 1 86.56 455 ALA A O 1
ATOM 3438 N N . GLU A 1 456 ? -21.828 21.422 4.129 1 83.25 456 GLU A N 1
ATOM 3439 C CA . GLU A 1 456 ? -22.953 21.844 3.311 1 83.25 456 GLU A CA 1
ATOM 3440 C C . GLU A 1 456 ? -22.781 23.297 2.852 1 83.25 456 GLU A C 1
ATOM 3442 O O . GLU A 1 456 ? -23.688 24.125 3.033 1 83.25 456 GLU A O 1
ATOM 3447 N N . LEU A 1 457 ? -21.672 23.562 2.355 1 87.75 457 LEU A N 1
ATOM 3448 C CA . LEU A 1 457 ? -21.344 24.891 1.865 1 87.75 457 LEU A CA 1
ATOM 3449 C C . LEU A 1 457 ? -21.188 24.891 0.347 1 87.75 457 LEU A C 1
ATOM 3451 O O . LEU A 1 457 ? -20.812 23.875 -0.242 1 87.75 457 LEU A O 1
ATOM 3455 N N . GLU A 1 458 ? -21.453 26 -0.242 1 84.81 458 GLU A N 1
ATOM 3456 C CA . GLU A 1 458 ? -21.203 26.203 -1.668 1 84.81 458 GLU A CA 1
ATOM 3457 C C . GLU A 1 458 ? -19.719 26.438 -1.946 1 84.81 458 GLU A C 1
ATOM 3459 O O . GLU A 1 458 ? -18.984 26.875 -1.061 1 84.81 458 GLU A O 1
ATOM 3464 N N . PRO A 1 459 ? -19.344 26.172 -3.158 1 86.81 459 PRO A N 1
ATOM 3465 C CA . PRO A 1 459 ? -17.922 26.312 -3.502 1 86.81 459 PRO A CA 1
ATOM 3466 C C . PRO A 1 459 ? -17.375 27.703 -3.191 1 86.81 459 PRO A C 1
ATOM 3468 O O . PRO A 1 459 ? -16.219 27.828 -2.771 1 86.81 459 PRO A O 1
ATOM 3471 N N . SER A 1 460 ? -18.172 28.656 -3.414 1 89.31 460 SER A N 1
ATOM 3472 C CA . SER A 1 460 ? -17.719 30.016 -3.123 1 89.31 460 SER A CA 1
ATOM 3473 C C . SER A 1 460 ? -17.438 30.203 -1.635 1 89.31 460 SER A C 1
ATOM 3475 O O . SER A 1 460 ? -16.484 30.875 -1.251 1 89.31 460 SER A O 1
ATOM 3477 N N . GLU A 1 461 ? -18.234 29.594 -0.841 1 91.31 461 GLU A N 1
ATOM 3478 C CA . GLU A 1 461 ? -18.062 29.656 0.606 1 91.31 461 GLU A CA 1
ATOM 3479 C C . GLU A 1 461 ? -16.859 28.828 1.05 1 91.31 461 GLU A C 1
ATOM 3481 O O . GLU A 1 461 ? -16.172 29.203 2.006 1 91.31 461 GLU A O 1
ATOM 3486 N N . VAL A 1 462 ? -16.656 27.75 0.383 1 91.94 462 VAL A N 1
ATOM 3487 C CA . VAL A 1 462 ? -15.492 26.922 0.693 1 91.94 462 VAL A CA 1
ATOM 3488 C C . VAL A 1 462 ? -14.211 27.688 0.399 1 91.94 462 VAL A C 1
ATOM 3490 O O . VAL A 1 462 ? -13.25 27.625 1.174 1 91.94 462 VAL A O 1
ATOM 3493 N N . PHE A 1 463 ? -14.258 28.406 -0.718 1 92.94 463 PHE A N 1
ATOM 3494 C CA . PHE A 1 463 ? -13.109 29.234 -1.061 1 92.94 463 PHE A CA 1
ATOM 3495 C C . PHE A 1 463 ? -12.852 30.281 0.019 1 92.94 463 PHE A C 1
ATOM 3497 O O . PHE A 1 463 ? -11.711 30.484 0.439 1 92.94 463 PHE A O 1
ATOM 3504 N N . ARG A 1 464 ? -13.836 30.844 0.499 1 93.5 464 ARG A N 1
ATOM 3505 C CA . ARG A 1 464 ? -13.734 31.906 1.48 1 93.5 464 ARG A CA 1
ATOM 3506 C C . ARG A 1 464 ? -13.336 31.375 2.848 1 93.5 464 ARG A C 1
ATOM 3508 O O . ARG A 1 464 ? -12.641 32.062 3.611 1 93.5 464 ARG A O 1
ATOM 3515 N N . SER A 1 465 ? -13.711 30.234 3.129 1 93.75 465 SER A N 1
ATOM 3516 C CA . SER A 1 465 ? -13.484 29.688 4.465 1 93.75 465 SER A CA 1
ATOM 3517 C C . SER A 1 465 ? -12.219 28.844 4.504 1 93.75 465 SER A C 1
ATOM 3519 O O . SER A 1 465 ? -11.227 29.219 5.133 1 93.75 465 SER A O 1
ATOM 3521 N N . ASN A 1 466 ? -12.227 27.828 3.711 1 93.56 466 ASN A N 1
ATOM 3522 C CA . ASN A 1 466 ? -11.125 26.859 3.77 1 93.56 466 ASN A CA 1
ATOM 3523 C C . ASN A 1 466 ? -9.898 27.375 3.012 1 93.56 466 ASN A C 1
ATOM 3525 O O . ASN A 1 466 ? -8.789 27.375 3.547 1 93.56 466 ASN A O 1
ATOM 3529 N N . THR A 1 467 ? -10.094 27.797 1.784 1 94.38 467 THR A N 1
ATOM 3530 C CA . THR A 1 467 ? -8.977 28.172 0.929 1 94.38 467 THR A CA 1
ATOM 3531 C C . THR A 1 467 ? -8.281 29.422 1.474 1 94.38 467 THR A C 1
ATOM 3533 O O . THR A 1 467 ? -7.062 29.406 1.673 1 94.38 467 THR A O 1
ATOM 3536 N N . LEU A 1 468 ? -9.039 30.422 1.721 1 95.56 468 LEU A N 1
ATOM 3537 C CA . LEU A 1 468 ? -8.453 31.656 2.211 1 95.56 468 LEU A CA 1
ATOM 3538 C C . LEU A 1 468 ? -7.934 31.5 3.637 1 95.56 468 LEU A C 1
ATOM 3540 O O . LEU A 1 468 ? -6.938 32.125 4.016 1 95.56 468 LEU A O 1
ATOM 3544 N N . GLY A 1 469 ? -8.625 30.75 4.414 1 96.25 469 GLY A N 1
ATOM 3545 C CA . GLY A 1 469 ? -8.133 30.453 5.75 1 96.25 469 GLY A CA 1
ATOM 3546 C C . GLY A 1 469 ? -6.777 29.766 5.746 1 96.25 469 GLY A C 1
ATOM 3547 O O . GLY A 1 469 ? -5.883 30.141 6.504 1 96.25 469 GLY A O 1
ATOM 3548 N N . ASN A 1 470 ? -6.645 28.781 4.906 1 96.62 470 ASN A N 1
ATOM 3549 C CA . ASN A 1 470 ? -5.367 28.078 4.77 1 96.62 470 ASN A CA 1
ATOM 3550 C C . ASN A 1 470 ? -4.285 29.016 4.23 1 96.62 470 ASN A C 1
ATOM 3552 O O . ASN A 1 470 ? -3.125 28.922 4.641 1 96.62 470 ASN A O 1
ATOM 3556 N N . ALA A 1 471 ? -4.703 29.859 3.275 1 96.56 471 ALA A N 1
ATOM 3557 C CA . ALA A 1 471 ? -3.744 30.812 2.723 1 96.56 471 ALA A CA 1
ATOM 3558 C C . ALA A 1 471 ? -3.207 31.75 3.807 1 96.56 471 ALA A C 1
ATOM 3560 O O . ALA A 1 471 ? -2.006 32.031 3.854 1 96.56 471 ALA A O 1
ATOM 3561 N N . LEU A 1 472 ? -4.102 32.188 4.602 1 97.19 472 LEU A N 1
ATOM 3562 C CA . LEU A 1 472 ? -3.688 33.031 5.711 1 97.19 472 LEU A CA 1
ATOM 3563 C C . LEU A 1 472 ? -2.725 32.312 6.637 1 97.19 472 LEU A C 1
ATOM 3565 O O . LEU A 1 472 ? -1.685 32.844 7.016 1 97.19 472 LEU A O 1
ATOM 3569 N N . MET A 1 473 ? -3.076 31.156 6.973 1 97.5 473 MET A N 1
ATOM 3570 C CA . MET A 1 473 ? -2.229 30.359 7.859 1 97.5 473 MET A CA 1
ATOM 3571 C C . MET A 1 473 ? -0.872 30.094 7.215 1 97.5 473 MET A C 1
ATOM 3573 O O . MET A 1 473 ? 0.152 30.062 7.898 1 97.5 473 MET A O 1
ATOM 3577 N N . GLY A 1 474 ? -0.893 29.844 5.902 1 97.94 474 GLY A N 1
ATOM 3578 C CA . GLY A 1 474 ? 0.358 29.641 5.191 1 97.94 474 GLY A CA 1
ATOM 3579 C C . GLY A 1 474 ? 1.289 30.844 5.262 1 97.94 474 GLY A C 1
ATOM 3580 O O . GLY A 1 474 ? 2.492 30.688 5.48 1 97.94 474 GLY A O 1
ATOM 3581 N N . VAL A 1 475 ? 0.735 32 5.109 1 97.38 475 VAL A N 1
ATOM 3582 C CA . VAL A 1 475 ? 1.517 33.25 5.156 1 97.38 475 VAL A CA 1
ATOM 3583 C C . VAL A 1 475 ? 2.012 33.469 6.578 1 97.38 475 VAL A C 1
ATOM 3585 O O . VAL A 1 475 ? 3.176 33.844 6.785 1 97.38 475 VAL A O 1
ATOM 3588 N N . VAL A 1 476 ? 1.127 33.281 7.531 1 97.81 476 VAL A N 1
ATOM 3589 C CA . VAL A 1 476 ? 1.498 33.469 8.93 1 97.81 476 VAL A CA 1
ATOM 3590 C C . VAL A 1 476 ? 2.607 32.5 9.305 1 97.81 476 VAL A C 1
ATOM 3592 O O . VAL A 1 476 ? 3.588 32.875 9.953 1 97.81 476 VAL A O 1
ATOM 3595 N N . SER A 1 477 ? 2.406 31.266 8.922 1 98.12 477 SER A N 1
ATOM 3596 C CA . SER A 1 477 ? 3.404 30.25 9.203 1 98.12 477 SER A CA 1
ATOM 3597 C C . SER A 1 477 ? 4.754 30.609 8.586 1 98.12 477 SER A C 1
ATOM 3599 O O . SER A 1 477 ? 5.789 30.516 9.25 1 98.12 477 SER A O 1
ATOM 3601 N N . PHE A 1 478 ? 4.73 31.047 7.371 1 98 478 PHE A N 1
ATOM 3602 C CA . PHE A 1 478 ? 5.969 31.391 6.684 1 98 478 PHE A CA 1
ATOM 3603 C C . PHE A 1 478 ? 6.652 32.562 7.367 1 98 478 PHE A C 1
ATOM 3605 O O . PHE A 1 478 ? 7.875 32.594 7.527 1 98 478 PHE A O 1
ATOM 3612 N N . LEU A 1 479 ? 5.906 33.594 7.738 1 97.69 479 LEU A N 1
ATOM 3613 C CA . LEU A 1 479 ? 6.465 34.75 8.398 1 97.69 479 LEU A CA 1
ATOM 3614 C C . LEU A 1 479 ? 7.078 34.375 9.742 1 97.69 479 LEU A C 1
ATOM 3616 O O . LEU A 1 479 ? 8.117 34.938 10.133 1 97.69 479 LEU A O 1
ATOM 3620 N N . LEU A 1 480 ? 6.445 33.5 10.445 1 97.62 480 LEU A N 1
ATOM 3621 C CA . LEU A 1 480 ? 6.98 33.031 11.719 1 97.62 480 LEU A CA 1
ATOM 3622 C C . LEU A 1 480 ? 8.281 32.25 11.508 1 97.62 480 LEU A C 1
ATOM 3624 O O . LEU A 1 480 ? 9.234 32.438 12.273 1 97.62 480 LEU A O 1
ATOM 3628 N N . VAL A 1 481 ? 8.297 31.406 10.484 1 97.69 481 VAL A N 1
ATOM 3629 C CA . VAL A 1 481 ? 9.492 30.641 10.172 1 97.69 481 VAL A CA 1
ATOM 3630 C C . VAL A 1 481 ? 10.633 31.594 9.789 1 97.69 481 VAL A C 1
ATOM 3632 O O . VAL A 1 481 ? 11.766 31.422 10.234 1 97.69 481 VAL A O 1
ATOM 3635 N N . ALA A 1 482 ? 10.312 32.562 8.977 1 96.62 482 ALA A N 1
ATOM 3636 C CA . ALA A 1 482 ? 11.305 33.562 8.586 1 96.62 482 ALA A CA 1
ATOM 3637 C C . ALA A 1 482 ? 11.805 34.344 9.797 1 96.62 482 ALA A C 1
ATOM 3639 O O . ALA A 1 482 ? 13 34.656 9.891 1 96.62 482 ALA A O 1
ATOM 3640 N N . GLY A 1 483 ? 10.906 34.656 10.688 1 96.5 483 GLY A N 1
ATOM 3641 C CA . GLY A 1 483 ? 11.289 35.312 11.914 1 96.5 483 GLY A CA 1
ATOM 3642 C C . GLY A 1 483 ? 12.234 34.5 12.773 1 96.5 483 GLY A C 1
ATOM 3643 O O . GLY A 1 483 ? 13.227 35.031 13.281 1 96.5 483 GLY A O 1
ATOM 3644 N N . VAL A 1 484 ? 11.914 33.281 12.922 1 96 484 VAL A N 1
ATOM 3645 C CA . VAL A 1 484 ? 12.758 32.375 13.703 1 96 484 VAL A CA 1
ATOM 3646 C C . VAL A 1 484 ? 14.133 32.25 13.047 1 96 484 VAL A C 1
ATOM 3648 O O . VAL A 1 484 ? 15.156 32.25 13.734 1 96 484 VAL A O 1
ATOM 3651 N N . TYR A 1 485 ? 14.133 32.156 11.734 1 94.81 485 TYR A N 1
ATOM 3652 C CA . TYR A 1 485 ? 15.383 32.031 10.992 1 94.81 485 TYR A CA 1
ATOM 3653 C C . TYR A 1 485 ? 16.266 33.281 11.211 1 94.81 485 TYR A C 1
ATOM 3655 O O . TYR A 1 485 ? 17.453 33.156 11.477 1 94.81 485 TYR A O 1
ATOM 3663 N N . VAL A 1 486 ? 15.766 34.469 11.188 1 93.06 486 VAL A N 1
ATOM 3664 C CA . VAL A 1 486 ? 16.5 35.719 11.297 1 93.06 486 VAL A CA 1
ATOM 3665 C C . VAL A 1 486 ? 16.984 35.938 12.727 1 93.06 486 VAL A C 1
ATOM 3667 O O . VAL A 1 486 ? 18.094 36.406 12.961 1 93.06 486 VAL A O 1
ATOM 3670 N N . PHE A 1 487 ? 16.172 35.469 13.648 1 93.44 487 PHE A N 1
ATOM 3671 C CA . PHE A 1 487 ? 16.484 35.781 15.039 1 93.44 487 PHE A CA 1
ATOM 3672 C C . PHE A 1 487 ? 17.375 34.688 15.641 1 93.44 487 PHE A C 1
ATOM 3674 O O . PHE A 1 487 ? 18.188 34.969 16.516 1 93.44 487 PHE A O 1
ATOM 3681 N N . LEU A 1 488 ? 17.219 33.438 15.172 1 89.88 488 LEU A N 1
ATOM 3682 C CA . LEU A 1 488 ? 17.906 32.344 15.844 1 89.88 488 LEU A CA 1
ATOM 3683 C C . LEU A 1 488 ? 19.109 31.891 15.023 1 89.88 488 LEU A C 1
ATOM 3685 O O . LEU A 1 488 ? 19.984 31.203 15.547 1 89.88 488 LEU A O 1
ATOM 3689 N N . TYR A 1 489 ? 19.141 32.188 13.812 1 84.81 489 TYR A N 1
ATOM 3690 C CA . TYR A 1 489 ? 20.234 31.75 12.977 1 84.81 489 TYR A CA 1
ATOM 3691 C C . TYR A 1 489 ? 20.922 32.906 12.289 1 84.81 489 TYR A C 1
ATOM 3693 O O . TYR A 1 489 ? 22.141 32.906 12.109 1 84.81 489 TYR A O 1
ATOM 3701 N N . MET B 1 1 ? 31.875 -16.125 22.078 1 25.48 1 MET B N 1
ATOM 3702 C CA . MET B 1 1 ? 30.938 -15.734 23.109 1 25.48 1 MET B CA 1
ATOM 3703 C C . MET B 1 1 ? 29.484 -15.891 22.625 1 25.48 1 MET B C 1
ATOM 3705 O O . MET B 1 1 ? 29.094 -15.289 21.641 1 25.48 1 MET B O 1
ATOM 3709 N N . GLU B 1 2 ? 28.844 -17 22.672 1 39.5 2 GLU B N 1
ATOM 3710 C CA . GLU B 1 2 ? 27.609 -17.641 22.219 1 39.5 2 GLU B CA 1
ATOM 3711 C C . GLU B 1 2 ? 26.391 -16.781 22.578 1 39.5 2 GLU B C 1
ATOM 3713 O O . GLU B 1 2 ? 26.031 -16.672 23.75 1 39.5 2 GLU B O 1
ATOM 3718 N N . SER B 1 3 ? 26.219 -15.516 22.266 1 43.47 3 SER B N 1
ATOM 3719 C CA . SER B 1 3 ? 25.391 -14.438 22.812 1 43.47 3 SER B CA 1
ATOM 3720 C C . SER B 1 3 ? 23.969 -14.922 23.109 1 43.47 3 SER B C 1
ATOM 3722 O O . SER B 1 3 ? 23.516 -15.914 22.531 1 43.47 3 SER B O 1
ATOM 3724 N N . GLY B 1 4 ? 23.469 -14.805 24.422 1 53.03 4 GLY B N 1
ATOM 3725 C CA . GLY B 1 4 ? 22.25 -15.086 25.172 1 53.03 4 GLY B CA 1
ATOM 3726 C C . GLY B 1 4 ? 21 -15.016 24.312 1 53.03 4 GLY B C 1
ATOM 3727 O O . GLY B 1 4 ? 19.891 -15.094 24.828 1 53.03 4 GLY B O 1
ATOM 3728 N N . TYR B 1 5 ? 21.156 -14.656 23.109 1 64.69 5 TYR B N 1
ATOM 3729 C CA . TYR B 1 5 ? 19.891 -14.523 22.391 1 64.69 5 TYR B CA 1
ATOM 3730 C C . TYR B 1 5 ? 19.453 -15.859 21.812 1 64.69 5 TYR B C 1
ATOM 3732 O O . TYR B 1 5 ? 20.25 -16.797 21.719 1 64.69 5 TYR B O 1
ATOM 3740 N N . MET B 1 6 ? 18.172 -16.156 21.781 1 68.69 6 MET B N 1
ATOM 3741 C CA . MET B 1 6 ? 17.469 -17.359 21.297 1 68.69 6 MET B CA 1
ATOM 3742 C C . MET B 1 6 ? 18.094 -17.875 20 1 68.69 6 MET B C 1
ATOM 3744 O O . MET B 1 6 ? 18.547 -17.078 19.172 1 68.69 6 MET B O 1
ATOM 3748 N N . HIS B 1 7 ? 18.406 -19.172 19.953 1 81.75 7 HIS B N 1
ATOM 3749 C CA . HIS B 1 7 ? 18.891 -19.812 18.719 1 81.75 7 HIS B CA 1
ATOM 3750 C C . HIS B 1 7 ? 18.031 -19.406 17.531 1 81.75 7 HIS B C 1
ATOM 3752 O O . HIS B 1 7 ? 16.812 -19.375 17.609 1 81.75 7 HIS B O 1
ATOM 3758 N N . PRO B 1 8 ? 18.672 -19.047 16.422 1 81.75 8 PRO B N 1
ATOM 3759 C CA . PRO B 1 8 ? 17.953 -18.531 15.258 1 81.75 8 PRO B CA 1
ATOM 3760 C C . PRO B 1 8 ? 16.875 -19.484 14.766 1 81.75 8 PRO B C 1
ATOM 3762 O O . PRO B 1 8 ? 15.82 -19.047 14.297 1 81.75 8 PRO B O 1
ATOM 3765 N N . ALA B 1 9 ? 17.109 -20.75 14.898 1 80.75 9 ALA B N 1
ATOM 3766 C CA . ALA B 1 9 ? 16.109 -21.719 14.5 1 80.75 9 ALA B CA 1
ATOM 3767 C C . ALA B 1 9 ? 14.867 -21.641 15.391 1 80.75 9 ALA B C 1
ATOM 3769 O O . ALA B 1 9 ? 13.742 -21.812 14.922 1 80.75 9 ALA B O 1
ATOM 3770 N N . LEU B 1 10 ? 15.078 -21.375 16.625 1 85.44 10 LEU B N 1
ATOM 3771 C CA . LEU B 1 10 ? 13.969 -21.219 17.562 1 85.44 10 LEU B CA 1
ATOM 3772 C C . LEU B 1 10 ? 13.195 -19.938 17.281 1 85.44 10 LEU B C 1
ATOM 3774 O O . LEU B 1 10 ? 11.977 -19.891 17.453 1 85.44 10 LEU B O 1
ATOM 3778 N N . ILE B 1 11 ? 13.977 -19 16.859 1 86.19 11 ILE B N 1
ATOM 3779 C CA . ILE B 1 11 ? 13.352 -17.719 16.516 1 86.19 11 ILE B CA 1
ATOM 3780 C C . ILE B 1 11 ? 12.445 -17.906 15.305 1 86.19 11 ILE B C 1
ATOM 3782 O O . ILE B 1 11 ? 11.344 -17.344 15.242 1 86.19 11 ILE B O 1
ATOM 3786 N N . PHE B 1 12 ? 12.969 -18.719 14.422 1 84.31 12 PHE B N 1
ATOM 3787 C CA . PHE B 1 12 ? 12.18 -19.016 13.234 1 84.31 12 PHE B CA 1
ATOM 3788 C C . PHE B 1 12 ? 10.891 -19.734 13.602 1 84.31 12 PHE B C 1
ATOM 3790 O O . PHE B 1 12 ? 9.812 -19.359 13.133 1 84.31 12 PHE B O 1
ATOM 3797 N N . LEU B 1 13 ? 10.992 -20.703 14.391 1 85.75 13 LEU B N 1
ATOM 3798 C CA . LEU B 1 13 ? 9.82 -21.453 14.828 1 85.75 13 LEU B CA 1
ATOM 3799 C C . LEU B 1 13 ? 8.859 -20.562 15.602 1 85.75 13 LEU B C 1
ATOM 3801 O O . LEU B 1 13 ? 7.645 -20.672 15.438 1 85.75 13 LEU B O 1
ATOM 3805 N N . PHE B 1 14 ? 9.391 -19.766 16.438 1 88.38 14 PHE B N 1
ATOM 3806 C CA . PHE B 1 14 ? 8.578 -18.812 17.188 1 88.38 14 PHE B CA 1
ATOM 3807 C C . PHE B 1 14 ? 7.797 -17.906 16.234 1 88.38 14 PHE B C 1
ATOM 3809 O O . PHE B 1 14 ? 6.609 -17.656 16.453 1 88.38 14 PHE B O 1
ATOM 3816 N N . ALA B 1 15 ? 8.508 -17.406 15.25 1 88.75 15 ALA B N 1
ATOM 3817 C CA . ALA B 1 15 ? 7.867 -16.516 14.289 1 88.75 15 ALA B CA 1
ATOM 3818 C C . ALA B 1 15 ? 6.703 -17.203 13.586 1 88.75 15 ALA B C 1
ATOM 3820 O O . ALA B 1 15 ? 5.613 -16.641 13.469 1 88.75 15 ALA B O 1
ATOM 3821 N N . LEU B 1 16 ? 6.934 -18.422 13.203 1 84.75 16 LEU B N 1
ATOM 3822 C CA . LEU B 1 16 ? 5.914 -19.172 12.477 1 84.75 16 LEU B CA 1
ATOM 3823 C C . LEU B 1 16 ? 4.711 -19.453 13.367 1 84.75 16 LEU B C 1
ATOM 3825 O O . LEU B 1 16 ? 3.566 -19.266 12.945 1 84.75 16 LEU B O 1
ATOM 3829 N N . ILE B 1 17 ? 4.938 -19.844 14.531 1 89.12 17 ILE B N 1
ATOM 3830 C CA . ILE B 1 17 ? 3.871 -20.188 15.461 1 89.12 17 ILE B CA 1
ATOM 3831 C C . ILE B 1 17 ? 3.098 -18.922 15.844 1 89.12 17 ILE B C 1
ATOM 3833 O O . ILE B 1 17 ? 1.872 -18.953 15.969 1 89.12 17 ILE B O 1
ATOM 3837 N N . SER B 1 18 ? 3.855 -17.906 16.047 1 91.06 18 SER B N 1
ATOM 3838 C CA . SER B 1 18 ? 3.217 -16.641 16.422 1 91.06 18 SER B CA 1
ATOM 3839 C C . SER B 1 18 ? 2.283 -16.156 15.328 1 91.06 18 SER B C 1
ATOM 3841 O O . SER B 1 18 ? 1.187 -15.664 15.609 1 91.06 18 SER B O 1
ATOM 3843 N N . ILE B 1 19 ? 2.703 -16.266 14.102 1 86.25 19 ILE B N 1
ATOM 3844 C CA . ILE B 1 19 ? 1.862 -15.844 12.992 1 86.25 19 ILE B CA 1
ATOM 3845 C C . ILE B 1 19 ? 0.595 -16.688 12.945 1 86.25 19 ILE B C 1
ATOM 3847 O O . ILE B 1 19 ? -0.506 -16.172 12.766 1 86.25 19 ILE B O 1
ATOM 3851 N N . LEU B 1 20 ? 0.769 -17.953 13.102 1 83.69 20 LEU B N 1
ATOM 3852 C CA . LEU B 1 20 ? -0.364 -18.875 13.086 1 83.69 20 LEU B CA 1
ATOM 3853 C C . LEU B 1 20 ? -1.343 -18.547 14.211 1 83.69 20 LEU B C 1
ATOM 3855 O O . LEU B 1 20 ? -2.557 -18.516 13.992 1 83.69 20 LEU B O 1
ATOM 3859 N N . LEU B 1 21 ? -0.824 -18.281 15.367 1 87.81 21 LEU B N 1
ATOM 3860 C CA . LEU B 1 21 ? -1.659 -18 16.531 1 87.81 21 LEU B CA 1
ATOM 3861 C C . LEU B 1 21 ? -2.398 -16.672 16.359 1 87.81 21 LEU B C 1
ATOM 3863 O O . LEU B 1 21 ? -3.596 -16.578 16.641 1 87.81 21 LEU B O 1
ATOM 3867 N N . LEU B 1 22 ? -1.712 -15.695 15.891 1 87.12 22 LEU B N 1
ATOM 3868 C CA . LEU B 1 22 ? -2.305 -14.367 15.766 1 87.12 22 LEU B CA 1
ATOM 3869 C C . LEU B 1 22 ? -3.352 -14.344 14.656 1 87.12 22 LEU B C 1
ATOM 3871 O O . LEU B 1 22 ? -4.379 -13.672 14.781 1 87.12 22 LEU B O 1
ATOM 3875 N N . THR B 1 23 ? -3.102 -15.047 13.617 1 79.75 23 THR B N 1
ATOM 3876 C CA . THR B 1 23 ? -4.008 -14.992 12.477 1 79.75 23 THR B CA 1
ATOM 3877 C C . THR B 1 23 ? -5.145 -16 12.641 1 79.75 23 THR B C 1
ATOM 3879 O O . THR B 1 23 ? -6.301 -15.695 12.336 1 79.75 23 THR B O 1
ATOM 3882 N N . ALA B 1 24 ? -4.859 -17.156 13.102 1 77.31 24 ALA B N 1
ATOM 3883 C CA . ALA B 1 24 ? -5.859 -18.219 13.164 1 77.31 24 ALA B CA 1
ATOM 3884 C C . ALA B 1 24 ? -6.645 -18.156 14.477 1 77.31 24 ALA B C 1
ATOM 3886 O O . ALA B 1 24 ? -7.871 -18.297 14.477 1 77.31 24 ALA B O 1
ATOM 3887 N N . LYS B 1 25 ? -6.008 -17.984 15.57 1 80.88 25 LYS B N 1
ATOM 3888 C CA . LYS B 1 25 ? -6.672 -18.016 16.875 1 80.88 25 LYS B CA 1
ATOM 3889 C C . LYS B 1 25 ? -7.25 -16.656 17.234 1 80.88 25 LYS B C 1
ATOM 3891 O O . LYS B 1 25 ? -8.438 -16.531 17.547 1 80.88 25 LYS B O 1
ATOM 3896 N N . PHE B 1 26 ? -6.41 -15.664 17.078 1 83.94 26 PHE B N 1
ATOM 3897 C CA . PHE B 1 26 ? -6.844 -14.336 17.484 1 83.94 26 PHE B CA 1
ATOM 3898 C C . PHE B 1 26 ? -7.461 -13.578 16.328 1 83.94 26 PHE B C 1
ATOM 3900 O O . PHE B 1 26 ? -8.07 -12.523 16.516 1 83.94 26 PHE B O 1
ATOM 3907 N N . ARG B 1 27 ? -7.285 -14.047 15.094 1 82.44 27 ARG B N 1
ATOM 3908 C CA . ARG B 1 27 ? -7.879 -13.508 13.875 1 82.44 27 ARG B CA 1
ATOM 3909 C C . ARG B 1 27 ? -7.496 -12.039 13.68 1 82.44 27 ARG B C 1
ATOM 3911 O O . ARG B 1 27 ? -8.344 -11.219 13.336 1 82.44 27 ARG B O 1
ATOM 3918 N N . LEU B 1 28 ? -6.352 -11.766 14.094 1 86.94 28 LEU B N 1
ATOM 3919 C CA . LEU B 1 28 ? -5.801 -10.445 13.805 1 86.94 28 LEU B CA 1
ATOM 3920 C C . LEU B 1 28 ? -5.523 -10.273 12.32 1 86.94 28 LEU B C 1
ATOM 3922 O O . LEU B 1 28 ? -5.223 -11.25 11.625 1 86.94 28 LEU B O 1
ATOM 3926 N N . HIS B 1 29 ? -5.691 -9.086 11.883 1 87.94 29 HIS B N 1
ATOM 3927 C CA . HIS B 1 29 ? -5.422 -8.805 10.477 1 87.94 29 HIS B CA 1
ATOM 3928 C C . HIS B 1 29 ? -4.016 -9.242 10.086 1 87.94 29 HIS B C 1
ATOM 3930 O O . HIS B 1 29 ? -3.066 -9.055 10.852 1 87.94 29 HIS B O 1
ATOM 3936 N N . PRO B 1 30 ? -3.867 -9.828 8.914 1 84.56 30 PRO B N 1
ATOM 3937 C CA . PRO B 1 30 ? -2.576 -10.391 8.5 1 84.56 30 PRO B CA 1
ATOM 3938 C C . PRO B 1 30 ? -1.455 -9.359 8.508 1 84.56 30 PRO B C 1
ATOM 3940 O O . PRO B 1 30 ? -0.343 -9.648 8.953 1 84.56 30 PRO B O 1
ATOM 3943 N N . PHE B 1 31 ? -1.71 -8.164 8.016 1 91.5 31 PHE B N 1
ATOM 3944 C CA . PHE B 1 31 ? -0.676 -7.137 7.969 1 91.5 31 PHE B CA 1
ATOM 3945 C C . PHE B 1 31 ? -0.159 -6.828 9.367 1 91.5 31 PHE B C 1
ATOM 3947 O O . PHE B 1 31 ? 1.053 -6.766 9.586 1 91.5 31 PHE B O 1
ATOM 3954 N N . LEU B 1 32 ? -1.019 -6.629 10.312 1 92.5 32 LEU B N 1
ATOM 3955 C CA . LEU B 1 32 ? -0.639 -6.332 11.688 1 92.5 32 LEU B CA 1
ATOM 3956 C C . LEU B 1 32 ? 0.123 -7.5 12.305 1 92.5 32 LEU B C 1
ATOM 3958 O O . LEU B 1 32 ? 1.122 -7.297 13 1 92.5 32 LEU B O 1
ATOM 3962 N N . SER B 1 33 ? -0.378 -8.68 12.078 1 91.44 33 SER B N 1
ATOM 3963 C CA . SER B 1 33 ? 0.262 -9.875 12.617 1 91.44 33 SER B CA 1
ATOM 3964 C C . SER B 1 33 ? 1.693 -10.016 12.109 1 91.44 33 SER B C 1
ATOM 3966 O O . SER B 1 33 ? 2.609 -10.289 12.883 1 91.44 33 SER B O 1
ATOM 3968 N N . LEU B 1 34 ? 1.893 -9.773 10.836 1 89.81 34 LEU B N 1
ATOM 3969 C CA . LEU B 1 34 ? 3.203 -9.938 10.219 1 89.81 34 LEU B CA 1
ATOM 3970 C C . LEU B 1 34 ? 4.18 -8.883 10.727 1 89.81 34 LEU B C 1
ATOM 3972 O O . LEU B 1 34 ? 5.328 -9.188 11.047 1 89.81 34 LEU B O 1
ATOM 3976 N N . VAL B 1 35 ? 3.721 -7.668 10.836 1 94.12 35 VAL B N 1
ATOM 3977 C CA . VAL B 1 35 ? 4.574 -6.578 11.297 1 94.12 35 VAL B CA 1
ATOM 3978 C C . VAL B 1 35 ? 4.914 -6.77 12.773 1 94.12 35 VAL B C 1
ATOM 3980 O O . VAL B 1 35 ? 6.07 -6.625 13.172 1 94.12 35 VAL B O 1
ATOM 3983 N N . LEU B 1 36 ? 3.943 -7.113 13.555 1 94.75 36 LEU B N 1
ATOM 3984 C CA . LEU B 1 36 ? 4.148 -7.312 14.984 1 94.75 36 LEU B CA 1
ATOM 3985 C C . LEU B 1 36 ? 5.121 -8.461 15.234 1 94.75 36 LEU B C 1
ATOM 3987 O O . LEU B 1 36 ? 6.043 -8.328 16.047 1 94.75 36 LEU B O 1
ATOM 3991 N N . VAL B 1 37 ? 4.91 -9.555 14.586 1 93.06 37 VAL B N 1
ATOM 3992 C CA . VAL B 1 37 ? 5.77 -10.719 14.766 1 93.06 37 VAL B CA 1
ATOM 3993 C C . VAL B 1 37 ? 7.188 -10.398 14.289 1 93.06 37 VAL B C 1
ATOM 3995 O O . VAL B 1 37 ? 8.164 -10.844 14.891 1 93.06 37 VAL B O 1
ATOM 3998 N N . SER B 1 38 ? 7.273 -9.617 13.211 1 93.5 38 SER B N 1
ATOM 3999 C CA . SER B 1 38 ? 8.586 -9.211 12.719 1 93.5 38 SER B CA 1
ATOM 4000 C C . SER B 1 38 ? 9.344 -8.398 13.758 1 93.5 38 SER B C 1
ATOM 4002 O O . SER B 1 38 ? 10.523 -8.633 14.008 1 93.5 38 SER B O 1
ATOM 4004 N N . LEU B 1 39 ? 8.664 -7.477 14.359 1 94.38 39 LEU B N 1
ATOM 4005 C CA . LEU B 1 39 ? 9.297 -6.648 15.383 1 94.38 39 LEU B CA 1
ATOM 4006 C C . LEU B 1 39 ? 9.672 -7.484 16.594 1 94.38 39 LEU B C 1
ATOM 4008 O O . LEU B 1 39 ? 10.773 -7.336 17.141 1 94.38 39 LEU B O 1
ATOM 4012 N N . LEU B 1 40 ? 8.82 -8.336 17.016 1 93.12 40 LEU B N 1
ATOM 4013 C CA . LEU B 1 40 ? 9.086 -9.195 18.172 1 93.12 40 LEU B CA 1
ATOM 4014 C C . LEU B 1 40 ? 10.258 -10.133 17.891 1 93.12 40 LEU B C 1
ATOM 4016 O O . LEU B 1 40 ? 11.07 -10.398 18.781 1 93.12 40 LEU B O 1
ATOM 4020 N N . THR B 1 41 ? 10.281 -10.617 16.703 1 91.06 41 THR B N 1
ATOM 4021 C CA . THR B 1 41 ? 11.375 -11.492 16.297 1 91.06 41 THR B CA 1
ATOM 4022 C C . THR B 1 41 ? 12.711 -10.758 16.391 1 91.06 41 THR B C 1
ATOM 4024 O O . THR B 1 41 ? 13.711 -11.32 16.844 1 91.06 41 THR B O 1
ATOM 4027 N N . GLY B 1 42 ? 12.727 -9.547 15.938 1 90.62 42 GLY B N 1
ATOM 4028 C CA . GLY B 1 42 ? 13.938 -8.742 16.031 1 90.62 42 GLY B CA 1
ATOM 4029 C C . GLY B 1 42 ? 14.352 -8.453 17.469 1 90.62 42 GLY B C 1
ATOM 4030 O O . GLY B 1 42 ? 15.539 -8.453 17.781 1 90.62 42 GLY B O 1
ATOM 4031 N N . VAL B 1 43 ? 13.398 -8.25 18.328 1 90.81 43 VAL B N 1
ATOM 4032 C CA . VAL B 1 43 ? 13.672 -7.992 19.75 1 90.81 43 VAL B CA 1
ATOM 4033 C C . VAL B 1 43 ? 14.25 -9.25 20.391 1 90.81 43 VAL B C 1
ATOM 4035 O O . VAL B 1 43 ? 15.203 -9.164 21.172 1 90.81 43 VAL B O 1
ATOM 4038 N N . LEU B 1 44 ? 13.719 -10.375 20.047 1 90.19 44 LEU B N 1
ATOM 4039 C CA . LEU B 1 44 ? 14.188 -11.641 20.609 1 90.19 44 LEU B CA 1
ATOM 4040 C C . LEU B 1 44 ? 15.594 -11.961 20.109 1 90.19 44 LEU B C 1
ATOM 4042 O O . LEU B 1 44 ? 16.359 -12.633 20.812 1 90.19 44 LEU B O 1
ATOM 4046 N N . ALA B 1 45 ? 15.93 -11.43 18.953 1 89.94 45 ALA B N 1
ATOM 4047 C CA . ALA B 1 45 ? 17.266 -11.625 18.391 1 89.94 45 ALA B CA 1
ATOM 4048 C C . ALA B 1 45 ? 18.266 -10.633 19 1 89.94 45 ALA B C 1
ATOM 4050 O O . ALA B 1 45 ? 19.453 -10.695 18.703 1 89.94 45 ALA B O 1
ATOM 4051 N N . GLY B 1 46 ? 17.75 -9.68 19.812 1 87.5 46 GLY B N 1
ATOM 4052 C CA . GLY B 1 46 ? 18.609 -8.719 20.484 1 87.5 46 GLY B CA 1
ATOM 4053 C C . GLY B 1 46 ? 18.875 -7.469 19.672 1 87.5 46 GLY B C 1
ATOM 4054 O O . GLY B 1 46 ? 19.812 -6.727 19.953 1 87.5 46 GLY B O 1
ATOM 4055 N N . GLU B 1 47 ? 18.141 -7.27 18.641 1 90.44 47 GLU B N 1
ATOM 4056 C CA . GLU B 1 47 ? 18.344 -6.121 17.766 1 90.44 47 GLU B CA 1
ATOM 4057 C C . GLU B 1 47 ? 17.047 -5.348 17.547 1 90.44 47 GLU B C 1
ATOM 4059 O O . GLU B 1 47 ? 16.547 -5.273 16.422 1 90.44 47 GLU B O 1
ATOM 4064 N N . PRO B 1 48 ? 16.656 -4.664 18.547 1 90.19 48 PRO B N 1
ATOM 4065 C CA . PRO B 1 48 ? 15.367 -3.969 18.422 1 90.19 48 PRO B CA 1
ATOM 4066 C C . PRO B 1 48 ? 15.391 -2.871 17.359 1 90.19 48 PRO B C 1
ATOM 4068 O O . PRO B 1 48 ? 14.445 -2.744 16.578 1 90.19 48 PRO B O 1
ATOM 4071 N N . ILE B 1 49 ? 16.438 -2.088 17.344 1 88.5 49 ILE B N 1
ATOM 4072 C CA . ILE B 1 49 ? 16.531 -1.012 16.359 1 88.5 49 ILE B CA 1
ATOM 4073 C C . ILE B 1 49 ? 16.719 -1.599 14.969 1 88.5 49 ILE B C 1
ATOM 4075 O O . ILE B 1 49 ? 16.109 -1.12 14 1 88.5 49 ILE B O 1
ATOM 4079 N N . GLY B 1 50 ? 17.516 -2.623 14.883 1 91.38 50 GLY B N 1
ATOM 4080 C CA . GLY B 1 50 ? 17.688 -3.328 13.625 1 91.38 50 GLY B CA 1
ATOM 4081 C C . GLY B 1 50 ? 16.406 -3.932 13.102 1 91.38 50 GLY B C 1
ATOM 4082 O O . GLY B 1 50 ? 16.203 -4.012 11.883 1 91.38 50 GLY B O 1
ATOM 4083 N N . ALA B 1 51 ? 15.57 -4.266 14.039 1 92.75 51 ALA B N 1
ATOM 4084 C CA . ALA B 1 51 ? 14.289 -4.855 13.664 1 92.75 51 ALA B CA 1
ATOM 4085 C C . ALA B 1 51 ? 13.406 -3.84 12.938 1 92.75 51 ALA B C 1
ATOM 4087 O O . ALA B 1 51 ? 12.766 -4.168 11.938 1 92.75 51 ALA B O 1
ATOM 4088 N N . VAL B 1 52 ? 13.398 -2.658 13.438 1 92.69 52 VAL B N 1
ATOM 4089 C CA . VAL B 1 52 ? 12.586 -1.614 12.82 1 92.69 52 VAL B CA 1
ATOM 4090 C C . VAL B 1 52 ? 13.102 -1.32 11.414 1 92.69 52 VAL B C 1
ATOM 4092 O O . VAL B 1 52 ? 12.312 -1.17 10.477 1 92.69 52 VAL B O 1
ATOM 4095 N N . GLU B 1 53 ? 14.383 -1.295 11.305 1 90.94 53 GLU B N 1
ATOM 4096 C CA . GLU B 1 53 ? 15 -1.03 10.008 1 90.94 53 GLU B CA 1
ATOM 4097 C C . GLU B 1 53 ? 14.727 -2.166 9.023 1 90.94 53 GLU B C 1
ATOM 4099 O O . GLU B 1 53 ? 14.422 -1.921 7.852 1 90.94 53 GLU B O 1
ATOM 4104 N N . ALA B 1 54 ? 14.828 -3.342 9.516 1 91.5 54 ALA B N 1
ATOM 4105 C CA . ALA B 1 54 ? 14.562 -4.504 8.672 1 91.5 54 ALA B CA 1
ATOM 4106 C C . ALA B 1 54 ? 13.109 -4.531 8.211 1 91.5 54 ALA B C 1
ATOM 4108 O O . ALA B 1 54 ? 12.828 -4.809 7.043 1 91.5 54 ALA B O 1
ATOM 4109 N N . VAL B 1 55 ? 12.258 -4.242 9.094 1 94.19 55 VAL B N 1
ATOM 4110 C CA . VAL B 1 55 ? 10.828 -4.25 8.797 1 94.19 55 VAL B CA 1
ATOM 4111 C C . VAL B 1 55 ? 10.516 -3.197 7.738 1 94.19 55 VAL B C 1
ATOM 4113 O O . VAL B 1 55 ? 9.859 -3.496 6.734 1 94.19 55 VAL B O 1
ATOM 4116 N N . THR B 1 56 ? 10.969 -2.047 7.918 1 92.44 56 THR B N 1
ATOM 4117 C CA . THR B 1 56 ? 10.648 -0.962 6.996 1 92.44 56 THR B CA 1
ATOM 4118 C C . THR B 1 56 ? 11.305 -1.192 5.641 1 92.44 56 THR B C 1
ATOM 4120 O O . THR B 1 56 ? 10.711 -0.908 4.598 1 92.44 56 THR B O 1
ATOM 4123 N N . ARG B 1 57 ? 12.516 -1.682 5.652 1 89.56 57 ARG B N 1
ATOM 4124 C CA . ARG B 1 57 ? 13.203 -2.008 4.406 1 89.56 57 ARG B CA 1
ATOM 4125 C C . ARG B 1 57 ? 12.461 -3.105 3.648 1 89.56 57 ARG B C 1
ATOM 4127 O O . ARG B 1 57 ? 12.312 -3.035 2.426 1 89.56 57 ARG B O 1
ATOM 4134 N N . GLY B 1 58 ? 12.062 -4.102 4.406 1 90.31 58 GLY B N 1
ATOM 4135 C CA . GLY B 1 58 ? 11.297 -5.176 3.793 1 90.31 58 GLY B CA 1
ATOM 4136 C C . GLY B 1 58 ? 9.984 -4.711 3.201 1 90.31 58 GLY B C 1
ATOM 4137 O O . GLY B 1 58 ? 9.617 -5.105 2.092 1 90.31 58 GLY B O 1
ATOM 4138 N N . LEU B 1 59 ? 9.297 -3.855 3.947 1 92.81 59 LEU B N 1
ATOM 4139 C CA . LEU B 1 59 ? 8.047 -3.279 3.467 1 92.81 59 LEU B CA 1
ATOM 4140 C C . LEU B 1 59 ? 8.258 -2.518 2.164 1 92.81 59 LEU B C 1
ATOM 4142 O O . LEU B 1 59 ? 7.547 -2.74 1.184 1 92.81 59 LEU B O 1
ATOM 4146 N N . GLY B 1 60 ? 9.188 -1.706 2.127 1 91.75 60 GLY B N 1
ATOM 4147 C CA . GLY B 1 60 ? 9.453 -0.861 0.975 1 91.75 60 GLY B CA 1
ATOM 4148 C C . GLY B 1 60 ? 9.898 -1.643 -0.246 1 91.75 60 GLY B C 1
ATOM 4149 O O . GLY B 1 60 ? 9.5 -1.333 -1.369 1 91.75 60 GLY B O 1
ATOM 4150 N N . SER B 1 61 ? 10.758 -2.59 -0.024 1 88.69 61 SER B N 1
ATOM 4151 C CA . SER B 1 61 ? 11.289 -3.377 -1.131 1 88.69 61 SER B CA 1
ATOM 4152 C C . SER B 1 61 ? 10.18 -4.113 -1.871 1 88.69 61 SER B C 1
ATOM 4154 O O . SER B 1 61 ? 10.156 -4.133 -3.104 1 88.69 61 SER B O 1
ATOM 4156 N N . VAL B 1 62 ? 9.32 -4.703 -1.128 1 86.5 62 VAL B N 1
ATOM 4157 C CA . VAL B 1 62 ? 8.227 -5.453 -1.733 1 86.5 62 VAL B CA 1
ATOM 4158 C C . VAL B 1 62 ? 7.266 -4.496 -2.439 1 86.5 62 VAL B C 1
ATOM 4160 O O . VAL B 1 62 ? 6.793 -4.781 -3.541 1 86.5 62 VAL B O 1
ATOM 4163 N N . PHE B 1 63 ? 6.988 -3.396 -1.827 1 91.56 63 PHE B N 1
ATOM 4164 C CA . PHE B 1 63 ? 6.078 -2.436 -2.436 1 91.56 63 PHE B CA 1
ATOM 4165 C C . PHE B 1 63 ? 6.648 -1.901 -3.744 1 91.56 63 PHE B C 1
ATOM 4167 O O . PHE B 1 63 ? 5.914 -1.716 -4.719 1 91.56 63 PHE B O 1
ATOM 4174 N N . SER B 1 64 ? 7.902 -1.624 -3.773 1 89.81 64 SER B N 1
ATOM 4175 C CA . SER B 1 64 ? 8.57 -1.131 -4.973 1 89.81 64 SER B CA 1
ATOM 4176 C C . SER B 1 64 ? 8.383 -2.088 -6.145 1 89.81 64 SER B C 1
ATOM 4178 O O . SER B 1 64 ? 8.195 -1.655 -7.281 1 89.81 64 SER B O 1
ATOM 4180 N N . ARG B 1 65 ? 8.32 -3.326 -5.844 1 83.25 65 ARG B N 1
ATOM 4181 C CA . ARG B 1 65 ? 8.297 -4.355 -6.879 1 83.25 65 ARG B CA 1
ATOM 4182 C C . ARG B 1 65 ? 6.871 -4.621 -7.352 1 83.25 65 ARG B C 1
ATOM 4184 O O . ARG B 1 65 ? 6.645 -4.934 -8.523 1 83.25 65 ARG B O 1
ATOM 4191 N N . PHE B 1 66 ? 5.91 -4.375 -6.434 1 88.44 66 PHE B N 1
ATOM 4192 C CA . PHE B 1 66 ? 4.617 -4.977 -6.734 1 88.44 66 PHE B CA 1
ATOM 4193 C C . PHE B 1 66 ? 3.535 -3.91 -6.836 1 88.44 66 PHE B C 1
ATOM 4195 O O . PHE B 1 66 ? 2.439 -4.172 -7.336 1 88.44 66 PHE B O 1
ATOM 4202 N N . ALA B 1 67 ? 3.801 -2.748 -6.398 1 91.75 67 ALA B N 1
ATOM 4203 C CA . ALA B 1 67 ? 2.756 -1.733 -6.293 1 91.75 67 ALA B CA 1
ATOM 4204 C C . ALA B 1 67 ? 2.049 -1.532 -7.629 1 91.75 67 ALA B C 1
ATOM 4206 O O . ALA B 1 67 ? 0.82 -1.601 -7.703 1 91.75 67 ALA B O 1
ATOM 4207 N N . ILE B 1 68 ? 2.818 -1.323 -8.695 1 91.75 68 ILE B N 1
ATOM 4208 C CA . ILE B 1 68 ? 2.246 -1.035 -10.008 1 91.75 68 ILE B CA 1
ATOM 4209 C C . ILE B 1 68 ? 1.612 -2.299 -10.586 1 91.75 68 ILE B C 1
ATOM 4211 O O . ILE B 1 68 ? 0.467 -2.273 -11.039 1 91.75 68 ILE B O 1
ATOM 4215 N N . ILE B 1 69 ? 2.291 -3.406 -10.469 1 87.69 69 ILE B N 1
ATOM 4216 C CA . ILE B 1 69 ? 1.875 -4.656 -11.094 1 87.69 69 ILE B CA 1
ATOM 4217 C C . ILE B 1 69 ? 0.552 -5.121 -10.484 1 87.69 69 ILE B C 1
ATOM 4219 O O . ILE B 1 69 ? -0.384 -5.461 -11.219 1 87.69 69 ILE B O 1
ATOM 4223 N N . ILE B 1 70 ? 0.434 -5.117 -9.188 1 86.94 70 ILE B N 1
ATOM 4224 C CA . ILE B 1 70 ? -0.757 -5.613 -8.5 1 86.94 70 ILE B CA 1
ATOM 4225 C C . ILE B 1 70 ? -1.926 -4.66 -8.75 1 86.94 70 ILE B C 1
ATOM 4227 O O . ILE B 1 70 ? -3.053 -5.102 -8.992 1 86.94 70 ILE B O 1
ATOM 4231 N N . THR B 1 71 ? -1.681 -3.379 -8.656 1 91 71 THR B N 1
ATOM 4232 C CA . THR B 1 71 ? -2.736 -2.398 -8.875 1 91 71 THR B CA 1
ATOM 4233 C C . THR B 1 71 ? -3.258 -2.48 -10.312 1 91 71 THR B C 1
ATOM 4235 O O . THR B 1 71 ? -4.469 -2.463 -10.539 1 91 71 THR B O 1
ATOM 4238 N N . CYS B 1 72 ? -2.367 -2.566 -11.273 1 91.44 72 CYS B N 1
ATOM 4239 C CA . CYS B 1 72 ? -2.76 -2.668 -12.672 1 91.44 72 CYS B CA 1
ATOM 4240 C C . CYS B 1 72 ? -3.543 -3.949 -12.93 1 91.44 72 CYS B C 1
ATOM 4242 O O . CYS B 1 72 ? -4.555 -3.936 -13.633 1 91.44 72 CYS B O 1
ATOM 4244 N N . GLY B 1 73 ? -3.053 -5.043 -12.391 1 86.19 73 GLY B N 1
ATOM 4245 C CA . GLY B 1 73 ? -3.779 -6.293 -12.539 1 86.19 73 GLY B CA 1
ATOM 4246 C C . GLY B 1 73 ? -5.207 -6.215 -12.031 1 86.19 73 GLY B C 1
ATOM 4247 O O . GLY B 1 73 ? -6.125 -6.742 -12.664 1 86.19 73 GLY B O 1
ATOM 4248 N N . SER B 1 74 ? -5.359 -5.574 -10.898 1 87.75 74 SER B N 1
ATOM 4249 C CA . SER B 1 74 ? -6.684 -5.43 -10.305 1 87.75 74 SER B CA 1
ATOM 4250 C C . SER B 1 74 ? -7.594 -4.578 -11.188 1 87.75 74 SER B C 1
ATOM 4252 O O . SER B 1 74 ? -8.773 -4.895 -11.359 1 87.75 74 SER B O 1
ATOM 4254 N N . ILE B 1 75 ? -7.078 -3.527 -11.75 1 91 75 ILE B N 1
ATOM 4255 C CA . ILE B 1 75 ? -7.855 -2.629 -12.602 1 91 75 ILE B CA 1
ATOM 4256 C C . ILE B 1 75 ? -8.242 -3.35 -13.891 1 91 75 ILE B C 1
ATOM 4258 O O . ILE B 1 75 ? -9.406 -3.305 -14.312 1 91 75 ILE B O 1
ATOM 4262 N N . ILE B 1 76 ? -7.27 -4 -14.516 1 89.19 76 ILE B N 1
ATOM 4263 C CA . ILE B 1 76 ? -7.535 -4.746 -15.742 1 89.19 76 ILE B CA 1
ATOM 4264 C C . ILE B 1 76 ? -8.625 -5.785 -15.484 1 89.19 76 ILE B C 1
ATOM 4266 O O . ILE B 1 76 ? -9.578 -5.895 -16.25 1 89.19 76 ILE B O 1
ATOM 4270 N N . GLY B 1 77 ? -8.523 -6.504 -14.391 1 84 77 GLY B N 1
ATOM 4271 C CA . GLY B 1 77 ? -9.477 -7.551 -14.07 1 84 77 GLY B CA 1
ATOM 4272 C C . GLY B 1 77 ? -10.898 -7.035 -13.914 1 84 77 GLY B C 1
ATOM 4273 O O . GLY B 1 77 ? -11.828 -7.582 -14.508 1 84 77 GLY B O 1
ATOM 4274 N N . ILE B 1 78 ? -11.008 -5.969 -13.172 1 86.31 78 ILE B N 1
ATOM 4275 C CA . ILE B 1 78 ? -12.344 -5.48 -12.852 1 86.31 78 ILE B CA 1
ATOM 4276 C C . ILE B 1 78 ? -12.977 -4.844 -14.094 1 86.31 78 ILE B C 1
ATOM 4278 O O . ILE B 1 78 ? -14.18 -4.969 -14.32 1 86.31 78 ILE B O 1
ATOM 4282 N N . LEU B 1 79 ? -12.234 -4.125 -14.883 1 89.75 79 LEU B N 1
ATOM 4283 C CA . LEU B 1 79 ? -12.773 -3.492 -16.078 1 89.75 79 LEU B CA 1
ATOM 4284 C C . LEU B 1 79 ? -13.148 -4.535 -17.125 1 89.75 79 LEU B C 1
ATOM 4286 O O . LEU B 1 79 ? -14.188 -4.414 -17.781 1 89.75 79 LEU B O 1
ATOM 4290 N N . LEU B 1 80 ? -12.352 -5.492 -17.297 1 86.25 80 LEU B N 1
ATOM 4291 C CA . LEU B 1 80 ? -12.656 -6.555 -18.25 1 86.25 80 LEU B CA 1
ATOM 4292 C C . LEU B 1 80 ? -13.906 -7.32 -17.828 1 86.25 80 LEU B C 1
ATOM 4294 O O . LEU B 1 80 ? -14.672 -7.781 -18.672 1 86.25 80 LEU B O 1
ATOM 4298 N N . GLN B 1 81 ? -14.039 -7.492 -16.578 1 83.12 81 GLN B N 1
ATOM 4299 C CA . GLN B 1 81 ? -15.227 -8.164 -16.047 1 83.12 81 GLN B CA 1
ATOM 4300 C C . GLN B 1 81 ? -16.484 -7.355 -16.344 1 83.12 81 GLN B C 1
ATOM 4302 O O . GLN B 1 81 ? -17.484 -7.906 -16.812 1 83.12 81 GLN B O 1
ATOM 4307 N N . LYS B 1 82 ? -16.406 -6.102 -16.141 1 85.5 82 LYS B N 1
ATOM 4308 C CA . LYS B 1 82 ? -17.594 -5.262 -16.25 1 85.5 82 LYS B CA 1
ATOM 4309 C C . LYS B 1 82 ? -17.922 -4.957 -17.703 1 85.5 82 LYS B C 1
ATOM 4311 O O . LYS B 1 82 ? -19.078 -4.746 -18.062 1 85.5 82 LYS B O 1
ATOM 4316 N N . THR B 1 83 ? -16.938 -4.957 -18.609 1 88.31 83 THR B N 1
ATOM 4317 C CA . THR B 1 83 ? -17.141 -4.695 -20.031 1 88.31 83 THR B CA 1
ATOM 4318 C C . THR B 1 83 ? -17.656 -5.945 -20.734 1 88.31 83 THR B C 1
ATOM 4320 O O . THR B 1 83 ? -18.109 -5.875 -21.875 1 88.31 83 THR B O 1
ATOM 4323 N N . GLY B 1 84 ? -17.531 -7.059 -20.047 1 84.94 84 GLY B N 1
ATOM 4324 C CA . GLY B 1 84 ? -17.922 -8.312 -20.672 1 84.94 84 GLY B CA 1
ATOM 4325 C C . GLY B 1 84 ? -16.781 -8.992 -21.406 1 84.94 84 GLY B C 1
ATOM 4326 O O . GLY B 1 84 ? -16.969 -10.031 -22.031 1 84.94 84 GLY B O 1
ATOM 4327 N N . GLY B 1 85 ? -15.672 -8.359 -21.391 1 83.62 85 GLY B N 1
ATOM 4328 C CA . GLY B 1 85 ? -14.516 -8.93 -22.062 1 83.62 85 GLY B CA 1
ATOM 4329 C C . GLY B 1 85 ? -14.141 -10.305 -21.547 1 83.62 85 GLY B C 1
ATOM 4330 O O . GLY B 1 85 ? -13.766 -11.188 -22.312 1 83.62 85 GLY B O 1
ATOM 4331 N N . MET B 1 86 ? -14.242 -10.547 -20.312 1 80.12 86 MET B N 1
ATOM 4332 C CA . MET B 1 86 ? -13.898 -11.828 -19.719 1 80.12 86 MET B CA 1
ATOM 4333 C C . MET B 1 86 ? -14.828 -12.93 -20.203 1 80.12 86 MET B C 1
ATOM 4335 O O . MET B 1 86 ? -14.383 -14.055 -2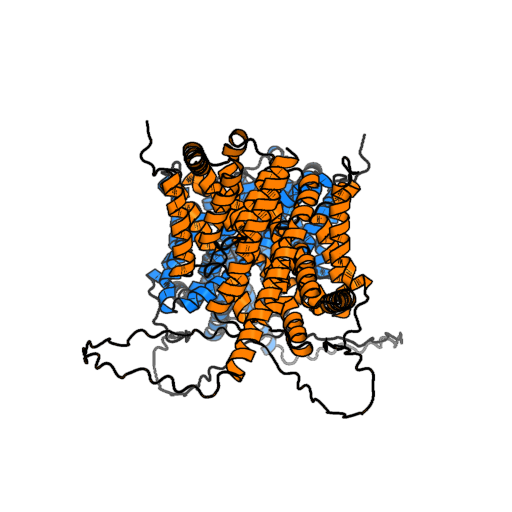0.453 1 80.12 86 MET B O 1
ATOM 4339 N N . SER B 1 87 ? -16.062 -12.617 -20.281 1 80.25 87 SER B N 1
ATOM 4340 C CA . SER B 1 87 ? -17.047 -13.586 -20.734 1 80.25 87 SER B CA 1
ATOM 4341 C C . SER B 1 87 ? -16.812 -13.953 -22.203 1 80.25 87 SER B C 1
ATOM 4343 O O . SER B 1 87 ? -17 -15.109 -22.594 1 80.25 87 SER B O 1
ATOM 4345 N N . LEU B 1 88 ? -16.453 -12.969 -22.922 1 84.81 88 LEU B N 1
ATOM 4346 C CA . LEU B 1 88 ? -16.156 -13.203 -24.328 1 84.81 88 LEU B CA 1
ATOM 4347 C C . LEU B 1 88 ? -14.969 -14.141 -24.484 1 84.81 88 LEU B C 1
ATOM 4349 O O . LEU B 1 88 ? -15.008 -15.086 -25.266 1 84.81 88 LEU B O 1
ATOM 4353 N N . ILE B 1 89 ? -13.953 -13.906 -23.797 1 83.31 89 ILE B N 1
ATOM 4354 C CA . ILE B 1 89 ? -12.75 -14.734 -23.875 1 83.31 89 ILE B CA 1
ATOM 4355 C C . ILE B 1 89 ? -13.062 -16.141 -23.391 1 83.31 89 ILE B C 1
ATOM 4357 O O . ILE B 1 89 ? -12.609 -17.125 -23.969 1 83.31 89 ILE B O 1
ATOM 4361 N N . ALA B 1 90 ? -13.812 -16.234 -22.344 1 80.44 90 ALA B N 1
ATOM 4362 C CA . ALA B 1 90 ? -14.203 -17.531 -21.812 1 80.44 90 ALA B CA 1
ATOM 4363 C C . ALA B 1 90 ? -14.992 -18.328 -22.844 1 80.44 90 ALA B C 1
ATOM 4365 O O . ALA B 1 90 ? -14.773 -19.531 -23 1 80.44 90 ALA B O 1
ATOM 4366 N N . SER B 1 91 ? -15.875 -17.625 -23.5 1 81.81 91 SER B N 1
ATOM 4367 C CA . SER B 1 91 ? -16.672 -18.281 -24.531 1 81.81 91 SER B CA 1
ATOM 4368 C C . SER B 1 91 ? -15.781 -18.781 -25.672 1 81.81 91 SER B C 1
ATOM 4370 O O . SER B 1 91 ? -16.016 -19.875 -26.219 1 81.81 91 SER B O 1
ATOM 4372 N N . ASP B 1 92 ? -14.836 -18 -26.016 1 85.06 92 ASP B N 1
ATOM 4373 C CA . ASP B 1 92 ? -13.914 -18.406 -27.062 1 85.06 92 ASP B CA 1
ATOM 4374 C C . ASP B 1 92 ? -13.117 -19.641 -26.656 1 85.06 92 ASP B C 1
ATOM 4376 O O . ASP B 1 92 ? -12.93 -20.562 -27.469 1 85.06 92 ASP B O 1
ATOM 4380 N N . ILE B 1 93 ? -12.703 -19.719 -25.453 1 82.94 93 ILE B N 1
ATOM 4381 C CA . ILE B 1 93 ? -11.914 -20.844 -24.969 1 82.94 93 ILE B CA 1
ATOM 4382 C C . ILE B 1 93 ? -12.773 -22.109 -24.922 1 82.94 93 ILE B C 1
ATOM 4384 O O . ILE B 1 93 ? -12.305 -23.203 -25.25 1 82.94 93 ILE B O 1
ATOM 4388 N N . MET B 1 94 ? -13.961 -21.922 -24.547 1 81.19 94 MET B N 1
ATOM 4389 C CA . MET B 1 94 ? -14.875 -23.047 -24.469 1 81.19 94 MET B CA 1
ATOM 4390 C C . MET B 1 94 ? -15.172 -23.609 -25.859 1 81.19 94 MET B C 1
ATOM 4392 O O . MET B 1 94 ? -15.391 -24.812 -26.016 1 81.19 94 MET B O 1
ATOM 4396 N N . HIS B 1 95 ? -15.148 -22.688 -26.781 1 82.44 95 HIS B N 1
ATOM 4397 C CA . HIS B 1 95 ? -15.391 -23.125 -28.141 1 82.44 95 HIS B CA 1
ATOM 4398 C C . HIS B 1 95 ? -14.188 -23.891 -28.703 1 82.44 95 HIS B C 1
ATOM 4400 O O . HIS B 1 95 ? -14.352 -24.844 -29.469 1 82.44 95 HIS B O 1
ATOM 4406 N N . PHE B 1 96 ? -13.094 -23.422 -28.328 1 79.94 96 PHE B N 1
ATOM 4407 C CA . PHE B 1 96 ? -11.867 -24.031 -28.812 1 79.94 96 PHE B CA 1
ATOM 4408 C C . PHE B 1 96 ? -11.633 -25.391 -28.156 1 79.94 96 PHE B C 1
ATOM 4410 O O . PHE B 1 96 ? -11.07 -26.297 -28.766 1 79.94 96 PHE B O 1
ATOM 4417 N N . SER B 1 97 ? -12.016 -25.453 -26.844 1 78.75 97 SER B N 1
ATOM 4418 C CA . SER B 1 97 ? -11.789 -26.688 -26.125 1 78.75 97 SER B CA 1
ATOM 4419 C C . SER B 1 97 ? -13.07 -27.531 -26.047 1 78.75 97 SER B C 1
ATOM 4421 O O . SER B 1 97 ? -14.109 -27.031 -25.609 1 78.75 97 SER B O 1
ATOM 4423 N N . ARG B 1 98 ? -13.047 -28.703 -26.547 1 77.25 98 ARG B N 1
ATOM 4424 C CA . ARG B 1 98 ? -14.219 -29.578 -26.547 1 77.25 98 ARG B CA 1
ATOM 4425 C C . ARG B 1 98 ? -14.477 -30.141 -25.156 1 77.25 98 ARG B C 1
ATOM 4427 O O . ARG B 1 98 ? -15.586 -30.578 -24.859 1 77.25 98 ARG B O 1
ATOM 4434 N N . ASN B 1 99 ? -13.422 -30.203 -24.344 1 87.12 99 ASN B N 1
ATOM 4435 C CA . ASN B 1 99 ? -13.547 -30.703 -22.984 1 87.12 99 ASN B CA 1
ATOM 4436 C C . ASN B 1 99 ? -13.688 -29.578 -21.984 1 87.12 99 ASN B C 1
ATOM 4438 O O . ASN B 1 99 ? -12.781 -28.75 -21.828 1 87.12 99 ASN B O 1
ATOM 4442 N N . PRO B 1 100 ? -14.805 -29.594 -21.297 1 85.69 100 PRO B N 1
ATOM 4443 C CA . PRO B 1 100 ? -15.078 -28.484 -20.375 1 85.69 100 PRO B CA 1
ATOM 4444 C C . PRO B 1 100 ? -14.031 -28.344 -19.281 1 85.69 100 PRO B C 1
ATOM 4446 O O . PRO B 1 100 ? -13.648 -27.234 -18.906 1 85.69 100 PRO B O 1
ATOM 4449 N N . LEU B 1 101 ? -13.625 -29.469 -18.734 1 91.56 101 LEU B N 1
ATOM 4450 C CA . LEU B 1 101 ? -12.625 -29.406 -17.672 1 91.56 101 LEU B CA 1
ATOM 4451 C C . LEU B 1 101 ? -11.312 -28.828 -18.188 1 91.56 101 LEU B C 1
ATOM 4453 O O . LEU B 1 101 ? -10.641 -28.078 -17.484 1 91.56 101 LEU B O 1
ATOM 4457 N N . LEU B 1 102 ? -10.977 -29.219 -19.391 1 92 102 LEU B N 1
ATOM 4458 C CA . LEU B 1 102 ? -9.766 -28.672 -20 1 92 102 LEU B CA 1
ATOM 4459 C C . LEU B 1 102 ? -9.906 -27.188 -20.266 1 92 102 LEU B C 1
ATOM 4461 O O . LEU B 1 102 ? -8.961 -26.422 -20.094 1 92 102 LEU B O 1
ATOM 4465 N N . ALA B 1 103 ? -11.047 -26.828 -20.672 1 90.56 103 ALA B N 1
ATOM 4466 C CA . ALA B 1 103 ? -11.305 -25.422 -20.922 1 90.56 103 ALA B CA 1
ATOM 4467 C C . ALA B 1 103 ? -11.148 -24.594 -19.641 1 90.56 103 ALA B C 1
ATOM 4469 O O . ALA B 1 103 ? -10.586 -23.5 -19.672 1 90.56 103 ALA B O 1
ATOM 4470 N N . LEU B 1 104 ? -11.633 -25.156 -18.625 1 91.12 104 LEU B N 1
ATOM 4471 C CA . LEU B 1 104 ? -11.617 -24.438 -17.344 1 91.12 104 LEU B CA 1
ATOM 4472 C C . LEU B 1 104 ? -10.203 -24.328 -16.797 1 91.12 104 LEU B C 1
ATOM 4474 O O . LEU B 1 104 ? -9.828 -23.281 -16.234 1 91.12 104 LEU B O 1
ATOM 4478 N N . ILE B 1 105 ? -9.484 -25.375 -16.859 1 93.81 105 ILE B N 1
ATOM 4479 C CA . ILE B 1 105 ? -8.109 -25.312 -16.375 1 93.81 105 ILE B CA 1
ATOM 4480 C C . ILE B 1 105 ? -7.297 -24.328 -17.203 1 93.81 105 ILE B C 1
ATOM 4482 O O . ILE B 1 105 ? -6.438 -23.625 -16.672 1 93.81 105 ILE B O 1
ATOM 4486 N N . ILE B 1 106 ? -7.559 -24.266 -18.469 1 92.75 106 ILE B N 1
ATOM 4487 C CA . ILE B 1 106 ? -6.879 -23.328 -19.359 1 92.75 106 ILE B CA 1
ATOM 4488 C C . ILE B 1 106 ? -7.289 -21.906 -19 1 92.75 106 ILE B C 1
ATOM 4490 O O . ILE B 1 106 ? -6.453 -21 -19 1 92.75 106 ILE B O 1
ATOM 4494 N N . LEU B 1 107 ? -8.516 -21.781 -18.766 1 88.88 107 LEU B N 1
ATOM 4495 C CA . LEU B 1 107 ? -9.047 -20.469 -18.391 1 88.88 107 LEU B CA 1
ATOM 4496 C C . LEU B 1 107 ? -8.359 -19.953 -17.125 1 88.88 107 LEU B C 1
ATOM 4498 O O . LEU B 1 107 ? -7.895 -18.812 -17.094 1 88.88 107 LEU B O 1
ATOM 4502 N N . GLY B 1 108 ? -8.328 -20.75 -16.141 1 91.06 108 GLY B N 1
ATOM 4503 C CA . GLY B 1 108 ? -7.629 -20.375 -14.914 1 91.06 108 GLY B CA 1
ATOM 4504 C C . GLY B 1 108 ? -6.152 -20.109 -15.133 1 91.06 108 GLY B C 1
ATOM 4505 O O . GLY B 1 108 ? -5.617 -19.109 -14.648 1 91.06 108 GLY B O 1
ATOM 4506 N N . PHE B 1 109 ? -5.59 -20.984 -15.891 1 93.38 109 PHE B N 1
ATOM 4507 C CA . PHE B 1 109 ? -4.164 -20.891 -16.188 1 93.38 109 PHE B CA 1
ATOM 4508 C C . PHE B 1 109 ? -3.844 -19.578 -16.906 1 93.38 109 PHE B C 1
ATOM 4510 O O . PHE B 1 109 ? -2.857 -18.922 -16.578 1 93.38 109 PHE B O 1
ATOM 4517 N N . LEU B 1 110 ? -4.633 -19.188 -17.719 1 88 110 LEU B N 1
ATOM 4518 C CA . LEU B 1 110 ? -4.371 -18.062 -18.609 1 88 110 LEU B CA 1
ATOM 4519 C C . LEU B 1 110 ? -4.582 -16.734 -17.859 1 88 110 LEU B C 1
ATOM 4521 O O . LEU B 1 110 ? -3.834 -15.781 -18.078 1 88 110 LEU B O 1
ATOM 4525 N N . PHE B 1 111 ? -5.477 -16.672 -16.953 1 86.44 111 PHE B N 1
ATOM 4526 C CA . PHE B 1 111 ? -5.906 -15.367 -16.469 1 86.44 111 PHE B CA 1
ATOM 4527 C C . PHE B 1 111 ? -5.277 -15.062 -15.109 1 86.44 111 PHE B C 1
ATOM 4529 O O . PHE B 1 111 ? -5.273 -13.914 -14.664 1 86.44 111 PHE B O 1
ATOM 4536 N N . SER B 1 112 ? -4.77 -16.031 -14.516 1 89.5 112 SER B N 1
ATOM 4537 C CA . SER B 1 112 ? -4.23 -15.828 -13.172 1 89.5 112 SER B CA 1
ATOM 4538 C C . SER B 1 112 ? -3.045 -14.867 -13.195 1 89.5 112 SER B C 1
ATOM 4540 O O . SER B 1 112 ? -2.91 -14.016 -12.312 1 89.5 112 SER B O 1
ATOM 4542 N N . VAL B 1 113 ? -2.25 -14.969 -14.188 1 87.44 113 VAL B N 1
ATOM 4543 C CA . VAL B 1 113 ? -1.021 -14.18 -14.242 1 87.44 113 VAL B CA 1
ATOM 4544 C C . VAL B 1 113 ? -1.341 -12.75 -14.656 1 87.44 113 VAL B C 1
ATOM 4546 O O . VAL B 1 113 ? -0.971 -11.797 -13.961 1 87.44 113 VAL B O 1
ATOM 4549 N N . PRO B 1 114 ? -2.143 -12.578 -15.719 1 75.06 114 PRO B N 1
ATOM 4550 C CA . PRO B 1 114 ? -2.465 -11.203 -16.109 1 75.06 114 PRO B CA 1
ATOM 4551 C C . PRO B 1 114 ? -3.215 -10.445 -15.016 1 75.06 114 PRO B C 1
ATOM 4553 O O . PRO B 1 114 ? -3.061 -9.227 -14.883 1 75.06 114 PRO B O 1
ATOM 4556 N N . MET B 1 115 ? -3.934 -11.141 -14.234 1 74.19 115 MET B N 1
ATOM 4557 C CA . MET B 1 115 ? -4.707 -10.492 -13.172 1 74.19 115 MET B CA 1
ATOM 4558 C C . MET B 1 115 ? -3.875 -10.336 -11.906 1 74.19 115 MET B C 1
ATOM 4560 O O . MET B 1 115 ? -4.297 -9.68 -10.961 1 74.19 115 MET B O 1
ATOM 4564 N N . MET B 1 116 ? -2.748 -10.906 -11.945 1 82 116 MET B N 1
ATOM 4565 C CA . MET B 1 116 ? -1.783 -10.852 -10.852 1 82 116 MET B CA 1
ATOM 4566 C C . MET B 1 116 ? -2.402 -11.352 -9.547 1 82 116 MET B C 1
ATOM 4568 O O . MET B 1 116 ? -1.988 -10.945 -8.461 1 82 116 MET B O 1
ATOM 4572 N N . CYS B 1 117 ? -3.43 -12.117 -9.688 1 78.94 117 CYS B N 1
ATOM 4573 C CA . CYS B 1 117 ? -4.121 -12.711 -8.547 1 78.94 117 CYS B CA 1
ATOM 4574 C C . CYS B 1 117 ? -4.922 -13.93 -8.977 1 78.94 117 CYS B C 1
ATOM 4576 O O . CYS B 1 117 ? -5.926 -13.805 -9.68 1 78.94 117 CYS B O 1
ATOM 4578 N N . TYR B 1 118 ? -4.527 -15.039 -8.422 1 89.12 118 TYR B N 1
ATOM 4579 C CA . TYR B 1 118 ? -5.227 -16.25 -8.82 1 89.12 118 TYR B CA 1
ATOM 4580 C C . TYR B 1 118 ? -6.594 -16.344 -8.156 1 89.12 118 TYR B C 1
ATOM 4582 O O . TYR B 1 118 ? -7.52 -16.953 -8.695 1 89.12 118 TYR B O 1
ATOM 4590 N N . ILE B 1 119 ? -6.773 -15.766 -6.988 1 85.31 119 ILE B N 1
ATOM 4591 C CA . ILE B 1 119 ? -8.047 -15.758 -6.281 1 85.31 119 ILE B CA 1
ATOM 4592 C C . ILE B 1 119 ? -9.086 -14.977 -7.09 1 85.31 119 ILE B C 1
ATOM 4594 O O . ILE B 1 119 ? -10.219 -15.43 -7.254 1 85.31 119 ILE B O 1
ATOM 4598 N N . LEU B 1 120 ? -8.609 -13.875 -7.574 1 77.44 120 LEU B N 1
ATOM 4599 C CA . LEU B 1 120 ? -9.516 -13.062 -8.375 1 77.44 120 LEU B CA 1
ATOM 4600 C C . LEU B 1 120 ? -9.93 -13.805 -9.641 1 77.44 120 LEU B C 1
ATOM 4602 O O . LEU B 1 120 ? -11.086 -13.742 -10.055 1 77.44 120 LEU B O 1
ATOM 4606 N N . ALA B 1 121 ? -9.016 -14.43 -10.258 1 85 121 ALA B N 1
ATOM 4607 C CA . ALA B 1 121 ? -9.328 -15.219 -11.445 1 85 121 ALA B CA 1
ATOM 4608 C C . ALA B 1 121 ? -10.383 -16.281 -11.133 1 85 121 ALA B C 1
ATOM 4610 O O . ALA B 1 121 ? -11.352 -16.438 -11.875 1 85 121 ALA B O 1
ATOM 4611 N N . TYR B 1 122 ? -10.305 -16.938 -10.016 1 89.75 122 TYR B N 1
ATOM 4612 C CA . TYR B 1 122 ? -11.258 -17.953 -9.594 1 89.75 122 TYR B CA 1
ATOM 4613 C C . TYR B 1 122 ? -12.625 -17.344 -9.328 1 89.75 122 TYR B C 1
ATOM 4615 O O . TYR B 1 122 ? -13.648 -17.859 -9.781 1 89.75 122 TYR B O 1
ATOM 4623 N N . VAL B 1 123 ? -12.656 -16.297 -8.641 1 80.25 123 VAL B N 1
ATOM 4624 C CA . VAL B 1 123 ? -13.906 -15.656 -8.234 1 80.25 123 VAL B CA 1
ATOM 4625 C C . VAL B 1 123 ? -14.68 -15.203 -9.469 1 80.25 123 VAL B C 1
ATOM 4627 O O . VAL B 1 123 ? -15.906 -15.328 -9.508 1 80.25 123 VAL B O 1
ATOM 4630 N N . ILE B 1 124 ? -13.977 -14.781 -10.406 1 75.25 124 ILE B N 1
ATOM 4631 C CA . ILE B 1 124 ? -14.617 -14.234 -11.594 1 75.25 124 ILE B CA 1
ATOM 4632 C C . ILE B 1 124 ? -15.172 -15.367 -12.445 1 75.25 124 ILE B C 1
ATOM 4634 O O . ILE B 1 124 ? -16.281 -15.266 -12.984 1 75.25 124 ILE B O 1
ATOM 4638 N N . PHE B 1 125 ? -14.484 -16.453 -12.492 1 84.94 125 PHE B N 1
ATOM 4639 C CA . PHE B 1 125 ? -14.836 -17.469 -13.484 1 84.94 125 PHE B CA 1
ATOM 4640 C C . PHE B 1 125 ? -15.609 -18.609 -12.836 1 84.94 125 PHE B C 1
ATOM 4642 O O . PHE B 1 125 ? -16.047 -19.547 -13.523 1 84.94 125 PHE B O 1
ATOM 4649 N N . ILE B 1 126 ? -15.82 -18.516 -11.562 1 86 126 ILE B N 1
ATOM 4650 C CA . ILE B 1 126 ? -16.516 -19.609 -10.883 1 86 126 ILE B CA 1
ATOM 4651 C C . ILE B 1 126 ? -17.953 -19.703 -11.398 1 86 126 ILE B C 1
ATOM 4653 O O . ILE B 1 126 ? -18.531 -20.797 -11.453 1 86 126 ILE B O 1
ATOM 4657 N N . SER B 1 127 ? -18.578 -18.656 -11.75 1 76.69 127 SER B N 1
ATOM 4658 C CA . SER B 1 127 ? -19.938 -18.672 -12.289 1 76.69 127 SER B CA 1
ATOM 4659 C C . SER B 1 127 ? -20 -19.453 -13.602 1 76.69 127 SER B C 1
ATOM 4661 O O . SER B 1 127 ? -20.984 -20.141 -13.875 1 76.69 127 SER B O 1
ATOM 4663 N N . ILE B 1 128 ? -18.953 -19.25 -14.359 1 78.88 128 ILE B N 1
ATOM 4664 C CA . ILE B 1 128 ? -18.859 -19.984 -15.609 1 78.88 128 ILE B CA 1
ATOM 4665 C C . ILE B 1 128 ? -18.703 -21.484 -15.32 1 78.88 128 ILE B C 1
ATOM 4667 O O . ILE B 1 128 ? -19.297 -22.312 -15.992 1 78.88 128 ILE B O 1
ATOM 4671 N N . ALA B 1 129 ? -17.891 -21.75 -14.375 1 86.94 129 ALA B N 1
ATOM 4672 C CA . ALA B 1 129 ? -17.688 -23.141 -13.977 1 86.94 129 ALA B CA 1
ATOM 4673 C C . ALA B 1 129 ? -19 -23.781 -13.523 1 86.94 129 ALA B C 1
ATOM 4675 O O . ALA B 1 129 ? -19.281 -24.938 -13.836 1 86.94 129 ALA B O 1
ATOM 4676 N N . LYS B 1 130 ? -19.766 -23.078 -12.82 1 81.44 130 LYS B N 1
ATOM 4677 C CA . LYS B 1 130 ? -21.062 -23.562 -12.336 1 81.44 130 LYS B CA 1
ATOM 4678 C C . LYS B 1 130 ? -22.031 -23.781 -13.492 1 81.44 130 LYS B C 1
ATOM 4680 O O . LYS B 1 130 ? -22.75 -24.781 -13.516 1 81.44 130 LYS B O 1
ATOM 4685 N N . GLU B 1 131 ? -22.047 -22.891 -14.32 1 75.69 131 GLU B N 1
ATOM 4686 C CA . GLU B 1 131 ? -22.922 -23 -15.484 1 75.69 131 GLU B CA 1
ATOM 4687 C C . GLU B 1 131 ? -22.562 -24.219 -16.328 1 75.69 131 GLU B C 1
ATOM 4689 O O . GLU B 1 131 ? -23.453 -24.938 -16.812 1 75.69 131 GLU B O 1
ATOM 4694 N N . LEU B 1 132 ? -21.375 -24.344 -16.516 1 79.5 132 LEU B N 1
ATOM 4695 C CA . LEU B 1 132 ? -20.906 -25.469 -17.312 1 79.5 132 LEU B CA 1
ATOM 4696 C C . LEU B 1 132 ? -21.234 -26.797 -16.625 1 79.5 132 LEU B C 1
ATOM 4698 O O . LEU B 1 132 ? -21.578 -27.766 -17.281 1 79.5 132 LEU B O 1
ATOM 4702 N N . ALA B 1 133 ? -21.031 -26.781 -15.367 1 83.81 133 ALA B N 1
ATOM 4703 C CA . ALA B 1 133 ? -21.359 -27.969 -14.602 1 83.81 133 ALA B CA 1
ATOM 4704 C C . ALA B 1 133 ? -22.844 -28.328 -14.75 1 83.81 133 ALA B C 1
ATOM 4706 O O . ALA B 1 133 ? -23.188 -29.5 -14.93 1 83.81 133 ALA B O 1
ATOM 4707 N N . ALA B 1 134 ? -23.641 -27.391 -14.695 1 78.69 134 ALA B N 1
ATOM 4708 C CA . ALA B 1 134 ? -25.078 -27.594 -14.789 1 78.69 134 ALA B CA 1
ATOM 4709 C C . ALA B 1 134 ? -25.484 -28.031 -16.203 1 78.69 134 ALA B C 1
ATOM 4711 O O . ALA B 1 134 ? -26.297 -28.938 -16.359 1 78.69 134 ALA B O 1
ATOM 4712 N N . LYS B 1 135 ? -24.906 -27.453 -17.109 1 75.19 135 LYS B N 1
ATOM 4713 C CA . LYS B 1 135 ? -25.297 -27.688 -18.5 1 75.19 135 LYS B CA 1
ATOM 4714 C C . LYS B 1 135 ? -24.812 -29.047 -18.984 1 75.19 135 LYS B C 1
ATOM 4716 O O . LYS B 1 135 ? -25.484 -29.688 -19.812 1 75.19 135 LYS B O 1
ATOM 4721 N N . LEU B 1 136 ? -23.656 -29.391 -18.562 1 78.88 136 LEU B N 1
ATOM 4722 C CA . LEU B 1 136 ? -23.062 -30.609 -19.094 1 78.88 136 LEU B CA 1
ATOM 4723 C C . LEU B 1 136 ? -23.188 -31.766 -18.094 1 78.88 136 LEU B C 1
ATOM 4725 O O . LEU B 1 136 ? -22.656 -32.844 -18.328 1 78.88 136 LEU B O 1
ATOM 4729 N N . ASN B 1 137 ? -23.766 -31.484 -17.016 1 79.06 137 ASN B N 1
ATOM 4730 C CA . ASN B 1 137 ? -24 -32.469 -15.977 1 79.06 137 ASN B CA 1
ATOM 4731 C C . ASN B 1 137 ? -22.688 -33 -15.391 1 79.06 137 ASN B C 1
ATOM 4733 O O . ASN B 1 137 ? -22.5 -34.219 -15.289 1 79.06 137 ASN B O 1
ATOM 4737 N N . TYR B 1 138 ? -21.781 -32.188 -15.172 1 82.31 138 TYR B N 1
ATOM 4738 C CA . TYR B 1 138 ? -20.547 -32.469 -14.445 1 82.31 138 TYR B CA 1
ATOM 4739 C C . TYR B 1 138 ? -20.703 -32.125 -12.969 1 82.31 138 TYR B C 1
ATOM 4741 O O . TYR B 1 138 ? -21.484 -31.25 -12.602 1 82.31 138 TYR B O 1
ATOM 4749 N N . PRO B 1 139 ? -20.047 -32.969 -12.195 1 87.38 139 PRO B N 1
ATOM 4750 C CA . PRO B 1 139 ? -20.031 -32.531 -10.797 1 87.38 139 PRO B CA 1
ATOM 4751 C C . PRO B 1 139 ? -19.391 -31.172 -10.609 1 87.38 139 PRO B C 1
ATOM 4753 O O . PRO B 1 139 ? -18.312 -30.906 -11.172 1 87.38 139 PRO B O 1
ATOM 4756 N N . PHE B 1 140 ? -20 -30.438 -9.875 1 87.94 140 PHE B N 1
ATOM 4757 C CA . PHE B 1 140 ? -19.562 -29.062 -9.688 1 87.94 140 PHE B CA 1
ATOM 4758 C C . PHE B 1 140 ? -18.188 -29.031 -9.016 1 87.94 140 PHE B C 1
ATOM 4760 O O . PHE B 1 140 ? -17.375 -28.156 -9.312 1 87.94 140 PHE B O 1
ATOM 4767 N N . ILE B 1 141 ? -17.938 -29.953 -8.148 1 91.75 141 ILE B N 1
ATOM 4768 C CA . ILE B 1 141 ? -16.656 -30.016 -7.453 1 91.75 141 ILE B CA 1
ATOM 4769 C C . ILE B 1 141 ? -15.516 -30.188 -8.461 1 91.75 141 ILE B C 1
ATOM 4771 O O . ILE B 1 141 ? -14.438 -29.625 -8.281 1 91.75 141 ILE B O 1
ATOM 4775 N N . SER B 1 142 ? -15.789 -30.844 -9.508 1 93.62 142 SER B N 1
ATOM 4776 C CA . SER B 1 142 ? -14.773 -31.094 -10.516 1 93.62 142 SER B CA 1
ATOM 4777 C C . SER B 1 142 ? -14.492 -29.844 -11.352 1 93.62 142 SER B C 1
ATOM 4779 O O . SER B 1 142 ? -13.336 -29.531 -11.633 1 93.62 142 SER B O 1
ATOM 4781 N N . THR B 1 143 ? -15.547 -29.203 -11.703 1 91.38 143 THR B N 1
ATOM 4782 C CA . THR B 1 143 ? -15.383 -28.016 -12.531 1 91.38 143 THR B CA 1
ATOM 4783 C C . THR B 1 143 ? -14.734 -26.891 -11.734 1 91.38 143 THR B C 1
ATOM 4785 O O . THR B 1 143 ? -13.844 -26.203 -12.234 1 91.38 143 THR B O 1
ATOM 4788 N N . ALA B 1 144 ? -15.125 -26.703 -10.547 1 92.81 144 ALA B N 1
ATOM 4789 C CA . ALA B 1 144 ? -14.539 -25.688 -9.68 1 92.81 144 ALA B CA 1
ATOM 4790 C C . ALA B 1 144 ? -13.07 -25.969 -9.406 1 92.81 144 ALA B C 1
ATOM 4792 O O . ALA B 1 144 ? -12.242 -25.047 -9.406 1 92.81 144 ALA B O 1
ATOM 4793 N N . THR B 1 145 ? -12.797 -27.203 -9.211 1 95.44 145 THR B N 1
ATOM 4794 C CA . THR B 1 145 ? -11.43 -27.609 -8.914 1 95.44 145 THR B CA 1
ATOM 4795 C C . THR B 1 145 ? -10.523 -27.406 -10.125 1 95.44 145 THR B C 1
ATOM 4797 O O . THR B 1 145 ? -9.391 -26.953 -9.992 1 95.44 145 THR B O 1
ATOM 4800 N N . SER B 1 146 ? -11.031 -27.766 -11.234 1 94.88 146 SER B N 1
ATOM 4801 C CA . SER B 1 146 ? -10.258 -27.609 -12.461 1 94.88 146 SER B CA 1
ATOM 4802 C C . SER B 1 146 ? -9.867 -26.156 -12.688 1 94.88 146 SER B C 1
ATOM 4804 O O . SER B 1 146 ? -8.719 -25.844 -13.008 1 94.88 146 SER B O 1
ATOM 4806 N N . LEU B 1 147 ? -10.789 -25.312 -12.5 1 93.31 147 LEU B N 1
ATOM 4807 C CA . LEU B 1 147 ? -10.555 -23.875 -12.633 1 93.31 147 LEU B CA 1
ATOM 4808 C C . LEU B 1 147 ? -9.523 -23.391 -11.609 1 93.31 147 LEU B C 1
ATOM 4810 O O . LEU B 1 147 ? -8.586 -22.688 -11.961 1 93.31 147 LEU B O 1
ATOM 4814 N N . ALA B 1 148 ? -9.664 -23.781 -10.414 1 95.62 148 ALA B N 1
ATOM 4815 C CA . ALA B 1 148 ? -8.797 -23.359 -9.32 1 95.62 148 ALA B CA 1
ATOM 4816 C C . ALA B 1 148 ? -7.367 -23.859 -9.516 1 95.62 148 ALA B C 1
ATOM 4818 O O . ALA B 1 148 ? -6.41 -23.094 -9.352 1 95.62 148 ALA B O 1
ATOM 4819 N N . LEU B 1 149 ? -7.277 -25.125 -9.828 1 96.69 149 LEU B N 1
ATOM 4820 C CA . LEU B 1 149 ? -5.953 -25.734 -9.961 1 96.69 149 LEU B CA 1
ATOM 4821 C C . LEU B 1 149 ? -5.203 -25.141 -11.148 1 96.69 149 LEU B C 1
ATOM 4823 O O . LEU B 1 149 ? -3.982 -24.969 -11.094 1 96.69 149 LEU B O 1
ATOM 4827 N N . GLY B 1 150 ? -5.91 -24.859 -12.211 1 95.88 150 GLY B N 1
ATOM 4828 C CA . GLY B 1 150 ? -5.285 -24.172 -13.328 1 95.88 150 GLY B CA 1
ATOM 4829 C C . GLY B 1 150 ? -4.77 -22.797 -12.953 1 95.88 150 GLY B C 1
ATOM 4830 O O . GLY B 1 150 ? -3.66 -22.406 -13.336 1 95.88 150 GLY B O 1
ATOM 4831 N N . ALA B 1 151 ? -5.562 -22.125 -12.211 1 93.81 151 ALA B N 1
ATOM 4832 C CA . ALA B 1 151 ? -5.195 -20.781 -11.773 1 93.81 151 ALA B CA 1
ATOM 4833 C C . ALA B 1 151 ? -3.963 -20.812 -10.875 1 93.81 151 ALA B C 1
ATOM 4835 O O . ALA B 1 151 ? -3.051 -19.984 -11.031 1 93.81 151 ALA B O 1
ATOM 4836 N N . VAL B 1 152 ? -3.891 -21.734 -10.016 1 95.88 152 VAL B N 1
ATOM 4837 C CA . VAL B 1 152 ? -2.795 -21.828 -9.062 1 95.88 152 VAL B CA 1
ATOM 4838 C C . VAL B 1 152 ? -1.513 -22.234 -9.781 1 95.88 152 VAL B C 1
ATOM 4840 O O . VAL B 1 152 ? -0.425 -21.766 -9.445 1 95.88 152 VAL B O 1
ATOM 4843 N N . ALA B 1 153 ? -1.66 -23.125 -10.742 1 96.69 153 ALA B N 1
ATOM 4844 C CA . ALA B 1 153 ? -0.491 -23.641 -11.445 1 96.69 153 ALA B CA 1
ATOM 4845 C C . ALA B 1 153 ? 0.286 -22.516 -12.125 1 96.69 153 ALA B C 1
ATOM 4847 O O . ALA B 1 153 ? 1.504 -22.406 -11.961 1 96.69 153 ALA B O 1
ATOM 4848 N N . SER B 1 154 ? -0.419 -21.734 -12.859 1 94.88 154 SER B N 1
ATOM 4849 C CA . SER B 1 154 ? 0.252 -20.641 -13.555 1 94.88 154 SER B CA 1
ATOM 4850 C C . SER B 1 154 ? 0.713 -19.562 -12.578 1 94.88 154 SER B C 1
ATOM 4852 O O . SER B 1 154 ? 1.797 -19 -12.734 1 94.88 154 SER B O 1
ATOM 4854 N N . PHE B 1 155 ? 0.001 -19.281 -11.586 1 93.75 155 PHE B N 1
ATOM 4855 C CA . PHE B 1 155 ? 0.326 -18.25 -10.609 1 93.75 155 PHE B CA 1
ATOM 4856 C C . PHE B 1 155 ? 1.595 -18.609 -9.844 1 93.75 155 PHE B C 1
ATOM 4858 O O . PHE B 1 155 ? 2.393 -17.734 -9.516 1 93.75 155 PHE B O 1
ATOM 4865 N N . ASN B 1 156 ? 1.763 -19.875 -9.594 1 95.81 156 ASN B N 1
ATOM 4866 C CA . ASN B 1 156 ? 2.879 -20.312 -8.758 1 95.81 156 ASN B CA 1
ATOM 4867 C C . ASN B 1 156 ? 4.148 -20.5 -9.578 1 95.81 156 ASN B C 1
ATOM 4869 O O . ASN B 1 156 ? 5.254 -20.484 -9.039 1 95.81 156 ASN B O 1
ATOM 4873 N N . LEU B 1 157 ? 3.957 -20.719 -10.914 1 96.75 157 LEU B N 1
ATOM 4874 C CA . LEU B 1 157 ? 5.137 -21.219 -11.609 1 96.75 157 LEU B CA 1
ATOM 4875 C C . LEU B 1 157 ? 5.508 -20.328 -12.781 1 96.75 157 LEU B C 1
ATOM 4877 O O . LEU B 1 157 ? 6.629 -20.391 -13.289 1 96.75 157 LEU B O 1
ATOM 4881 N N . VAL B 1 158 ? 4.629 -19.453 -13.18 1 93.69 158 VAL B N 1
ATOM 4882 C CA . VAL B 1 158 ? 4.863 -18.75 -14.438 1 93.69 158 VAL B CA 1
ATOM 4883 C C . VAL B 1 158 ? 5.238 -17.297 -14.164 1 93.69 158 VAL B C 1
ATOM 4885 O O . VAL B 1 158 ? 4.539 -16.609 -13.43 1 93.69 158 VAL B O 1
ATOM 4888 N N . TYR B 1 159 ? 6.34 -16.844 -14.711 1 90.75 159 TYR B N 1
ATOM 4889 C CA . TYR B 1 159 ? 6.715 -15.43 -14.734 1 90.75 159 TYR B CA 1
ATOM 4890 C C . TYR B 1 159 ? 5.852 -14.648 -15.719 1 90.75 159 TYR B C 1
ATOM 4892 O O . TYR B 1 159 ? 5.547 -15.141 -16.812 1 90.75 159 TYR B O 1
ATOM 4900 N N . PRO B 1 160 ? 5.266 -13.523 -15.398 1 88.44 160 PRO B N 1
ATOM 4901 C CA . PRO B 1 160 ? 5.645 -12.648 -14.281 1 88.44 160 PRO B CA 1
ATOM 4902 C C . PRO B 1 160 ? 4.605 -12.633 -13.164 1 88.44 160 PRO B C 1
ATOM 4904 O O . PRO B 1 160 ? 4.23 -11.562 -12.68 1 88.44 160 PRO B O 1
ATOM 4907 N N . SER B 1 161 ? 4.23 -13.812 -12.656 1 89.81 161 SER B N 1
ATOM 4908 C CA . SER B 1 161 ? 3.344 -13.844 -11.492 1 89.81 161 SER B CA 1
ATOM 4909 C C . SER B 1 161 ? 4.023 -13.258 -10.266 1 89.81 161 SER B C 1
ATOM 4911 O O . SER B 1 161 ? 5.25 -13.289 -10.148 1 89.81 161 SER B O 1
ATOM 4913 N N . PRO B 1 162 ? 3.246 -12.734 -9.398 1 88.12 162 PRO B N 1
ATOM 4914 C CA . PRO B 1 162 ? 3.826 -12.188 -8.164 1 88.12 162 PRO B CA 1
ATOM 4915 C C . PRO B 1 162 ? 4.641 -13.219 -7.391 1 88.12 162 PRO B C 1
ATOM 4917 O O . PRO B 1 162 ? 5.641 -12.875 -6.754 1 88.12 162 PRO B O 1
ATOM 4920 N N . VAL B 1 163 ? 4.27 -14.43 -7.441 1 91.88 163 VAL B N 1
ATOM 4921 C CA . VAL B 1 163 ? 4.984 -15.5 -6.75 1 91.88 163 VAL B CA 1
ATOM 4922 C C . VAL B 1 163 ? 6.398 -15.617 -7.312 1 91.88 163 VAL B C 1
ATOM 4924 O O . VAL B 1 163 ? 7.371 -15.68 -6.559 1 91.88 163 VAL B O 1
ATOM 4927 N N . ILE B 1 164 ? 6.5 -15.555 -8.555 1 92.25 164 ILE B N 1
ATOM 4928 C CA . ILE B 1 164 ? 7.785 -15.789 -9.203 1 92.25 164 ILE B CA 1
ATOM 4929 C C . ILE B 1 164 ? 8.602 -14.5 -9.227 1 92.25 164 ILE B C 1
ATOM 4931 O O . ILE B 1 164 ? 9.812 -14.523 -9.008 1 92.25 164 ILE B O 1
ATOM 4935 N N . ILE B 1 165 ? 7.941 -13.375 -9.438 1 88.69 165 ILE B N 1
ATOM 4936 C CA . ILE B 1 165 ? 8.633 -12.094 -9.469 1 88.69 165 ILE B CA 1
ATOM 4937 C C . ILE B 1 165 ? 9.305 -11.836 -8.117 1 88.69 165 ILE B C 1
ATOM 4939 O O . ILE B 1 165 ? 10.406 -11.297 -8.055 1 88.69 165 ILE B O 1
ATOM 4943 N N . SER B 1 166 ? 8.688 -12.219 -7.059 1 88.19 166 SER B N 1
ATOM 4944 C CA . SER B 1 166 ? 9.188 -11.992 -5.707 1 88.19 166 SER B CA 1
ATOM 4945 C C . SER B 1 166 ? 10.562 -12.617 -5.508 1 88.19 166 SER B C 1
ATOM 4947 O O . SER B 1 166 ? 11.492 -11.961 -5.035 1 88.19 166 SER B O 1
ATOM 4949 N N . ALA B 1 167 ? 10.625 -13.828 -5.93 1 90.81 167 ALA B N 1
ATOM 4950 C CA . ALA B 1 167 ? 11.867 -14.562 -5.738 1 90.81 167 ALA B CA 1
ATOM 4951 C C . ALA B 1 167 ? 12.906 -14.18 -6.793 1 90.81 167 ALA B C 1
ATOM 4953 O O . ALA B 1 167 ? 14.102 -14.125 -6.508 1 90.81 167 ALA B O 1
ATOM 4954 N N . ALA B 1 168 ? 12.438 -13.93 -8 1 90.69 168 ALA B N 1
ATOM 4955 C CA . ALA B 1 168 ? 13.336 -13.594 -9.102 1 90.69 168 ALA B CA 1
ATOM 4956 C C . ALA B 1 168 ? 14.117 -12.32 -8.805 1 90.69 168 ALA B C 1
ATOM 4958 O O . ALA B 1 168 ? 15.312 -12.234 -9.078 1 90.69 168 ALA B O 1
ATOM 4959 N N . GLU B 1 169 ? 13.453 -11.375 -8.289 1 83.31 169 GLU B N 1
ATOM 4960 C CA . GLU B 1 169 ? 14.086 -10.102 -7.965 1 83.31 169 GLU B CA 1
ATOM 4961 C C . GLU B 1 169 ? 15.039 -10.234 -6.777 1 83.31 169 GLU B C 1
ATOM 4963 O O . GLU B 1 169 ? 16.125 -9.648 -6.773 1 83.31 169 GLU B O 1
ATOM 4968 N N . GLU B 1 170 ? 14.617 -10.984 -5.805 1 83 170 GLU B N 1
ATOM 4969 C CA . GLU B 1 170 ? 15.414 -11.156 -4.594 1 83 170 GLU B CA 1
ATOM 4970 C C . GLU B 1 170 ? 16.719 -11.906 -4.895 1 83 170 GLU B C 1
ATOM 4972 O O . GLU B 1 170 ? 17.766 -11.578 -4.34 1 83 170 GLU B O 1
ATOM 4977 N N . LEU B 1 171 ? 16.656 -12.852 -5.816 1 89.88 171 LEU B N 1
ATOM 4978 C CA . LEU B 1 171 ? 17.812 -13.711 -6.074 1 89.88 171 LEU B CA 1
ATOM 4979 C C . LEU B 1 171 ? 18.5 -13.336 -7.379 1 89.88 171 LEU B C 1
ATOM 4981 O O . LEU B 1 171 ? 19.422 -14.016 -7.82 1 89.88 171 LEU B O 1
ATOM 4985 N N . SER B 1 172 ? 18.047 -12.234 -8.008 1 87.75 172 SER B N 1
ATOM 4986 C CA . SER B 1 172 ? 18.609 -11.734 -9.266 1 87.75 172 SER B CA 1
ATOM 4987 C C . SER B 1 172 ? 18.672 -12.836 -10.32 1 87.75 172 SER B C 1
ATOM 4989 O O . SER B 1 172 ? 19.719 -13.078 -10.914 1 87.75 172 SER B O 1
ATOM 4991 N N . ALA B 1 173 ? 17.578 -13.461 -10.484 1 90.62 173 ALA B N 1
ATOM 4992 C CA . ALA B 1 173 ? 17.5 -14.578 -11.422 1 90.62 173 ALA B CA 1
ATOM 4993 C C . ALA B 1 173 ? 17.391 -14.078 -12.859 1 90.62 173 ALA B C 1
ATOM 4995 O O . ALA B 1 173 ? 17.047 -12.922 -13.102 1 90.62 173 ALA B O 1
ATOM 4996 N N . ASN B 1 174 ? 17.797 -14.922 -13.766 1 89.31 174 ASN B N 1
ATOM 4997 C CA . ASN B 1 174 ? 17.594 -14.656 -15.188 1 89.31 174 ASN B CA 1
ATOM 4998 C C . ASN B 1 174 ? 16.125 -14.844 -15.578 1 89.31 174 ASN B C 1
ATOM 5000 O O . ASN B 1 174 ? 15.625 -15.969 -15.625 1 89.31 174 ASN B O 1
ATOM 5004 N N . THR B 1 175 ? 15.555 -13.852 -15.961 1 87.25 175 THR B N 1
ATOM 5005 C CA . THR B 1 175 ? 14.117 -13.844 -16.203 1 87.25 175 THR B CA 1
ATOM 5006 C C . THR B 1 175 ? 13.773 -14.672 -17.453 1 87.25 175 THR B C 1
ATOM 5008 O O . THR B 1 175 ? 12.727 -15.32 -17.5 1 87.25 175 THR B O 1
ATOM 5011 N N . ASP B 1 176 ? 14.664 -14.617 -18.453 1 86.69 176 ASP B N 1
ATOM 5012 C CA . ASP B 1 176 ? 14.406 -15.383 -19.672 1 86.69 176 ASP B CA 1
ATOM 5013 C C . ASP B 1 176 ? 14.312 -16.875 -19.375 1 86.69 176 ASP B C 1
ATOM 5015 O O . ASP B 1 176 ? 13.375 -17.547 -19.812 1 86.69 176 ASP B O 1
ATOM 5019 N N . THR B 1 177 ? 15.281 -17.344 -18.625 1 89.5 177 THR B N 1
ATOM 5020 C CA . THR B 1 177 ? 15.312 -18.75 -18.266 1 89.5 177 THR B CA 1
ATOM 5021 C C . THR B 1 177 ? 14.125 -19.109 -17.391 1 89.5 177 THR B C 1
ATOM 5023 O O . THR B 1 177 ? 13.547 -20.188 -17.516 1 89.5 177 THR B O 1
ATOM 5026 N N . LEU B 1 178 ? 13.734 -18.234 -16.578 1 92.19 178 LEU B N 1
ATOM 5027 C CA . LEU B 1 178 ? 12.633 -18.469 -15.664 1 92.19 178 LEU B CA 1
ATOM 5028 C C . LEU B 1 178 ? 11.305 -18.547 -16.406 1 92.19 178 LEU B C 1
ATOM 5030 O O . LEU B 1 178 ? 10.422 -19.328 -16.047 1 92.19 178 LEU B O 1
ATOM 5034 N N . ILE B 1 179 ? 11.133 -17.703 -17.375 1 90.12 179 ILE B N 1
ATOM 5035 C CA . ILE B 1 179 ? 9.914 -17.719 -18.172 1 90.12 179 ILE B CA 1
ATOM 5036 C C . ILE B 1 179 ? 9.781 -19.062 -18.875 1 90.12 179 ILE B C 1
ATOM 5038 O O . ILE B 1 179 ? 8.727 -19.703 -18.828 1 90.12 179 ILE B O 1
ATOM 5042 N N . LEU B 1 180 ? 10.836 -19.484 -19.531 1 90.94 180 LEU B N 1
ATOM 5043 C CA . LEU B 1 180 ? 10.805 -20.703 -20.312 1 90.94 180 LEU B CA 1
ATOM 5044 C C . LEU B 1 180 ? 10.641 -21.922 -19.406 1 90.94 180 LEU B C 1
ATOM 5046 O O . LEU B 1 180 ? 9.758 -22.75 -19.641 1 90.94 180 LEU B O 1
ATOM 5050 N N . LEU B 1 181 ? 11.492 -22.031 -18.375 1 93.94 181 LEU B N 1
ATOM 5051 C CA . LEU B 1 181 ? 11.438 -23.172 -17.484 1 93.94 181 LEU B CA 1
ATOM 5052 C C . LEU B 1 181 ? 10.125 -23.188 -16.703 1 93.94 181 LEU B C 1
ATOM 5054 O O . LEU B 1 181 ? 9.555 -24.25 -16.438 1 93.94 181 LEU B O 1
ATOM 5058 N N . GLY B 1 182 ? 9.703 -21.984 -16.25 1 95.19 182 GLY B N 1
ATOM 5059 C CA . GLY B 1 182 ? 8.445 -21.875 -15.531 1 95.19 182 GLY B CA 1
ATOM 5060 C C . GLY B 1 182 ? 7.258 -22.391 -16.328 1 95.19 182 GLY B C 1
ATOM 5061 O O . GLY B 1 182 ? 6.434 -23.141 -15.797 1 95.19 182 GLY B O 1
ATOM 5062 N N . PHE B 1 183 ? 7.219 -21.984 -17.547 1 93.75 183 PHE B N 1
ATOM 5063 C CA . PHE B 1 183 ? 6.129 -22.422 -18.406 1 93.75 183 PHE B CA 1
ATOM 5064 C C . PHE B 1 183 ? 6.227 -23.906 -18.688 1 93.75 183 PHE B C 1
ATOM 5066 O O . PHE B 1 183 ? 5.211 -24.609 -18.719 1 93.75 183 PHE B O 1
ATOM 5073 N N . PHE B 1 184 ? 7.398 -24.375 -18.891 1 95.56 184 PHE B N 1
ATOM 5074 C CA . PHE B 1 184 ? 7.637 -25.781 -19.188 1 95.56 184 PHE B CA 1
ATOM 5075 C C . PHE B 1 184 ? 7.188 -26.656 -18.031 1 95.56 184 PHE B C 1
ATOM 5077 O O . PHE B 1 184 ? 6.707 -27.781 -18.234 1 95.56 184 PHE B O 1
ATOM 5084 N N . ILE B 1 185 ? 7.324 -26.219 -16.859 1 97.12 185 ILE B N 1
ATOM 5085 C CA . ILE B 1 185 ? 6.945 -26.984 -15.672 1 97.12 185 ILE B CA 1
ATOM 5086 C C . ILE B 1 185 ? 5.465 -26.781 -15.367 1 97.12 185 ILE B C 1
ATOM 5088 O O . ILE B 1 185 ? 4.773 -27.703 -14.945 1 97.12 185 ILE B O 1
ATOM 5092 N N . ALA B 1 186 ? 5 -25.562 -15.617 1 97.44 186 ALA B N 1
ATOM 5093 C CA . ALA B 1 186 ? 3.639 -25.188 -15.242 1 97.44 186 ALA B CA 1
ATOM 5094 C C . ALA B 1 186 ? 2.609 -25.969 -16.062 1 97.44 186 ALA B C 1
ATOM 5096 O O . ALA B 1 186 ? 1.569 -26.375 -15.531 1 97.44 186 ALA B O 1
ATOM 5097 N N . VAL B 1 187 ? 2.854 -26.188 -17.312 1 96.44 187 VAL B N 1
ATOM 5098 C CA . VAL B 1 187 ? 1.889 -26.828 -18.203 1 96.44 187 VAL B CA 1
ATOM 5099 C C . VAL B 1 187 ? 1.673 -28.281 -17.766 1 96.44 187 VAL B C 1
ATOM 5101 O O . VAL B 1 187 ? 0.541 -28.703 -17.516 1 96.44 187 VAL B O 1
ATOM 5104 N N . PRO B 1 188 ? 2.736 -29.062 -17.625 1 96.94 188 PRO B N 1
ATOM 5105 C CA . PRO B 1 188 ? 2.512 -30.422 -17.141 1 96.94 188 PRO B CA 1
ATOM 5106 C C . PRO B 1 188 ? 1.918 -30.469 -15.734 1 96.94 188 PRO B C 1
ATOM 5108 O O . PRO B 1 188 ? 1.146 -31.375 -15.414 1 96.94 188 PRO B O 1
ATOM 5111 N N . THR B 1 189 ? 2.352 -29.578 -14.891 1 97.69 189 THR B N 1
ATOM 5112 C CA . THR B 1 189 ? 1.785 -29.5 -13.547 1 97.69 189 THR B CA 1
ATOM 5113 C C . THR B 1 189 ? 0.281 -29.25 -13.602 1 97.69 189 THR B C 1
ATOM 5115 O O . THR B 1 189 ? -0.489 -29.891 -12.883 1 97.69 189 THR B O 1
ATOM 5118 N N . SER B 1 190 ? -0.095 -28.344 -14.477 1 96.94 190 SER B N 1
ATOM 5119 C CA . SER B 1 190 ? -1.515 -28.047 -14.641 1 96.94 190 SER B CA 1
ATOM 5120 C C . SER B 1 190 ? -2.266 -29.234 -15.211 1 96.94 190 SER B C 1
ATOM 5122 O O . SER B 1 190 ? -3.439 -29.453 -14.906 1 96.94 190 SER B O 1
ATOM 5124 N N . THR B 1 191 ? -1.627 -30 -16.062 1 96.38 191 THR B N 1
ATOM 5125 C CA . THR B 1 191 ? -2.234 -31.203 -16.609 1 96.38 191 THR B CA 1
ATOM 5126 C C . THR B 1 191 ? -2.504 -32.219 -15.508 1 96.38 191 THR B C 1
ATOM 5128 O O . THR B 1 191 ? -3.516 -32.938 -15.539 1 96.38 191 THR B O 1
ATOM 5131 N N . ALA B 1 192 ? -1.583 -32.312 -14.578 1 96.88 192 ALA B N 1
ATOM 5132 C CA . ALA B 1 192 ? -1.828 -33.156 -13.422 1 96.88 192 ALA B CA 1
ATOM 5133 C C . ALA B 1 192 ? -3.055 -32.688 -12.641 1 96.88 192 ALA B C 1
ATOM 5135 O O . ALA B 1 192 ? -3.824 -33.5 -12.133 1 96.88 192 ALA B O 1
ATOM 5136 N N . GLY B 1 193 ? -3.152 -31.391 -12.547 1 96.12 193 GLY B N 1
ATOM 5137 C CA . GLY B 1 193 ? -4.34 -30.828 -11.922 1 96.12 193 GLY B CA 1
ATOM 5138 C C . GLY B 1 193 ? -5.621 -31.188 -12.656 1 96.12 193 GLY B C 1
ATOM 5139 O O . GLY B 1 193 ? -6.648 -31.453 -12.031 1 96.12 193 GLY B O 1
ATOM 5140 N N . TYR B 1 194 ? -5.555 -31.156 -13.961 1 94.56 194 TYR B N 1
ATOM 5141 C CA . TYR B 1 194 ? -6.684 -31.531 -14.805 1 94.56 194 TYR B CA 1
ATOM 5142 C C . TYR B 1 194 ? -7.109 -32.969 -14.523 1 94.56 194 TYR B C 1
ATOM 5144 O O . TYR B 1 194 ? -8.297 -33.25 -14.336 1 94.56 194 TYR B O 1
ATOM 5152 N N . PHE B 1 195 ? -6.172 -33.875 -14.469 1 95.81 195 PHE B N 1
ATOM 5153 C CA . PHE B 1 195 ? -6.48 -35.281 -14.234 1 95.81 195 PHE B CA 1
ATOM 5154 C C . PHE B 1 195 ? -7.027 -35.5 -12.828 1 95.81 195 PHE B C 1
ATOM 5156 O O . PHE B 1 195 ? -7.883 -36.344 -12.602 1 95.81 195 PHE B O 1
ATOM 5163 N N . TYR B 1 196 ? -6.5 -34.688 -11.922 1 96.25 196 TYR B N 1
ATOM 5164 C CA . TYR B 1 196 ? -7.023 -34.781 -10.562 1 96.25 196 TYR B CA 1
ATOM 5165 C C . TYR B 1 196 ? -8.477 -34.312 -10.508 1 96.25 196 TYR B C 1
ATOM 5167 O O . TYR B 1 196 ? -9.32 -35 -9.906 1 96.25 196 TYR B O 1
ATOM 5175 N N . ALA B 1 197 ? -8.734 -33.219 -11.148 1 94.94 197 ALA B N 1
ATOM 5176 C CA . ALA B 1 197 ? -10.102 -32.688 -11.172 1 94.94 197 ALA B CA 1
ATOM 5177 C C . ALA B 1 197 ? -11.047 -33.688 -11.844 1 94.94 197 ALA B C 1
ATOM 5179 O O . ALA B 1 197 ? -12.195 -33.844 -11.422 1 94.94 197 ALA B O 1
ATOM 5180 N N . ARG B 1 198 ? -10.586 -34.312 -12.867 1 91.88 198 ARG B N 1
ATOM 5181 C CA . ARG B 1 198 ? -11.375 -35.312 -13.586 1 91.88 198 ARG B CA 1
ATOM 5182 C C . ARG B 1 198 ? -11.664 -36.531 -12.695 1 91.88 198 ARG B C 1
ATOM 5184 O O . ARG B 1 198 ? -12.766 -37.094 -12.742 1 91.88 198 ARG B O 1
ATOM 5191 N N . SER B 1 199 ? -10.75 -36.875 -11.883 1 93.44 199 SER B N 1
ATOM 5192 C CA . SER B 1 199 ? -10.898 -38 -10.992 1 93.44 199 SER B CA 1
ATOM 5193 C C . SER B 1 199 ? -11.938 -37.75 -9.906 1 93.44 199 SER B C 1
ATOM 5195 O O . SER B 1 199 ? -12.602 -38.656 -9.43 1 93.44 199 SER B O 1
ATOM 5197 N N . LEU B 1 200 ? -12.047 -36.531 -9.539 1 90.94 200 LEU B N 1
ATOM 5198 C CA . LEU B 1 200 ? -13.039 -36.156 -8.531 1 90.94 200 LEU B CA 1
ATOM 5199 C C . LEU B 1 200 ? -14.453 -36.312 -9.07 1 90.94 200 LEU B C 1
ATOM 5201 O O . LEU B 1 200 ? -15.383 -36.594 -8.305 1 90.94 200 LEU B O 1
ATOM 5205 N N . GLY B 1 201 ? -14.641 -36 -10.305 1 79.5 201 GLY B N 1
ATOM 5206 C CA . GLY B 1 201 ? -15.945 -36.156 -10.93 1 79.5 201 GLY B CA 1
ATOM 5207 C C . GLY B 1 201 ? -16.375 -37.625 -11.031 1 79.5 201 GLY B C 1
ATOM 5208 O O . GLY B 1 201 ? -17.562 -37.938 -10.859 1 79.5 201 GLY B O 1
ATOM 5209 N N . LYS B 1 202 ? -15.516 -38.469 -11.242 1 73.19 202 LYS B N 1
ATOM 5210 C CA . LYS B 1 202 ? -15.82 -39.875 -11.383 1 73.19 202 LYS B CA 1
ATOM 5211 C C . LYS B 1 202 ? -16.203 -40.5 -10.047 1 73.19 202 LYS B C 1
ATOM 5213 O O . LYS B 1 202 ? -17.094 -41.344 -9.977 1 73.19 202 LYS B O 1
ATOM 5218 N N . THR B 1 203 ? -15.516 -40 -9.047 1 63.81 203 THR B N 1
ATOM 5219 C CA . THR B 1 203 ? -15.773 -40.531 -7.715 1 63.81 203 THR B CA 1
ATOM 5220 C C . THR B 1 203 ? -17.156 -40.125 -7.219 1 63.81 203 THR B C 1
ATOM 5222 O O . THR B 1 203 ? -17.875 -40.906 -6.609 1 63.81 203 THR B O 1
ATOM 5225 N N . GLU B 1 204 ? -17.547 -38.969 -7.559 1 60.44 204 GLU B N 1
ATOM 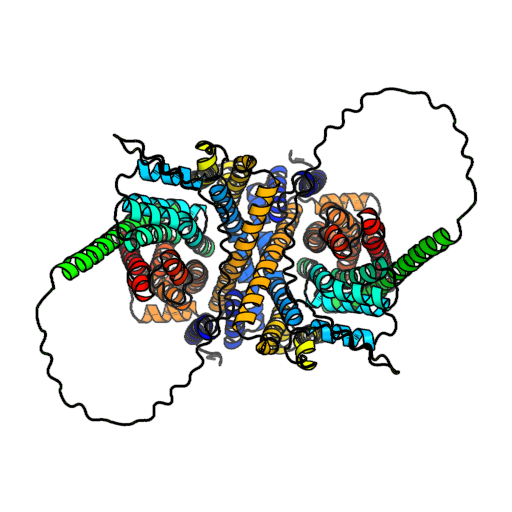5226 C CA . GLU B 1 204 ? -18.859 -38.469 -7.105 1 60.44 204 GLU B CA 1
ATOM 5227 C C . GLU B 1 204 ? -19.984 -39.125 -7.887 1 60.44 204 GLU B C 1
ATOM 5229 O O . GLU B 1 204 ? -21.031 -39.438 -7.324 1 60.44 204 GLU B O 1
ATOM 5234 N N . THR B 1 205 ? -19.766 -39.344 -9.164 1 51.34 205 THR B N 1
ATOM 5235 C CA . THR B 1 205 ? -20.781 -40.031 -9.961 1 51.34 205 THR B CA 1
ATOM 5236 C C . THR B 1 205 ? -20.875 -41.5 -9.539 1 51.34 205 THR B C 1
ATOM 5238 O O . THR B 1 205 ? -21.969 -42.062 -9.555 1 51.34 205 THR B O 1
ATOM 5241 N N . SER B 1 206 ? -19.766 -42.031 -9.18 1 47.38 206 SER B N 1
ATOM 5242 C CA . SER B 1 206 ? -19.797 -43.406 -8.727 1 47.38 206 SER B CA 1
ATOM 5243 C C . SER B 1 206 ? -20.516 -43.531 -7.383 1 47.38 206 SER B C 1
ATOM 5245 O O . SER B 1 206 ? -21.219 -44.5 -7.133 1 47.38 206 SER B O 1
ATOM 5247 N N . ILE B 1 207 ? -20.281 -42.531 -6.613 1 46.94 207 ILE B N 1
ATOM 5248 C CA . ILE B 1 207 ? -20.953 -42.562 -5.312 1 46.94 207 ILE B CA 1
ATOM 5249 C C . ILE B 1 207 ? -22.453 -42.344 -5.488 1 46.94 207 ILE B C 1
ATOM 5251 O O . ILE B 1 207 ? -23.266 -43.031 -4.852 1 46.94 207 ILE B O 1
ATOM 5255 N N . SER B 1 208 ? -22.766 -41.5 -6.387 1 46.12 208 SER B N 1
ATOM 5256 C CA . SER B 1 208 ? -24.188 -41.25 -6.621 1 46.12 208 SER B CA 1
ATOM 5257 C C . SER B 1 208 ? -24.844 -42.469 -7.312 1 46.12 208 SER B C 1
ATOM 5259 O O . SER B 1 208 ? -26 -42.781 -7.031 1 46.12 208 SER B O 1
ATOM 5261 N N . SER B 1 209 ? -24.172 -43.125 -8.242 1 42.69 209 SER B N 1
ATOM 5262 C CA . SER B 1 209 ? -24.734 -44.312 -8.898 1 42.69 209 SER B CA 1
ATOM 5263 C C . SER B 1 209 ? -24.797 -45.5 -7.934 1 42.69 209 SER B C 1
ATOM 5265 O O . SER B 1 209 ? -25.688 -46.344 -8.047 1 42.69 209 SER B O 1
ATOM 5267 N N . GLU B 1 210 ? -23.812 -45.688 -7.102 1 39.44 210 GLU B N 1
ATOM 5268 C CA . GLU B 1 210 ? -23.859 -46.781 -6.152 1 39.44 210 GLU B CA 1
ATOM 5269 C C . GLU B 1 210 ? -24.953 -46.594 -5.109 1 39.44 210 GLU B C 1
ATOM 5271 O O . GLU B 1 210 ? -25.516 -47.531 -4.598 1 39.44 210 GLU B O 1
ATOM 5276 N N . ASN B 1 211 ? -25.188 -45.344 -4.754 1 39.72 211 ASN B N 1
ATOM 5277 C CA . ASN B 1 211 ? -26.281 -45.094 -3.818 1 39.72 211 ASN B CA 1
ATOM 5278 C C . ASN B 1 211 ? -27.641 -45.375 -4.453 1 39.72 211 ASN B C 1
ATOM 5280 O O . ASN B 1 211 ? -28.656 -45.438 -3.758 1 39.72 211 ASN B O 1
ATOM 5284 N N . ASP B 1 212 ? -27.781 -45.344 -5.797 1 35.88 212 ASP B N 1
ATOM 5285 C CA . ASP B 1 212 ? -29.062 -45.75 -6.363 1 35.88 212 ASP B CA 1
ATOM 5286 C C . ASP B 1 212 ? -29.219 -47.281 -6.312 1 35.88 212 ASP B C 1
ATOM 5288 O O . ASP B 1 212 ? -30.328 -47.781 -6.348 1 35.88 212 ASP B O 1
ATOM 5292 N N . ASN B 1 213 ? -28.234 -48.094 -6.605 1 34.09 213 ASN B N 1
ATOM 5293 C CA . ASN B 1 213 ? -28.469 -49.531 -6.625 1 34.09 213 ASN B CA 1
ATOM 5294 C C . ASN B 1 213 ? -28.5 -50.125 -5.211 1 34.09 213 ASN B C 1
ATOM 5296 O O . ASN B 1 213 ? -28.656 -51.312 -5.039 1 34.09 213 ASN B O 1
ATOM 5300 N N . LEU B 1 214 ? -27.828 -49.625 -4.148 1 31.73 214 LEU B N 1
ATOM 5301 C CA . LEU B 1 214 ? -27.875 -50.219 -2.816 1 31.73 214 LEU B CA 1
ATOM 5302 C C . LEU B 1 214 ? -29.203 -49.906 -2.129 1 31.73 214 LEU B C 1
ATOM 5304 O O . LEU B 1 214 ? -29.297 -48.969 -1.348 1 31.73 214 LEU B O 1
ATOM 5308 N N . GLY B 1 215 ? -30.438 -50.125 -2.744 1 27.75 215 GLY B N 1
ATOM 5309 C CA . GLY B 1 215 ? -31.703 -50.219 -2.053 1 27.75 215 GLY B CA 1
ATOM 5310 C C . GLY B 1 215 ? -31.656 -51.125 -0.83 1 27.75 215 GLY B C 1
ATOM 5311 O O . GLY B 1 215 ? -32.062 -50.719 0.262 1 27.75 215 GLY B O 1
ATOM 5312 N N . GLN B 1 216 ? -31.984 -52.625 -0.896 1 26.28 216 GLN B N 1
ATOM 5313 C CA . GLN B 1 216 ? -32.719 -53.5 0.024 1 26.28 216 GLN B CA 1
ATOM 5314 C C . GLN B 1 216 ? -31.797 -54.062 1.103 1 26.28 216 GLN B C 1
ATOM 5316 O O . GLN B 1 216 ? -32.219 -54.812 1.956 1 26.28 216 GLN B O 1
ATOM 5321 N N . VAL B 1 217 ? -30.516 -54.312 1.033 1 26.17 217 VAL B N 1
ATOM 5322 C CA . VAL B 1 217 ? -30 -55.281 1.995 1 26.17 217 VAL B CA 1
ATOM 5323 C C . VAL B 1 217 ? -30.047 -54.688 3.402 1 26.17 217 VAL B C 1
ATOM 5325 O O . VAL B 1 217 ? -29.578 -53.562 3.629 1 26.17 217 VAL B O 1
ATOM 5328 N N . GLN B 1 218 ? -31 -55.281 4.391 1 25.42 218 GLN B N 1
ATOM 5329 C CA . GLN B 1 218 ? -31.344 -55.25 5.805 1 25.42 218 GLN B CA 1
ATOM 5330 C C . GLN B 1 218 ? -30.109 -55.406 6.68 1 25.42 218 GLN B C 1
ATOM 5332 O O . GLN B 1 218 ? -29.5 -56.469 6.73 1 25.42 218 GLN B O 1
ATOM 5337 N N . LEU B 1 219 ? -29.141 -54.625 6.637 1 21.02 219 LEU B N 1
ATOM 5338 C CA . LEU B 1 219 ? -28 -54.781 7.539 1 21.02 219 LEU B CA 1
ATOM 5339 C C . LEU B 1 219 ? -28.469 -54.938 8.984 1 21.02 219 LEU B C 1
ATOM 5341 O O . LEU B 1 219 ? -29.047 -54 9.555 1 21.02 219 LEU B O 1
ATOM 5345 N N . GLY B 1 220 ? -28.906 -56.094 9.461 1 22.27 220 GLY B N 1
ATOM 5346 C CA . GLY B 1 220 ? -29.203 -56.656 10.773 1 22.27 220 GLY B CA 1
ATOM 5347 C C . GLY B 1 220 ? -28.109 -56.375 11.797 1 22.27 220 GLY B C 1
ATOM 5348 O O . GLY B 1 220 ? -27.203 -57.188 11.961 1 22.27 220 GLY B O 1
ATOM 5349 N N . PHE B 1 221 ? -27.453 -55.219 11.805 1 20.33 221 PHE B N 1
ATOM 5350 C CA . PHE B 1 221 ? -26.469 -55.031 12.859 1 20.33 221 PHE B CA 1
ATOM 5351 C C . PHE B 1 221 ? -27.094 -55.25 14.227 1 20.33 221 PHE B C 1
ATOM 5353 O O . PHE B 1 221 ? -28.172 -54.75 14.516 1 20.33 221 PHE B O 1
ATOM 5360 N N . ALA B 1 222 ? -26.766 -56.312 14.93 1 20.8 222 ALA B N 1
ATOM 5361 C CA . ALA B 1 222 ? -26.984 -56.812 16.281 1 20.8 222 ALA B CA 1
ATOM 5362 C C . ALA B 1 222 ? -26.812 -55.719 17.312 1 20.8 222 ALA B C 1
ATOM 5364 O O . ALA B 1 222 ? -25.875 -54.906 17.203 1 20.8 222 ALA B O 1
ATOM 5365 N N . GLN B 1 223 ? -27.797 -55.375 18.234 1 21 223 GLN B N 1
ATOM 5366 C CA . GLN B 1 223 ? -28.094 -54.531 19.406 1 21 223 GLN B CA 1
ATOM 5367 C C . GLN B 1 223 ? -27.031 -54.719 20.484 1 21 223 GLN B C 1
ATOM 5369 O O . GLN B 1 223 ? -27.141 -55.625 21.328 1 21 223 GLN B O 1
ATOM 5374 N N . ALA B 1 224 ? -25.703 -54.938 20.234 1 21.61 224 ALA B N 1
ATOM 5375 C CA . ALA B 1 224 ? -25.062 -55.25 21.516 1 21.61 224 ALA B CA 1
ATOM 5376 C C . ALA B 1 224 ? -25.344 -54.156 22.531 1 21.61 224 ALA B C 1
ATOM 5378 O O . ALA B 1 224 ? -25.438 -52.969 22.188 1 21.61 224 ALA B O 1
ATOM 5379 N N . GLU B 1 225 ? -25.734 -54.406 23.719 1 20.42 225 GLU B N 1
ATOM 5380 C CA . GLU B 1 225 ? -26.156 -53.812 25 1 20.42 225 GLU B CA 1
ATOM 5381 C C . GLU B 1 225 ? -25.141 -52.812 25.5 1 20.42 225 GLU B C 1
ATOM 5383 O O . GLU B 1 225 ? -24.141 -53.156 26.109 1 20.42 225 GLU B O 1
ATOM 5388 N N . VAL B 1 226 ? -24.5 -52 24.625 1 20.45 226 VAL B N 1
ATOM 5389 C CA . VAL B 1 226 ? -23.516 -51.188 25.359 1 20.45 226 VAL B CA 1
ATOM 5390 C C . VAL B 1 226 ? -24.219 -50.406 26.453 1 20.45 226 VAL B C 1
ATOM 5392 O O . VAL B 1 226 ? -25.297 -49.875 26.25 1 20.45 226 VAL B O 1
ATOM 5395 N N . SER B 1 227 ? -23.891 -50.562 27.641 1 20.86 227 SER B N 1
ATOM 5396 C CA . SER B 1 227 ? -24.203 -50.062 28.953 1 20.86 227 SER B CA 1
ATOM 5397 C C . SER B 1 227 ? -24.188 -48.531 28.969 1 20.86 227 SER B C 1
ATOM 5399 O O . SER B 1 227 ? -23.516 -47.906 28.141 1 20.86 227 SER B O 1
ATOM 5401 N N . GLU B 1 228 ? -25.094 -47.781 29.641 1 19.78 228 GLU B N 1
ATOM 5402 C CA . GLU B 1 228 ? -25.734 -46.5 29.938 1 19.78 228 GLU B CA 1
ATOM 5403 C C . GLU B 1 228 ? -24.703 -45.5 30.469 1 19.78 228 GLU B C 1
ATOM 5405 O O . GLU B 1 228 ? -24.781 -45.094 31.625 1 19.78 228 GLU B O 1
ATOM 5410 N N . ILE B 1 229 ? -23.359 -45.625 30.219 1 20.89 229 ILE B N 1
ATOM 5411 C CA . ILE B 1 229 ? -22.734 -44.719 31.188 1 20.89 229 ILE B CA 1
ATOM 5412 C C . ILE B 1 229 ? -23.172 -43.281 30.938 1 20.89 229 ILE B C 1
ATOM 5414 O O . ILE B 1 229 ? -23.172 -42.812 29.797 1 20.89 229 ILE B O 1
ATOM 5418 N N . GLU B 1 230 ? -23.859 -42.531 31.844 1 19.69 230 GLU B N 1
ATOM 5419 C CA . GLU B 1 230 ? -24.562 -41.312 32.219 1 19.69 230 GLU B CA 1
ATOM 5420 C C . GLU B 1 230 ? -23.703 -40.062 31.969 1 19.69 230 GLU B C 1
ATOM 5422 O O . GLU B 1 230 ? -24.125 -38.938 32.219 1 19.69 230 GLU B O 1
ATOM 5427 N N . GLU B 1 231 ? -22.406 -40.094 31.469 1 21.62 231 GLU B N 1
ATOM 5428 C CA . GLU B 1 231 ? -21.734 -38.938 31.984 1 21.62 231 GLU B CA 1
ATOM 5429 C C . GLU B 1 231 ? -22.328 -37.656 31.391 1 21.62 231 GLU B C 1
ATOM 5431 O O . GLU B 1 231 ? -22.672 -37.594 30.219 1 21.62 231 GLU B O 1
ATOM 5436 N N . PRO B 1 232 ? -22.688 -36.562 32.125 1 20.12 232 PRO B N 1
ATOM 5437 C CA . PRO B 1 232 ? -23.438 -35.312 32 1 20.12 232 PRO B CA 1
ATOM 5438 C C . PRO B 1 232 ? -22.75 -34.312 31.078 1 20.12 232 PRO B C 1
ATOM 5440 O O . PRO B 1 232 ? -21.656 -33.844 31.359 1 20.12 232 PRO B O 1
ATOM 5443 N N . LEU B 1 233 ? -22.5 -34.594 29.797 1 19.05 233 LEU B N 1
ATOM 5444 C CA . LEU B 1 233 ? -21.719 -33.688 28.953 1 19.05 233 LEU B CA 1
ATOM 5445 C C . LEU B 1 233 ? -22.391 -32.344 28.828 1 19.05 233 LEU B C 1
ATOM 5447 O O . LEU B 1 233 ? -23.516 -32.25 28.312 1 19.05 233 LEU B O 1
ATOM 5451 N N . GLN B 1 234 ? -22.281 -31.375 29.75 1 19.88 234 GLN B N 1
ATOM 5452 C CA . GLN B 1 234 ? -22.859 -30.031 29.703 1 19.88 234 GLN B CA 1
ATOM 5453 C C . GLN B 1 234 ? -22.5 -29.328 28.406 1 19.88 234 GLN B C 1
ATOM 5455 O O . GLN B 1 234 ? -21.344 -29.281 28 1 19.88 234 GLN B O 1
ATOM 5460 N N . LYS B 1 235 ? -23.422 -29 27.438 1 21.44 235 LYS B N 1
ATOM 5461 C CA . LYS B 1 235 ? -23.719 -28.547 26.078 1 21.44 235 LYS B CA 1
ATOM 5462 C C . LYS B 1 235 ? -23.25 -27.109 25.859 1 21.44 235 LYS B C 1
ATOM 5464 O O . LYS B 1 235 ? -23.516 -26.516 24.812 1 21.44 235 LYS B O 1
ATOM 5469 N N . GLY B 1 236 ? -22.406 -26.453 26.672 1 19.23 236 GLY B N 1
ATOM 5470 C CA . GLY B 1 236 ? -22.641 -25.016 26.672 1 19.23 236 GLY B CA 1
ATOM 5471 C C . GLY B 1 236 ? -22.266 -24.359 25.359 1 19.23 236 GLY B C 1
ATOM 5472 O O . GLY B 1 236 ? -22.625 -23.203 25.109 1 19.23 236 GLY B O 1
ATOM 5473 N N . GLU B 1 237 ? -21.359 -24.859 24.547 1 19.77 237 GLU B N 1
ATOM 5474 C CA . GLU B 1 237 ? -20.516 -23.828 23.938 1 19.77 237 GLU B CA 1
ATOM 5475 C C . GLU B 1 237 ? -21.203 -23.188 22.75 1 19.77 237 GLU B C 1
ATOM 5477 O O . GLU B 1 237 ? -21.641 -23.875 21.828 1 19.77 237 GLU B O 1
ATOM 5482 N N . THR B 1 238 ? -21.703 -21.906 22.719 1 20.78 238 THR B N 1
ATOM 5483 C CA . THR B 1 238 ? -22.484 -20.938 21.953 1 20.78 238 THR B C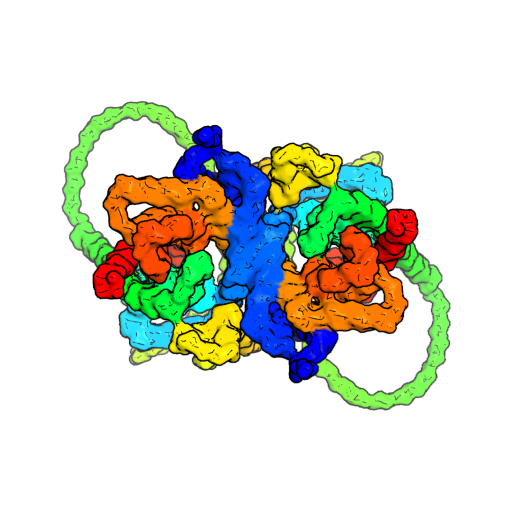A 1
ATOM 5484 C C . THR B 1 238 ? -21.781 -20.594 20.641 1 20.78 238 THR B C 1
ATOM 5486 O O . THR B 1 238 ? -20.656 -20.062 20.656 1 20.78 238 THR B O 1
ATOM 5489 N N . GLY B 1 239 ? -21.766 -21.344 19.609 1 19.5 239 GLY B N 1
ATOM 5490 C CA . GLY B 1 239 ? -21.094 -21.172 18.328 1 19.5 239 GLY B CA 1
ATOM 5491 C C . GLY B 1 239 ? -21.625 -20 17.531 1 19.5 239 GLY B C 1
ATOM 5492 O O . GLY B 1 239 ? -22.766 -20 17.094 1 19.5 239 GLY B O 1
ATOM 5493 N N . VAL B 1 240 ? -21.391 -18.703 17.859 1 21.36 240 VAL B N 1
ATOM 5494 C CA . VAL B 1 240 ? -21.938 -17.484 17.281 1 21.36 240 VAL B CA 1
ATOM 5495 C C . VAL B 1 240 ? -21.578 -17.406 15.797 1 21.36 240 VAL B C 1
ATOM 5497 O O . VAL B 1 240 ? -20.391 -17.438 15.438 1 21.36 240 VAL B O 1
ATOM 5500 N N . VAL B 1 241 ? -22.375 -17.891 14.812 1 21.05 241 VAL B N 1
ATOM 5501 C CA . VAL B 1 241 ? -22.375 -17.922 13.359 1 21.05 241 VAL B CA 1
ATOM 5502 C C . VAL B 1 241 ? -22.453 -16.5 12.805 1 21.05 241 VAL B C 1
ATOM 5504 O O . VAL B 1 241 ? -23.438 -15.805 13.016 1 21.05 241 VAL B O 1
ATOM 5507 N N . GLN B 1 242 ? -21.453 -15.641 12.867 1 21.89 242 GLN B N 1
ATOM 5508 C CA . GLN B 1 242 ? -21.5 -14.242 12.461 1 21.89 242 GLN B CA 1
ATOM 5509 C C . GLN B 1 242 ? -21.766 -14.117 10.961 1 21.89 242 GLN B C 1
ATOM 5511 O O . GLN B 1 242 ? -21.062 -14.727 10.148 1 21.89 242 GLN B O 1
ATOM 5516 N N . GLU B 1 243 ? -22.938 -13.703 10.484 1 21.78 243 GLU B N 1
ATOM 5517 C CA . GLU B 1 243 ? -23.656 -13.453 9.242 1 21.78 243 GLU B CA 1
ATOM 5518 C C . GLU B 1 243 ? -22.906 -12.461 8.359 1 21.78 243 GLU B C 1
ATOM 5520 O O . GLU B 1 243 ? -22.719 -11.305 8.734 1 21.78 243 GLU B O 1
ATOM 5525 N N . LYS B 1 244 ? -21.891 -12.875 7.637 1 26.38 244 LYS B N 1
ATOM 5526 C CA . LYS B 1 244 ? -21.141 -12.086 6.656 1 26.38 244 LYS B CA 1
ATOM 5527 C C . LYS B 1 244 ? -22.062 -11.547 5.566 1 26.38 244 LYS B C 1
ATOM 5529 O O . LYS B 1 244 ? -22.797 -12.305 4.938 1 26.38 244 LYS B O 1
ATOM 5534 N N . ASP B 1 245 ? -22.656 -10.305 5.641 1 24.05 245 ASP B N 1
ATOM 5535 C CA . ASP B 1 245 ? -23.5 -9.477 4.785 1 24.05 245 ASP B CA 1
ATOM 5536 C C . ASP B 1 245 ? -23.016 -9.5 3.342 1 24.05 245 ASP B C 1
ATOM 5538 O O . ASP B 1 245 ? -22 -8.891 3.018 1 24.05 245 ASP B O 1
ATOM 5542 N N . ILE B 1 246 ? -23.188 -10.641 2.639 1 23.47 246 ILE B N 1
ATOM 5543 C CA . ILE B 1 246 ? -23.094 -10.828 1.196 1 23.47 246 ILE B CA 1
ATOM 5544 C C . ILE B 1 246 ? -24.125 -9.961 0.489 1 23.47 246 ILE B C 1
ATOM 5546 O O . ILE B 1 246 ? -25.328 -10.203 0.607 1 23.47 246 ILE B O 1
ATOM 5550 N N . GLY B 1 247 ? -24.016 -8.648 0.373 1 23.73 247 GLY B N 1
ATOM 5551 C CA . GLY B 1 247 ? -24.938 -7.758 -0.307 1 23.73 247 GLY B CA 1
ATOM 5552 C C . GLY B 1 247 ? -25.156 -8.125 -1.763 1 23.73 247 GLY B C 1
ATOM 5553 O O . GLY B 1 247 ? -24.344 -7.793 -2.621 1 23.73 247 GLY B O 1
ATOM 5554 N N . VAL B 1 248 ? -25.531 -9.336 -2.18 1 22.27 248 VAL B N 1
ATOM 5555 C CA . VAL B 1 248 ? -26 -9.562 -3.543 1 22.27 248 VAL B CA 1
ATOM 5556 C C . VAL B 1 248 ? -27.297 -8.805 -3.785 1 22.27 248 VAL B C 1
ATOM 5558 O O . VAL B 1 248 ? -28.328 -9.117 -3.182 1 22.27 248 VAL B O 1
ATOM 5561 N N . LYS B 1 249 ? -27.438 -7.59 -4.266 1 23.92 249 LYS B N 1
ATOM 5562 C CA . LYS B 1 249 ? -28.641 -6.938 -4.77 1 23.92 249 LYS B CA 1
ATOM 5563 C C . LYS B 1 249 ? -29.203 -7.688 -5.969 1 23.92 249 LYS B C 1
ATOM 5565 O O . LYS B 1 249 ? -28.609 -7.684 -7.051 1 23.92 249 LYS B O 1
ATOM 5570 N N . GLU B 1 250 ? -29.984 -8.789 -5.887 1 19.94 250 GLU B N 1
ATOM 5571 C CA . GLU B 1 250 ? -30.734 -9.523 -6.895 1 19.94 250 GLU B CA 1
ATOM 5572 C C . GLU B 1 250 ? -31.891 -8.688 -7.449 1 19.94 250 GLU B C 1
ATOM 5574 O O . GLU B 1 250 ? -33 -8.75 -6.941 1 19.94 250 GLU B O 1
ATOM 5579 N N . LYS B 1 251 ? -31.938 -7.367 -7.582 1 24.47 251 LYS B N 1
ATOM 5580 C CA . LYS B 1 251 ? -33.281 -6.91 -7.934 1 24.47 251 LYS B CA 1
ATOM 5581 C C . LYS B 1 251 ? -33.719 -7.48 -9.281 1 24.47 251 LYS B C 1
ATOM 5583 O O . LYS B 1 251 ? -34.875 -7.309 -9.688 1 24.47 251 LYS B O 1
ATOM 5588 N N . ASP B 1 252 ? -32.844 -7.625 -10.336 1 24.06 252 ASP B N 1
ATOM 5589 C CA . ASP B 1 252 ? -33.469 -7.492 -11.656 1 24.06 252 ASP B CA 1
ATOM 5590 C C . ASP B 1 252 ? -34.281 -8.727 -12 1 24.06 252 ASP B C 1
ATOM 5592 O O . ASP B 1 252 ? -33.812 -9.859 -11.867 1 24.06 252 ASP B O 1
ATOM 5596 N N . GLY B 1 253 ? -35.594 -8.719 -11.805 1 23.53 253 GLY B N 1
ATOM 5597 C CA . GLY B 1 253 ? -36.719 -9.609 -12.133 1 23.53 253 GLY B CA 1
ATOM 5598 C C . GLY B 1 253 ? -36.656 -10.141 -13.547 1 23.53 253 GLY B C 1
ATOM 5599 O O . GLY B 1 253 ? -36.719 -9.375 -14.508 1 23.53 253 GLY B O 1
ATOM 5600 N N . VAL B 1 254 ? -35.781 -11.062 -13.797 1 22.12 254 VAL B N 1
ATOM 5601 C CA . VAL B 1 254 ? -35.812 -11.812 -15.047 1 22.12 254 VAL B CA 1
ATOM 5602 C C . VAL B 1 254 ? -37.219 -12.398 -15.258 1 22.12 254 VAL B C 1
ATOM 5604 O O . VAL B 1 254 ? -37.688 -13.211 -14.453 1 22.12 254 VAL B O 1
ATOM 5607 N N . HIS B 1 255 ? -38.156 -11.539 -15.633 1 24.31 255 HIS B N 1
ATOM 5608 C CA . HIS B 1 255 ? -39.375 -12.156 -16.141 1 24.31 255 HIS B CA 1
ATOM 5609 C C . HIS B 1 255 ? -39.062 -13.125 -17.281 1 24.31 255 HIS B C 1
ATOM 5611 O O . HIS B 1 255 ? -38.5 -12.734 -18.297 1 24.31 255 HIS B O 1
ATOM 5617 N N . ARG B 1 256 ? -38.812 -14.359 -16.953 1 23.72 256 ARG B N 1
ATOM 5618 C CA . ARG B 1 256 ? -38.688 -15.492 -17.859 1 23.72 256 ARG B CA 1
ATOM 5619 C C . ARG B 1 256 ? -39.969 -15.648 -18.688 1 23.72 256 ARG B C 1
ATOM 5621 O O . ARG B 1 256 ? -41 -16.047 -18.172 1 23.72 256 ARG B O 1
ATOM 5628 N N . GLU B 1 257 ? -40.281 -14.719 -19.594 1 26.2 257 GLU B N 1
ATOM 5629 C CA . GLU B 1 257 ? -41.344 -15.203 -20.453 1 26.2 257 GLU B CA 1
ATOM 5630 C C . GLU B 1 257 ? -40.906 -16.422 -21.25 1 26.2 257 GLU B C 1
ATOM 5632 O O . GLU B 1 257 ? -39.812 -16.438 -21.844 1 26.2 257 GLU B O 1
ATOM 5637 N N . GLU B 1 258 ? -41.344 -17.578 -20.906 1 23.94 258 GLU B N 1
ATOM 5638 C CA . GLU B 1 258 ? -41.281 -18.953 -21.422 1 23.94 258 GLU B CA 1
ATOM 5639 C C . GLU B 1 258 ? -41.656 -19 -22.891 1 23.94 258 GLU B C 1
ATOM 5641 O O . GLU B 1 258 ? -42.844 -18.984 -23.234 1 23.94 258 GLU B O 1
ATOM 5646 N N . VAL B 1 259 ? -41.156 -18.188 -23.812 1 27.64 259 VAL B N 1
ATOM 5647 C CA . VAL B 1 259 ? -41.75 -18.5 -25.109 1 27.64 259 VAL B CA 1
ATOM 5648 C C . VAL B 1 259 ? -41.25 -19.844 -25.594 1 27.64 259 VAL B C 1
ATOM 5650 O O . VAL B 1 259 ? -40.031 -20.047 -25.719 1 27.64 259 VAL B O 1
ATOM 5653 N N . VAL B 1 260 ? -41.969 -20.953 -25.531 1 25.17 260 VAL B N 1
ATOM 5654 C CA . VAL B 1 260 ? -41.906 -22.375 -25.859 1 25.17 260 VAL B CA 1
ATOM 5655 C C . VAL B 1 260 ? -41.562 -22.547 -27.344 1 25.17 260 VAL B C 1
ATOM 5657 O O . VAL B 1 260 ? -41.656 -23.641 -27.891 1 25.17 260 VAL B O 1
ATOM 5660 N N . GLN B 1 261 ? -40.844 -21.688 -28.094 1 26.41 261 GLN B N 1
ATOM 5661 C CA . GLN B 1 261 ? -40.969 -22.156 -29.469 1 26.41 261 GLN B CA 1
ATOM 5662 C C . GLN B 1 261 ? -40.188 -23.453 -29.672 1 26.41 261 GLN B C 1
ATOM 5664 O O . GLN B 1 261 ? -39.188 -23.688 -29 1 26.41 261 GLN B O 1
ATOM 5669 N N . ARG B 1 262 ? -40.438 -24.484 -30.547 1 24.94 262 ARG B N 1
ATOM 5670 C CA . ARG B 1 262 ? -40.25 -25.875 -30.953 1 24.94 262 ARG B CA 1
ATOM 5671 C C . ARG B 1 262 ? -38.781 -26.141 -31.281 1 24.94 262 ARG B C 1
ATOM 5673 O O . ARG B 1 262 ? -38.219 -27.156 -30.844 1 24.94 262 ARG B O 1
ATOM 5680 N N . LYS B 1 263 ? -38.219 -25.969 -32.5 1 27.58 263 LYS B N 1
ATOM 5681 C CA . LYS B 1 263 ? -37.469 -26.938 -33.312 1 27.58 263 LYS B CA 1
ATOM 5682 C C . LYS B 1 263 ? -36.062 -27.078 -32.812 1 27.58 263 LYS B C 1
ATOM 5684 O O . LYS B 1 263 ? -35.594 -26.25 -32 1 27.58 263 LYS B O 1
ATOM 5689 N N . GLY B 1 264 ? -34.875 -27.312 -33.688 1 24.91 264 GLY B N 1
ATOM 5690 C CA . GLY B 1 264 ? -33.656 -28.094 -33.812 1 24.91 264 GLY B CA 1
ATOM 5691 C C . GLY B 1 264 ? -32.531 -27.594 -32.938 1 24.91 264 GLY B C 1
ATOM 5692 O O . GLY B 1 264 ? -32.25 -28.188 -31.891 1 24.91 264 GLY B O 1
ATOM 5693 N N . GLU B 1 265 ? -31.359 -27.094 -33.562 1 26.23 265 GLU B N 1
ATOM 5694 C CA . GLU B 1 265 ? -29.953 -26.953 -33.219 1 26.23 265 GLU B CA 1
ATOM 5695 C C . GLU B 1 265 ? -29.766 -25.984 -32.062 1 26.23 265 GLU B C 1
ATOM 5697 O O . GLU B 1 265 ? -30.125 -24.797 -32.156 1 26.23 265 GLU B O 1
ATOM 5702 N N . VAL B 1 266 ? -29.906 -26.453 -30.859 1 26.33 266 VAL B N 1
ATOM 5703 C CA . VAL B 1 266 ? -29.922 -25.609 -29.672 1 26.33 266 VAL B CA 1
ATOM 5704 C C . VAL B 1 266 ? -28.578 -24.875 -29.562 1 26.33 266 VAL B C 1
ATOM 5706 O O . VAL B 1 266 ? -27.547 -25.5 -29.297 1 26.33 266 VAL B O 1
ATOM 5709 N N . LYS B 1 267 ? -28.188 -24 -30.547 1 28.16 267 LYS B N 1
ATOM 5710 C CA . LYS B 1 267 ? -27.078 -23.094 -30.312 1 28.16 267 LYS B CA 1
ATOM 5711 C C . LYS B 1 267 ? -27.141 -22.5 -28.906 1 28.16 267 LYS B C 1
ATOM 5713 O O . LYS B 1 267 ? -28.062 -21.75 -28.578 1 28.16 267 LYS B O 1
ATOM 5718 N N . VAL B 1 268 ? -26.719 -23.266 -28 1 28.27 268 VAL B N 1
ATOM 5719 C CA . VAL B 1 268 ? -26.609 -22.797 -26.625 1 28.27 268 VAL B CA 1
ATOM 5720 C C . VAL B 1 268 ? -25.938 -21.422 -26.609 1 28.27 268 VAL B C 1
ATOM 5722 O O . VAL B 1 268 ? -24.734 -21.312 -26.859 1 28.27 268 VAL B O 1
ATOM 5725 N N . ARG B 1 269 ? -26.547 -20.453 -27.219 1 29.17 269 ARG B N 1
ATOM 5726 C CA . ARG B 1 269 ? -26.094 -19.094 -26.953 1 29.17 269 ARG B CA 1
ATOM 5727 C C . ARG B 1 269 ? -26.062 -18.797 -25.453 1 29.17 269 ARG B C 1
ATOM 5729 O O . ARG B 1 269 ? -27.125 -18.672 -24.828 1 29.17 269 ARG B O 1
ATOM 5736 N N . CYS B 1 270 ? -25.234 -19.406 -24.797 1 28.36 270 CYS B N 1
ATOM 5737 C CA . CYS B 1 270 ? -25.047 -18.938 -23.422 1 28.36 270 CYS B CA 1
ATOM 5738 C C . CYS B 1 270 ? -25.078 -17.406 -23.359 1 28.36 270 CYS B C 1
ATOM 5740 O O . CYS B 1 270 ? -24.094 -16.75 -23.719 1 28.36 270 CYS B O 1
ATOM 5742 N N . ARG B 1 271 ? -26.203 -16.812 -23.688 1 29.52 271 ARG B N 1
ATOM 5743 C CA . ARG B 1 271 ? -26.375 -15.375 -23.469 1 29.52 271 ARG B CA 1
ATOM 5744 C C . ARG B 1 271 ? -26.109 -15 -22.016 1 29.52 271 ARG B C 1
ATOM 5746 O O . ARG B 1 271 ? -26.969 -15.195 -21.156 1 29.52 271 ARG B O 1
ATOM 5753 N N . ILE B 1 272 ? -24.984 -15.219 -21.531 1 32.53 272 ILE B N 1
ATOM 5754 C CA . ILE B 1 272 ? -24.734 -14.539 -20.266 1 32.53 272 ILE B CA 1
ATOM 5755 C C . ILE B 1 272 ? -25.25 -13.109 -20.328 1 32.53 272 ILE B C 1
ATOM 5757 O O . ILE B 1 272 ? -24.906 -12.352 -21.234 1 32.53 272 ILE B O 1
ATOM 5761 N N . HIS B 1 273 ? -26.469 -12.922 -19.984 1 33.31 273 HIS B N 1
ATOM 5762 C CA . HIS B 1 273 ? -27.203 -11.656 -19.969 1 33.31 273 HIS B CA 1
ATOM 5763 C C . HIS B 1 273 ? -26.312 -10.516 -19.484 1 33.31 273 HIS B C 1
ATOM 5765 O O . HIS B 1 273 ? -26.203 -10.273 -18.281 1 33.31 273 HIS B O 1
ATOM 5771 N N . GLY B 1 274 ? -25.062 -10.391 -19.828 1 35.12 274 GLY B N 1
ATOM 5772 C CA . GLY B 1 274 ? -24.469 -9.109 -19.516 1 35.12 274 GLY B CA 1
ATOM 5773 C C . GLY B 1 274 ? -25.312 -7.93 -19.953 1 35.12 274 GLY B C 1
ATOM 5774 O O . GLY B 1 274 ? -26.203 -8.078 -20.797 1 35.12 274 GLY B O 1
ATOM 5775 N N . ASN B 1 275 ? -25.422 -6.926 -19.094 1 38.78 275 ASN B N 1
ATOM 5776 C CA . ASN B 1 275 ? -26.094 -5.676 -19.422 1 38.78 275 ASN B CA 1
ATOM 5777 C C . ASN B 1 275 ? -25.906 -5.309 -20.891 1 38.78 275 ASN B C 1
ATOM 5779 O O . ASN B 1 275 ? -24.969 -5.77 -21.531 1 38.78 275 ASN B O 1
ATOM 5783 N N . ASP B 1 276 ? -27 -4.672 -21.469 1 41.53 276 ASP B N 1
ATOM 5784 C CA . ASP B 1 276 ? -27.25 -4.07 -22.781 1 41.53 276 ASP B CA 1
ATOM 5785 C C . ASP B 1 276 ? -25.969 -3.42 -23.328 1 41.53 276 ASP B C 1
ATOM 5787 O O . ASP B 1 276 ? -26.047 -2.523 -24.172 1 41.53 276 ASP B O 1
ATOM 5791 N N . THR B 1 277 ? -24.859 -3.498 -22.562 1 49.03 277 THR B N 1
ATOM 5792 C CA . THR B 1 277 ? -23.797 -2.848 -23.297 1 49.03 277 THR B CA 1
ATOM 5793 C C . THR B 1 277 ? -23.375 -3.699 -24.5 1 49.03 277 THR B C 1
ATOM 5795 O O . THR B 1 277 ? -23.562 -4.914 -24.5 1 49.03 277 THR B O 1
ATOM 5798 N N . GLY B 1 278 ? -23.391 -3.238 -25.672 1 53.78 278 GLY B N 1
ATOM 5799 C CA . GLY B 1 278 ? -22.953 -3.834 -26.922 1 53.78 278 GLY B CA 1
ATOM 5800 C C . GLY B 1 278 ? -21.844 -4.848 -26.75 1 53.78 278 GLY B C 1
ATOM 5801 O O . GLY B 1 278 ? -21.172 -4.875 -25.703 1 53.78 278 GLY B O 1
ATOM 5802 N N . GLU B 1 279 ? -21.859 -6.02 -27.312 1 61.91 279 GLU B N 1
ATOM 5803 C CA . GLU B 1 279 ? -20.828 -7.047 -27.312 1 61.91 279 GLU B CA 1
ATOM 5804 C C . GLU B 1 279 ? -19.438 -6.438 -27.484 1 61.91 279 GLU B C 1
ATOM 5806 O O . GLU B 1 279 ? -19.219 -5.637 -28.406 1 61.91 279 GLU B O 1
ATOM 5811 N N . PRO B 1 280 ? -18.609 -6.625 -26.391 1 71.5 280 PRO B N 1
ATOM 5812 C CA . PRO B 1 280 ? -17.281 -6.031 -26.547 1 71.5 280 PRO B CA 1
ATOM 5813 C C . PRO B 1 280 ? -16.562 -6.535 -27.797 1 71.5 280 PRO B C 1
ATOM 5815 O O . PRO B 1 280 ? -16.828 -7.641 -28.281 1 71.5 280 PRO B O 1
ATOM 5818 N N . ASN B 1 281 ? -15.945 -5.695 -28.469 1 85.25 281 ASN B N 1
ATOM 5819 C CA . ASN B 1 281 ? -15.062 -6.047 -29.578 1 85.25 281 ASN B CA 1
ATOM 5820 C C . ASN B 1 281 ? -13.922 -6.949 -29.125 1 85.25 281 ASN B C 1
ATOM 5822 O O . ASN B 1 281 ? -13.367 -6.758 -28.031 1 85.25 281 ASN B O 1
ATOM 5826 N N . ARG B 1 282 ? -13.719 -8.062 -29.844 1 88.06 282 ARG B N 1
ATOM 5827 C CA . ARG B 1 282 ? -12.719 -9.055 -29.484 1 88.06 282 ARG B CA 1
ATOM 5828 C C . ARG B 1 282 ? -11.352 -8.406 -29.281 1 88.06 282 ARG B C 1
ATOM 5830 O O . ARG B 1 282 ? -10.641 -8.75 -28.328 1 88.06 282 ARG B O 1
ATOM 5837 N N . LEU B 1 283 ? -11.039 -7.492 -30.062 1 89 283 LEU B N 1
ATOM 5838 C CA . LEU B 1 283 ? -9.742 -6.832 -29.922 1 89 283 LEU B CA 1
ATOM 5839 C C . LEU B 1 283 ? -9.672 -6.047 -28.609 1 89 283 LEU B C 1
ATOM 5841 O O . LEU B 1 283 ? -8.617 -5.996 -27.969 1 89 283 LEU B O 1
ATOM 5845 N N . GLU B 1 284 ? -10.758 -5.523 -28.312 1 89.88 284 GLU B N 1
ATOM 5846 C CA . GLU B 1 284 ? -10.797 -4.723 -27.078 1 89.88 284 GLU B CA 1
ATOM 5847 C C . GLU B 1 284 ? -10.781 -5.605 -25.844 1 89.88 284 GLU B C 1
ATOM 5849 O O . GLU B 1 284 ? -10.289 -5.199 -24.781 1 89.88 284 GLU B O 1
ATOM 5854 N N . ALA B 1 285 ? -11.289 -6.746 -26.016 1 87.75 285 ALA B N 1
ATOM 5855 C CA . ALA B 1 285 ? -11.32 -7.684 -24.891 1 87.75 285 ALA B CA 1
ATOM 5856 C C . ALA B 1 285 ? -9.961 -8.344 -24.688 1 87.75 285 ALA B C 1
ATOM 5858 O O . ALA B 1 285 ? -9.516 -8.523 -23.562 1 87.75 285 ALA B O 1
ATOM 5859 N N . TYR B 1 286 ? -9.297 -8.648 -25.766 1 89.44 286 TYR B N 1
ATOM 5860 C CA . TYR B 1 286 ? -8.055 -9.406 -25.703 1 89.44 286 TYR B CA 1
ATOM 5861 C C . TYR B 1 286 ? -6.863 -8.477 -25.484 1 89.44 286 TYR B C 1
ATOM 5863 O O . TYR B 1 286 ? -5.867 -8.867 -24.859 1 89.44 286 TYR B O 1
ATOM 5871 N N . ALA B 1 287 ? -6.875 -7.332 -25.906 1 92.19 287 ALA B N 1
ATOM 5872 C CA . ALA B 1 287 ? -5.719 -6.445 -25.984 1 92.19 287 ALA B CA 1
ATOM 5873 C C . ALA B 1 287 ? -5.172 -6.125 -24.594 1 92.19 287 ALA B C 1
ATOM 5875 O O . ALA B 1 287 ? -3.959 -6.164 -24.375 1 92.19 287 ALA B O 1
ATOM 5876 N N . PRO B 1 288 ? -6.035 -5.816 -23.641 1 90.75 288 PRO B N 1
ATOM 5877 C CA . PRO B 1 288 ? -5.512 -5.43 -22.328 1 90.75 288 PRO B CA 1
ATOM 5878 C C . PRO B 1 288 ? -4.738 -6.559 -21.656 1 90.75 288 PRO B C 1
ATOM 5880 O O . PRO B 1 288 ? -3.881 -6.297 -20.812 1 90.75 288 PRO B O 1
ATOM 5883 N N . ILE B 1 289 ? -4.988 -7.75 -22 1 86.19 289 ILE B N 1
ATOM 5884 C CA . ILE B 1 289 ? -4.352 -8.898 -21.359 1 86.19 289 ILE B CA 1
ATOM 5885 C C . ILE B 1 289 ? -3.174 -9.375 -22.203 1 86.19 289 ILE B C 1
ATOM 5887 O O . ILE B 1 289 ? -2.068 -9.555 -21.688 1 86.19 289 ILE B O 1
ATOM 5891 N N . PHE B 1 290 ? -3.322 -9.477 -23.469 1 88.12 290 PHE B N 1
ATOM 5892 C CA . PHE B 1 290 ? -2.357 -10.141 -24.344 1 88.12 290 PHE B CA 1
ATOM 5893 C C . PHE B 1 290 ? -1.228 -9.188 -24.719 1 88.12 290 PHE B C 1
ATOM 5895 O O . PHE B 1 290 ? -0.076 -9.609 -24.844 1 88.12 290 PHE B O 1
ATOM 5902 N N . LEU B 1 291 ? -1.548 -7.977 -24.906 1 90.25 291 LEU B N 1
ATOM 5903 C CA . LEU B 1 291 ? -0.504 -7.051 -25.344 1 90.25 291 LEU B CA 1
ATOM 5904 C C . LEU B 1 291 ? 0.572 -6.914 -24.266 1 90.25 291 LEU B C 1
ATOM 5906 O O . LEU B 1 291 ? 1.765 -7.027 -24.562 1 90.25 291 LEU B O 1
ATOM 5910 N N . PRO B 1 292 ? 0.194 -6.652 -23.047 1 89.25 292 PRO B N 1
ATOM 5911 C CA . PRO B 1 292 ? 1.231 -6.594 -22.016 1 89.25 292 PRO B CA 1
ATOM 5912 C C . PRO B 1 292 ? 2.055 -7.875 -21.938 1 89.25 292 PRO B C 1
ATOM 5914 O O . PRO B 1 292 ? 3.279 -7.816 -21.781 1 89.25 292 PRO B O 1
ATOM 5917 N N . LEU B 1 293 ? 1.384 -8.953 -22.016 1 83.19 293 LEU B N 1
ATOM 5918 C CA . LEU B 1 293 ? 2.082 -10.234 -21.969 1 83.19 293 LEU B CA 1
ATOM 5919 C C . LEU B 1 293 ? 3.066 -10.367 -23.125 1 83.19 293 LEU B C 1
ATOM 5921 O O . LEU B 1 293 ? 4.184 -10.859 -22.938 1 83.19 293 LEU B O 1
ATOM 5925 N N . LEU B 1 294 ? 2.672 -9.992 -24.266 1 86.12 294 LEU B N 1
ATOM 5926 C CA . LEU B 1 294 ? 3.533 -10.047 -25.438 1 86.12 294 LEU B CA 1
ATOM 5927 C C . LEU B 1 294 ? 4.742 -9.133 -25.281 1 86.12 294 LEU B C 1
ATOM 5929 O O . LEU B 1 294 ? 5.855 -9.492 -25.656 1 86.12 294 LEU B O 1
ATOM 5933 N N . LEU B 1 295 ? 4.5 -7.977 -24.766 1 87.56 295 LEU B N 1
ATOM 5934 C CA . LEU B 1 295 ? 5.59 -7.027 -24.562 1 87.56 295 LEU B CA 1
ATOM 5935 C C . LEU B 1 295 ? 6.621 -7.59 -23.594 1 87.56 295 LEU B C 1
ATOM 5937 O O . LEU B 1 295 ? 7.828 -7.457 -23.828 1 87.56 295 LEU B O 1
ATOM 5941 N N . ILE B 1 296 ? 6.164 -8.211 -22.547 1 81.31 296 ILE B N 1
ATOM 5942 C CA . ILE B 1 296 ? 7.055 -8.789 -21.547 1 81.31 296 ILE B CA 1
ATOM 5943 C C . ILE B 1 296 ? 7.844 -9.945 -22.156 1 81.31 296 ILE B C 1
ATOM 5945 O O . ILE B 1 296 ? 9.055 -10.039 -21.969 1 81.31 296 ILE B O 1
ATOM 5949 N N . LEU B 1 297 ? 7.172 -10.742 -22.938 1 78.31 297 LEU B N 1
ATOM 5950 C CA . LEU B 1 297 ? 7.805 -11.891 -23.562 1 78.31 297 LEU B CA 1
ATOM 5951 C C . LEU B 1 297 ? 8.82 -11.445 -24.625 1 78.31 297 LEU B C 1
ATOM 5953 O O . LEU B 1 297 ? 9.859 -12.078 -24.781 1 78.31 297 LEU B O 1
ATOM 5957 N N . PHE B 1 298 ? 8.43 -10.453 -25.328 1 80.81 298 PHE B N 1
ATOM 5958 C CA . PHE B 1 298 ? 9.312 -9.953 -26.375 1 80.81 298 PHE B CA 1
ATOM 5959 C C . PHE B 1 298 ? 10.609 -9.414 -25.781 1 80.81 298 PHE B C 1
ATOM 5961 O O . PHE B 1 298 ? 11.68 -9.57 -26.359 1 80.81 298 PHE B O 1
ATOM 5968 N N . GLN B 1 299 ? 10.469 -8.773 -24.703 1 78.19 299 GLN B N 1
ATOM 5969 C CA . GLN B 1 299 ? 11.664 -8.266 -24.016 1 78.19 299 GLN B CA 1
ATOM 5970 C C . GLN B 1 299 ? 12.555 -9.414 -23.547 1 78.19 299 GLN B C 1
ATOM 5972 O O . GLN B 1 299 ? 13.781 -9.32 -23.625 1 78.19 299 GLN B O 1
ATOM 5977 N N . ALA B 1 300 ? 11.961 -10.445 -23.156 1 67.19 300 ALA B N 1
ATOM 5978 C CA . ALA B 1 300 ? 12.695 -11.594 -22.641 1 67.19 300 ALA B CA 1
ATOM 5979 C C . ALA B 1 300 ? 13.367 -12.375 -23.766 1 67.19 300 ALA B C 1
ATOM 5981 O O . ALA B 1 300 ? 14.383 -13.031 -23.562 1 67.19 300 ALA B O 1
ATOM 5982 N N . GLY B 1 301 ? 12.852 -12.227 -24.906 1 68 301 GLY B N 1
ATOM 5983 C CA . GLY B 1 301 ? 13.359 -12.992 -26.031 1 68 301 GLY B CA 1
ATOM 5984 C C . GLY B 1 301 ? 14.625 -12.406 -26.641 1 68 301 GLY B C 1
ATOM 5985 O O . GLY B 1 301 ? 15.383 -13.109 -27.297 1 68 301 GLY B O 1
ATOM 5986 N N . PHE B 1 302 ? 14.812 -11.164 -26.312 1 69.5 302 PHE B N 1
ATOM 5987 C CA . PHE B 1 302 ? 15.984 -10.539 -26.906 1 69.5 302 PHE B CA 1
ATOM 5988 C C . PHE B 1 302 ? 17.109 -10.406 -25.875 1 69.5 302 PHE B C 1
ATOM 5990 O O . PHE B 1 302 ? 16.859 -9.984 -24.75 1 69.5 302 PHE B O 1
ATOM 5997 N N . GLU B 1 303 ? 18.156 -11.016 -26.078 1 62.81 303 GLU B N 1
ATOM 5998 C CA . GLU B 1 303 ? 19.312 -10.93 -25.172 1 62.81 303 GLU B CA 1
ATOM 5999 C C . GLU B 1 303 ? 19.688 -9.477 -24.891 1 62.81 303 GLU B C 1
ATOM 6001 O O . GLU B 1 303 ? 20 -9.125 -23.75 1 62.81 303 GLU B O 1
ATOM 6006 N N . HIS B 1 304 ? 19.641 -8.641 -25.984 1 71.12 304 HIS B N 1
ATOM 6007 C CA . HIS B 1 304 ? 19.953 -7.227 -25.812 1 71.12 304 HIS B CA 1
ATOM 6008 C C . HIS B 1 304 ? 18.875 -6.34 -26.422 1 71.12 304 HIS B C 1
ATOM 6010 O O . HIS B 1 304 ? 19.031 -5.801 -27.516 1 71.12 304 HIS B O 1
ATOM 6016 N N . PRO B 1 305 ? 17.859 -6.254 -25.703 1 73.12 305 PRO B N 1
ATOM 6017 C CA . PRO B 1 305 ? 16.75 -5.465 -26.266 1 73.12 305 PRO B CA 1
ATOM 6018 C C . PRO B 1 305 ? 17.078 -3.977 -26.344 1 73.12 305 PRO B C 1
ATOM 6020 O O . PRO B 1 305 ? 17.875 -3.467 -25.547 1 73.12 305 PRO B O 1
ATOM 6023 N N . SER B 1 306 ? 16.609 -3.33 -27.391 1 82 306 SER B N 1
ATOM 6024 C CA . SER B 1 306 ? 16.703 -1.877 -27.484 1 82 306 SER B CA 1
ATOM 6025 C C . SER B 1 306 ? 16.094 -1.203 -26.266 1 82 306 SER B C 1
ATOM 6027 O O . SER B 1 306 ? 15.258 -1.792 -25.578 1 82 306 SER B O 1
ATOM 6029 N N . PRO B 1 307 ? 16.578 -0.084 -25.906 1 82.06 307 PRO B N 1
ATOM 6030 C CA . PRO B 1 307 ? 16.047 0.625 -24.734 1 82.06 307 PRO B CA 1
ATOM 6031 C C . PRO B 1 307 ? 14.539 0.798 -24.781 1 82.06 307 PRO B C 1
ATOM 6033 O O . PRO B 1 307 ? 13.875 0.733 -23.734 1 82.06 307 PRO B O 1
ATOM 6036 N N . LEU B 1 308 ? 14.047 0.91 -25.938 1 84.88 308 LEU B N 1
ATOM 6037 C CA . LEU B 1 308 ? 12.602 1.071 -26.078 1 84.88 308 LEU B CA 1
ATOM 6038 C C . LEU B 1 308 ? 11.875 -0.225 -25.734 1 84.88 308 LEU B C 1
ATOM 6040 O O . LEU B 1 308 ? 10.867 -0.205 -25.016 1 84.88 308 LEU B O 1
ATOM 6044 N N . PHE B 1 309 ? 12.414 -1.242 -26.25 1 84.31 309 PHE B N 1
ATOM 6045 C CA . PHE B 1 309 ? 11.773 -2.529 -26 1 84.31 309 PHE B CA 1
ATOM 6046 C C . PHE B 1 309 ? 11.953 -2.941 -24.547 1 84.31 309 PHE B C 1
ATOM 6048 O O . PHE B 1 309 ? 11.078 -3.584 -23.969 1 84.31 309 PHE B O 1
ATOM 6055 N N . ALA B 1 310 ? 13.102 -2.547 -24.062 1 84.75 310 ALA B N 1
ATOM 6056 C CA . ALA B 1 310 ? 13.328 -2.824 -22.656 1 84.75 310 ALA B CA 1
ATOM 6057 C C . ALA B 1 310 ? 12.359 -2.039 -21.766 1 84.75 310 ALA B C 1
ATOM 6059 O O . ALA B 1 310 ? 11.883 -2.549 -20.75 1 84.75 310 ALA B O 1
ATOM 6060 N N . PHE B 1 311 ? 12.125 -0.839 -22.234 1 91.12 311 PHE B N 1
ATOM 6061 C CA . PHE B 1 311 ? 11.195 0.015 -21.5 1 91.12 311 PHE B CA 1
ATOM 6062 C C . PHE B 1 311 ? 9.766 -0.507 -21.609 1 91.12 311 PHE B C 1
ATOM 6064 O O . PHE B 1 311 ? 9.078 -0.666 -20.609 1 91.12 311 PHE B O 1
ATOM 6071 N N . LEU B 1 312 ? 9.359 -0.874 -22.75 1 89.81 312 LEU B N 1
ATOM 6072 C CA . LEU B 1 312 ? 7.992 -1.33 -22.984 1 89.81 312 LEU B CA 1
ATOM 6073 C C . LEU B 1 312 ? 7.785 -2.734 -22.438 1 89.81 312 LEU B C 1
ATOM 6075 O O . LEU B 1 312 ? 6.668 -3.104 -22.062 1 89.81 312 LEU B O 1
ATOM 6079 N N . GLY B 1 313 ? 8.828 -3.488 -22.391 1 85.75 313 GLY B N 1
ATOM 6080 C CA . GLY B 1 313 ? 8.742 -4.867 -21.938 1 85.75 313 GLY B CA 1
ATOM 6081 C C . GLY B 1 313 ? 8.828 -5 -20.422 1 85.75 313 GLY B C 1
ATOM 6082 O O . GLY B 1 313 ? 8.602 -6.082 -19.875 1 85.75 313 GLY B O 1
ATOM 6083 N N . ASN B 1 314 ? 9.172 -3.887 -19.781 1 87.25 314 ASN B N 1
ATOM 6084 C CA . ASN B 1 314 ? 9.133 -3.895 -18.328 1 87.25 314 ASN B CA 1
ATOM 6085 C C . ASN B 1 314 ? 7.727 -4.18 -17.812 1 87.25 314 ASN B C 1
ATOM 6087 O O . ASN B 1 314 ? 6.758 -3.57 -18.266 1 87.25 314 ASN B O 1
ATOM 6091 N N . PRO B 1 315 ? 7.668 -5.145 -16.938 1 85.06 315 PRO B N 1
ATOM 6092 C CA . PRO B 1 315 ? 6.336 -5.531 -16.469 1 85.06 315 PRO B CA 1
ATOM 6093 C C . PRO B 1 315 ? 5.523 -4.344 -15.953 1 85.06 315 PRO B C 1
ATOM 6095 O O . PRO B 1 315 ? 4.305 -4.297 -16.156 1 85.06 315 PRO B O 1
ATOM 6098 N N . ASN B 1 316 ? 6.141 -3.404 -15.273 1 90.75 316 ASN B N 1
ATOM 6099 C CA . ASN B 1 316 ? 5.438 -2.227 -14.773 1 90.75 316 ASN B CA 1
ATOM 6100 C C . ASN B 1 316 ? 4.832 -1.412 -15.914 1 90.75 316 ASN B C 1
ATOM 6102 O O . ASN B 1 316 ? 3.664 -1.025 -15.852 1 90.75 316 ASN B O 1
ATOM 6106 N N . VAL B 1 317 ? 5.586 -1.197 -16.922 1 93.25 317 VAL B N 1
ATOM 6107 C CA . VAL B 1 317 ? 5.148 -0.389 -18.062 1 93.25 317 VAL B CA 1
ATOM 6108 C C . VAL B 1 317 ? 4.129 -1.167 -18.891 1 93.25 317 VAL B C 1
ATOM 6110 O O . VAL B 1 317 ? 3.107 -0.614 -19.297 1 93.25 317 VAL B O 1
ATOM 6113 N N . ALA B 1 318 ? 4.461 -2.404 -19.125 1 90.44 318 ALA B N 1
ATOM 6114 C CA . ALA B 1 318 ? 3.58 -3.248 -19.922 1 90.44 318 ALA B CA 1
ATOM 6115 C C . ALA B 1 318 ? 2.178 -3.301 -19.328 1 90.44 318 ALA B C 1
ATOM 6117 O O . ALA B 1 318 ? 1.185 -3.158 -20.047 1 90.44 318 ALA B O 1
ATOM 6118 N N . LEU B 1 319 ? 2.105 -3.463 -18.094 1 89.56 319 LEU B N 1
ATOM 6119 C CA . LEU B 1 319 ? 0.8 -3.588 -17.453 1 89.56 319 LEU B CA 1
ATOM 6120 C C . LEU B 1 319 ? 0.085 -2.242 -17.406 1 89.56 319 LEU B C 1
ATOM 6122 O O . LEU B 1 319 ? -1.146 -2.186 -17.469 1 89.56 319 LEU B O 1
ATOM 6126 N N . LEU B 1 320 ? 0.822 -1.19 -17.234 1 93.81 320 LEU B N 1
ATOM 6127 C CA . LEU B 1 320 ? 0.212 0.132 -17.312 1 93.81 320 LEU B CA 1
ATOM 6128 C C . LEU B 1 320 ? -0.445 0.348 -18.672 1 93.81 320 LEU B C 1
ATOM 6130 O O . LEU B 1 320 ? -1.514 0.957 -18.766 1 93.81 320 LEU B O 1
ATOM 6134 N N . ILE B 1 321 ? 0.213 -0.108 -19.703 1 93.69 321 ILE B N 1
ATOM 6135 C CA . ILE B 1 321 ? -0.373 -0.057 -21.047 1 93.69 321 ILE B CA 1
ATOM 6136 C C . ILE B 1 321 ? -1.666 -0.868 -21.062 1 93.69 321 ILE B C 1
ATOM 6138 O O . ILE B 1 321 ? -2.658 -0.445 -21.672 1 93.69 321 ILE B O 1
ATOM 6142 N N . GLY B 1 322 ? -1.606 -2 -20.422 1 92.56 322 GLY B N 1
ATOM 6143 C CA . GLY B 1 322 ? -2.818 -2.797 -20.312 1 92.56 322 GLY B CA 1
ATOM 6144 C C . GLY B 1 322 ? -3.961 -2.047 -19.656 1 92.56 322 GLY B C 1
ATOM 6145 O O . GLY B 1 322 ? -5.113 -2.166 -20.078 1 92.56 322 GLY B O 1
ATOM 6146 N N . VAL B 1 323 ? -3.658 -1.276 -18.625 1 93.56 323 VAL B N 1
ATOM 6147 C CA . VAL B 1 323 ? -4.668 -0.493 -17.922 1 93.56 323 VAL B CA 1
ATOM 6148 C C . VAL B 1 323 ? -5.246 0.568 -18.844 1 93.56 323 VAL B C 1
ATOM 6150 O O . VAL B 1 323 ? -6.461 0.771 -18.891 1 93.56 323 VAL B O 1
ATOM 6153 N N . LEU B 1 324 ? -4.418 1.242 -19.578 1 94.44 324 LEU B N 1
ATOM 6154 C CA . LEU B 1 324 ? -4.879 2.271 -20.516 1 94.44 324 LEU B CA 1
ATOM 6155 C C . LEU B 1 324 ? -5.797 1.673 -21.578 1 94.44 324 LEU B C 1
ATOM 6157 O O . LEU B 1 324 ? -6.82 2.268 -21.922 1 94.44 324 LEU B O 1
ATOM 6161 N N . LEU B 1 325 ? -5.438 0.544 -22.031 1 93.44 325 LEU B N 1
ATOM 6162 C CA . LEU B 1 325 ? -6.277 -0.143 -23.016 1 93.44 325 LEU B CA 1
ATOM 6163 C C . LEU B 1 325 ? -7.605 -0.561 -22.391 1 93.44 325 LEU B C 1
ATOM 6165 O O . LEU B 1 325 ? -8.648 -0.504 -23.047 1 93.44 325 LEU B O 1
ATOM 6169 N N . SER B 1 326 ? -7.516 -1.005 -21.156 1 92.5 326 SER B N 1
ATOM 6170 C CA . SER B 1 326 ? -8.734 -1.411 -20.469 1 92.5 326 SER B CA 1
ATOM 6171 C C . SER B 1 326 ? -9.664 -0.222 -20.234 1 92.5 326 SER B C 1
ATOM 6173 O O . SER B 1 326 ? -10.883 -0.357 -20.312 1 92.5 326 SER B O 1
ATOM 6175 N N . ILE B 1 327 ? -9.062 0.875 -19.891 1 92.38 327 ILE B N 1
ATOM 6176 C CA . ILE B 1 327 ? -9.852 2.086 -19.703 1 92.38 327 ILE B CA 1
ATOM 6177 C C . ILE B 1 327 ? -10.484 2.5 -21.031 1 92.38 327 ILE B C 1
ATOM 6179 O O . ILE B 1 327 ? -11.648 2.9 -21.062 1 92.38 327 ILE B O 1
ATOM 6183 N N . PHE B 1 328 ? -9.703 2.375 -22.047 1 91.75 328 PHE B N 1
ATOM 6184 C CA . PHE B 1 328 ? -10.219 2.688 -23.375 1 91.75 328 PHE B CA 1
ATOM 6185 C C . PHE B 1 328 ? -11.367 1.757 -23.75 1 91.75 328 PHE B C 1
ATOM 6187 O O . PHE B 1 328 ? -12.391 2.201 -24.281 1 91.75 328 PHE B O 1
ATOM 6194 N N . SER B 1 329 ? -11.195 0.528 -23.516 1 89.38 329 SER B N 1
ATOM 6195 C CA . SER B 1 329 ? -12.242 -0.449 -23.797 1 89.38 329 SER B CA 1
ATOM 6196 C C . SER B 1 329 ? -13.484 -0.2 -22.938 1 89.38 329 SER B C 1
ATOM 6198 O O . SER B 1 329 ? -14.602 -0.523 -23.344 1 89.38 329 SER B O 1
ATOM 6200 N N . GLY B 1 330 ? -13.289 0.308 -21.75 1 89.62 330 GLY B N 1
ATOM 6201 C CA . GLY B 1 330 ? -14.375 0.549 -20.828 1 89.62 330 GLY B CA 1
ATOM 6202 C C . GLY B 1 330 ? -15.117 1.844 -21.094 1 89.62 330 GLY B C 1
ATOM 6203 O O . GLY B 1 330 ? -16.062 2.188 -20.375 1 89.62 330 GLY B O 1
ATOM 6204 N N . ARG B 1 331 ? -14.781 2.514 -22.141 1 87 331 ARG B N 1
ATOM 6205 C CA . ARG B 1 331 ? -15.422 3.783 -22.469 1 87 331 ARG B CA 1
ATOM 6206 C C . ARG B 1 331 ? -16.922 3.598 -22.703 1 87 331 ARG B C 1
ATOM 6208 O O . ARG B 1 331 ? -17.703 4.527 -22.5 1 87 331 ARG B O 1
ATOM 6215 N N . THR B 1 332 ? -17.219 2.438 -23.047 1 83.94 332 THR B N 1
ATOM 6216 C CA . THR B 1 332 ? -18.609 2.137 -23.328 1 83.94 332 THR B CA 1
ATOM 6217 C C . THR B 1 332 ? -19.438 2.164 -22.047 1 83.94 332 THR B C 1
ATOM 6219 O O . THR B 1 332 ? -20.656 2.334 -22.094 1 83.94 332 THR B O 1
ATOM 6222 N N . LEU B 1 333 ? -18.812 2.021 -20.938 1 88.88 333 LEU B N 1
ATOM 6223 C CA . LEU B 1 333 ? -19.484 2.016 -19.641 1 88.88 333 LEU B CA 1
ATOM 6224 C C . LEU B 1 333 ? -19.734 3.438 -19.156 1 88.88 333 LEU B C 1
ATOM 6226 O O . LEU B 1 333 ? -20.562 3.658 -18.266 1 88.88 333 LEU B O 1
ATOM 6230 N N . GLY B 1 334 ? -19.078 4.426 -19.75 1 88 334 GLY B N 1
ATOM 6231 C CA . GLY B 1 334 ? -19.094 5.785 -19.234 1 88 334 GLY B CA 1
ATOM 6232 C C . GLY B 1 334 ? -17.922 6.105 -18.344 1 88 334 GLY B C 1
ATOM 6233 O O . GLY B 1 334 ? -17.453 5.242 -17.594 1 88 334 GLY B O 1
ATOM 6234 N N . PHE B 1 335 ? -17.516 7.258 -18.359 1 86.31 335 PHE B N 1
ATOM 6235 C CA . PHE B 1 335 ? -16.312 7.664 -17.656 1 86.31 335 PHE B CA 1
ATOM 6236 C C . PHE B 1 335 ? -16.516 7.621 -16.141 1 86.31 335 PHE B C 1
ATOM 6238 O O . PHE B 1 335 ? -15.602 7.305 -15.391 1 86.31 335 PHE B O 1
ATOM 6245 N N . GLU B 1 336 ? -17.672 7.871 -15.719 1 88.06 336 GLU B N 1
ATOM 6246 C CA . GLU B 1 336 ? -17.953 7.852 -14.281 1 88.06 336 GLU B CA 1
ATOM 6247 C C . GLU B 1 336 ? -17.906 6.43 -13.734 1 88.06 336 GLU B C 1
ATOM 6249 O O . GLU B 1 336 ? -17.391 6.199 -12.633 1 88.06 336 GLU B O 1
ATOM 6254 N N . MET B 1 337 ? -18.453 5.602 -14.5 1 89.38 337 MET B N 1
ATOM 6255 C CA . MET B 1 337 ? -18.438 4.199 -14.094 1 89.38 337 MET B CA 1
ATOM 6256 C C . MET B 1 337 ? -17.016 3.65 -14.094 1 89.38 337 MET B C 1
ATOM 6258 O O . MET B 1 337 ? -16.641 2.902 -13.188 1 89.38 337 MET B O 1
ATOM 6262 N N . VAL B 1 338 ? -16.328 4.008 -15.062 1 92.38 338 VAL B N 1
ATOM 6263 C CA . VAL B 1 338 ? -14.93 3.566 -15.133 1 92.38 338 VAL B CA 1
ATOM 6264 C C . VAL B 1 338 ? -14.164 4.07 -13.922 1 92.38 338 VAL B C 1
ATOM 6266 O O . VAL B 1 338 ? -13.383 3.33 -13.32 1 92.38 338 VAL B O 1
ATOM 6269 N N . ARG B 1 339 ? -14.406 5.242 -13.555 1 90.44 339 ARG B N 1
ATOM 6270 C CA . ARG B 1 339 ? -13.734 5.828 -12.398 1 90.44 339 ARG B CA 1
ATOM 6271 C C . ARG B 1 339 ? -14.078 5.07 -11.117 1 90.44 339 ARG B C 1
ATOM 6273 O O . ARG B 1 339 ? -13.195 4.777 -10.305 1 90.44 339 ARG B O 1
ATOM 6280 N N . THR B 1 340 ? -15.289 4.758 -10.992 1 90.5 340 THR B N 1
ATOM 6281 C CA . THR B 1 340 ? -15.75 4.035 -9.812 1 90.5 340 THR B CA 1
ATOM 6282 C C . THR B 1 340 ? -15.133 2.645 -9.75 1 90.5 340 THR B C 1
ATOM 6284 O O . THR B 1 340 ? -14.734 2.184 -8.68 1 90.5 340 THR B O 1
ATOM 6287 N N . LEU B 1 341 ? -15.086 2.088 -10.875 1 90.88 341 LEU B N 1
ATOM 6288 C CA . LEU B 1 341 ? -14.516 0.745 -10.945 1 90.88 341 LEU B CA 1
ATOM 6289 C C . LEU B 1 341 ? -13.023 0.771 -10.648 1 90.88 341 LEU B C 1
ATOM 6291 O O . LEU B 1 341 ? -12.508 -0.108 -9.945 1 90.88 341 LEU B O 1
ATOM 6295 N N . VAL B 1 342 ? -12.414 1.747 -11.164 1 92.5 342 VAL B N 1
ATOM 6296 C CA . VAL B 1 342 ? -10.984 1.894 -10.914 1 92.5 342 VAL B CA 1
ATOM 6297 C C . VAL B 1 342 ? -10.742 2.133 -9.422 1 92.5 342 VAL B C 1
ATOM 6299 O O . VAL B 1 342 ? -9.82 1.563 -8.844 1 92.5 342 VAL B O 1
ATOM 6302 N N . GLU B 1 343 ? -11.516 2.889 -8.82 1 89.75 343 GLU B N 1
ATOM 6303 C CA . GLU B 1 343 ? -11.391 3.145 -7.391 1 89.75 343 GLU B CA 1
ATOM 6304 C C . GLU B 1 343 ? -11.57 1.862 -6.586 1 89.75 343 GLU B C 1
ATOM 6306 O O . GLU B 1 343 ? -10.859 1.633 -5.605 1 89.75 343 GLU B O 1
ATOM 6311 N N . LYS B 1 344 ? -12.531 1.119 -6.977 1 89.06 344 LYS B N 1
ATOM 6312 C CA . LYS B 1 344 ? -12.766 -0.16 -6.316 1 89.06 344 LYS B CA 1
ATOM 6313 C C . LYS B 1 344 ? -11.562 -1.084 -6.453 1 89.06 344 LYS B C 1
ATOM 6315 O O . LYS B 1 344 ? -11.18 -1.761 -5.496 1 89.06 344 LYS B O 1
ATOM 6320 N N . ALA B 1 345 ? -11.023 -1.101 -7.633 1 89.12 345 ALA B N 1
ATOM 6321 C CA . ALA B 1 345 ? -9.852 -1.935 -7.898 1 89.12 345 ALA B CA 1
ATOM 6322 C C . ALA B 1 345 ? -8.648 -1.472 -7.078 1 89.12 345 ALA B C 1
ATOM 6324 O O . ALA B 1 345 ? -7.883 -2.293 -6.574 1 89.12 345 ALA B O 1
ATOM 6325 N N . VAL B 1 346 ? -8.516 -0.227 -6.965 1 90.25 346 VAL B N 1
ATOM 6326 C CA . VAL B 1 346 ? -7.402 0.348 -6.223 1 90.25 346 VAL B CA 1
ATOM 6327 C C . VAL B 1 346 ? -7.543 0.022 -4.738 1 90.25 346 VAL B C 1
ATOM 6329 O O . VAL B 1 346 ? -6.566 -0.327 -4.078 1 90.25 346 VAL B O 1
ATOM 6332 N N . LYS B 1 347 ? -8.727 0.118 -4.211 1 88 347 LYS B N 1
ATOM 6333 C CA . LYS B 1 347 ? -8.984 -0.237 -2.818 1 88 347 LYS B CA 1
ATOM 6334 C C . LYS B 1 347 ? -8.609 -1.69 -2.543 1 88 347 LYS B C 1
ATOM 6336 O O . LYS B 1 347 ? -7.949 -1.989 -1.546 1 88 347 LYS B O 1
ATOM 6341 N N . ARG B 1 348 ? -8.961 -2.494 -3.434 1 83.94 348 ARG B N 1
ATOM 6342 C CA . ARG B 1 348 ? -8.648 -3.912 -3.291 1 83.94 348 ARG B CA 1
ATOM 6343 C C . ARG B 1 348 ? -7.145 -4.148 -3.338 1 83.94 348 ARG B C 1
ATOM 6345 O O . ARG B 1 348 ? -6.613 -4.953 -2.566 1 83.94 348 ARG B O 1
ATOM 6352 N N . SER B 1 349 ? -6.539 -3.51 -4.234 1 89.31 349 SER B N 1
ATOM 6353 C CA . SER B 1 349 ? -5.098 -3.674 -4.387 1 89.31 349 SER B CA 1
ATOM 6354 C C . SER B 1 349 ? -4.355 -3.207 -3.141 1 89.31 349 SER B C 1
ATOM 6356 O O . SER B 1 349 ? -3.324 -3.777 -2.777 1 89.31 349 SER B O 1
ATOM 6358 N N . GLY B 1 350 ? -4.883 -2.154 -2.541 1 89.62 350 GLY B N 1
ATOM 6359 C CA . GLY B 1 350 ? -4.254 -1.651 -1.33 1 89.62 350 GLY B CA 1
ATOM 6360 C C . GLY B 1 350 ? -4.152 -2.693 -0.232 1 89.62 350 GLY B C 1
ATOM 6361 O O . GLY B 1 350 ? -3.105 -2.836 0.402 1 89.62 350 GLY B O 1
ATOM 6362 N N . VAL B 1 351 ? -5.164 -3.436 -0.034 1 85.31 351 VAL B N 1
ATOM 6363 C CA . VAL B 1 351 ? -5.207 -4.461 1.006 1 85.31 351 VAL B CA 1
ATOM 6364 C C . VAL B 1 351 ? -4.211 -5.57 0.68 1 85.31 351 VAL B C 1
ATOM 6366 O O . VAL B 1 351 ? -3.447 -6 1.547 1 85.31 351 VAL B O 1
ATOM 6369 N N . VAL B 1 352 ? -4.23 -5.953 -0.585 1 82.56 352 VAL B N 1
ATOM 6370 C CA . VAL B 1 352 ? -3.355 -7.027 -1.035 1 82.56 352 VAL B CA 1
ATOM 6371 C C . VAL B 1 352 ? -1.896 -6.613 -0.867 1 82.56 352 VAL B C 1
ATOM 6373 O O . VAL B 1 352 ? -1.07 -7.398 -0.393 1 82.56 352 VAL B O 1
ATOM 6376 N N . LEU B 1 353 ? -1.624 -5.426 -1.22 1 90.44 353 LEU B N 1
ATOM 6377 C CA . LEU B 1 353 ? -0.255 -4.926 -1.164 1 90.44 353 LEU B CA 1
ATOM 6378 C C . LEU B 1 353 ? 0.235 -4.84 0.277 1 90.44 353 LEU B C 1
ATOM 6380 O O . LEU B 1 353 ? 1.385 -5.18 0.568 1 90.44 353 LEU B O 1
ATOM 6384 N N . LEU B 1 354 ? -0.589 -4.352 1.158 1 90.31 354 LEU B N 1
ATOM 6385 C CA . LEU B 1 354 ? -0.192 -4.27 2.561 1 90.31 354 LEU B CA 1
ATOM 6386 C C . LEU B 1 354 ? 0.168 -5.648 3.105 1 90.31 354 LEU B C 1
ATOM 6388 O O . LEU B 1 354 ? 1.193 -5.809 3.771 1 90.31 354 LEU B O 1
ATOM 6392 N N . ASP B 1 355 ? -0.562 -6.637 2.762 1 84.94 355 ASP B N 1
ATOM 6393 C CA . ASP B 1 355 ? -0.297 -8 3.215 1 84.94 355 ASP B CA 1
ATOM 6394 C C . ASP B 1 355 ? 1.015 -8.523 2.637 1 84.94 355 ASP B C 1
ATOM 6396 O O . ASP B 1 355 ? 1.815 -9.133 3.35 1 84.94 355 ASP B O 1
ATOM 6400 N N . LEU B 1 356 ? 1.16 -8.297 1.364 1 84.5 356 LEU B N 1
ATOM 6401 C CA . LEU B 1 356 ? 2.383 -8.75 0.709 1 84.5 356 LEU B CA 1
ATOM 6402 C C . LEU B 1 356 ? 3.609 -8.094 1.337 1 84.5 356 LEU B C 1
ATOM 6404 O O . LEU B 1 356 ? 4.629 -8.75 1.556 1 84.5 356 LEU B O 1
ATOM 6408 N N . CYS B 1 357 ? 3.471 -6.836 1.581 1 91.5 357 CYS B N 1
ATOM 6409 C CA . CYS B 1 357 ? 4.582 -6.09 2.154 1 91.5 357 CYS B CA 1
ATOM 6410 C C . CYS B 1 357 ? 4.879 -6.555 3.576 1 91.5 357 CYS B C 1
ATOM 6412 O O . CYS B 1 357 ? 6.031 -6.547 4.012 1 91.5 357 CYS B O 1
ATOM 6414 N N . GLY B 1 358 ? 3.875 -6.938 4.336 1 91.31 358 GLY B N 1
ATOM 6415 C CA . GLY B 1 358 ? 4.109 -7.578 5.617 1 91.31 358 GLY B CA 1
ATOM 6416 C C . GLY B 1 358 ? 4.996 -8.805 5.52 1 91.31 358 GLY B C 1
ATOM 6417 O O . GLY B 1 358 ? 5.828 -9.047 6.398 1 91.31 358 GLY B O 1
ATOM 6418 N N . GLY B 1 359 ? 4.75 -9.609 4.465 1 85.12 359 GLY B N 1
ATOM 6419 C CA . GLY B 1 359 ? 5.625 -10.742 4.215 1 85.12 359 GLY B CA 1
ATOM 6420 C C . GLY B 1 359 ? 7.07 -10.344 3.992 1 85.12 359 GLY B C 1
ATOM 6421 O O . GLY B 1 359 ? 7.988 -11.039 4.434 1 85.12 359 GLY B O 1
ATOM 6422 N N . GLY B 1 360 ? 7.254 -9.273 3.252 1 87.81 360 GLY B N 1
ATOM 6423 C CA . GLY B 1 360 ? 8.594 -8.742 3.064 1 87.81 360 GLY B CA 1
ATOM 6424 C C . GLY B 1 360 ? 9.258 -8.328 4.363 1 87.81 360 GLY B C 1
ATOM 6425 O O . GLY B 1 360 ? 10.461 -8.531 4.543 1 87.81 360 GLY B O 1
ATOM 6426 N N . ALA B 1 361 ? 8.477 -7.699 5.211 1 92.69 361 ALA B N 1
ATOM 6427 C CA . ALA B 1 361 ? 8.984 -7.32 6.527 1 92.69 361 ALA B CA 1
ATOM 6428 C C . ALA B 1 361 ? 9.461 -8.547 7.301 1 92.69 361 ALA B C 1
ATOM 6430 O O . ALA B 1 361 ? 10.539 -8.523 7.902 1 92.69 361 ALA B O 1
ATOM 6431 N N . LEU B 1 362 ? 8.68 -9.578 7.289 1 89.31 362 LEU B N 1
ATOM 6432 C CA . LEU B 1 362 ? 9.031 -10.805 8 1 89.31 362 LEU B CA 1
ATOM 6433 C C . LEU B 1 362 ? 10.273 -11.445 7.391 1 89.31 362 LEU B C 1
ATOM 6435 O O . LEU B 1 362 ? 11.188 -11.852 8.109 1 89.31 362 LEU B O 1
ATOM 6439 N N . GLY B 1 363 ? 10.32 -11.539 6.086 1 85.62 363 GLY B N 1
ATOM 6440 C CA . GLY B 1 363 ? 11.484 -12.102 5.414 1 85.62 363 GLY B CA 1
ATOM 6441 C C . GLY B 1 363 ? 12.773 -11.359 5.734 1 85.62 363 GLY B C 1
ATOM 6442 O O . GLY B 1 363 ? 13.789 -11.984 6.027 1 85.62 363 GLY B O 1
ATOM 6443 N N . ALA B 1 364 ? 12.711 -10.031 5.691 1 87.56 364 ALA B N 1
ATOM 6444 C CA . ALA B 1 364 ? 13.883 -9.203 5.969 1 87.56 364 ALA B CA 1
ATOM 6445 C C . ALA B 1 364 ? 14.336 -9.352 7.418 1 87.56 364 ALA B C 1
ATOM 6447 O O . ALA B 1 364 ? 15.531 -9.375 7.699 1 87.56 364 ALA B O 1
ATOM 6448 N N . THR B 1 365 ? 13.383 -9.461 8.32 1 91.25 365 THR B N 1
ATOM 6449 C CA . THR B 1 365 ? 13.719 -9.586 9.734 1 91.25 365 THR B CA 1
ATOM 6450 C C . THR B 1 365 ? 14.305 -10.961 10.039 1 91.25 365 THR B C 1
ATOM 6452 O O . THR B 1 365 ? 15.266 -11.078 10.797 1 91.25 365 THR B O 1
ATOM 6455 N N . LEU B 1 366 ? 13.75 -11.961 9.5 1 86.44 366 LEU B N 1
ATOM 6456 C CA . LEU B 1 366 ? 14.281 -13.305 9.711 1 86.44 366 LEU B CA 1
ATOM 6457 C C . LEU B 1 366 ? 15.688 -13.43 9.133 1 86.44 366 LEU B C 1
ATOM 6459 O O . LEU B 1 366 ? 16.531 -14.109 9.711 1 86.44 366 LEU B O 1
ATOM 6463 N N . ALA B 1 367 ? 15.891 -12.812 8.023 1 83.19 367 ALA B N 1
ATOM 6464 C CA . ALA B 1 367 ? 17.219 -12.82 7.41 1 83.19 367 ALA B CA 1
ATOM 6465 C C . ALA B 1 367 ? 18.25 -12.172 8.328 1 83.19 367 ALA B C 1
ATOM 6467 O O . ALA B 1 367 ? 19.391 -12.633 8.43 1 83.19 367 ALA B O 1
ATOM 6468 N N . MET B 1 368 ? 17.828 -11.141 8.953 1 85.75 368 MET B N 1
ATOM 6469 C CA . MET B 1 368 ? 18.734 -10.406 9.836 1 85.75 368 MET B CA 1
ATOM 6470 C C . MET B 1 368 ? 19.109 -11.234 11.055 1 85.75 368 MET B C 1
ATOM 6472 O O . MET B 1 368 ? 20.156 -11.031 11.656 1 85.75 368 MET B O 1
ATOM 6476 N N . THR B 1 369 ? 18.188 -12.164 11.5 1 87.06 369 THR B N 1
ATOM 6477 C CA . THR B 1 369 ? 18.422 -12.953 12.711 1 87.06 369 THR B CA 1
ATOM 6478 C C . THR B 1 369 ? 19.391 -14.102 12.43 1 87.06 369 THR B C 1
ATOM 6480 O O . THR B 1 369 ? 19.906 -14.719 13.359 1 87.06 369 THR B O 1
ATOM 6483 N N . GLY B 1 370 ? 19.578 -14.383 11.188 1 80.75 370 GLY B N 1
ATOM 6484 C CA . GLY B 1 370 ? 20.406 -15.523 10.828 1 80.75 370 GLY B CA 1
ATOM 6485 C C . GLY B 1 370 ? 19.641 -16.828 10.789 1 80.75 370 GLY B C 1
ATOM 6486 O O . GLY B 1 370 ? 20.25 -17.906 10.75 1 80.75 370 GLY B O 1
ATOM 6487 N N . ALA B 1 371 ? 18.438 -16.75 10.836 1 80.75 371 ALA B N 1
ATOM 6488 C CA . ALA B 1 371 ? 17.578 -17.938 10.812 1 80.75 371 ALA B CA 1
ATOM 6489 C C . ALA B 1 371 ? 17.859 -18.781 9.57 1 80.75 371 ALA B C 1
ATOM 6491 O O . ALA B 1 371 ? 17.844 -20.016 9.633 1 80.75 371 ALA B O 1
ATOM 6492 N N . GLY B 1 372 ? 18.062 -18.188 8.469 1 74.94 372 GLY B N 1
ATOM 6493 C CA . GLY B 1 372 ? 18.344 -18.906 7.242 1 74.94 372 GLY B CA 1
ATOM 6494 C C . GLY B 1 372 ? 19.609 -19.734 7.332 1 74.94 372 GLY B C 1
ATOM 6495 O O . GLY B 1 372 ? 19.609 -20.906 6.93 1 74.94 372 GLY B O 1
ATOM 6496 N N . GLU B 1 373 ? 20.609 -19.156 7.824 1 76.75 373 GLU B N 1
ATOM 6497 C CA . GLU B 1 373 ? 21.859 -19.875 7.988 1 76.75 373 GLU B CA 1
ATOM 6498 C C . GLU B 1 373 ? 21.703 -21.047 8.945 1 76.75 373 GLU B C 1
ATOM 6500 O O . GLU B 1 373 ? 22.266 -22.125 8.719 1 76.75 373 GLU B O 1
ATOM 6505 N N . ALA B 1 374 ? 20.969 -20.75 10.008 1 78.88 374 ALA B N 1
ATOM 6506 C CA . ALA B 1 374 ? 20.75 -21.812 10.992 1 78.88 374 ALA B CA 1
ATOM 6507 C C . ALA B 1 374 ? 19.984 -22.969 10.391 1 78.88 374 ALA B C 1
ATOM 6509 O O . ALA B 1 374 ? 20.297 -24.141 10.648 1 78.88 374 ALA B O 1
ATOM 6510 N N . LEU B 1 375 ? 19.016 -22.656 9.609 1 75.12 375 LEU B N 1
ATOM 6511 C CA . LEU B 1 375 ? 18.219 -23.688 8.945 1 75.12 375 LEU B CA 1
ATOM 6512 C C . LEU B 1 375 ? 19.062 -24.438 7.914 1 75.12 375 LEU B C 1
ATOM 6514 O O . LEU B 1 375 ? 18.938 -25.656 7.785 1 75.12 375 LEU B O 1
ATOM 6518 N N . GLY B 1 376 ? 19.75 -23.703 7.125 1 71.56 376 GLY B N 1
ATOM 6519 C CA . GLY B 1 376 ? 20.641 -24.328 6.152 1 71.56 376 GLY B CA 1
ATOM 6520 C C . GLY B 1 376 ? 21.609 -25.312 6.77 1 71.56 376 GLY B C 1
ATOM 6521 O O . GLY B 1 376 ? 21.781 -26.422 6.25 1 71.56 376 GLY B O 1
ATOM 6522 N N . ARG B 1 377 ? 22.203 -24.875 7.836 1 72.56 377 ARG B N 1
ATOM 6523 C CA . ARG B 1 377 ? 23.141 -25.75 8.531 1 72.56 377 ARG B CA 1
ATOM 6524 C C . ARG B 1 377 ? 22.438 -27 9.047 1 72.56 377 ARG B C 1
ATOM 6526 O O . ARG B 1 377 ? 23 -28.094 9.016 1 72.56 377 ARG B O 1
ATOM 6533 N N . PHE B 1 378 ? 21.266 -26.781 9.453 1 76.5 378 PHE B N 1
ATOM 6534 C CA . PHE B 1 378 ? 20.484 -27.906 9.938 1 76.5 378 PHE B CA 1
ATOM 6535 C C . PHE B 1 378 ? 20.234 -28.922 8.82 1 76.5 378 PHE B C 1
ATOM 6537 O O . PHE B 1 378 ? 20.422 -30.125 9.008 1 76.5 378 PHE B O 1
ATOM 6544 N N . PHE B 1 379 ? 19.891 -28.453 7.637 1 74.94 379 PHE B N 1
ATOM 6545 C CA . PHE B 1 379 ? 19.547 -29.328 6.52 1 74.94 379 PHE B CA 1
ATOM 6546 C C . PHE B 1 379 ? 20.797 -29.969 5.938 1 74.94 379 PHE B C 1
ATOM 6548 O O . PHE B 1 379 ? 20.75 -31.109 5.469 1 74.94 379 PHE B O 1
ATOM 6555 N N . LEU B 1 380 ? 21.844 -29.25 5.973 1 70.75 380 LEU B N 1
ATOM 6556 C CA . LEU B 1 380 ? 23.109 -29.797 5.496 1 70.75 380 LEU B CA 1
ATOM 6557 C C . LEU B 1 380 ? 23.594 -30.906 6.418 1 70.75 380 LEU B C 1
ATOM 6559 O O . LEU B 1 380 ? 24.203 -31.891 5.961 1 70.75 380 LEU B O 1
ATOM 6563 N N . GLN B 1 381 ? 23.25 -30.75 7.594 1 76.56 381 GLN B N 1
ATOM 6564 C CA . GLN B 1 381 ? 23.688 -31.75 8.562 1 76.56 381 GLN B CA 1
ATOM 6565 C C . GLN B 1 381 ? 22.938 -33.062 8.375 1 76.56 381 GLN B C 1
ATOM 6567 O O . GLN B 1 381 ? 23.484 -34.156 8.648 1 76.56 381 GLN B O 1
ATOM 6572 N N . ILE B 1 382 ? 21.734 -33 7.848 1 81.12 382 ILE B N 1
ATOM 6573 C CA . ILE B 1 382 ? 20.953 -34.219 7.719 1 81.12 382 ILE B CA 1
ATOM 6574 C C . ILE B 1 382 ? 21.109 -34.781 6.309 1 81.12 382 ILE B C 1
ATOM 6576 O O . ILE B 1 382 ? 20.359 -35.656 5.898 1 81.12 382 ILE B O 1
ATOM 6580 N N . ASN B 1 383 ? 22 -34.5 5.543 1 81.75 383 ASN B N 1
ATOM 6581 C CA . ASN B 1 383 ? 22.375 -35 4.223 1 81.75 383 ASN B CA 1
ATOM 6582 C C . ASN B 1 383 ? 21.188 -35.031 3.271 1 81.75 383 ASN B C 1
ATOM 6584 O O . ASN B 1 383 ? 20.953 -36.031 2.596 1 81.75 383 ASN B O 1
ATOM 6588 N N . LEU B 1 384 ? 20.391 -34.156 3.26 1 84.25 384 LEU B N 1
ATOM 6589 C CA . LEU B 1 384 ? 19.312 -34.031 2.301 1 84.25 384 LEU B CA 1
ATOM 6590 C C . LEU B 1 384 ? 19.812 -33.531 0.956 1 84.25 384 LEU B C 1
ATOM 6592 O O . LEU B 1 384 ? 20.75 -32.719 0.906 1 84.25 384 LEU B O 1
ATOM 6596 N N . PRO B 1 385 ? 19.203 -34.219 -0.116 1 88.19 385 PRO B N 1
ATOM 6597 C CA . PRO B 1 385 ? 19.547 -33.594 -1.399 1 88.19 385 PRO B CA 1
ATOM 6598 C C . PRO B 1 385 ? 19.328 -32.094 -1.405 1 88.19 385 PRO B C 1
ATOM 6600 O O . PRO B 1 385 ? 18.328 -31.609 -0.895 1 88.19 385 PRO B O 1
ATOM 6603 N N . HIS B 1 386 ? 20.234 -31.344 -1.926 1 89.88 386 HIS B N 1
ATOM 6604 C CA . HIS B 1 386 ? 20.25 -29.891 -1.858 1 89.88 386 HIS B CA 1
ATOM 6605 C C . HIS B 1 386 ? 18.984 -29.297 -2.449 1 89.88 386 HIS B C 1
ATOM 6607 O O . HIS B 1 386 ? 18.484 -28.266 -1.97 1 89.88 386 HIS B O 1
ATOM 6613 N N . ILE B 1 387 ? 18.391 -29.953 -3.439 1 92.88 387 ILE B N 1
ATOM 6614 C CA . ILE B 1 387 ? 17.219 -29.406 -4.137 1 92.88 387 ILE B CA 1
ATOM 6615 C C . ILE B 1 387 ? 16 -29.5 -3.236 1 92.88 387 ILE B C 1
ATOM 6617 O O . ILE B 1 387 ? 15.023 -28.781 -3.426 1 92.88 387 ILE B O 1
ATOM 6621 N N . LEU B 1 388 ? 16.047 -30.344 -2.205 1 92.75 388 LEU B N 1
ATOM 6622 C CA . LEU B 1 388 ? 14.914 -30.547 -1.3 1 92.75 388 LEU B CA 1
ATOM 6623 C C . LEU B 1 388 ? 14.836 -29.422 -0.275 1 92.75 388 LEU B C 1
ATOM 6625 O O . LEU B 1 388 ? 13.773 -29.172 0.299 1 92.75 388 LEU B O 1
ATOM 6629 N N . VAL B 1 389 ? 15.898 -28.766 -0.05 1 89.75 389 VAL B N 1
ATOM 6630 C CA . VAL B 1 389 ? 15.969 -27.766 1.009 1 89.75 389 VAL B CA 1
ATOM 6631 C C . VAL B 1 389 ? 15.039 -26.594 0.68 1 89.75 389 VAL B C 1
ATOM 6633 O O . VAL B 1 389 ? 14.156 -26.266 1.472 1 89.75 389 VAL B O 1
ATOM 6636 N N . PRO B 1 390 ? 15.227 -25.953 -0.523 1 92.38 390 PRO B N 1
ATOM 6637 C CA . PRO B 1 390 ? 14.305 -24.859 -0.834 1 92.38 390 PRO B CA 1
ATOM 6638 C C . PRO B 1 390 ? 12.852 -25.297 -0.907 1 92.38 390 PRO B C 1
ATOM 6640 O O . PRO B 1 390 ? 11.953 -24.562 -0.512 1 92.38 390 PRO B O 1
ATOM 6643 N N . PHE B 1 391 ? 12.602 -26.484 -1.34 1 94.62 391 PHE B N 1
ATOM 6644 C CA . PHE B 1 391 ? 11.258 -27.031 -1.422 1 94.62 391 PHE B CA 1
ATOM 6645 C C . PHE B 1 391 ? 10.641 -27.172 -0.034 1 94.62 391 PHE B C 1
ATOM 6647 O O . PHE B 1 391 ? 9.523 -26.703 0.204 1 94.62 391 PHE B O 1
ATOM 6654 N N . LEU B 1 392 ? 11.359 -27.703 0.881 1 90.62 392 LEU B N 1
ATOM 6655 C CA . LEU B 1 392 ? 10.844 -27.984 2.219 1 90.62 392 LEU B CA 1
ATOM 6656 C C . LEU B 1 392 ? 10.688 -26.688 3.02 1 90.62 392 LEU B C 1
ATOM 6658 O O . LEU B 1 392 ? 9.766 -26.562 3.832 1 90.62 392 LEU B O 1
ATOM 6662 N N . VAL B 1 393 ? 11.609 -25.797 2.828 1 87.88 393 VAL B N 1
ATOM 6663 C CA . VAL B 1 393 ? 11.492 -24.5 3.498 1 87.88 393 VAL B CA 1
ATOM 6664 C C . VAL B 1 393 ? 10.211 -23.812 3.055 1 87.88 393 VAL B C 1
ATOM 6666 O O . VAL B 1 393 ? 9.477 -23.266 3.883 1 87.88 393 VAL B O 1
ATOM 6669 N N . ALA B 1 394 ? 9.961 -23.828 1.756 1 92.5 394 ALA B N 1
ATOM 6670 C CA . ALA B 1 394 ? 8.758 -23.203 1.221 1 92.5 394 ALA B CA 1
ATOM 6671 C C . ALA B 1 394 ? 7.504 -23.922 1.712 1 92.5 394 ALA B C 1
ATOM 6673 O O . ALA B 1 394 ? 6.496 -23.281 2.02 1 92.5 394 ALA B O 1
ATOM 6674 N N . VAL B 1 395 ? 7.578 -25.25 1.807 1 92.25 395 VAL B N 1
ATOM 6675 C CA . VAL B 1 395 ? 6.445 -26.031 2.297 1 92.25 395 VAL B CA 1
ATOM 6676 C C . VAL B 1 395 ? 6.133 -25.641 3.74 1 92.25 395 VAL B C 1
ATOM 6678 O O . VAL B 1 395 ? 4.969 -25.438 4.098 1 92.25 395 VAL B O 1
ATOM 6681 N N . ALA B 1 396 ? 7.125 -25.578 4.5 1 85.44 396 ALA B N 1
ATOM 6682 C CA . ALA B 1 396 ? 6.957 -25.234 5.91 1 85.44 396 ALA B CA 1
ATOM 6683 C C . ALA B 1 396 ? 6.34 -23.844 6.07 1 85.44 396 ALA B C 1
ATOM 6685 O O . ALA B 1 396 ? 5.402 -23.672 6.852 1 85.44 396 ALA B O 1
ATOM 6686 N N . LEU B 1 397 ? 6.875 -22.953 5.32 1 86.56 397 LEU B N 1
ATOM 6687 C CA . LEU B 1 397 ? 6.391 -21.578 5.398 1 86.56 397 LEU B CA 1
ATOM 6688 C C . LEU B 1 397 ? 4.957 -21.484 4.887 1 86.56 397 LEU B C 1
ATOM 6690 O O . LEU B 1 397 ? 4.117 -20.828 5.508 1 86.56 397 LEU B O 1
ATOM 6694 N N . GLN B 1 398 ? 4.691 -22.109 3.791 1 90.56 398 GLN B N 1
ATOM 6695 C CA . GLN B 1 398 ? 3.365 -22.062 3.18 1 90.56 398 GLN B CA 1
ATOM 6696 C C . GLN B 1 398 ? 2.32 -22.703 4.09 1 90.56 398 GLN B C 1
ATOM 6698 O O . GLN B 1 398 ? 1.195 -22.219 4.191 1 90.56 398 GLN B O 1
ATOM 6703 N N . THR B 1 399 ? 2.627 -23.734 4.707 1 86.06 399 THR B N 1
ATOM 6704 C CA . THR B 1 399 ? 1.702 -24.453 5.57 1 86.06 399 THR B CA 1
ATOM 6705 C C . THR B 1 399 ? 1.3 -23.594 6.77 1 86.06 399 THR B C 1
ATOM 6707 O O . THR B 1 399 ? 0.151 -23.641 7.215 1 86.06 399 THR B O 1
ATOM 6710 N N . VAL B 1 400 ? 2.215 -22.828 7.16 1 79.25 400 VAL B N 1
ATOM 6711 C CA . VAL B 1 400 ? 1.963 -22.047 8.367 1 79.25 400 VAL B CA 1
ATOM 6712 C C . VAL B 1 400 ? 1.356 -20.703 7.992 1 79.25 400 VAL B C 1
ATOM 6714 O O . VAL B 1 400 ? 0.436 -20.219 8.656 1 79.25 400 VAL B O 1
ATOM 6717 N N . GLN B 1 401 ? 1.837 -20.125 7.008 1 78.38 401 GLN B N 1
ATOM 6718 C CA . GLN B 1 401 ? 1.458 -18.766 6.664 1 78.38 401 GLN B CA 1
ATOM 6719 C C . GLN B 1 401 ? 0.198 -18.75 5.801 1 78.38 401 GLN B C 1
ATOM 6721 O O . GLN B 1 401 ? -0.653 -17.859 5.961 1 78.38 401 GLN B O 1
ATOM 6726 N N . GLY B 1 402 ? 0.109 -19.688 4.828 1 81.06 402 GLY B N 1
ATOM 6727 C CA . GLY B 1 402 ? -1.078 -19.828 4 1 81.06 402 GLY B CA 1
ATOM 6728 C C . GLY B 1 402 ? -1.139 -18.812 2.877 1 81.06 402 GLY B C 1
ATOM 6729 O O . GLY B 1 402 ? -2.221 -18.484 2.381 1 81.06 402 GLY B O 1
ATOM 6730 N N . SER B 1 403 ? -0.066 -18.156 2.574 1 86.5 403 SER B N 1
ATOM 6731 C CA . SER B 1 403 ? 0.031 -17.219 1.46 1 86.5 403 SER B CA 1
ATOM 6732 C C . SER B 1 403 ? 1.229 -17.531 0.571 1 86.5 403 SER B C 1
ATOM 6734 O O . SER B 1 403 ? 2.377 -17.422 1.006 1 86.5 403 SER B O 1
ATOM 6736 N N . ARG B 1 404 ? 0.939 -17.875 -0.638 1 91.19 404 ARG B N 1
ATOM 6737 C CA . ARG B 1 404 ? 1.966 -18.297 -1.582 1 91.19 404 ARG B CA 1
ATOM 6738 C C . ARG B 1 404 ? 2.945 -17.172 -1.877 1 91.19 404 ARG B C 1
ATOM 6740 O O . ARG B 1 404 ? 4.156 -17.391 -1.924 1 91.19 404 ARG B O 1
ATOM 6747 N N . VAL B 1 405 ? 2.396 -16.031 -1.976 1 88.81 405 VAL B N 1
ATOM 6748 C CA . VAL B 1 405 ? 3.246 -14.891 -2.307 1 88.81 405 VAL B CA 1
ATOM 6749 C C . VAL B 1 405 ? 4.125 -14.531 -1.108 1 88.81 405 VAL B C 1
ATOM 6751 O O . VAL B 1 405 ? 5.324 -14.289 -1.261 1 88.81 405 VAL B O 1
ATOM 6754 N N . VAL B 1 406 ? 3.537 -14.523 0.084 1 87 406 VAL B N 1
ATOM 6755 C CA . VAL B 1 406 ? 4.309 -14.211 1.282 1 87 406 VAL B CA 1
ATOM 6756 C C . VAL B 1 406 ? 5.41 -15.258 1.474 1 87 406 VAL B C 1
ATOM 6758 O O . VAL B 1 406 ? 6.535 -14.914 1.845 1 87 406 VAL B O 1
ATOM 6761 N N . THR B 1 407 ? 5.082 -16.469 1.218 1 90.44 407 THR B N 1
ATOM 6762 C CA . THR B 1 407 ? 6.078 -17.531 1.307 1 90.44 407 THR B CA 1
ATOM 6763 C C . THR B 1 407 ? 7.25 -17.25 0.371 1 90.44 407 THR B C 1
ATOM 6765 O O . THR B 1 407 ? 8.414 -17.406 0.76 1 90.44 407 THR B O 1
ATOM 6768 N N . MET B 1 408 ? 6.922 -16.797 -0.784 1 93.25 408 MET B N 1
ATOM 6769 C CA . MET B 1 408 ? 7.957 -16.578 -1.795 1 93.25 408 MET B CA 1
ATOM 6770 C C . MET B 1 408 ? 8.656 -15.242 -1.592 1 93.25 408 MET B C 1
ATOM 6772 O O . MET B 1 408 ? 9.641 -14.945 -2.268 1 93.25 408 MET B O 1
ATOM 6776 N N . LEU B 1 409 ? 8.219 -14.516 -0.693 1 88.62 409 LEU B N 1
ATOM 6777 C CA . LEU B 1 409 ? 8.93 -13.32 -0.278 1 88.62 409 LEU B CA 1
ATOM 6778 C C . LEU B 1 409 ? 9.891 -13.625 0.866 1 88.62 409 LEU B C 1
ATOM 6780 O O . LEU B 1 409 ? 10.984 -13.062 0.93 1 88.62 409 LEU B O 1
ATOM 6784 N N . VAL B 1 410 ? 9.5 -14.555 1.716 1 86.56 410 VAL B N 1
ATOM 6785 C CA . VAL B 1 410 ? 10.258 -14.844 2.928 1 86.56 410 VAL B CA 1
ATOM 6786 C C . VAL B 1 410 ? 11.32 -15.898 2.629 1 86.56 410 VAL B C 1
ATOM 6788 O O . VAL B 1 410 ? 12.477 -15.75 3.029 1 86.56 410 VAL B O 1
ATOM 6791 N N . ALA B 1 411 ? 10.977 -16.875 1.901 1 90.38 411 ALA B N 1
ATOM 6792 C CA . ALA B 1 411 ? 11.844 -18.031 1.694 1 90.38 411 ALA B CA 1
ATOM 6793 C C . ALA B 1 411 ? 13.156 -17.609 1.022 1 90.38 411 ALA B C 1
ATOM 6795 O O . ALA B 1 411 ? 14.234 -18 1.465 1 90.38 411 ALA B O 1
ATOM 6796 N N . PRO B 1 412 ? 13.086 -16.844 -0.036 1 91 412 PRO B N 1
ATOM 6797 C CA . PRO B 1 412 ? 14.352 -16.453 -0.67 1 91 412 PRO B CA 1
ATOM 6798 C C . PRO B 1 412 ? 15.258 -15.656 0.267 1 91 412 PRO B C 1
ATOM 6800 O O . PRO B 1 412 ? 16.484 -15.812 0.221 1 91 412 PRO B O 1
ATOM 6803 N N . SER B 1 413 ? 14.648 -14.844 1.045 1 85.06 413 SER B N 1
ATOM 6804 C CA . SER B 1 413 ? 15.438 -14.07 1.996 1 85.06 413 SER B CA 1
ATOM 6805 C C . SER B 1 413 ? 16.141 -14.969 3 1 85.06 413 SER B C 1
ATOM 6807 O O . SER B 1 413 ? 17.25 -14.672 3.439 1 85.06 413 SER B O 1
ATOM 6809 N N . LEU B 1 414 ? 15.523 -16.047 3.338 1 84.44 414 LEU B N 1
ATOM 6810 C CA . LEU B 1 414 ? 16.078 -17 4.293 1 84.44 414 LEU B CA 1
ATOM 6811 C C . LEU B 1 414 ? 17.172 -17.844 3.648 1 84.44 414 LEU B C 1
ATOM 6813 O O . LEU B 1 414 ? 18.125 -18.234 4.316 1 84.44 414 LEU B O 1
ATOM 6817 N N . LEU B 1 415 ? 17.078 -18.078 2.402 1 87.25 415 LEU B N 1
ATOM 6818 C CA . LEU B 1 415 ? 17.953 -19.031 1.745 1 87.25 415 LEU B CA 1
ATOM 6819 C C . LEU B 1 415 ? 19.109 -18.328 1.062 1 87.25 415 LEU B C 1
ATOM 6821 O O . LEU B 1 415 ? 20.094 -18.984 0.68 1 87.25 415 LEU B O 1
ATOM 6825 N N . LEU B 1 416 ? 19.016 -17.062 0.932 1 85.94 416 LEU B N 1
ATOM 6826 C CA . LEU B 1 416 ? 20.016 -16.281 0.193 1 85.94 416 LEU B CA 1
ATOM 6827 C C . LEU B 1 416 ? 21.422 -16.625 0.66 1 85.94 416 LEU B C 1
ATOM 6829 O O . LEU B 1 416 ? 22.312 -16.875 -0.159 1 85.94 416 LEU B O 1
ATOM 6833 N N . PRO B 1 417 ? 21.672 -16.703 1.954 1 81.5 417 PRO B N 1
ATOM 6834 C CA . PRO B 1 417 ? 23.031 -17 2.41 1 81.5 417 PRO B CA 1
ATOM 6835 C C . PRO B 1 417 ? 23.453 -18.438 2.098 1 81.5 417 PRO B C 1
ATOM 6837 O O . PRO B 1 417 ? 24.641 -18.766 2.104 1 81.5 417 PRO B O 1
ATOM 6840 N N . LEU B 1 418 ? 22.516 -19.25 1.78 1 84.5 418 LEU B N 1
ATOM 6841 C CA . LEU B 1 418 ? 22.797 -20.672 1.579 1 84.5 418 LEU B CA 1
ATOM 6842 C C . LEU B 1 418 ? 22.938 -20.984 0.095 1 84.5 418 LEU B C 1
ATOM 6844 O O . LEU B 1 418 ? 23.406 -22.078 -0.268 1 84.5 418 LEU B O 1
ATOM 6848 N N . VAL B 1 419 ? 22.609 -20.078 -0.729 1 86.94 419 VAL B N 1
ATOM 6849 C CA . VAL B 1 419 ? 22.547 -20.312 -2.168 1 86.94 419 VAL B CA 1
ATOM 6850 C C . VAL B 1 419 ? 23.891 -20.828 -2.672 1 86.94 419 VAL B C 1
ATOM 6852 O O . VAL B 1 419 ? 23.938 -21.828 -3.406 1 86.94 419 VAL B O 1
ATOM 6855 N N . PRO B 1 420 ? 25.047 -20.219 -2.219 1 84.69 420 PRO B N 1
ATOM 6856 C CA . PRO B 1 420 ? 26.344 -20.734 -2.701 1 84.69 420 PRO B CA 1
ATOM 6857 C C . PRO B 1 420 ? 26.625 -22.156 -2.221 1 84.69 420 PRO B C 1
ATOM 6859 O O . PRO B 1 420 ? 27.219 -22.953 -2.955 1 84.69 420 PRO B O 1
ATOM 6862 N N . GLU B 1 421 ? 26.188 -22.453 -1.091 1 83.44 421 GLU B N 1
ATOM 6863 C CA . GLU B 1 421 ? 26.438 -23.766 -0.519 1 83.44 421 GLU B CA 1
ATOM 6864 C C . GLU B 1 421 ? 25.562 -24.828 -1.181 1 83.44 421 GLU B C 1
ATOM 6866 O O . GLU B 1 421 ? 25.969 -25.984 -1.312 1 83.44 421 GLU B O 1
ATOM 6871 N N . LEU B 1 422 ? 24.406 -24.453 -1.524 1 87.12 422 LEU B N 1
ATOM 6872 C CA . LEU B 1 422 ? 23.484 -25.391 -2.162 1 87.12 422 LEU B CA 1
ATOM 6873 C C . LEU B 1 422 ? 23.938 -25.719 -3.58 1 87.12 422 LEU B C 1
ATOM 6875 O O . LEU B 1 422 ? 23.672 -26.812 -4.086 1 87.12 422 LEU B O 1
ATOM 6879 N N . GLY B 1 423 ? 24.547 -24.766 -4.227 1 87.69 423 GLY B N 1
ATOM 6880 C CA . GLY B 1 423 ? 25.109 -25 -5.555 1 87.69 423 GLY B CA 1
ATOM 6881 C C . GLY B 1 423 ? 24.047 -25.203 -6.613 1 87.69 423 GLY B C 1
ATOM 6882 O O . GLY B 1 423 ? 24.281 -25.875 -7.613 1 87.69 423 GLY B O 1
ATOM 6883 N N . LEU B 1 424 ? 22.891 -24.828 -6.418 1 92.69 424 LEU B N 1
ATOM 6884 C CA . LEU B 1 424 ? 21.797 -24.938 -7.371 1 92.69 424 LEU B CA 1
ATOM 6885 C C . LEU B 1 424 ? 21.703 -23.672 -8.234 1 92.69 424 LEU B C 1
ATOM 6887 O O . LEU B 1 424 ? 21.953 -22.562 -7.75 1 92.69 424 LEU B O 1
ATOM 6891 N N . PRO B 1 425 ? 21.422 -23.953 -9.539 1 94.88 425 PRO B N 1
ATOM 6892 C CA . PRO B 1 425 ? 21.062 -22.75 -10.297 1 94.88 425 PRO B CA 1
ATOM 6893 C C . PRO B 1 425 ? 19.906 -21.984 -9.672 1 94.88 425 PRO B C 1
ATOM 6895 O O . PRO B 1 425 ? 18.953 -22.594 -9.172 1 94.88 425 PRO B O 1
ATOM 6898 N N . VAL B 1 426 ? 19.969 -20.719 -9.734 1 95.06 426 VAL B N 1
ATOM 6899 C CA . VAL B 1 426 ? 19.016 -19.844 -9.047 1 95.06 426 VAL B CA 1
ATOM 6900 C C . VAL B 1 426 ? 17.594 -20.125 -9.555 1 95.06 426 VAL B C 1
ATOM 6902 O O . VAL B 1 426 ? 16.641 -20.125 -8.781 1 95.06 426 VAL B O 1
ATOM 6905 N N . GLU B 1 427 ? 17.453 -20.344 -10.875 1 95.88 427 GLU B N 1
ATOM 6906 C CA . GLU B 1 427 ? 16.141 -20.609 -11.461 1 95.88 427 GLU B CA 1
ATOM 6907 C C . GLU B 1 427 ? 15.539 -21.906 -10.938 1 95.88 427 GLU B C 1
ATOM 6909 O O . GLU B 1 427 ? 14.336 -21.984 -10.711 1 95.88 427 GLU B O 1
ATOM 6914 N N . ILE B 1 428 ? 16.406 -22.891 -10.727 1 96 428 ILE B N 1
ATOM 6915 C CA . ILE B 1 428 ? 15.977 -24.172 -10.18 1 96 428 ILE B CA 1
ATOM 6916 C C . ILE B 1 428 ? 15.578 -24 -8.719 1 96 428 ILE B C 1
ATOM 6918 O O . ILE B 1 428 ? 14.578 -24.562 -8.273 1 96 428 ILE B O 1
ATOM 6922 N N . LEU B 1 429 ? 16.391 -23.266 -8.031 1 95.88 429 LEU B N 1
ATOM 6923 C CA . LEU B 1 429 ? 16.094 -22.969 -6.633 1 95.88 429 LEU B CA 1
ATOM 6924 C C . LEU B 1 429 ? 14.734 -22.297 -6.488 1 95.88 429 LEU B C 1
ATOM 6926 O O . LEU B 1 429 ? 13.938 -22.672 -5.625 1 95.88 429 LEU B O 1
ATOM 6930 N N . ILE B 1 430 ? 14.414 -21.359 -7.336 1 96.5 430 ILE B N 1
ATOM 6931 C CA . ILE B 1 430 ? 13.164 -20.594 -7.301 1 96.5 430 ILE B CA 1
ATOM 6932 C C . ILE B 1 430 ? 11.992 -21.531 -7.613 1 96.5 430 ILE B C 1
ATOM 6934 O O . ILE B 1 430 ? 10.969 -21.5 -6.918 1 96.5 430 ILE B O 1
ATOM 6938 N N . LEU B 1 431 ? 12.156 -22.328 -8.609 1 97.38 431 LEU B N 1
ATOM 6939 C CA . LEU B 1 431 ? 11.062 -23.219 -9.023 1 97.38 431 LEU B CA 1
ATOM 6940 C C . LEU B 1 431 ? 10.836 -24.312 -7.996 1 97.38 431 LEU B C 1
ATOM 6942 O O . LEU B 1 431 ? 9.703 -24.766 -7.793 1 97.38 431 LEU B O 1
ATOM 6946 N N . ALA B 1 432 ? 11.906 -24.734 -7.316 1 96.44 432 ALA B N 1
ATOM 6947 C CA . ALA B 1 432 ? 11.75 -25.688 -6.219 1 96.44 432 ALA B CA 1
ATOM 6948 C C . ALA B 1 432 ? 10.961 -25.078 -5.066 1 96.44 432 ALA B C 1
ATOM 6950 O O . ALA B 1 432 ? 10.07 -25.719 -4.508 1 96.44 432 ALA B O 1
ATOM 6951 N N . MET B 1 433 ? 11.281 -23.891 -4.727 1 95.81 433 MET B N 1
ATOM 6952 C CA . MET B 1 433 ? 10.531 -23.172 -3.697 1 95.81 433 MET B CA 1
ATOM 6953 C C . MET B 1 433 ? 9.078 -22.984 -4.121 1 95.81 433 MET B C 1
ATOM 6955 O O . MET B 1 433 ? 8.156 -23.219 -3.332 1 95.81 433 MET B O 1
ATOM 6959 N N . ALA B 1 434 ? 8.922 -22.531 -5.359 1 97.44 434 ALA B N 1
ATOM 6960 C CA . ALA B 1 434 ? 7.582 -22.312 -5.891 1 97.44 434 ALA B CA 1
ATOM 6961 C C . ALA B 1 434 ? 6.738 -23.578 -5.816 1 97.44 434 ALA B C 1
ATOM 6963 O O . ALA B 1 434 ? 5.539 -23.516 -5.531 1 97.44 434 ALA B O 1
ATOM 6964 N N . SER B 1 435 ? 7.359 -24.688 -6.105 1 97.62 435 SER B N 1
ATOM 6965 C CA . SER B 1 435 ? 6.676 -25.969 -6.012 1 97.62 435 SER B CA 1
ATOM 6966 C C . SER B 1 435 ? 6.211 -26.234 -4.586 1 97.62 435 SER B C 1
ATOM 6968 O O . SER B 1 435 ? 5.164 -26.859 -4.375 1 97.62 435 SER B O 1
ATOM 6970 N N . GLY B 1 436 ? 6.965 -25.812 -3.66 1 95.81 436 GLY B N 1
ATOM 6971 C CA . GLY B 1 436 ? 6.613 -26 -2.262 1 95.81 436 GLY B CA 1
ATOM 6972 C C . GLY B 1 436 ? 5.406 -25.188 -1.837 1 95.81 436 GLY B C 1
ATOM 6973 O O . GLY B 1 436 ? 4.699 -25.547 -0.899 1 95.81 436 GLY B O 1
ATOM 6974 N N . THR B 1 437 ? 5.133 -24.078 -2.535 1 95.06 437 THR B N 1
ATOM 6975 C CA . THR B 1 437 ? 4.047 -23.188 -2.15 1 95.06 437 THR B CA 1
ATOM 6976 C C . THR B 1 437 ? 2.691 -23.812 -2.455 1 95.06 437 THR B C 1
ATOM 6978 O O . THR B 1 437 ? 1.661 -23.344 -1.958 1 95.06 437 THR B O 1
ATOM 6981 N N . PHE B 1 438 ? 2.711 -24.906 -3.215 1 95.5 438 PHE B N 1
ATOM 6982 C CA . PHE B 1 438 ? 1.467 -25.625 -3.475 1 95.5 438 PHE B CA 1
ATOM 6983 C C . PHE B 1 438 ? 0.993 -26.359 -2.227 1 95.5 438 PHE B C 1
ATOM 6985 O O . PHE B 1 438 ? -0.2 -26.625 -2.074 1 95.5 438 PHE B O 1
ATOM 6992 N N . LEU B 1 439 ? 2.029 -26.703 -1.348 1 91.62 439 LEU B N 1
ATOM 6993 C CA . LEU B 1 439 ? 1.777 -27.516 -0.164 1 91.62 439 LEU B CA 1
ATOM 6994 C C . LEU B 1 439 ? 1.886 -26.672 1.105 1 91.62 439 LEU B C 1
ATOM 6996 O O . LEU B 1 439 ? 2.891 -26 1.321 1 91.62 439 LEU B O 1
ATOM 7000 N N . PHE B 1 440 ? 0.905 -26.688 2.033 1 87.31 440 PHE B N 1
ATOM 7001 C CA . PHE B 1 440 ? -0.477 -27.156 1.958 1 87.31 440 PHE B CA 1
ATOM 7002 C C . PHE B 1 440 ? -1.444 -25.984 2.076 1 87.31 440 PHE B C 1
ATOM 7004 O O . PHE B 1 440 ? -1.195 -25.031 2.83 1 87.31 440 PHE B O 1
ATOM 7011 N N . SER B 1 441 ? -2.311 -25.969 1.245 1 88.94 441 SER B N 1
ATOM 7012 C CA . SER B 1 441 ? -3.402 -25 1.371 1 88.94 441 SER B CA 1
ATOM 7013 C C . SER B 1 441 ? -4.488 -25.516 2.311 1 88.94 441 SER B C 1
ATOM 7015 O O . SER B 1 441 ? -5.172 -26.5 1.999 1 88.94 441 SER B O 1
ATOM 7017 N N . HIS B 1 442 ? -4.641 -24.953 3.473 1 87.44 442 HIS B N 1
ATOM 7018 C CA . HIS B 1 442 ? -5.637 -25.375 4.453 1 87.44 442 HIS B CA 1
ATOM 7019 C C . HIS B 1 442 ? -6.289 -24.172 5.129 1 87.44 442 HIS B C 1
ATOM 7021 O O . HIS B 1 442 ? -6.41 -23.109 4.523 1 87.44 442 HIS B O 1
ATOM 7027 N N . VAL B 1 443 ? -6.809 -24.344 6.266 1 78.94 443 VAL B N 1
ATOM 7028 C CA . VAL B 1 443 ? -7.73 -23.406 6.914 1 78.94 443 VAL B CA 1
ATOM 7029 C C . VAL B 1 443 ? -7.062 -22.047 7.082 1 78.94 443 VAL B C 1
ATOM 7031 O O . VAL B 1 443 ? -7.742 -21.031 7.223 1 78.94 443 VAL B O 1
ATOM 7034 N N . ASN B 1 444 ? -5.742 -22 7.078 1 78.38 444 ASN B N 1
ATOM 7035 C CA . ASN B 1 444 ? -5.062 -20.703 7.23 1 78.38 444 ASN B CA 1
ATOM 7036 C C . ASN B 1 444 ? -4.906 -20 5.895 1 78.38 444 ASN B C 1
ATOM 7038 O O . ASN B 1 444 ? -4.504 -18.828 5.852 1 78.38 444 ASN B O 1
ATOM 7042 N N . ASP B 1 445 ? -5.176 -20.688 4.859 1 82.25 445 ASP B N 1
ATOM 7043 C CA . ASP B 1 445 ? -5.152 -20.125 3.512 1 82.25 445 ASP B CA 1
ATOM 7044 C C . ASP B 1 445 ? -6.496 -19.5 3.148 1 82.25 445 ASP B C 1
ATOM 7046 O O . ASP B 1 445 ? -7.516 -20.203 3.107 1 82.25 445 ASP B O 1
ATOM 7050 N N . PRO B 1 446 ? -6.492 -18.266 2.928 1 79.38 446 PRO B N 1
ATOM 7051 C CA . PRO B 1 446 ? -7.754 -17.609 2.557 1 79.38 446 PRO B CA 1
ATOM 7052 C C . PRO B 1 446 ? -8.414 -18.266 1.343 1 79.38 446 PRO B C 1
ATOM 7054 O O . PRO B 1 446 ? -9.641 -18.297 1.242 1 79.38 446 PRO B O 1
ATOM 7057 N N . PHE B 1 447 ? -7.602 -18.766 0.439 1 88.25 447 PHE B N 1
ATOM 7058 C CA . PHE B 1 447 ? -8.164 -19.391 -0.759 1 88.25 447 PHE B CA 1
ATOM 7059 C C . PHE B 1 447 ? -8.953 -20.641 -0.406 1 88.25 447 PHE B C 1
ATOM 7061 O O . PHE B 1 447 ? -9.906 -21 -1.097 1 88.25 447 PHE B O 1
ATOM 7068 N N . PHE B 1 448 ? -8.609 -21.312 0.645 1 88.38 448 PHE B N 1
ATOM 7069 C CA . PHE B 1 448 ? -9.328 -22.484 1.131 1 88.38 448 PHE B CA 1
ATOM 7070 C C . PHE B 1 448 ? -10.789 -22.141 1.389 1 88.38 448 PHE B 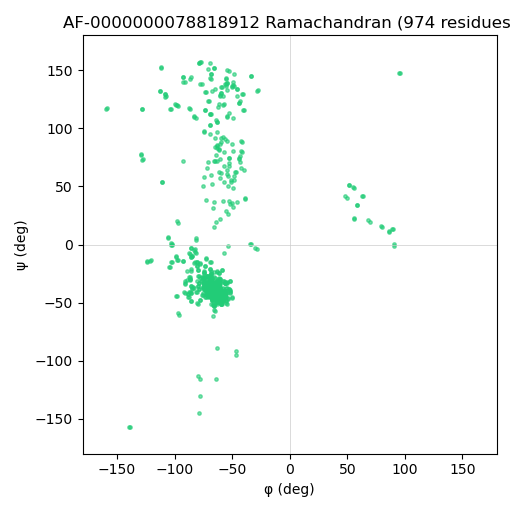C 1
ATOM 7072 O O . PHE B 1 448 ? -11.688 -22.859 0.93 1 88.38 448 PHE B O 1
ATOM 7079 N N . TRP B 1 449 ? -11.062 -21.109 1.948 1 80.12 449 TRP B N 1
ATOM 7080 C CA . TRP B 1 449 ? -12.414 -20.703 2.32 1 80.12 449 TRP B CA 1
ATOM 7081 C C . TRP B 1 449 ? -13.156 -20.109 1.123 1 80.12 449 TRP B C 1
ATOM 7083 O O . TRP B 1 449 ? -14.336 -20.391 0.917 1 80.12 449 TRP B O 1
ATOM 7093 N N . ILE B 1 450 ? -12.43 -19.328 0.387 1 84.25 450 ILE B N 1
ATOM 7094 C CA . ILE B 1 450 ? -13.055 -18.703 -0.774 1 84.25 450 ILE B CA 1
ATOM 7095 C C . ILE B 1 450 ? -13.469 -19.781 -1.779 1 84.25 450 ILE B C 1
ATOM 7097 O O . ILE B 1 450 ? -14.562 -19.719 -2.34 1 84.25 450 ILE B O 1
ATOM 7101 N N . PHE B 1 451 ? -12.586 -20.625 -1.965 1 91.19 451 PHE B N 1
ATOM 7102 C CA . PHE B 1 451 ? -12.875 -21.75 -2.846 1 91.19 451 PHE B CA 1
ATOM 7103 C C . PHE B 1 451 ? -14.125 -22.5 -2.389 1 91.19 451 PHE B C 1
ATOM 7105 O O . PHE B 1 451 ? -15.031 -22.734 -3.186 1 91.19 451 PHE B O 1
ATOM 7112 N N . GLY B 1 452 ? -14.258 -22.828 -1.14 1 86.88 452 GLY B N 1
ATOM 7113 C CA . GLY B 1 452 ? -15.383 -23.562 -0.588 1 86.88 452 GLY B CA 1
ATOM 7114 C C . GLY B 1 452 ? -16.688 -22.797 -0.638 1 86.88 452 GLY B C 1
ATOM 7115 O O . GLY B 1 452 ? -17.719 -23.328 -1.028 1 86.88 452 GLY B O 1
ATOM 7116 N N . GLU B 1 453 ? -16.578 -21.641 -0.299 1 80.31 453 GLU B N 1
ATOM 7117 C CA . GLU B 1 453 ? -17.766 -20.797 -0.234 1 80.31 453 GLU B CA 1
ATOM 7118 C C . GLU B 1 453 ? -18.375 -20.609 -1.617 1 80.31 453 GLU B C 1
ATOM 7120 O O . GLU B 1 453 ? -19.594 -20.75 -1.788 1 80.31 453 GLU B O 1
ATOM 7125 N N . LEU B 1 454 ? -17.562 -20.312 -2.521 1 81.44 454 LEU B N 1
ATOM 7126 C CA . LEU B 1 454 ? -18.078 -20.047 -3.857 1 81.44 454 LEU B CA 1
ATOM 7127 C C . LEU B 1 454 ? -18.5 -21.328 -4.551 1 81.44 454 LEU B C 1
ATOM 7129 O O . LEU B 1 454 ? -19.438 -21.328 -5.348 1 81.44 454 LEU B O 1
ATOM 7133 N N . ALA B 1 455 ? -17.812 -22.312 -4.238 1 86.31 455 ALA B N 1
ATOM 7134 C CA . ALA B 1 455 ? -18.188 -23.609 -4.805 1 86.31 455 ALA B CA 1
ATOM 7135 C C . ALA B 1 455 ? -19.25 -24.297 -3.961 1 86.31 455 ALA B C 1
ATOM 7137 O O . ALA B 1 455 ? -19.75 -25.359 -4.332 1 86.31 455 ALA B O 1
ATOM 7138 N N . GLU B 1 456 ? -19.609 -23.703 -2.879 1 83.12 456 GLU B N 1
ATOM 7139 C CA . GLU B 1 456 ? -20.625 -24.234 -1.97 1 83.12 456 GLU B CA 1
ATOM 7140 C C . GLU B 1 456 ? -20.25 -25.656 -1.527 1 83.12 456 GLU B C 1
ATOM 7142 O O . GLU B 1 456 ? -21.078 -26.578 -1.638 1 83.12 456 GLU B O 1
ATOM 7147 N N . LEU B 1 457 ? -19.078 -25.797 -1.124 1 87.62 457 LEU B N 1
ATOM 7148 C CA . LEU B 1 457 ? -18.578 -27.078 -0.663 1 87.62 457 LEU B CA 1
ATOM 7149 C C . LEU B 1 457 ? -18.297 -27.047 0.837 1 87.62 457 LEU B C 1
ATOM 7151 O O . LEU B 1 457 ? -17.984 -26 1.395 1 87.62 457 LEU B O 1
ATOM 7155 N N . GLU B 1 458 ? -18.391 -28.188 1.445 1 84.69 458 GLU B N 1
ATOM 7156 C CA . GLU B 1 458 ? -18.016 -28.344 2.846 1 84.69 458 GLU B CA 1
ATOM 7157 C C . GLU B 1 458 ? -16.5 -28.422 3.004 1 84.69 458 GLU B C 1
ATOM 7159 O O . GLU B 1 458 ? -15.789 -28.766 2.059 1 84.69 458 GLU B O 1
ATOM 7164 N N . PRO B 1 459 ? -16.047 -28.094 4.176 1 86.62 459 PRO B N 1
ATOM 7165 C CA . PRO B 1 459 ? -14.602 -28.078 4.402 1 86.62 459 PRO B CA 1
ATOM 7166 C C . PRO B 1 459 ? -13.93 -29.406 4.043 1 86.62 459 PRO B C 1
ATOM 7168 O O . PRO B 1 459 ? -12.812 -29.422 3.529 1 86.62 459 PRO B O 1
ATOM 7171 N N . SER B 1 460 ? -14.594 -30.438 4.324 1 89.25 460 SER B N 1
ATOM 7172 C CA . SER B 1 460 ? -14.031 -31.75 3.992 1 89.25 460 SER B CA 1
ATOM 7173 C C . SER B 1 460 ? -13.859 -31.906 2.486 1 89.25 460 SER B C 1
ATOM 7175 O O . SER B 1 460 ? -12.867 -32.469 2.023 1 89.25 460 SER B O 1
ATOM 7177 N N . GLU B 1 461 ? -14.781 -31.406 1.764 1 91.25 461 GLU B N 1
ATOM 7178 C CA . GLU B 1 461 ? -14.711 -31.453 0.306 1 91.25 461 GLU B CA 1
ATOM 7179 C C . GLU B 1 461 ? -13.641 -30.5 -0.229 1 91.25 461 GLU B C 1
ATOM 7181 O O . GLU B 1 461 ? -13 -30.797 -1.238 1 91.25 461 GLU B O 1
ATOM 7186 N N . VAL B 1 462 ? -13.5 -29.406 0.427 1 91.88 462 VAL B N 1
ATOM 7187 C CA . VAL B 1 462 ? -12.477 -28.453 0.027 1 91.88 462 VAL B CA 1
ATOM 7188 C C . VAL B 1 462 ? -11.094 -29.078 0.214 1 91.88 462 VAL B C 1
ATOM 7190 O O . VAL B 1 462 ? -10.211 -28.906 -0.635 1 91.88 462 VAL B O 1
ATOM 7193 N N . PHE B 1 463 ? -10.969 -29.781 1.323 1 92.94 463 PHE B N 1
ATOM 7194 C CA . PHE B 1 463 ? -9.711 -30.484 1.57 1 92.94 463 PHE B CA 1
ATOM 7195 C C . PHE B 1 463 ? -9.438 -31.5 0.471 1 92.94 463 PHE B C 1
ATOM 7197 O O . PHE B 1 463 ? -8.312 -31.578 -0.038 1 92.94 463 PHE B O 1
ATOM 7204 N N . ARG B 1 464 ? -10.383 -32.156 0.073 1 93.44 464 ARG B N 1
ATOM 7205 C CA . ARG B 1 464 ? -10.242 -33.219 -0.917 1 93.44 464 ARG B CA 1
ATOM 7206 C C . ARG B 1 464 ? -10.016 -32.656 -2.311 1 93.44 464 ARG B C 1
ATOM 7208 O O . ARG B 1 464 ? -9.32 -33.25 -3.131 1 93.44 464 ARG B O 1
ATOM 7215 N N . SER B 1 465 ? -10.539 -31.562 -2.561 1 93.69 465 SER B N 1
ATOM 7216 C CA . SER B 1 465 ? -10.477 -31.016 -3.908 1 93.69 465 SER B CA 1
ATOM 7217 C C . SER B 1 465 ? -9.328 -30.016 -4.047 1 93.69 465 SER B C 1
ATOM 7219 O O . SER B 1 465 ? -8.352 -30.297 -4.754 1 93.69 465 SER B O 1
ATOM 7221 N N . ASN B 1 466 ? -9.375 -29.016 -3.25 1 93.5 466 ASN B N 1
ATOM 7222 C CA . ASN B 1 466 ? -8.398 -27.953 -3.393 1 93.5 466 ASN B CA 1
ATOM 7223 C C . ASN B 1 466 ? -7.07 -28.312 -2.738 1 93.5 466 ASN B C 1
ATOM 7225 O O . ASN B 1 466 ? -6.012 -28.188 -3.359 1 93.5 466 ASN B O 1
ATOM 7229 N N . THR B 1 467 ? -7.117 -28.75 -1.501 1 94.38 467 THR B N 1
ATOM 7230 C CA . THR B 1 467 ? -5.898 -29 -0.739 1 94.38 467 THR B CA 1
ATOM 7231 C C . THR B 1 467 ? -5.113 -30.156 -1.342 1 94.38 467 THR B C 1
ATOM 7233 O O . THR B 1 467 ? -3.924 -30.016 -1.638 1 94.38 467 THR B O 1
ATOM 7236 N N . LEU B 1 468 ? -5.773 -31.234 -1.531 1 95.56 468 LEU B N 1
ATOM 7237 C CA . LEU B 1 468 ? -5.098 -32.406 -2.07 1 95.56 468 LEU B CA 1
ATOM 7238 C C . LEU B 1 468 ? -4.719 -32.188 -3.531 1 95.56 468 LEU B C 1
ATOM 7240 O O . LEU B 1 468 ? -3.691 -32.688 -3.992 1 95.56 468 LEU B O 1
ATOM 7244 N N . GLY B 1 469 ? -5.543 -31.531 -4.25 1 96.19 469 GLY B N 1
ATOM 7245 C CA . GLY B 1 469 ? -5.195 -31.188 -5.621 1 96.19 469 GLY B CA 1
ATOM 7246 C C . GLY B 1 469 ? -3.928 -30.359 -5.723 1 96.19 469 GLY B C 1
ATOM 7247 O O . GLY B 1 469 ? -3.057 -30.641 -6.547 1 96.19 469 GLY B O 1
ATOM 7248 N N . ASN B 1 470 ? -3.846 -29.359 -4.895 1 96.62 470 ASN B N 1
ATOM 7249 C CA . ASN B 1 470 ? -2.646 -28.531 -4.855 1 96.62 470 ASN B CA 1
ATOM 7250 C C . ASN B 1 470 ? -1.427 -29.328 -4.402 1 96.62 470 ASN B C 1
ATOM 7252 O O . ASN B 1 470 ? -0.322 -29.109 -4.906 1 96.62 470 ASN B O 1
ATOM 7256 N N . ALA B 1 471 ? -1.672 -30.219 -3.426 1 96.56 471 ALA B N 1
ATOM 7257 C CA . ALA B 1 471 ? -0.574 -31.062 -2.953 1 96.56 471 ALA B CA 1
ATOM 7258 C C . ALA B 1 471 ? -0.025 -31.922 -4.078 1 96.56 471 ALA B C 1
ATOM 7260 O O . ALA B 1 471 ? 1.19 -32.062 -4.219 1 96.56 471 ALA B O 1
ATOM 7261 N N . LEU B 1 472 ? -0.931 -32.469 -4.809 1 97.19 472 LEU B N 1
ATOM 7262 C CA . LEU B 1 472 ? -0.516 -33.281 -5.949 1 97.19 472 LEU B CA 1
ATOM 7263 C C . LEU B 1 472 ? 0.286 -32.438 -6.945 1 97.19 472 LEU B C 1
ATOM 7265 O O . LEU B 1 472 ? 1.345 -32.875 -7.41 1 97.19 472 LEU B O 1
ATOM 7269 N N . MET B 1 473 ? -0.215 -31.344 -7.246 1 97.5 473 MET B N 1
ATOM 7270 C CA . MET B 1 473 ? 0.469 -30.469 -8.188 1 97.5 473 MET B CA 1
ATOM 7271 C C . MET B 1 473 ? 1.836 -30.047 -7.656 1 97.5 473 MET B C 1
ATOM 7273 O O . MET B 1 473 ? 2.793 -29.922 -8.422 1 97.5 473 MET B O 1
ATOM 7277 N N . GLY B 1 474 ? 1.889 -29.797 -6.344 1 97.94 474 GLY B N 1
ATOM 7278 C CA . GLY B 1 474 ? 3.162 -29.453 -5.73 1 97.94 474 GLY B CA 1
ATOM 7279 C C . GLY B 1 474 ? 4.211 -30.531 -5.879 1 97.94 474 GLY B C 1
ATOM 7280 O O . GLY B 1 474 ? 5.367 -30.25 -6.195 1 97.94 474 GLY B O 1
ATOM 7281 N N . VAL B 1 475 ? 3.805 -31.766 -5.688 1 97.38 475 VAL B N 1
ATOM 7282 C CA . VAL B 1 475 ? 4.711 -32.906 -5.801 1 97.38 475 VAL B CA 1
ATOM 7283 C C . VAL B 1 475 ? 5.117 -33.094 -7.258 1 97.38 475 VAL B C 1
ATOM 7285 O O . VAL B 1 475 ? 6.293 -33.312 -7.559 1 97.38 475 VAL B O 1
ATOM 7288 N N . VAL B 1 476 ? 4.145 -33 -8.141 1 97.81 476 VAL B N 1
ATOM 7289 C CA . VAL B 1 476 ? 4.422 -33.156 -9.562 1 97.81 476 VAL B CA 1
ATOM 7290 C C . VAL B 1 476 ? 5.387 -32.062 -10.023 1 97.81 476 VAL B C 1
ATOM 7292 O O . VAL B 1 476 ? 6.348 -32.344 -10.742 1 97.81 476 VAL B O 1
ATOM 7295 N N . SER B 1 477 ? 5.078 -30.875 -9.625 1 98.12 477 SER B N 1
ATOM 7296 C CA . SER B 1 477 ? 5.934 -29.734 -9.977 1 98.12 477 SER B CA 1
ATOM 7297 C C . SER B 1 477 ? 7.355 -29.938 -9.469 1 98.12 477 SER B C 1
ATOM 7299 O O . SER B 1 477 ? 8.32 -29.734 -10.211 1 98.12 477 SER B O 1
ATOM 7301 N N . PHE B 1 478 ? 7.484 -30.391 -8.258 1 98 478 PHE B N 1
ATOM 7302 C CA . PHE B 1 478 ? 8.805 -30.594 -7.668 1 98 478 PHE B CA 1
ATOM 7303 C C . PHE B 1 478 ? 9.555 -31.688 -8.406 1 98 478 PHE B C 1
ATOM 7305 O O . PHE B 1 478 ? 10.758 -31.562 -8.664 1 98 478 PHE B O 1
ATOM 7312 N N . LEU B 1 479 ? 8.898 -32.781 -8.719 1 97.69 479 LEU B N 1
ATOM 7313 C CA . LEU B 1 479 ? 9.523 -33.875 -9.43 1 97.69 479 LEU B CA 1
ATOM 7314 C C . LEU B 1 479 ? 9.984 -33.469 -10.82 1 97.69 479 LEU B C 1
ATOM 7316 O O . LEU B 1 479 ? 11.047 -33.875 -11.289 1 97.69 479 LEU B O 1
ATOM 7320 N N . LEU B 1 480 ? 9.203 -32.656 -11.461 1 97.62 480 LEU B N 1
ATOM 7321 C CA . LEU B 1 480 ? 9.578 -32.125 -12.773 1 97.62 480 LEU B CA 1
ATOM 7322 C C . LEU B 1 480 ? 10.797 -31.219 -12.672 1 97.62 480 LEU B C 1
ATOM 7324 O O . LEU B 1 480 ? 11.703 -31.297 -13.508 1 97.62 480 LEU B O 1
ATOM 7328 N N . VAL B 1 481 ? 10.797 -30.375 -11.656 1 97.62 481 VAL B N 1
ATOM 7329 C CA . VAL B 1 481 ? 11.922 -29.469 -11.438 1 97.62 481 VAL B CA 1
ATOM 7330 C C . VAL B 1 481 ? 13.18 -30.281 -11.148 1 97.62 481 VAL B C 1
ATOM 7332 O O . VAL B 1 481 ? 14.258 -29.984 -11.688 1 97.62 481 VAL B O 1
ATOM 7335 N N . ALA B 1 482 ? 13.055 -31.281 -10.305 1 96.56 482 ALA B N 1
ATOM 7336 C CA . ALA B 1 482 ? 14.172 -32.156 -10 1 96.56 482 ALA B CA 1
ATOM 7337 C C . ALA B 1 482 ? 14.664 -32.906 -11.25 1 96.56 482 ALA B C 1
ATOM 7339 O O . ALA B 1 482 ? 15.867 -33.062 -11.445 1 96.56 482 ALA B O 1
ATOM 7340 N N . GLY B 1 483 ? 13.727 -33.312 -12.07 1 96.5 483 GLY B N 1
ATOM 7341 C CA . GLY B 1 483 ? 14.086 -33.938 -13.328 1 96.5 483 GLY B CA 1
ATOM 7342 C C . GLY B 1 483 ? 14.867 -33.031 -14.25 1 96.5 483 GLY B C 1
ATOM 7343 O O . GLY B 1 483 ? 15.867 -33.438 -14.844 1 96.5 483 GLY B O 1
ATOM 7344 N N . VAL B 1 484 ? 14.391 -31.828 -14.367 1 96 484 VAL B N 1
ATOM 7345 C CA . VAL B 1 484 ? 15.07 -30.859 -15.211 1 96 484 VAL B CA 1
ATOM 7346 C C . VAL B 1 484 ? 16.469 -30.594 -14.672 1 96 484 VAL B C 1
ATOM 7348 O O . VAL B 1 484 ? 17.422 -30.453 -15.438 1 96 484 VAL B O 1
ATOM 7351 N N . TYR B 1 485 ? 16.562 -30.484 -13.359 1 94.81 485 TYR B N 1
ATOM 7352 C CA . TYR B 1 485 ? 17.859 -30.234 -12.727 1 94.81 485 TYR B CA 1
ATOM 7353 C C . TYR B 1 485 ? 18.844 -31.359 -13.016 1 94.81 485 TYR B C 1
ATOM 7355 O O . TYR B 1 485 ? 19.984 -31.109 -13.383 1 94.81 485 TYR B O 1
ATOM 7363 N N . VAL B 1 486 ? 18.484 -32.594 -12.953 1 92.94 486 VAL B N 1
ATOM 7364 C CA . VAL B 1 486 ? 19.344 -33.75 -13.117 1 92.94 486 VAL B CA 1
ATOM 7365 C C . VAL B 1 486 ? 19.734 -33.906 -14.586 1 92.94 486 VAL B C 1
ATOM 7367 O O . VAL B 1 486 ? 20.875 -34.281 -14.898 1 92.94 486 VAL B O 1
ATOM 7370 N N . PHE B 1 487 ? 18.797 -33.562 -15.43 1 93.5 487 PHE B N 1
ATOM 7371 C CA . PHE B 1 487 ? 19.031 -33.844 -16.844 1 93.5 487 PHE B CA 1
ATOM 7372 C C . PHE B 1 487 ? 19.75 -32.656 -17.516 1 93.5 487 PHE B C 1
ATOM 7374 O O . PHE B 1 487 ? 20.516 -32.875 -18.453 1 93.5 487 PHE B O 1
ATOM 7381 N N . LEU B 1 488 ? 19.5 -31.453 -17.031 1 89.81 488 LEU B N 1
ATOM 7382 C CA . LEU B 1 488 ? 20.016 -30.281 -17.75 1 89.81 488 LEU B CA 1
ATOM 7383 C C . LEU B 1 488 ? 21.219 -29.688 -17.031 1 89.81 488 LEU B C 1
ATOM 7385 O O . LEU B 1 488 ? 21.953 -28.891 -17.609 1 89.81 488 LEU B O 1
ATOM 7389 N N . TYR B 1 489 ? 21.375 -29.984 -15.836 1 85.19 489 TYR B N 1
ATOM 7390 C CA . TYR B 1 489 ? 22.484 -29.406 -15.086 1 85.19 489 TYR B CA 1
ATOM 7391 C C . TYR B 1 489 ? 23.359 -30.484 -14.461 1 85.19 489 TYR B C 1
ATOM 7393 O O . TYR B 1 489 ? 24.578 -30.344 -14.367 1 85.19 489 TYR B O 1
#

Solvent-accessible surface area (backbone atoms only — not comparable to full-atom values): 49066 Å² total; per-residue (Å²): 133,85,67,92,43,63,55,31,53,56,47,48,51,48,43,48,50,49,42,36,43,35,40,67,74,66,51,41,58,63,38,60,38,31,48,50,43,22,42,49,49,17,42,52,56,70,33,48,61,58,13,54,52,25,29,28,51,16,26,8,56,41,38,30,70,36,50,58,44,39,32,29,11,30,33,34,46,54,42,31,54,74,49,39,21,48,59,51,52,51,51,51,42,46,67,74,30,89,45,65,53,60,27,32,20,48,50,19,30,61,40,4,36,62,29,47,31,37,66,57,39,38,66,67,45,44,62,57,29,48,49,48,14,65,72,68,69,43,49,49,70,18,30,46,32,11,22,44,40,11,7,46,29,28,23,39,34,22,59,81,4,59,30,35,45,42,32,34,65,75,65,66,42,60,62,49,60,36,36,55,53,18,44,63,45,21,52,59,24,27,50,52,24,42,54,48,17,53,52,51,31,51,51,52,51,46,49,56,51,49,61,65,68,67,74,77,87,77,79,80,79,79,83,75,81,75,78,78,82,71,80,78,74,81,73,86,72,88,76,82,80,80,83,77,85,75,85,75,86,79,71,82,76,76,75,76,74,79,73,78,82,83,83,79,84,76,72,77,67,78,67,72,77,61,71,90,63,70,81,57,50,67,65,54,41,45,41,32,53,48,48,24,51,48,32,33,50,53,32,48,70,34,93,77,49,52,69,63,44,45,37,45,16,30,63,57,48,13,36,48,51,12,32,53,42,30,53,60,52,27,52,83,68,32,69,67,52,46,43,52,49,42,50,52,20,39,30,53,28,19,43,54,48,48,39,46,15,16,22,18,11,31,11,37,24,42,36,72,56,37,22,24,58,44,48,46,53,53,46,60,69,67,69,54,64,58,70,50,50,46,19,50,52,16,23,56,43,8,49,47,61,26,34,51,49,32,25,29,36,22,44,49,44,26,39,55,83,39,44,77,78,53,65,56,58,60,57,57,46,47,51,23,23,34,18,14,40,32,26,45,48,40,91,62,9,65,62,46,54,52,52,16,60,75,64,69,43,52,70,70,52,30,43,61,41,53,22,48,38,30,34,50,28,16,52,48,30,33,51,52,50,52,48,47,47,70,73,74,101,131,85,67,91,45,64,56,31,52,56,46,48,51,48,44,48,50,49,44,34,44,35,40,69,73,66,50,41,57,63,37,59,38,31,47,50,44,23,42,50,49,16,43,53,57,69,32,46,62,57,13,55,51,24,29,28,50,16,25,8,54,41,38,30,70,36,51,60,45,38,33,30,10,31,34,33,46,54,40,31,55,74,48,38,21,50,58,51,52,50,51,51,41,46,66,72,30,88,45,65,53,59,26,31,21,50,49,18,30,62,40,5,37,62,29,49,31,36,66,59,40,39,66,67,46,44,62,56,30,48,50,49,14,65,73,69,69,44,48,50,70,19,32,48,32,10,22,43,39,11,7,47,29,28,24,40,35,22,60,81,4,59,30,35,44,42,33,34,63,74,66,68,41,62,61,49,60,36,36,55,52,18,45,62,44,23,53,58,23,25,49,50,25,43,54,49,19,53,50,51,31,52,53,50,50,47,51,55,52,49,60,65,70,68,72,76,88,78,79,76,76,78,82,74,80,75,77,78,82,72,79,81,77,82,77,73,81,79,79,82,80,79,81,77,84,74,82,74,84,77,70,85,75,75,76,76,76,78,74,77,82,81,88,81,84,77,72,76,67,78,66,72,79,60,70,91,62,70,81,58,51,67,66,54,40,46,42,33,52,49,48,24,52,47,32,33,50,53,31,48,70,35,93,76,51,53,70,63,45,46,36,45,16,30,62,57,50,12,36,48,51,12,32,54,42,31,52,60,52,29,51,84,67,31,70,68,52,46,44,52,50,43,50,52,18,40,30,53,28,18,43,55,48,48,40,45,15,17,22,18,12,32,12,38,23,41,35,72,55,38,21,23,57,45,47,47,52,54,46,60,70,65,70,54,63,59,71,50,51,45,19,49,54,17,23,54,42,9,50,48,61,27,35,52,47,32,27,28,35,20,43,49,45,25,40,54,83,38,44,77,78,53,67,56,58,60,58,56,44,48,50,23,22,34,19,14,40,32,26,45,47,39,94,62,9,65,61,46,54,52,52,16,60,76,63,69,44,53,71,71,53,30,43,62,42,52,22,46,37,30,35,51,26,15,51,49,30,33,53,50,50,52,49,49,46,70,72,75,102

Foldseek 3Di:
DPPPADDLQVLVVQLLVQLLCCCPVVVPALLCSLLVSQQVSCVSLVHNVVSVVLLVVLLVVLCVQPVLQQLLLLLLLLLLLQLCLLVVVLVVLCVVDVDLLVSLLVQLQQSLASSLHSLSSLVSCLVVLVVCCVVVVFPSLLSSLSNSLSNLLNLLQAPPRLLLSLLCVLQVAQNLVSRVVSVVLSVVLSVLSSVLSVVVRVVVVVVVVVVVVPPDDPPPPDPPPPDDPDDCPPPDDDPPPDDPCPPPPPPDPPPPPCPPDDDDDPPPPVPPVNDPQPDQDNCLSCCLRVQLVVLLNVCSPDPDDDPVSVQCNPSSNSSVVSSVSSQVSSVSVPPVVSVVSSVVSSVVSVSVSSSLSSLSSNLSSSLVSLSLVSLLVVCVVVVDQLLVSLLVQLLSSCVSQQDSSSSSNRSSSSNVVVCVVSVARSSLSSQSSSLSNLHAHAPNHPSLVSSCVSSVHDSVSSCSRRGVSSVSSSVSSNVVSVVCRVVVD/DPPPADDLQVLVVQLLVQLLCCCPVVVPALLCSLLVSQQVSCVSLVHNVVSVVLLVVLLVVLCVQPVLQQLLLLLLLLLLLQLCLLVVVLVVLCVVDVDLLVSLLVQLQQSLASSLHSLSSLVSCLVVLVVVCVVVVFDSLLSSLSNSLSNLLNLLQAPPRLLLSLLCVLQVAQNLVSRVVSVVLSVVLSVLSSVLSVVVRVVVVVVVVVVVVPPDDPPPPDPPCPDDPPDPPPPDDDPPPPDPCPPPPPPDPPPPPCPPDDDDDPPPPVPPVNDPQPDQDNCLSCCLRVQLVVLLNVCSPDPDDDPVSVQCNPSSNSSVVSSVSSQVSSVSVPPVVSVVSSVVSSVVSVSVSSSLSSLSSNLSSSLVSLSLVSLLVVCVVVVDQLLVSLLVQLLSSCVSQQDSSSSSNRSSSSCVVVCVVSVARSSLSSQSSSLSNLHAHAPNHPSLVSSCVSSVHDSVSSCSRRGVSSVSSSVSSNVVSVVCRVVVD

Sequence (978 aa):
MESGYMHPALIFLFALISILLLTAKFRLHPFLSLVLVSLLTGVLAGEPIGAVEAVTRGLGSVFSRFAIIITCGSIIGILLQKTGGMSLIASDIMHFSRNPLLALIILGFLFSVPMMCYILAYVIFISIAKELAAKLNYPFISTATSLALGAVASFNLVYPSPVIISAAEELSANTDTLILLGFFIAVPTSTAGYFYARSLGKTETSISSENDNLGQVQLGFAQAEVSEIEEPLQKGETGVVQEKDIGVKEKDGVHREEVVQRKGEVKVRCRIHGNDTGEPNRLEAYAPIFLPLLLILFQAGFEHPSPLFAFLGNPNVALLIGVLLSIFSGRTLGFEMVRTLVEKAVKRSGVVLLDLCGGGALGATLAMTGAGEALGRFFLQINLPHILVPFLVAVALQTVQGSRVVTMLVAPSLLLPLVPELGLPVEILILAMASGTFLFSHVNDPFFWIFGELAELEPSEVFRSNTLGNALMGVVSFLLVAGVYVFLYMESGYMHPALIFLFALISILLLTAKFRLHPFLSLVLVSLLTGVLAGEPIGAVEAVTRGLGSVFSRFAIIITCGSIIGILLQKTGGMSLIASDIMHFSRNPLLALIILGFLFSVPMMCYILAYVIFISIAKELAAKLNYPFISTATSLALGAVASFNLVYPSPVIISAAEELSANTDTLILLGFFIAVPTSTAGYFYARSLGKTETSISSENDNLGQVQLGFAQAEVSEIEEPLQKGETGVVQEKDIGVKEKDGVHREEVVQRKGEVKVRCRIHGNDTGEPNRLEAYAPIFLPLLLILFQAGFEHPSPLFAFLGNPNVALLIGVLLSIFSGRTLGFEMVRTLVEKAVKRSGVVLLDLCGGGALGATLAMTGAGEALGRFFLQINLPHILVPFLVAVALQTVQGSRVVTMLVAPSLLLPLVPELGLPVEILILAMASGTFLFSHVNDPFFWIFGELAELEPSEVFRSNTLGNALMGVVSFLLVAGVYVFLY

Nearest PDB structures (foldseek):
  8thi-assembly1_A  TM=6.958E-01  e=1.278E-05  Haemophilus influenzae Rd KW20
  8y4x-assembly1_A  TM=6.968E-01  e=3.859E-05  Fusobacterium nucleatum
  8thi-assembly1_A  TM=6.992E-01  e=1.232E-05  Haemophilus influenzae Rd KW20
  8y4x-assembly1_A  TM=6.966E-01  e=5.876E-05  Fusobacterium nucleatum